Protein 5FOE (pdb70)

Nearest PDB structures (foldseek):
  5foe-assembly1_A  TM=1.002E+00  e=2.600E-98  Caenorhabditis elegans
  8ay1-assembly1_A  TM=9.676E-01  e=1.764E-82  Caenorhabditis elegans
  8ay1-assembly1_B  TM=9.748E-01  e=2.061E-81  Caenorhabditis elegans
  4ap5-assembly1_B  TM=9.508E-01  e=1.031E-45  Homo sapiens
  4ap6-assembly3_C  TM=9.440E-01  e=3.035E-45  Homo sapiens

Secondary structure (DSSP, 8-state):
-EEEEEE---TT--HHHHHHHHHHHHHHHHHHHHTT-EEEEEEPPB-----B-GGGTB-HHHHHHHS-EEEHHHHHHTT--B-EEE--B--TT---SS---EEEE-PPPTTHHHH-EEEETTEEE--GGG-TT--BS-EE-EEEE-BHHHHHHHHHSGGGTT-SEEEESSGGGSBPSSTTSHHHHHHHHT-PBPHHHHHHHHHHHHHHHS--HHHHT----SSGGG---------EEEEEEEE--GGGGGT-GGGS--HHHHHHHHHHHHHHHT--EEEEEE-S-HHHHHHHHHTS-TT-EEE-----TT--HHHHHHHHHHHHHTEEEEEB-TT-HHHHHHHHHHHHHT--GGGTS-BPPPTT-TTPPPPP----------BPPP-PPPPPS-SSSEEEEEEE--B-TTTS---S-SEEEEEEE-S--/--EEEEE---TT--HHHHHHHHHHHHHHHHHHHHTT--EEEEEPPB---TTS-TT--SB-GGGTB-HHHHHTTS-EEEHHHHHTTT--B-EEEEEE--TT---SS---EEEE-PPPTTHHHH-EEEETTEEE--GGG-TT--BS-EEEEEEE-BHHHHHHHHTSGGGTT-SEEEEE-GGGSBPSSTTSHHHHHHHHT-PBPHHHHHHHHHHHHHHHS--HHHHT----SSGGG---------EEEEEEEE--THHHHHSGGGS--HHHHHHHHHHHHHHHT--EEEEEE-S-HHHHHHHHTTSTTTSEEE-----TT--HHHHHHHHHHHHHTEEEEEB-TT-HHHHHHHHHHHHHT--GGGTS-BPPPTT-TTPPPPP---------BPPP-PPPPPS-SSSEEEEEEE--B-TTTS---S-SEEEEEEE-S--

Foldseek 3Di:
DEFEEAEEADPPFDDLLVLLLQLQQLLLQLVLVVVPHRYEYEDFADPPVDGHWPLLWFDQVLLVVSPHYDYVVVVVVVVDAQAEEEEEDADPVHADPDQDWDKDFDPDDPPVPVAWDCPDCQFIDGPSSVDRVHTYGYYTYMHGTEGSNSVNVVCPPPVCVVHRHYYYYNSLNHHHDPPLEASSLSNLLSGHTNPVLVVVLQVCCVVPQVDDCVVQVQDDDPHSLPFDAAAPGQFTLEEEEEQEDDCCCVFPVQWAAALLLVQVVRQVVCVVSVGQEYEYHYPDDPVSVVSSVVNHDPSHYYDYPDVQDPRDPSSSLSSSLVNNLRHSAYEYAPLDSSLVSSLSSVLRSRHHNRRRFHYRGYPPCPPDDTDFDSHHYNDDCAKDPKHDWDRFSGQADKGKIKIFIDGDVVVHVVDDDGMDMDIDGNGHD/DEFEEAEEADQAFDDLLVLLLLLQQLVLQLVLVVPPHRYEYEDQADADYPVFDNPRFRHWPLLWFDQVLLVVSPHYHYVVVVVVVPDAQAEEEEEDADPVHADPDQDWDKDFDPDDPPPPVAWDCPDCQFIAGPSRVDRVHTYGYYTYMHGGEGSNSVNVVCPDPVCVPHRYYYYYNSLNHHHDPPLEASSLSNLLSGHTNPVLVVVLQVCCVVPQVDDCVVQVLDDDPHSLPADAAAPGQFTQEEEEEDEDDVCCVFVVQFAADLLLVLVVRVVVCVVSVGQEYEYHYPDDPVSVVVSVVNNPNRHYYDYPDVQPPRGPSSSLSSSLVNNLRHSAYEYAPLDSSLVSSLSSVLRSRHHNRRRFHYRGYNPCPPDDTDFDSHHYNDVAKDPKHDWRRFSGQADKGKIKIFIDDDVVVDVPDDDGMDMDIDGNYHD

B-factor: mean 36.02, std 11.05, range [17.83, 112.32]

GO terms:
  GO:0016525 negative regulation of angiogenesis (P, IDA)
  GO:0006954 inflammatory response (P, IDA)
  GO:0001937 negative regulation of endothelial cell proliferation (P, IDA)
  GO:0001953 negative regulation of cell-matrix adhesion (P, IDA)
  GO:0008201 heparin binding (F, IDA)
  GO:2001027 negative regulation of endothelial cell chemotaxis (P, IDA)
  GO:0141151 negative regulation of nitric oxide-cGMP mediated signal transduction (P, IDA)
  GO:0001968 fibronectin binding (F, IDA)
  GO:0005515 protein binding (F, IPI)
  GO:0005576 extracellular region (C, TAS)
  GO:0005788 endoplasmic reticulum lumen (C, TAS)
  GO:0031093 platelet alpha granule lumen (C, TAS)
  GO:0070051 fibrinogen binding (F, IDA)
  GO:0070052 collagen V binding (F, IDA)
  GO:0002544 chronic inflammatory response (P, IEP)
  GO:0002581 negative regulation of antigen processing and presentation of peptide or polysaccharide antigen via MHC class II (P, IDA)
  GO:0002605 negative regulation of dendritic cell antigen processing and presentation (P, IDA)
  GO:0004866 endopeptidase inhibitor activity (F, IDA)
  GO:0005576 extracellular region (C, IDA)
  GO:0009897 external side of plasma membrane (C, IDA)

Radius of gyration: 30.61 Å; Cα contacts (8 Å, |Δi|>4): 1634; chains: 2; bounding box: 72×63×113 Å

InterPro domains:
  IPR000742 EGF-like domain [PS01186] (676-689)
  IPR000742 EGF-like domain [PS50026] (547-587)
  IPR000742 EGF-like domain [PS50026] (646-690)
  IPR000742 EGF-like domain [SM00181] (550-587)
  IPR000742 EGF-like domain [SM00181] (591-645)
  IPR000742 EGF-like domain [SM00181] (649-690)
  IPR000884 Thrombospondin type-1 (TSP1) repeat [PF00090] (383-428)
  IPR000884 Thrombospondin type-1 (TSP1) repeat [PF00090] (439-489)
  IPR000884 Thrombospondin type-1 (TSP1) repeat [PF00090] (496-546)
  IPR000884 Thrombospondin type-1 (TSP1) repeat [PS50092] (379-429)
  IPR000884 Thrombospondin type-1 (TSP1) repeat [PS50092] (435-490)
  IPR000884 Thrombospondin type-1 (TSP1) repeat [PS50092] (492-547)
  IPR000884 Thrombospondin type-1 (TSP1) repeat [SM00209] (382-429)
  IPR000884 Thrombospondin type-1 (TSP1) repeat [SM00209] (438-490)
  IPR000884 Thrombospondin type-1 (TSP1) repeat [SM00209] (495-547)
  IPR001007 VWFC domain [PF00093] (318-372)
  IPR001007 VWFC domain [PS01208] (336-372)
  IPR001007 VWFC domain [PS50184] (316-373)
  IPR001007 VWFC domain [SM00214] (318-372)
  IPR001881 EGF-like calcium-binding domain [SM00179] (542-587)

Sequence (864 aa):
EKKFLLYDVNFGEGFNLRRDVYMRVANTVRRSLRDSGENYILVLPPWGREVALSWRLFFDLESLNNRFIPVIEFEDFLDENRPIDQVIYLQHYAEGWGTEYVRKFEKRSCLPPAESHYKQVEEFKWKGWFYSYEDVYSRNFQCVSIQGDSGTLKDLLKHSNFSESTSIMVDRAETILHEHYGEVDYWKARRSMRYSNDLVDVADAFRKKYLDSDDKRDKTKLVDDWTKEKPRRTAIGGPYLGIHWRRRDFLYAKKAQLPTIPGTAKILQDLCKKLDLQKIYLATDAPDQEVDELKALLNGELEVYRFTDTQKLNDGQIAIIDQYLCAHAAYFIGSYESTFTFRIQEDREIIGFPISTTFNRLCPDTEPTCEQPAKWKIVYSSDGWSPWSEWTSCSTSCGNGIQQRGRSCDSLNNRCEGSSVQTRTCHIQECEKKFLLYDVNFGEGFNLRRDVYMRVANTVRSLRDSGENYILVLPPWGRLHHWKRMEVALSWRLFFDLESLNRFIPVIEFEDFLDENRPIDQVIYLQHYAEGWGTEYVRKFEKRSCLPPAESHYKQVEEFKWKGWFYSYEDVYSRNFQCVSIQGDSGTLKDLLKHSNFSESTSIMVDRAETILHEHYGEVDYWKARRSMRYSNDLVDVADAFRKKYLDSDDKRDKTKLVDDWTKEKPRRTAIGGPYLGIHWRRRDFLYAKKAQLPTIPGTAKILQDLCKKLDLQKIYLATDAPDQEVDELKALLNGELEVYRFTDTQKLNDGQIAIIDQYLCAHAAYFIGSYESTFTFRIQEDREIIGFPISTTFNRLCPDTEPTCEQPAKWKIVYSDGWSPWSEWTSCSTSCGNGIQQRGRSCDSLNNRCEGSSVQTRTCHIQEC

Structure (mmCIF, N/CA/C/O backbone):
data_5FOE
#
_entry.id   5FOE
#
_cell.length_a   88.026
_cell.length_b   67.447
_cell.length_c   90.411
_cell.angle_alpha   90.00
_cell.angle_beta   116.07
_cell.angle_gamma   90.00
#
_symmetry.space_group_name_H-M   'P 1 21 1'
#
loop_
_entity.id
_entity.type
_entity.pdbx_description
1 polymer 'GDP-fucose protein O-fucosyltransferase 2,Thrombospondin-1'
2 non-polymer 2-acetamido-2-deoxy-beta-D-glucopyranose
3 non-polymer "GUANOSINE-5'-DIPHOSPHATE"
4 non-polymer 1,2-ETHANEDIOL
5 water water
#
loop_
_atom_site.group_PDB
_atom_site.id
_atom_site.type_symbol
_atom_site.label_atom_id
_atom_site.label_alt_id
_atom_site.label_comp_id
_atom_site.label_asym_id
_atom_site.label_entity_id
_atom_site.label_seq_id
_atom_site.pdbx_PDB_ins_code
_atom_site.Cartn_x
_atom_site.Cartn_y
_atom_site.Cartn_z
_atom_site.occupancy
_atom_site.B_iso_or_equiv
_atom_site.auth_seq_id
_atom_site.auth_comp_id
_atom_site.auth_asym_id
_atom_site.auth_atom_id
_atom_site.pdbx_PDB_model_num
ATOM 1 N N . GLU A 1 40 ? 23.640 51.529 -7.242 1.00 51.96 40 GLU A N 1
ATOM 2 C CA . GLU A 1 40 ? 22.432 51.418 -6.369 1.00 52.48 40 GLU A CA 1
ATOM 3 C C . GLU A 1 40 ? 22.350 50.031 -5.741 1.00 46.87 40 GLU A C 1
ATOM 4 O O . GLU A 1 40 ? 21.821 49.109 -6.349 1.00 45.85 40 GLU A O 1
ATOM 10 N N . LYS A 1 41 ? 22.896 49.884 -4.541 1.00 43.82 41 LYS A N 1
ATOM 11 C CA . LYS A 1 41 ? 22.770 48.636 -3.784 1.00 41.60 41 LYS A CA 1
ATOM 12 C C . LYS A 1 41 ? 21.337 48.218 -3.514 1.00 37.95 41 LYS A C 1
ATOM 13 O O . LYS A 1 41 ? 20.482 49.033 -3.170 1.00 33.37 41 LYS A O 1
ATOM 19 N N . LYS A 1 42 ? 21.078 46.927 -3.681 1.00 34.85 42 LYS A N 1
ATOM 20 C CA . LYS A 1 42 ? 19.827 46.354 -3.226 1.00 33.17 42 LYS A CA 1
ATOM 21 C C . LYS A 1 42 ? 20.183 45.122 -2.402 1.00 30.00 42 LYS A C 1
ATOM 22 O O . LYS A 1 42 ? 21.227 44.528 -2.592 1.00 27.55 42 LYS A O 1
ATOM 28 N N . PHE A 1 43 ? 19.314 44.786 -1.463 1.00 28.19 43 PHE A N 1
ATOM 29 C CA . PHE A 1 43 ? 19.575 43.704 -0.524 1.00 26.42 43 PHE A CA 1
ATOM 30 C C . PHE A 1 43 ? 18.487 42.642 -0.582 1.00 24.71 43 PHE A C 1
ATOM 31 O O . PHE A 1 43 ? 17.307 42.971 -0.539 1.00 23.79 43 PHE A O 1
ATOM 39 N N . LEU A 1 44 ? 18.889 41.383 -0.717 1.00 23.51 44 LEU A N 1
ATOM 40 C CA . LEU A 1 44 ? 17.958 40.250 -0.664 1.00 23.53 44 LEU A CA 1
ATOM 41 C C . LEU A 1 44 ? 18.161 39.452 0.634 1.00 23.03 44 LEU A C 1
ATOM 42 O O . LEU A 1 44 ? 19.280 39.063 0.993 1.00 22.78 44 LEU A O 1
ATOM 47 N N . LEU A 1 45 ? 17.067 39.312 1.367 1.00 22.99 45 LEU A N 1
ATOM 48 C CA . LEU A 1 45 ? 17.023 38.525 2.585 1.00 22.30 45 LEU A CA 1
ATOM 49 C C . LEU A 1 45 ? 16.042 37.401 2.347 1.00 22.06 45 LEU A C 1
ATOM 50 O O . LEU A 1 45 ? 15.170 37.519 1.484 1.00 21.03 45 LEU A O 1
ATOM 55 N N . TYR A 1 46 ? 16.160 36.321 3.106 1.00 20.89 46 TYR A N 1
ATOM 56 C CA . TYR A 1 46 ? 15.189 35.240 2.975 1.00 21.10 46 TYR A CA 1
ATOM 57 C C . TYR A 1 46 ? 15.013 34.447 4.254 1.00 21.76 46 TYR A C 1
ATOM 58 O O . TYR A 1 46 ? 15.772 34.614 5.204 1.00 22.15 46 TYR A O 1
ATOM 67 N N . ASP A 1 47 ? 13.991 33.598 4.271 1.00 22.20 47 ASP A N 1
ATOM 68 C CA . ASP A 1 47 ? 13.855 32.601 5.320 1.00 22.17 47 ASP A CA 1
ATOM 69 C C . ASP A 1 47 ? 13.117 31.409 4.724 1.00 22.57 47 ASP A C 1
ATOM 70 O O . ASP A 1 47 ? 12.642 31.456 3.574 1.00 21.37 47 ASP A O 1
ATOM 75 N N . VAL A 1 48 ? 12.987 30.370 5.524 1.00 22.24 48 VAL A N 1
ATOM 76 C CA . VAL A 1 48 ? 12.455 29.088 5.059 1.00 22.87 48 VAL A CA 1
ATOM 77 C C . VAL A 1 48 ? 11.446 28.601 6.088 1.00 23.78 48 VAL A C 1
ATOM 78 O O . VAL A 1 48 ? 11.512 28.971 7.273 1.00 23.03 48 VAL A O 1
ATOM 82 N N . ASN A 1 49 ? 10.562 27.720 5.669 1.00 22.90 49 ASN A N 1
ATOM 83 C CA . ASN A 1 49 ? 9.674 27.041 6.572 1.00 25.29 49 ASN A CA 1
ATOM 84 C C . ASN A 1 49 ? 10.345 26.695 7.888 1.00 26.16 49 ASN A C 1
ATOM 85 O O . ASN A 1 49 ? 11.413 26.069 7.861 1.00 25.90 49 ASN A O 1
ATOM 90 N N . PHE A 1 50 ? 9.705 27.021 9.018 1.00 26.94 50 PHE A N 1
ATOM 91 C CA . PHE A 1 50 ? 10.326 26.847 10.331 1.00 28.58 50 PHE A CA 1
ATOM 92 C C . PHE A 1 50 ? 10.810 25.422 10.584 1.00 26.89 50 PHE A C 1
ATOM 93 O O . PHE A 1 50 ? 11.876 25.234 11.146 1.00 26.03 50 PHE A O 1
ATOM 101 N N . GLY A 1 51 ? 10.064 24.421 10.139 1.00 24.90 51 GLY A N 1
ATOM 102 C CA . GLY A 1 51 ? 10.481 23.035 10.394 1.00 26.10 51 GLY A CA 1
ATOM 103 C C . GLY A 1 51 ? 11.671 22.470 9.630 1.00 25.91 51 GLY A C 1
ATOM 104 O O . GLY A 1 51 ? 12.117 21.347 9.917 1.00 26.24 51 GLY A O 1
ATOM 105 N N . GLU A 1 52 ? 12.190 23.192 8.635 1.00 24.72 52 GLU A N 1
ATOM 106 C CA . GLU A 1 52 ? 13.275 22.646 7.800 1.00 24.23 52 GLU A CA 1
ATOM 107 C C . GLU A 1 52 ? 14.624 22.600 8.541 1.00 23.67 52 GLU A C 1
ATOM 108 O O . GLU A 1 52 ? 14.931 23.534 9.255 1.00 23.98 52 GLU A O 1
ATOM 114 N N . GLY A 1 53 ? 15.379 21.507 8.373 1.00 22.38 53 GLY A N 1
ATOM 115 C CA . GLY A 1 53 ? 16.716 21.354 8.932 1.00 22.79 53 GLY A CA 1
ATOM 116 C C . GLY A 1 53 ? 17.859 22.047 8.208 1.00 23.45 53 GLY A C 1
ATOM 117 O O . GLY A 1 53 ? 17.660 22.688 7.140 1.00 21.65 53 GLY A O 1
ATOM 118 N N . PHE A 1 54 ? 19.051 21.937 8.806 1.00 22.40 54 PHE A N 1
ATOM 119 C CA . PHE A 1 54 ? 20.259 22.665 8.401 1.00 22.32 54 PHE A CA 1
ATOM 120 C C . PHE A 1 54 ? 20.625 22.375 6.940 1.00 21.06 54 PHE A C 1
ATOM 121 O O . PHE A 1 54 ? 20.856 23.293 6.118 1.00 20.09 54 PHE A O 1
ATOM 129 N N . ASN A 1 55 ? 20.652 21.106 6.592 1.00 20.10 55 ASN A N 1
ATOM 130 C CA . ASN A 1 55 ? 21.073 20.703 5.285 1.00 19.48 55 ASN A CA 1
ATOM 131 C C . ASN A 1 55 ? 20.056 20.933 4.159 1.00 20.01 55 ASN A C 1
ATOM 132 O O . ASN A 1 55 ? 20.443 21.082 3.053 1.00 19.09 55 ASN A O 1
ATOM 137 N N . LEU A 1 56 ? 18.785 20.992 4.483 1.00 20.13 56 LEU A N 1
ATOM 138 C CA . LEU A 1 56 ? 17.822 21.448 3.487 1.00 20.31 56 LEU A CA 1
ATOM 139 C C . LEU A 1 56 ? 18.016 22.959 3.288 1.00 20.88 56 LEU A C 1
ATOM 140 O O . LEU A 1 56 ? 17.963 23.456 2.184 1.00 20.39 56 LEU A O 1
ATOM 145 N N . ARG A 1 57 ? 18.314 23.658 4.368 1.00 21.01 57 ARG A N 1
ATOM 146 C CA . ARG A 1 57 ? 18.541 25.098 4.290 1.00 21.88 57 ARG A CA 1
ATOM 147 C C . ARG A 1 57 ? 19.786 25.433 3.495 1.00 21.34 57 ARG A C 1
ATOM 148 O O . ARG A 1 57 ? 19.799 26.437 2.776 1.00 20.90 57 ARG A O 1
ATOM 156 N N . ARG A 1 58 ? 20.830 24.599 3.597 1.00 20.24 58 ARG A N 1
ATOM 157 C CA . ARG A 1 58 ? 21.995 24.766 2.736 1.00 20.98 58 ARG A CA 1
ATOM 158 C C . ARG A 1 58 ? 21.656 24.659 1.265 1.00 21.81 58 ARG A C 1
ATOM 159 O O . ARG A 1 58 ? 22.288 25.323 0.441 1.00 22.65 58 ARG A O 1
ATOM 167 N N . ASP A 1 59 ? 20.689 23.811 0.925 1.00 21.36 59 ASP A N 1
ATOM 168 C CA . ASP A 1 59 ? 20.277 23.687 -0.488 1.00 21.33 59 ASP A CA 1
ATOM 169 C C . ASP A 1 59 ? 19.482 24.900 -0.967 1.00 21.35 59 ASP A C 1
ATOM 170 O O . ASP A 1 59 ? 19.636 25.354 -2.111 1.00 21.21 59 ASP A O 1
ATOM 175 N N . VAL A 1 60 ? 18.631 25.422 -0.118 1.00 21.08 60 VAL A N 1
ATOM 176 C CA . VAL A 1 60 ? 17.912 26.639 -0.452 1.00 20.15 60 VAL A CA 1
ATOM 177 C C . VAL A 1 60 ? 18.863 27.820 -0.650 1.00 20.53 60 VAL A C 1
ATOM 178 O O . VAL A 1 60 ? 18.602 28.671 -1.486 1.00 20.09 60 VAL A O 1
ATOM 182 N N . TYR A 1 61 ? 19.937 27.906 0.134 1.00 20.78 61 TYR A N 1
ATOM 183 C CA . TYR A 1 61 ? 20.926 28.969 -0.057 1.00 21.06 61 TYR A CA 1
ATOM 184 C C . TYR A 1 61 ? 21.346 29.019 -1.529 1.00 21.84 61 TYR A C 1
ATOM 185 O O . TYR A 1 61 ? 21.430 30.087 -2.135 1.00 21.45 61 TYR A O 1
ATOM 194 N N . MET A 1 62 ? 21.633 27.852 -2.089 1.00 21.66 62 MET A N 1
ATOM 195 C CA . MET A 1 62 ? 22.070 27.779 -3.470 1.00 22.49 62 MET A CA 1
ATOM 196 C C . MET A 1 62 ? 21.011 28.287 -4.440 1.00 22.76 62 MET A C 1
ATOM 197 O O . MET A 1 62 ? 21.343 28.854 -5.486 1.00 23.18 62 MET A O 1
ATOM 202 N N . ARG A 1 63 ? 19.736 28.033 -4.131 1.00 22.82 63 ARG A N 1
ATOM 203 C CA . ARG A 1 63 ? 18.642 28.483 -5.006 1.00 21.31 63 ARG A CA 1
ATOM 204 C C . ARG A 1 63 ? 18.617 29.978 -4.992 1.00 21.30 63 ARG A C 1
ATOM 205 O O . ARG A 1 63 ? 18.579 30.631 -6.055 1.00 20.69 63 ARG A O 1
ATOM 213 N N . VAL A 1 64 ? 18.717 30.542 -3.796 1.00 21.38 64 VAL A N 1
ATOM 214 C CA . VAL A 1 64 ? 18.633 32.004 -3.641 1.00 22.13 64 VAL A CA 1
ATOM 215 C C . VAL A 1 64 ? 19.884 32.713 -4.142 1.00 22.33 64 VAL A C 1
ATOM 216 O O . VAL A 1 64 ? 19.808 33.841 -4.678 1.00 21.84 64 VAL A O 1
ATOM 220 N N . ALA A 1 65 ? 21.042 32.096 -3.919 1.00 22.61 65 ALA A N 1
ATOM 221 C CA . ALA A 1 65 ? 22.299 32.632 -4.407 1.00 23.24 65 ALA A CA 1
ATOM 222 C C . ALA A 1 65 ? 22.283 32.722 -5.947 1.00 23.84 65 ALA A C 1
ATOM 223 O O . ALA A 1 65 ? 22.754 33.687 -6.517 1.00 23.29 65 ALA A O 1
ATOM 225 N N . ASN A 1 66 ? 21.735 31.705 -6.606 1.00 24.70 66 ASN A N 1
ATOM 226 C CA . ASN A 1 66 ? 21.558 31.775 -8.070 1.00 25.13 66 ASN A CA 1
ATOM 227 C C . ASN A 1 66 ? 20.556 32.825 -8.534 1.00 24.78 66 ASN A C 1
ATOM 228 O O . ASN A 1 66 ? 20.687 33.351 -9.638 1.00 25.98 66 ASN A O 1
ATOM 233 N N . THR A 1 67 ? 19.563 33.149 -7.718 1.00 24.01 67 THR A N 1
ATOM 234 C CA . THR A 1 67 ? 18.668 34.287 -8.051 1.00 24.01 67 THR A CA 1
ATOM 235 C C . THR A 1 67 ? 19.476 35.568 -8.029 1.00 24.12 67 THR A C 1
ATOM 236 O O . THR A 1 67 ? 19.387 36.422 -8.934 1.00 23.87 67 THR A O 1
ATOM 240 N N . VAL A 1 68 ? 20.301 35.696 -7.003 1.00 24.28 68 VAL A N 1
ATOM 241 C CA . VAL A 1 68 ? 21.186 36.870 -6.902 1.00 24.63 68 VAL A CA 1
ATOM 242 C C . VAL A 1 68 ? 22.190 36.972 -8.072 1.00 26.14 68 VAL A C 1
ATOM 243 O O . VAL A 1 68 ? 22.409 38.066 -8.626 1.00 27.21 68 VAL A O 1
ATOM 247 N N . ARG A 1 69 ? 22.769 35.835 -8.455 1.00 27.13 69 ARG A N 1
ATOM 248 C CA A ARG A 1 69 ? 23.670 35.750 -9.599 0.50 28.43 69 ARG A CA 1
ATOM 249 C CA B ARG A 1 69 ? 23.664 35.755 -9.589 0.50 28.64 69 ARG A CA 1
ATOM 250 C C . ARG A 1 69 ? 22.968 36.276 -10.858 1.00 29.58 69 ARG A C 1
ATOM 251 O O . ARG A 1 69 ? 23.507 37.126 -11.569 1.00 29.44 69 ARG A O 1
ATOM 266 N N . SER A 1 70 ? 21.761 35.781 -11.133 1.00 30.62 70 SER A N 1
ATOM 267 C CA . SER A 1 70 ? 20.993 36.202 -12.301 1.00 32.18 70 SER A CA 1
ATOM 268 C C . SER A 1 70 ? 20.690 37.688 -12.239 1.00 32.48 70 SER A C 1
ATOM 269 O O . SER A 1 70 ? 20.850 38.380 -13.225 1.00 31.93 70 SER A O 1
ATOM 272 N N . LEU A 1 71 ? 20.268 38.164 -11.069 1.00 31.70 71 LEU A N 1
ATOM 273 C CA . LEU A 1 71 ? 19.976 39.595 -10.878 1.00 32.40 71 LEU A CA 1
ATOM 274 C C . LEU A 1 71 ? 21.176 40.454 -11.220 1.00 33.53 71 LEU A C 1
ATOM 275 O O . LEU A 1 71 ? 21.044 41.490 -11.864 1.00 33.42 71 LEU A O 1
ATOM 280 N N . ARG A 1 72 ? 22.345 40.007 -10.785 1.00 34.97 72 ARG A N 1
ATOM 281 C CA . ARG A 1 72 ? 23.572 40.742 -10.991 1.00 35.91 72 ARG A CA 1
ATOM 282 C C . ARG A 1 72 ? 24.008 40.641 -12.447 1.00 38.11 72 ARG A C 1
ATOM 283 O O . ARG A 1 72 ? 24.391 41.645 -13.039 1.00 36.82 72 ARG A O 1
ATOM 291 N N . ASP A 1 73 ? 23.919 39.453 -13.034 1.00 39.15 73 ASP A N 1
ATOM 292 C CA . ASP A 1 73 ? 24.216 39.303 -14.463 1.00 41.70 73 ASP A CA 1
ATOM 293 C C . ASP A 1 73 ? 23.348 40.249 -15.315 1.00 43.68 73 ASP A C 1
ATOM 294 O O . ASP A 1 73 ? 23.806 40.763 -16.328 1.00 47.21 73 ASP A O 1
ATOM 299 N N . SER A 1 74 ? 22.104 40.480 -14.897 1.00 43.50 74 SER A N 1
ATOM 300 C CA . SER A 1 74 ? 21.224 41.445 -15.570 1.00 43.74 74 SER A CA 1
ATOM 301 C C . SER A 1 74 ? 21.406 42.922 -15.171 1.00 45.30 74 SER A C 1
ATOM 302 O O . SER A 1 74 ? 20.539 43.751 -15.491 1.00 45.19 74 SER A O 1
ATOM 305 N N . GLY A 1 75 ? 22.484 43.275 -14.471 1.00 44.18 75 GLY A N 1
ATOM 306 C CA . GLY A 1 75 ? 22.735 44.687 -14.157 1.00 44.35 75 GLY A CA 1
ATOM 307 C C . GLY A 1 75 ? 22.194 45.228 -12.838 1.00 43.23 75 GLY A C 1
ATOM 308 O O . GLY A 1 75 ? 22.318 46.424 -12.598 1.00 42.18 75 GLY A O 1
ATOM 309 N N . GLU A 1 76 ? 21.619 44.381 -11.971 1.00 40.69 76 GLU A N 1
ATOM 310 C CA . GLU A 1 76 ? 21.181 44.816 -10.628 1.00 39.96 76 GLU A CA 1
ATOM 311 C C . GLU A 1 76 ? 22.257 44.586 -9.567 1.00 37.82 76 GLU A C 1
ATOM 312 O O . GLU A 1 76 ? 22.803 43.483 -9.464 1.00 35.09 76 GLU A O 1
ATOM 318 N N . ASN A 1 77 ? 22.552 45.605 -8.763 1.00 33.90 77 ASN A N 1
ATOM 319 C CA . ASN A 1 77 ? 23.598 45.503 -7.747 1.00 33.04 77 ASN A CA 1
ATOM 320 C C . ASN A 1 77 ? 23.069 44.906 -6.440 1.00 32.28 77 ASN A C 1
ATOM 321 O O . ASN A 1 77 ? 23.003 45.570 -5.402 1.00 33.24 77 ASN A O 1
ATOM 326 N N . TYR A 1 78 ? 22.698 43.636 -6.507 1.00 30.57 78 TYR A N 1
ATOM 327 C CA . TYR A 1 78 ? 22.118 42.922 -5.376 1.00 29.61 78 TYR A CA 1
ATOM 328 C C . TYR A 1 78 ? 23.153 42.268 -4.471 1.00 28.49 78 TYR A C 1
ATOM 329 O O . TYR A 1 78 ? 24.085 41.634 -4.947 1.00 26.75 78 TYR A O 1
ATOM 338 N N . ILE A 1 79 ? 22.940 42.427 -3.170 1.00 28.53 79 ILE A N 1
ATOM 339 C CA . ILE A 1 79 ? 23.723 41.774 -2.155 1.00 29.00 79 ILE A CA 1
ATOM 340 C C . ILE A 1 79 ? 22.837 40.771 -1.411 1.00 27.22 79 ILE A C 1
ATOM 341 O O . ILE A 1 79 ? 21.736 41.106 -1.002 1.00 25.83 79 ILE A O 1
ATOM 346 N N . LEU A 1 80 ? 23.335 39.556 -1.201 1.00 25.67 80 LEU A N 1
ATOM 347 C CA . LEU A 1 80 ? 22.621 38.574 -0.414 1.00 24.31 80 LEU A CA 1
ATOM 348 C C . LEU A 1 80 ? 22.924 38.712 1.055 1.00 23.99 80 LEU A C 1
ATOM 349 O O . LEU A 1 80 ? 24.070 38.630 1.455 1.00 25.35 80 LEU A O 1
ATOM 354 N N . VAL A 1 81 ? 21.895 38.856 1.864 1.00 23.71 81 VAL A N 1
ATOM 355 C CA . VAL A 1 81 ? 22.043 38.904 3.326 1.00 23.37 81 VAL A CA 1
ATOM 356 C C . VAL A 1 81 ? 21.819 37.506 3.866 1.00 24.06 81 VAL A C 1
ATOM 357 O O . VAL A 1 81 ? 20.781 36.898 3.602 1.00 22.32 81 VAL A O 1
ATOM 361 N N . LEU A 1 82 ? 22.802 36.991 4.598 1.00 24.21 82 LEU A N 1
ATOM 362 C CA . LEU A 1 82 ? 22.766 35.618 5.069 1.00 24.93 82 LEU A CA 1
ATOM 363 C C . LEU A 1 82 ? 21.888 35.504 6.311 1.00 26.79 82 LEU A C 1
ATOM 364 O O . LEU A 1 82 ? 22.127 36.196 7.320 1.00 26.43 82 LEU A O 1
ATOM 369 N N . PRO A 1 83 ? 20.860 34.643 6.254 1.00 27.35 83 PRO A N 1
ATOM 370 C CA . PRO A 1 83 ? 19.936 34.533 7.368 1.00 27.42 83 PRO A CA 1
ATOM 371 C C . PRO A 1 83 ? 20.564 33.870 8.607 1.00 27.60 83 PRO A C 1
ATOM 372 O O . PRO A 1 83 ? 21.128 32.782 8.520 1.00 28.23 83 PRO A O 1
ATOM 376 N N . PRO A 1 84 ? 20.446 34.503 9.778 1.00 26.96 84 PRO A N 1
ATOM 377 C CA . PRO A 1 84 ? 20.979 33.849 10.978 1.00 27.78 84 PRO A CA 1
ATOM 378 C C . PRO A 1 84 ? 20.496 32.398 11.169 1.00 28.04 84 PRO A C 1
ATOM 379 O O . PRO A 1 84 ? 19.331 32.106 10.907 1.00 28.24 84 PRO A O 1
ATOM 383 N N . TRP A 1 85 ? 21.382 31.507 11.610 1.00 28.26 85 TRP A N 1
ATOM 384 C CA . TRP A 1 85 ? 21.015 30.127 11.924 1.00 28.77 85 TRP A CA 1
ATOM 385 C C . TRP A 1 85 ? 20.376 30.092 13.315 1.00 32.00 85 TRP A C 1
ATOM 386 O O . TRP A 1 85 ? 20.970 30.618 14.287 1.00 31.86 85 TRP A O 1
ATOM 397 N N . GLY A 1 86 ? 19.190 29.482 13.402 1.00 34.43 86 GLY A N 1
ATOM 398 C CA . GLY A 1 86 ? 18.294 29.569 14.550 1.00 40.22 86 GLY A CA 1
ATOM 399 C C . GLY A 1 86 ? 17.937 28.213 15.089 1.00 46.72 86 GLY A C 1
ATOM 400 O O . GLY A 1 86 ? 18.825 27.449 15.448 1.00 51.53 86 GLY A O 1
ATOM 401 N N . ARG A 1 87 ? 16.644 27.896 15.155 1.00 55.52 87 ARG A N 1
ATOM 402 C CA . ARG A 1 87 ? 16.217 26.509 15.451 1.00 56.42 87 ARG A CA 1
ATOM 403 C C . ARG A 1 87 ? 16.747 25.545 14.415 1.00 57.69 87 ARG A C 1
ATOM 404 O O . ARG A 1 87 ? 17.029 24.397 14.726 1.00 60.62 87 ARG A O 1
ATOM 412 N N . GLU A 1 95 ? 17.145 28.415 21.727 1.00 58.34 95 GLU A N 1
ATOM 413 C CA . GLU A 1 95 ? 16.794 29.681 21.020 1.00 63.12 95 GLU A CA 1
ATOM 414 C C . GLU A 1 95 ? 17.997 30.602 20.674 1.00 57.89 95 GLU A C 1
ATOM 415 O O . GLU A 1 95 ? 18.556 31.259 21.554 1.00 58.73 95 GLU A O 1
ATOM 421 N N . VAL A 1 96 ? 18.370 30.676 19.389 1.00 50.27 96 VAL A N 1
ATOM 422 C CA . VAL A 1 96 ? 19.677 31.220 18.985 1.00 44.78 96 VAL A CA 1
ATOM 423 C C . VAL A 1 96 ? 19.622 32.003 17.677 1.00 41.89 96 VAL A C 1
ATOM 424 O O . VAL A 1 96 ? 18.671 31.863 16.922 1.00 43.84 96 VAL A O 1
ATOM 428 N N . ALA A 1 97 ? 20.646 32.813 17.404 1.00 38.89 97 ALA A N 1
ATOM 429 C CA . ALA A 1 97 ? 20.737 33.603 16.147 1.00 37.38 97 ALA A CA 1
ATOM 430 C C . ALA A 1 97 ? 22.179 33.745 15.714 1.00 36.43 97 ALA A C 1
ATOM 431 O O . ALA A 1 97 ? 22.819 34.769 15.930 1.00 38.23 97 ALA A O 1
ATOM 433 N N . LEU A 1 98 ? 22.668 32.716 15.063 1.00 32.08 98 LEU A N 1
ATOM 434 C CA . LEU A 1 98 ? 24.090 32.483 14.898 1.00 31.95 98 LEU A CA 1
ATOM 435 C C . LEU A 1 98 ? 24.623 32.874 13.527 1.00 31.96 98 LEU A C 1
ATOM 436 O O . LEU A 1 98 ? 23.995 32.562 12.513 1.00 29.82 98 LEU A O 1
ATOM 441 N N . SER A 1 99 ? 25.787 33.532 13.510 1.00 31.50 99 SER A N 1
ATOM 442 C CA . SER A 1 99 ? 26.475 33.920 12.276 1.00 32.66 99 SER A CA 1
ATOM 443 C C . SER A 1 99 ? 26.858 32.762 11.360 1.00 31.44 99 SER A C 1
ATOM 444 O O . SER A 1 99 ? 27.204 31.679 11.829 1.00 28.51 99 SER A O 1
ATOM 447 N N . TRP A 1 100 ? 26.851 33.034 10.048 1.00 29.30 100 TRP A N 1
ATOM 448 C CA . TRP A 1 100 ? 27.333 32.066 9.078 1.00 28.55 100 TRP A CA 1
ATOM 449 C C . TRP A 1 100 ? 28.825 31.735 9.258 1.00 29.50 100 TRP A C 1
ATOM 450 O O . TRP A 1 100 ? 29.225 30.575 9.024 1.00 27.28 100 TRP A O 1
ATOM 461 N N . ARG A 1 101 ? 29.638 32.711 9.710 1.00 29.29 101 ARG A N 1
ATOM 462 C CA . ARG A 1 101 ? 31.094 32.460 9.920 1.00 30.15 101 ARG A CA 1
ATOM 463 C C . ARG A 1 101 ? 31.394 31.258 10.740 1.00 27.64 101 ARG A C 1
ATOM 464 O O . ARG A 1 101 ? 32.471 30.732 10.626 1.00 28.23 101 ARG A O 1
ATOM 472 N N . LEU A 1 102 ? 30.529 30.952 11.687 1.00 27.51 102 LEU A N 1
ATOM 473 C CA . LEU A 1 102 ? 30.745 29.833 12.563 1.00 28.13 102 LEU A CA 1
ATOM 474 C C . LEU A 1 102 ? 30.804 28.495 11.792 1.00 27.94 102 LEU A C 1
ATOM 475 O O . LEU A 1 102 ? 31.437 27.536 12.252 1.00 27.35 102 LEU A O 1
ATOM 480 N N . PHE A 1 103 ? 30.154 28.450 10.625 1.00 27.42 103 PHE A N 1
ATOM 481 C CA . PHE A 1 103 ? 30.002 27.219 9.852 1.00 26.67 103 PHE A CA 1
ATOM 482 C C . PHE A 1 103 ? 30.698 27.260 8.499 1.00 27.32 103 PHE A C 1
ATOM 483 O O . PHE A 1 103 ? 31.226 26.257 8.051 1.00 25.20 103 PHE A O 1
ATOM 491 N N . PHE A 1 104 ? 30.669 28.423 7.846 1.00 27.38 104 PHE A N 1
ATOM 492 C CA . PHE A 1 104 ? 31.134 28.559 6.474 1.00 27.25 104 PHE A CA 1
ATOM 493 C C . PHE A 1 104 ? 32.198 29.659 6.328 1.00 28.28 104 PHE A C 1
ATOM 494 O O . PHE A 1 104 ? 32.274 30.603 7.139 1.00 30.28 104 PHE A O 1
ATOM 502 N N . ASP A 1 105 ? 33.006 29.522 5.280 1.00 29.17 105 ASP A N 1
ATOM 503 C CA . ASP A 1 105 ? 34.012 30.494 4.901 1.00 30.85 105 ASP A CA 1
ATOM 504 C C . ASP A 1 105 ? 33.408 31.588 4.023 1.00 30.34 105 ASP A C 1
ATOM 505 O O . ASP A 1 105 ? 33.204 31.386 2.828 1.00 29.64 105 ASP A O 1
ATOM 510 N N . LEU A 1 106 ? 33.123 32.750 4.609 1.00 31.39 106 LEU A N 1
ATOM 511 C CA . LEU A 1 106 ? 32.470 33.834 3.855 1.00 32.83 106 LEU A CA 1
ATOM 512 C C . LEU A 1 106 ? 33.238 34.258 2.612 1.00 33.16 106 LEU A C 1
ATOM 513 O O . LEU A 1 106 ? 32.638 34.608 1.595 1.00 31.36 106 LEU A O 1
ATOM 518 N N . GLU A 1 107 ? 34.565 34.252 2.691 1.00 34.19 107 GLU A N 1
ATOM 519 C CA . GLU A 1 107 ? 35.385 34.662 1.551 1.00 35.15 107 GLU A CA 1
ATOM 520 C C . GLU A 1 107 ? 35.092 33.772 0.356 1.00 32.84 107 GLU A C 1
ATOM 521 O O . GLU A 1 107 ? 35.037 34.257 -0.780 1.00 30.79 107 GLU A O 1
ATOM 527 N N . SER A 1 108 ? 34.900 32.477 0.614 1.00 29.43 108 SER A N 1
ATOM 528 C CA . SER A 1 108 ? 34.528 31.543 -0.433 1.00 29.10 108 SER A CA 1
ATOM 529 C C . SER A 1 108 ? 33.135 31.859 -1.019 1.00 28.57 108 SER A C 1
ATOM 530 O O . SER A 1 108 ? 32.963 31.999 -2.232 1.00 28.94 108 SER A O 1
ATOM 533 N N . LEU A 1 109 ? 32.151 31.985 -0.152 1.00 28.06 109 LEU A N 1
ATOM 534 C CA . LEU A 1 109 ? 30.798 32.343 -0.563 1.00 28.05 109 LEU A CA 1
ATOM 535 C C . LEU A 1 109 ? 30.793 33.629 -1.416 1.00 28.15 109 LEU A C 1
ATOM 536 O O . LEU A 1 109 ? 30.030 33.744 -2.369 1.00 27.17 109 LEU A O 1
ATOM 541 N N . ASN A 1 110 ? 31.655 34.572 -1.042 1.00 29.00 110 ASN A N 1
ATOM 542 C CA A ASN A 1 110 ? 31.730 35.883 -1.682 0.50 29.70 110 ASN A CA 1
ATOM 543 C CA B ASN A 1 110 ? 31.733 35.890 -1.694 0.50 29.51 110 ASN A CA 1
ATOM 544 C C . ASN A 1 110 ? 32.328 35.846 -3.095 1.00 30.54 110 ASN A C 1
ATOM 545 O O . ASN A 1 110 ? 32.193 36.794 -3.870 1.00 30.44 110 ASN A O 1
ATOM 554 N N . ARG A 1 111 ? 32.989 34.753 -3.433 1.00 30.49 111 ARG A N 1
ATOM 555 C CA . ARG A 1 111 ? 33.491 34.601 -4.780 1.00 31.81 111 ARG A CA 1
ATOM 556 C C . ARG A 1 111 ? 32.375 34.353 -5.783 1.00 30.81 111 ARG A C 1
ATOM 557 O O . ARG A 1 111 ? 32.539 34.607 -6.976 1.00 31.25 111 ARG A O 1
ATOM 565 N N . PHE A 1 112 ? 31.244 33.838 -5.327 1.00 29.34 112 PHE A N 1
ATOM 566 C CA . PHE A 1 112 ? 30.166 33.518 -6.247 1.00 29.06 112 PHE A CA 1
ATOM 567 C C . PHE A 1 112 ? 29.240 34.719 -6.395 1.00 29.13 112 PHE A C 1
ATOM 568 O O . PHE A 1 112 ? 28.910 35.117 -7.501 1.00 28.24 112 PHE A O 1
ATOM 576 N N . ILE A 1 113 ? 28.832 35.277 -5.260 1.00 29.67 113 ILE A N 1
ATOM 577 C CA . ILE A 1 113 ? 28.009 36.470 -5.234 1.00 30.55 113 ILE A CA 1
ATOM 578 C C . ILE A 1 113 ? 28.358 37.261 -3.988 1.00 29.18 113 ILE A C 1
ATOM 579 O O . ILE A 1 113 ? 28.826 36.712 -3.010 1.00 28.90 113 ILE A O 1
ATOM 584 N N . PRO A 1 114 ? 28.096 38.558 -3.999 1.00 29.08 114 PRO A N 1
ATOM 585 C CA . PRO A 1 114 ? 28.345 39.303 -2.772 1.00 28.80 114 PRO A CA 1
ATOM 586 C C . PRO A 1 114 ? 27.391 38.919 -1.645 1.00 27.89 114 PRO A C 1
ATOM 587 O O . PRO A 1 114 ? 26.174 38.992 -1.821 1.00 26.35 114 PRO A O 1
ATOM 591 N N . VAL A 1 115 ? 27.948 38.562 -0.488 1.00 28.25 115 VAL A N 1
ATOM 592 C CA . VAL A 1 115 ? 27.174 38.204 0.693 1.00 28.66 115 VAL A CA 1
ATOM 593 C C . VAL A 1 115 ? 27.543 39.031 1.916 1.00 30.19 115 VAL A C 1
ATOM 594 O O . VAL A 1 115 ? 28.705 39.353 2.101 1.00 31.37 115 VAL A O 1
ATOM 598 N N . ILE A 1 116 ? 26.554 39.326 2.763 1.00 31.11 116 ILE A N 1
ATOM 599 C CA . ILE A 1 116 ? 26.765 39.940 4.082 1.00 32.67 116 ILE A CA 1
ATOM 600 C C . ILE A 1 116 ? 26.012 39.200 5.194 1.00 29.96 116 ILE A C 1
ATOM 601 O O . ILE A 1 116 ? 24.952 38.648 4.958 1.00 27.34 116 ILE A O 1
ATOM 606 N N . GLU A 1 117 ? 26.524 39.240 6.420 1.00 29.56 117 GLU A N 1
ATOM 607 C CA . GLU A 1 117 ? 25.773 38.714 7.575 1.00 30.07 117 GLU A CA 1
ATOM 608 C C . GLU A 1 117 ? 24.608 39.631 7.880 1.00 29.63 117 GLU A C 1
ATOM 609 O O . GLU A 1 117 ? 24.657 40.819 7.564 1.00 30.23 117 GLU A O 1
ATOM 615 N N . PHE A 1 118 ? 23.581 39.088 8.527 1.00 29.70 118 PHE A N 1
ATOM 616 C CA . PHE A 1 118 ? 22.409 39.865 8.863 1.00 30.12 118 PHE A CA 1
ATOM 617 C C . PHE A 1 118 ? 22.769 40.994 9.828 1.00 32.15 118 PHE A C 1
ATOM 618 O O . PHE A 1 118 ? 22.239 42.111 9.685 1.00 31.35 118 PHE A O 1
ATOM 626 N N . GLU A 1 119 ? 23.686 40.734 10.764 1.00 34.93 119 GLU A N 1
ATOM 627 C CA . GLU A 1 119 ? 24.126 41.772 11.701 1.00 38.56 119 GLU A CA 1
ATOM 628 C C . GLU A 1 119 ? 24.817 42.910 10.974 1.00 38.46 119 GLU A C 1
ATOM 629 O O . GLU A 1 119 ? 24.626 44.080 11.311 1.00 40.65 119 GLU A O 1
ATOM 635 N N . ASP A 1 120 ? 25.602 42.592 9.955 1.00 38.58 120 ASP A N 1
ATOM 636 C CA . ASP A 1 120 ? 26.204 43.651 9.126 1.00 40.08 120 ASP A CA 1
ATOM 637 C C . ASP A 1 120 ? 25.117 44.465 8.434 1.00 37.57 120 ASP A C 1
ATOM 638 O O . ASP A 1 120 ? 25.192 45.701 8.384 1.00 39.52 120 ASP A O 1
ATOM 643 N N . PHE A 1 121 ? 24.103 43.784 7.892 1.00 34.01 121 PHE A N 1
ATOM 644 C CA . PHE A 1 121 ? 22.993 44.479 7.223 1.00 32.79 121 PHE A CA 1
ATOM 645 C C . PHE A 1 121 ? 22.281 45.456 8.167 1.00 33.44 121 PHE A C 1
ATOM 646 O O . PHE A 1 121 ? 21.979 46.564 7.771 1.00 35.37 121 PHE A O 1
ATOM 654 N N . LEU A 1 122 ? 22.027 45.034 9.404 1.00 34.12 122 LEU A N 1
ATOM 655 C CA . LEU A 1 122 ? 21.439 45.895 10.426 1.00 36.50 122 LEU A CA 1
ATOM 656 C C . LEU A 1 122 ? 22.322 47.100 10.769 1.00 39.66 122 LEU A C 1
ATOM 657 O O . LEU A 1 122 ? 21.814 48.189 11.035 1.00 41.79 122 LEU A O 1
ATOM 662 N N . ASP A 1 123 ? 23.633 46.898 10.774 1.00 41.71 123 ASP A N 1
ATOM 663 C CA . ASP A 1 123 ? 24.572 47.996 11.071 1.00 46.42 123 ASP A CA 1
ATOM 664 C C . ASP A 1 123 ? 24.473 49.157 10.063 1.00 45.34 123 ASP A C 1
ATOM 665 O O . ASP A 1 123 ? 24.749 50.300 10.411 1.00 47.52 123 ASP A O 1
ATOM 670 N N . GLU A 1 124 ? 24.037 48.875 8.841 1.00 44.93 124 GLU A N 1
ATOM 671 C CA . GLU A 1 124 ? 23.821 49.923 7.826 1.00 45.05 124 GLU A CA 1
ATOM 672 C C . GLU A 1 124 ? 22.543 50.748 8.041 1.00 45.46 124 GLU A C 1
ATOM 673 O O . GLU A 1 124 ? 22.234 51.639 7.244 1.00 43.29 124 GLU A O 1
ATOM 679 N N . ASN A 1 125 ? 21.788 50.428 9.092 1.00 46.43 125 ASN A N 1
ATOM 680 C CA . ASN A 1 125 ? 20.544 51.124 9.408 1.00 48.33 125 ASN A CA 1
ATOM 681 C C . ASN A 1 125 ? 19.635 51.335 8.201 1.00 46.17 125 ASN A C 1
ATOM 682 O O . ASN A 1 125 ? 19.209 52.457 7.888 1.00 42.99 125 ASN A O 1
ATOM 687 N N . ARG A 1 126 ? 19.362 50.224 7.524 1.00 43.16 126 ARG A N 1
ATOM 688 C CA . ARG A 1 126 ? 18.468 50.196 6.373 1.00 43.21 126 ARG A CA 1
ATOM 689 C C . ARG A 1 126 ? 17.178 49.496 6.797 1.00 39.50 126 ARG A C 1
ATOM 690 O O . ARG A 1 126 ? 17.214 48.498 7.504 1.00 40.19 126 ARG A O 1
ATOM 698 N N . PRO A 1 127 ? 16.026 50.037 6.396 1.00 36.82 127 PRO A N 1
ATOM 699 C CA . PRO A 1 127 ? 14.807 49.301 6.750 1.00 34.73 127 PRO A CA 1
ATOM 700 C C . PRO A 1 127 ? 14.641 48.045 5.867 1.00 31.90 127 PRO A C 1
ATOM 701 O O . PRO A 1 127 ? 15.196 48.001 4.777 1.00 30.59 127 PRO A O 1
ATOM 705 N N . ILE A 1 128 ? 13.949 47.018 6.353 1.00 30.43 128 ILE A N 1
ATOM 706 C CA . ILE A 1 128 ? 13.429 45.993 5.446 1.00 28.44 128 ILE A CA 1
ATOM 707 C C . ILE A 1 128 ? 12.196 46.644 4.816 1.00 27.79 128 ILE A C 1
ATOM 708 O O . ILE A 1 128 ? 11.246 46.960 5.498 1.00 27.86 128 ILE A O 1
ATOM 713 N N . ASP A 1 129 ? 12.253 46.866 3.513 1.00 27.66 129 ASP A N 1
ATOM 714 C CA . ASP A 1 129 ? 11.208 47.578 2.784 1.00 27.02 129 ASP A CA 1
ATOM 715 C C . ASP A 1 129 ? 9.980 46.723 2.446 1.00 24.68 129 ASP A C 1
ATOM 716 O O . ASP A 1 129 ? 8.865 47.233 2.378 1.00 23.55 129 ASP A O 1
ATOM 721 N N . GLN A 1 130 ? 10.188 45.422 2.261 1.00 22.39 130 GLN A N 1
ATOM 722 C CA . GLN A 1 130 ? 9.147 44.555 1.779 1.00 21.85 130 GLN A CA 1
ATOM 723 C C . GLN A 1 130 ? 9.428 43.133 2.206 1.00 20.78 130 GLN A C 1
ATOM 724 O O . GLN A 1 130 ? 10.564 42.688 2.162 1.00 20.74 130 GLN A O 1
ATOM 730 N N . VAL A 1 131 ? 8.378 42.455 2.650 1.00 20.70 131 VAL A N 1
ATOM 731 C CA . VAL A 1 131 ? 8.381 40.999 2.789 1.00 20.30 131 VAL A CA 1
ATOM 732 C C . VAL A 1 131 ? 7.460 40.459 1.722 1.00 19.98 131 VAL A C 1
ATOM 733 O O . VAL A 1 131 ? 6.332 40.931 1.548 1.00 20.09 131 VAL A O 1
ATOM 737 N N . ILE A 1 132 ? 7.950 39.446 1.029 1.00 20.05 132 ILE A N 1
ATOM 738 C CA . ILE A 1 132 ? 7.139 38.686 0.109 1.00 20.44 132 ILE A CA 1
ATOM 739 C C . ILE A 1 132 ? 7.087 37.271 0.658 1.00 19.97 132 ILE A C 1
ATOM 740 O O . ILE A 1 132 ? 8.112 36.591 0.725 1.00 19.36 132 ILE A O 1
ATOM 745 N N . TYR A 1 133 ? 5.904 36.821 1.031 1.00 21.07 133 TYR A N 1
ATOM 746 C CA . TYR A 1 133 ? 5.772 35.479 1.604 1.00 22.46 133 TYR A CA 1
ATOM 747 C C . TYR A 1 133 ? 5.816 34.323 0.556 1.00 23.39 133 TYR A C 1
ATOM 748 O O . TYR A 1 133 ? 6.704 33.535 0.514 1.00 27.31 133 TYR A O 1
ATOM 757 N N . LEU A 1 134 ? 4.976 34.114 -0.347 1.00 23.26 134 LEU A N 1
ATOM 758 C CA . LEU A 1 134 ? 5.397 32.850 -1.175 1.00 22.31 134 LEU A CA 1
ATOM 759 C C . LEU A 1 134 ? 4.728 31.669 -0.618 1.00 21.80 134 LEU A C 1
ATOM 760 O O . LEU A 1 134 ? 4.876 31.250 0.570 1.00 21.28 134 LEU A O 1
ATOM 765 N N . GLN A 1 135 ? 3.995 31.115 -1.538 1.00 21.51 135 GLN A N 1
ATOM 766 C CA . GLN A 1 135 ? 3.027 30.121 -1.249 1.00 21.94 135 GLN A CA 1
ATOM 767 C C . GLN A 1 135 ? 2.676 29.473 -2.600 1.00 21.90 135 GLN A C 1
ATOM 768 O O . GLN A 1 135 ? 3.057 29.996 -3.676 1.00 20.76 135 GLN A O 1
ATOM 774 N N . HIS A 1 136 ? 1.959 28.357 -2.526 1.00 21.57 136 HIS A N 1
ATOM 775 C CA . HIS A 1 136 ? 1.582 27.605 -3.693 1.00 22.89 136 HIS A CA 1
ATOM 776 C C . HIS A 1 136 ? 0.379 28.253 -4.334 1.00 23.57 136 HIS A C 1
ATOM 777 O O . HIS A 1 136 ? -0.274 29.144 -3.756 1.00 23.96 136 HIS A O 1
ATOM 784 N N . TYR A 1 137 ? 0.117 27.822 -5.571 1.00 24.63 137 TYR A N 1
ATOM 785 C CA . TYR A 1 137 ? -1.177 28.020 -6.203 1.00 24.99 137 TYR A CA 1
ATOM 786 C C . TYR A 1 137 ? -2.151 26.996 -5.631 1.00 26.28 137 TYR A C 1
ATOM 787 O O . TYR A 1 137 ? -1.933 25.791 -5.772 1.00 26.86 137 TYR A O 1
ATOM 796 N N . ALA A 1 138 ? -3.221 27.459 -4.984 1.00 29.89 138 ALA A N 1
ATOM 797 C CA . ALA A 1 138 ? -4.149 26.553 -4.266 1.00 33.53 138 ALA A CA 1
ATOM 798 C C . ALA A 1 138 ? -4.745 25.491 -5.179 1.00 33.48 138 ALA A C 1
ATOM 799 O O . ALA A 1 138 ? -4.994 24.372 -4.745 1.00 36.06 138 ALA A O 1
ATOM 801 N N . GLU A 1 139 ? -4.885 25.815 -6.453 1.00 32.41 139 GLU A N 1
ATOM 802 C CA . GLU A 1 139 ? -5.359 24.841 -7.437 1.00 31.92 139 GLU A CA 1
ATOM 803 C C . GLU A 1 139 ? -4.327 23.774 -7.822 1.00 31.09 139 GLU A C 1
ATOM 804 O O . GLU A 1 139 ? -4.672 22.764 -8.427 1.00 28.25 139 GLU A O 1
ATOM 810 N N . GLY A 1 140 ? -3.062 24.021 -7.500 1.00 29.97 140 GLY A N 1
ATOM 811 C CA . GLY A 1 140 ? -2.008 23.040 -7.695 1.00 28.37 140 GLY A CA 1
ATOM 812 C C . GLY A 1 140 ? -1.485 23.083 -9.104 1.00 28.68 140 GLY A C 1
ATOM 813 O O . GLY A 1 140 ? -2.106 23.690 -10.003 1.00 27.57 140 GLY A O 1
ATOM 814 N N . TRP A 1 141 ? -0.341 22.442 -9.306 1.00 27.01 141 TRP A N 1
ATOM 815 C CA . TRP A 1 141 ? 0.269 22.407 -10.635 1.00 26.64 141 TRP A CA 1
ATOM 816 C C . TRP A 1 141 ? -0.466 21.462 -11.592 1.00 27.59 141 TRP A C 1
ATOM 817 O O . TRP A 1 141 ? -1.141 20.519 -11.170 1.00 26.91 141 TRP A O 1
ATOM 828 N N . GLY A 1 142 ? -0.343 21.740 -12.898 1.00 29.51 142 GLY A N 1
ATOM 829 C CA . GLY A 1 142 ? -1.114 21.028 -13.932 1.00 30.68 142 GLY A CA 1
ATOM 830 C C . GLY A 1 142 ? -0.300 19.998 -14.701 1.00 31.93 142 GLY A C 1
ATOM 831 O O . GLY A 1 142 ? 0.708 19.509 -14.223 1.00 29.37 142 GLY A O 1
ATOM 832 N N . THR A 1 143 ? -0.729 19.673 -15.927 1.00 32.43 143 THR A N 1
ATOM 833 C CA . THR A 1 143 ? -0.029 18.659 -16.714 1.00 33.74 143 THR A CA 1
ATOM 834 C C . THR A 1 143 ? 1.354 19.092 -17.133 1.00 35.27 143 THR A C 1
ATOM 835 O O . THR A 1 143 ? 2.180 18.237 -17.462 1.00 35.43 143 THR A O 1
ATOM 839 N N . GLU A 1 144 ? 1.582 20.410 -17.185 1.00 34.96 144 GLU A N 1
ATOM 840 C CA . GLU A 1 144 ? 2.915 20.980 -17.280 1.00 38.19 144 GLU A CA 1
ATOM 841 C C . GLU A 1 144 ? 3.186 21.835 -16.009 1.00 36.26 144 GLU A C 1
ATOM 842 O O . GLU A 1 144 ? 2.270 22.394 -15.380 1.00 35.30 144 GLU A O 1
ATOM 848 N N . TYR A 1 145 ? 4.440 21.879 -15.600 1.00 35.01 145 TYR A N 1
ATOM 849 C CA . TYR A 1 145 ? 4.818 22.696 -14.444 1.00 33.95 145 TYR A CA 1
ATOM 850 C C . TYR A 1 145 ? 5.139 24.098 -14.930 1.00 34.66 145 TYR A C 1
ATOM 851 O O . TYR A 1 145 ? 6.274 24.426 -15.282 1.00 38.12 145 TYR A O 1
ATOM 860 N N . VAL A 1 146 ? 4.101 24.919 -14.955 1.00 32.88 146 VAL A N 1
ATOM 861 C CA . VAL A 1 146 ? 4.182 26.269 -15.474 1.00 32.38 146 VAL A CA 1
ATOM 862 C C . VAL A 1 146 ? 4.916 27.184 -14.498 1.00 30.10 146 VAL A C 1
ATOM 863 O O . VAL A 1 146 ? 4.560 27.262 -13.328 1.00 26.68 146 VAL A O 1
ATOM 867 N N . ARG A 1 147 ? 5.921 27.897 -14.985 1.00 28.93 147 ARG A N 1
ATOM 868 C CA . ARG A 1 147 ? 6.576 28.928 -14.180 1.00 28.66 147 ARG A CA 1
ATOM 869 C C . ARG A 1 147 ? 5.764 30.214 -14.203 1.00 27.45 147 ARG A C 1
ATOM 870 O O . ARG A 1 147 ? 5.550 30.787 -15.285 1.00 27.60 147 ARG A O 1
ATOM 878 N N . LYS A 1 148 ? 5.318 30.682 -13.034 1.00 24.50 148 LYS A N 1
ATOM 879 C CA . LYS A 1 148 ? 4.402 31.847 -12.976 1.00 23.65 148 LYS A CA 1
ATOM 880 C C . LYS A 1 148 ? 4.350 32.371 -11.557 1.00 22.54 148 LYS A C 1
ATOM 881 O O . LYS A 1 148 ? 4.645 31.629 -10.624 1.00 20.33 148 LYS A O 1
ATOM 887 N N . PHE A 1 149 ? 3.936 33.628 -11.385 1.00 21.17 149 PHE A N 1
ATOM 888 C CA . PHE A 1 149 ? 3.668 34.156 -10.054 1.00 21.93 149 PHE A CA 1
ATOM 889 C C . PHE A 1 149 ? 2.573 35.176 -10.077 1.00 22.17 149 PHE A C 1
ATOM 890 O O . PHE A 1 149 ? 2.323 35.760 -11.104 1.00 21.35 149 PHE A O 1
ATOM 898 N N . GLU A 1 150 ? 1.924 35.366 -8.941 1.00 22.58 150 GLU A N 1
ATOM 899 C CA . GLU A 1 150 ? 0.792 36.248 -8.830 1.00 24.43 150 GLU A CA 1
ATOM 900 C C . GLU A 1 150 ? 0.548 36.553 -7.345 1.00 23.96 150 GLU A C 1
ATOM 901 O O . GLU A 1 150 ? 0.492 35.647 -6.522 1.00 23.60 150 GLU A O 1
ATOM 907 N N . LYS A 1 151 ? 0.393 37.825 -7.011 1.00 23.66 151 LYS A N 1
ATOM 908 C CA . LYS A 1 151 ? -0.022 38.225 -5.683 1.00 24.57 151 LYS A CA 1
ATOM 909 C C . LYS A 1 151 ? -1.372 37.586 -5.439 1.00 24.86 151 LYS A C 1
ATOM 910 O O . LYS A 1 151 ? -2.226 37.593 -6.320 1.00 24.37 151 LYS A O 1
ATOM 916 N N . ARG A 1 152 ? -1.582 37.082 -4.233 1.00 24.71 152 ARG A N 1
ATOM 917 C CA . ARG A 1 152 ? -2.824 36.434 -3.867 1.00 25.96 152 ARG A CA 1
ATOM 918 C C . ARG A 1 152 ? -3.064 36.604 -2.398 1.00 26.62 152 ARG A C 1
ATOM 919 O O . ARG A 1 152 ? -2.132 36.896 -1.645 1.00 25.50 152 ARG A O 1
ATOM 927 N N . SER A 1 153 ? -4.309 36.399 -1.971 1.00 29.12 153 SER A N 1
ATOM 928 C CA . SER A 1 153 ? -4.631 36.379 -0.523 1.00 29.83 153 SER A CA 1
ATOM 929 C C . SER A 1 153 ? -3.748 35.373 0.148 1.00 28.64 153 SER A C 1
ATOM 930 O O . SER A 1 153 ? -3.431 34.335 -0.426 1.00 25.58 153 SER A O 1
ATOM 933 N N . CYS A 1 154 ? -3.388 35.669 1.386 1.00 28.85 154 CYS A N 1
ATOM 934 C CA . CYS A 1 154 ? -2.497 34.830 2.137 1.00 28.76 154 CYS A CA 1
ATOM 935 C C . CYS A 1 154 ? -3.145 33.530 2.574 1.00 29.90 154 CYS A C 1
ATOM 936 O O . CYS A 1 154 ? -4.224 33.529 3.152 1.00 31.79 154 CYS A O 1
ATOM 939 N N . LEU A 1 155 ? -2.483 32.420 2.285 1.00 31.23 155 LEU A N 1
ATOM 940 C CA . LEU A 1 155 ? -2.851 31.109 2.847 1.00 33.79 155 LEU A CA 1
ATOM 941 C C . LEU A 1 155 ? -2.178 30.953 4.212 1.00 35.10 155 LEU A C 1
ATOM 942 O O . LEU A 1 155 ? -1.117 31.522 4.443 1.00 36.29 155 LEU A O 1
ATOM 947 N N . PRO A 1 156 ? -2.754 30.139 5.102 1.00 38.92 156 PRO A N 1
ATOM 948 C CA . PRO A 1 156 ? -2.097 29.901 6.397 1.00 38.58 156 PRO A CA 1
ATOM 949 C C . PRO A 1 156 ? -0.673 29.376 6.189 1.00 37.18 156 PRO A C 1
ATOM 950 O O . PRO A 1 156 ? -0.421 28.687 5.193 1.00 37.88 156 PRO A O 1
ATOM 954 N N . PRO A 1 157 ? 0.251 29.668 7.116 1.00 34.66 157 PRO A N 1
ATOM 955 C CA . PRO A 1 157 ? 0.128 30.422 8.367 1.00 33.47 157 PRO A CA 1
ATOM 956 C C . PRO A 1 157 ? 0.577 31.863 8.275 1.00 33.06 157 PRO A C 1
ATOM 957 O O . PRO A 1 157 ? 0.844 32.514 9.311 1.00 29.38 157 PRO A O 1
ATOM 961 N N . ALA A 1 158 ? 0.628 32.365 7.051 1.00 32.36 158 ALA A N 1
ATOM 962 C CA . ALA A 1 158 ? 1.218 33.665 6.772 1.00 32.81 158 ALA A CA 1
ATOM 963 C C . ALA A 1 158 ? 0.713 34.742 7.713 1.00 34.00 158 ALA A C 1
ATOM 964 O O . ALA A 1 158 ? 1.499 35.497 8.293 1.00 35.99 158 ALA A O 1
ATOM 966 N N . GLU A 1 159 ? -0.594 34.814 7.880 1.00 35.05 159 GLU A N 1
ATOM 967 C CA . GLU A 1 159 ? -1.187 35.914 8.625 1.00 37.68 159 GLU A CA 1
ATOM 968 C C . GLU A 1 159 ? -1.078 35.722 10.126 1.00 39.11 159 GLU A C 1
ATOM 969 O O . GLU A 1 159 ? -1.209 36.679 10.864 1.00 40.63 159 GLU A O 1
ATOM 975 N N . SER A 1 160 ? -0.777 34.513 10.583 1.00 38.75 160 SER A N 1
ATOM 976 C CA . SER A 1 160 ? -0.404 34.322 11.984 1.00 39.33 160 SER A CA 1
ATOM 977 C C . SER A 1 160 ? 1.093 34.587 12.268 1.00 38.17 160 SER A C 1
ATOM 978 O O . SER A 1 160 ? 1.515 34.598 13.437 1.00 39.69 160 SER A O 1
ATOM 981 N N . HIS A 1 161 ? 1.888 34.815 11.220 1.00 33.89 161 HIS A N 1
ATOM 982 C CA . HIS A 1 161 ? 3.313 35.087 11.379 1.00 32.03 161 HIS A CA 1
ATOM 983 C C . HIS A 1 161 ? 3.720 36.551 11.061 1.00 30.58 161 HIS A C 1
ATOM 984 O O . HIS A 1 161 ? 4.824 36.940 11.375 1.00 30.52 161 HIS A O 1
ATOM 991 N N . TYR A 1 162 ? 2.848 37.333 10.437 1.00 28.21 162 TYR A N 1
ATOM 992 C CA . TYR A 1 162 ? 3.117 38.776 10.199 1.00 27.38 162 TYR A CA 1
ATOM 993 C C . TYR A 1 162 ? 1.861 39.590 10.474 1.00 28.42 162 TYR A C 1
ATOM 994 O O . TYR A 1 162 ? 0.782 39.210 10.036 1.00 30.59 162 TYR A O 1
ATOM 1003 N N . LYS A 1 163 ? 2.005 40.718 11.187 1.00 30.37 163 LYS A N 1
ATOM 1004 C CA . LYS A 1 163 ? 0.885 41.528 11.691 1.00 31.85 163 LYS A CA 1
ATOM 1005 C C . LYS A 1 163 ? 1.169 43.017 11.434 1.00 30.76 163 LYS A C 1
ATOM 1006 O O . LYS A 1 163 ? 2.234 43.485 11.795 1.00 29.79 163 LYS A O 1
ATOM 1012 N N . GLN A 1 164 ? 0.220 43.754 10.864 1.00 30.17 164 GLN A N 1
ATOM 1013 C CA . GLN A 1 164 ? 0.425 45.192 10.581 1.00 30.45 164 GLN A CA 1
ATOM 1014 C C . GLN A 1 164 ? 0.144 46.010 11.848 1.00 31.38 164 GLN A C 1
ATOM 1015 O O . GLN A 1 164 ? -0.999 46.343 12.134 1.00 33.45 164 GLN A O 1
ATOM 1021 N N . VAL A 1 165 ? 1.186 46.348 12.591 1.00 29.14 165 VAL A N 1
ATOM 1022 C CA . VAL A 1 165 ? 0.981 47.082 13.846 1.00 28.77 165 VAL A CA 1
ATOM 1023 C C . VAL A 1 165 ? 0.999 48.630 13.695 1.00 27.19 165 VAL A C 1
ATOM 1024 O O . VAL A 1 165 ? 0.459 49.323 14.550 1.00 27.94 165 VAL A O 1
ATOM 1028 N N . GLU A 1 166 ? 1.706 49.128 12.684 1.00 24.80 166 GLU A N 1
ATOM 1029 C CA . GLU A 1 166 ? 1.574 50.504 12.206 1.00 25.06 166 GLU A CA 1
ATOM 1030 C C . GLU A 1 166 ? 1.485 50.427 10.678 1.00 23.79 166 GLU A C 1
ATOM 1031 O O . GLU A 1 166 ? 1.654 49.335 10.112 1.00 22.31 166 GLU A O 1
ATOM 1037 N N . GLU A 1 167 ? 1.221 51.540 10.023 1.00 23.86 167 GLU A N 1
ATOM 1038 C CA . GLU A 1 167 ? 1.001 51.490 8.553 1.00 24.45 167 GLU A CA 1
ATOM 1039 C C . GLU A 1 167 ? 2.236 50.920 7.875 1.00 24.32 167 GLU A C 1
ATOM 1040 O O . GLU A 1 167 ? 2.134 49.993 7.104 1.00 24.44 167 GLU A O 1
ATOM 1046 N N . PHE A 1 168 ? 3.400 51.440 8.235 1.00 24.28 168 PHE A N 1
ATOM 1047 C CA . PHE A 1 168 ? 4.645 50.928 7.714 1.00 24.71 168 PHE A CA 1
ATOM 1048 C C . PHE A 1 168 ? 5.476 50.088 8.724 1.00 25.16 168 PHE A C 1
ATOM 1049 O O . PHE A 1 168 ? 6.690 50.177 8.768 1.00 24.53 168 PHE A O 1
ATOM 1057 N N . LYS A 1 169 ? 4.788 49.240 9.495 1.00 25.84 169 LYS A N 1
ATOM 1058 C CA . LYS A 1 169 ? 5.428 48.399 10.486 1.00 26.06 169 LYS A CA 1
ATOM 1059 C C . LYS A 1 169 ? 4.688 47.064 10.603 1.00 25.65 169 LYS A C 1
ATOM 1060 O O . LYS A 1 169 ? 3.616 46.962 11.195 1.00 25.46 169 LYS A O 1
ATOM 1066 N N . TRP A 1 170 ? 5.288 46.046 10.014 1.00 25.22 170 TRP A N 1
ATOM 1067 C CA . TRP A 1 170 ? 4.769 44.703 10.037 1.00 25.50 170 TRP A CA 1
ATOM 1068 C C . TRP A 1 170 ? 5.683 43.889 10.940 1.00 26.65 170 TRP A C 1
ATOM 1069 O O . TRP A 1 170 ? 6.893 43.812 10.722 1.00 26.55 170 TRP A O 1
ATOM 1080 N N . LYS A 1 171 ? 5.109 43.319 11.991 1.00 28.74 171 LYS A N 1
ATOM 1081 C CA . LYS A 1 171 ? 5.905 42.547 12.962 1.00 29.85 171 LYS A CA 1
ATOM 1082 C C . LYS A 1 171 ? 5.888 41.082 12.536 1.00 28.83 171 LYS A C 1
ATOM 1083 O O . LYS A 1 171 ? 4.935 40.613 11.904 1.00 27.45 171 LYS A O 1
ATOM 1089 N N . GLY A 1 172 ? 6.941 40.371 12.893 1.00 28.10 172 GLY A N 1
ATOM 1090 C CA . GLY A 1 172 ? 7.105 38.990 12.493 1.00 28.86 172 GLY A CA 1
ATOM 1091 C C . GLY A 1 172 ? 8.282 38.405 13.222 1.00 29.26 172 GLY A C 1
ATOM 1092 O O . GLY A 1 172 ? 8.870 39.058 14.080 1.00 31.28 172 GLY A O 1
ATOM 1093 N N . TRP A 1 173 ? 8.631 37.168 12.897 1.00 29.99 173 TRP A N 1
ATOM 1094 C CA . TRP A 1 173 ? 9.706 36.451 13.609 1.00 29.97 173 TRP A CA 1
ATOM 1095 C C . TRP A 1 173 ? 11.071 37.144 13.456 1.00 28.79 173 TRP A C 1
ATOM 1096 O O . TRP A 1 173 ? 11.768 37.385 14.445 1.00 26.33 173 TRP A O 1
ATOM 1107 N N . PHE A 1 174 ? 11.421 37.459 12.202 1.00 27.92 174 PHE A N 1
ATOM 1108 C CA . PHE A 1 174 ? 12.682 38.131 11.822 1.00 26.81 174 PHE A CA 1
ATOM 1109 C C . PHE A 1 174 ? 13.890 37.560 12.557 1.00 27.69 174 PHE A C 1
ATOM 1110 O O . PHE A 1 174 ? 14.711 38.281 13.156 1.00 28.49 174 PHE A O 1
ATOM 1118 N N . TYR A 1 175 ? 13.985 36.232 12.504 1.00 27.19 175 TYR A N 1
ATOM 1119 C CA . TYR A 1 175 ? 15.122 35.490 13.031 1.00 28.98 175 TYR A CA 1
ATOM 1120 C C . TYR A 1 175 ? 15.320 35.654 14.543 1.00 30.39 175 TYR A C 1
ATOM 1121 O O . TYR A 1 175 ? 16.453 35.493 15.034 1.00 30.37 175 TYR A O 1
ATOM 1130 N N . SER A 1 176 ? 14.234 35.964 15.262 1.00 31.90 176 SER A N 1
ATOM 1131 C CA . SER A 1 176 ? 14.240 36.235 16.734 1.00 33.93 176 SER A CA 1
ATOM 1132 C C . SER A 1 176 ? 14.564 37.669 17.140 1.00 34.84 176 SER A C 1
ATOM 1133 O O . SER A 1 176 ? 14.544 37.977 18.334 1.00 33.38 176 SER A O 1
ATOM 1136 N N . TYR A 1 177 ? 14.816 38.558 16.169 1.00 34.36 177 TYR A N 1
ATOM 1137 C CA . TYR A 1 177 ? 15.130 39.969 16.469 1.00 34.78 177 TYR A CA 1
ATOM 1138 C C . TYR A 1 177 ? 13.868 40.791 16.701 1.00 38.21 177 TYR A C 1
ATOM 1139 O O . TYR A 1 177 ? 13.144 41.151 15.754 1.00 37.13 177 TYR A O 1
ATOM 1148 N N . GLU A 1 178 ? 13.640 41.117 17.973 1.00 42.54 178 GLU A N 1
ATOM 1149 C CA . GLU A 1 178 ? 12.437 41.830 18.431 1.00 44.78 178 GLU A CA 1
ATOM 1150 C C . GLU A 1 178 ? 12.202 43.204 17.842 1.00 41.94 178 GLU A C 1
ATOM 1151 O O . GLU A 1 178 ? 11.048 43.644 17.732 1.00 41.71 178 GLU A O 1
ATOM 1157 N N . ASP A 1 179 ? 13.280 43.912 17.540 1.00 40.14 179 ASP A N 1
ATOM 1158 C CA . ASP A 1 179 ? 13.156 45.293 17.100 1.00 39.63 179 ASP A CA 1
ATOM 1159 C C . ASP A 1 179 ? 13.093 45.433 15.595 1.00 35.87 179 ASP A C 1
ATOM 1160 O O . ASP A 1 179 ? 12.902 46.526 15.103 1.00 35.58 179 ASP A O 1
ATOM 1165 N N . VAL A 1 180 ? 13.238 44.335 14.863 1.00 32.21 180 VAL A N 1
ATOM 1166 C CA . VAL A 1 180 ? 13.209 44.388 13.383 1.00 31.29 180 VAL A CA 1
ATOM 1167 C C . VAL A 1 180 ? 11.763 44.276 12.890 1.00 29.67 180 VAL A C 1
ATOM 1168 O O . VAL A 1 180 ? 10.925 43.626 13.514 1.00 29.91 180 VAL A O 1
ATOM 1172 N N . TYR A 1 181 ? 11.477 44.890 11.762 1.00 29.42 181 TYR A N 1
ATOM 1173 C CA . TYR A 1 181 ? 10.139 44.921 11.216 1.00 29.48 181 TYR A CA 1
ATOM 1174 C C . TYR A 1 181 ? 10.227 45.234 9.717 1.00 27.34 181 TYR A C 1
ATOM 1175 O O . TYR A 1 181 ? 11.262 45.678 9.223 1.00 26.21 181 TYR A O 1
ATOM 1184 N N . SER A 1 182 ? 9.143 45.001 8.998 1.00 25.99 182 SER A N 1
ATOM 1185 C CA . SER A 1 182 ? 9.089 45.351 7.592 1.00 25.29 182 SER A CA 1
ATOM 1186 C C . SER A 1 182 ? 8.092 46.473 7.313 1.00 25.39 182 SER A C 1
ATOM 1187 O O . SER A 1 182 ? 7.073 46.567 7.977 1.00 25.24 182 SER A O 1
ATOM 1190 N N . ARG A 1 183 ? 8.371 47.287 6.283 1.00 25.12 183 ARG A N 1
ATOM 1191 C CA . ARG A 1 183 ? 7.503 48.407 5.925 1.00 24.98 183 ARG A CA 1
ATOM 1192 C C . ARG A 1 183 ? 6.286 47.931 5.170 1.00 24.64 183 ARG A C 1
ATOM 1193 O O . ARG A 1 183 ? 5.255 48.596 5.206 1.00 24.27 183 ARG A O 1
ATOM 1201 N N . ASN A 1 184 ? 6.406 46.761 4.515 1.00 23.13 184 ASN A N 1
ATOM 1202 C CA . ASN A 1 184 ? 5.368 46.238 3.669 1.00 22.43 184 ASN A CA 1
ATOM 1203 C C . ASN A 1 184 ? 5.330 44.718 3.715 1.00 21.58 184 ASN A C 1
ATOM 1204 O O . ASN A 1 184 ? 6.312 44.091 4.084 1.00 20.95 184 ASN A O 1
ATOM 1209 N N . PHE A 1 185 ? 4.176 44.161 3.373 1.00 20.92 185 PHE A N 1
ATOM 1210 C CA . PHE A 1 185 ? 3.974 42.712 3.408 1.00 21.05 185 PHE A CA 1
ATOM 1211 C C . PHE A 1 185 ? 2.927 42.277 2.420 1.00 20.80 185 PHE A C 1
ATOM 1212 O O . PHE A 1 185 ? 1.922 42.932 2.265 1.00 21.12 185 PHE A O 1
ATOM 1220 N N . GLN A 1 186 ? 3.159 41.130 1.786 1.00 21.43 186 GLN A N 1
ATOM 1221 C CA . GLN A 1 186 ? 2.204 40.519 0.881 1.00 21.43 186 GLN A CA 1
ATOM 1222 C C . GLN A 1 186 ? 2.562 39.050 0.670 1.00 21.08 186 GLN A C 1
ATOM 1223 O O . GLN A 1 186 ? 3.723 38.649 0.903 1.00 21.45 186 GLN A O 1
ATOM 1229 N N . CYS A 1 187 ? 1.565 38.260 0.260 1.00 20.82 187 CYS A N 1
ATOM 1230 C CA . CYS A 1 187 ? 1.771 36.884 -0.190 1.00 21.20 187 CYS A CA 1
ATOM 1231 C C . CYS A 1 187 ? 1.722 36.809 -1.705 1.00 20.94 187 CYS A C 1
ATOM 1232 O O . CYS A 1 187 ? 0.890 37.486 -2.362 1.00 20.54 187 CYS A O 1
ATOM 1235 N N . VAL A 1 188 ? 2.604 35.993 -2.259 1.00 19.54 188 VAL A N 1
ATOM 1236 C CA . VAL A 1 188 ? 2.657 35.735 -3.681 1.00 20.05 188 VAL A CA 1
ATOM 1237 C C . VAL A 1 188 ? 2.660 34.219 -3.940 1.00 19.90 188 VAL A C 1
ATOM 1238 O O . VAL A 1 188 ? 3.531 33.486 -3.473 1.00 20.61 188 VAL A O 1
ATOM 1242 N N . SER A 1 189 ? 1.685 33.760 -4.711 1.00 20.25 189 SER A N 1
ATOM 1243 C CA . SER A 1 189 ? 1.703 32.386 -5.185 1.00 20.22 189 SER A CA 1
ATOM 1244 C C . SER A 1 189 ? 2.706 32.291 -6.316 1.00 19.84 189 SER A C 1
ATOM 1245 O O . SER A 1 189 ? 2.653 33.117 -7.229 1.00 19.76 189 SER A O 1
ATOM 1248 N N . ILE A 1 190 ? 3.582 31.281 -6.281 1.00 18.81 190 ILE A N 1
ATOM 1249 C CA . ILE A 1 190 ? 4.615 31.113 -7.275 1.00 18.69 190 ILE A CA 1
ATOM 1250 C C . ILE A 1 190 ? 4.884 29.653 -7.589 1.00 18.99 190 ILE A C 1
ATOM 1251 O O . ILE A 1 190 ? 4.879 28.828 -6.697 1.00 17.83 190 ILE A O 1
ATOM 1256 N N . GLN A 1 191 ? 5.038 29.345 -8.871 1.00 19.54 191 GLN A N 1
ATOM 1257 C CA . GLN A 1 191 ? 5.661 28.091 -9.287 1.00 20.12 191 GLN A CA 1
ATOM 1258 C C . GLN A 1 191 ? 6.848 28.498 -10.114 1.00 21.23 191 GLN A C 1
ATOM 1259 O O . GLN A 1 191 ? 6.736 29.408 -10.978 1.00 20.72 191 GLN A O 1
ATOM 1265 N N . GLY A 1 192 ? 7.990 27.855 -9.873 1.00 21.46 192 GLY A N 1
ATOM 1266 C CA . GLY A 1 192 ? 9.172 28.152 -10.651 1.00 22.36 192 GLY A CA 1
ATOM 1267 C C . GLY A 1 192 ? 10.469 28.050 -9.898 1.00 22.19 192 GLY A C 1
ATOM 1268 O O . GLY A 1 192 ? 10.560 27.355 -8.870 1.00 23.36 192 GLY A O 1
ATOM 1269 N N . ASP A 1 193 ? 11.470 28.712 -10.439 1.00 21.93 193 ASP A N 1
ATOM 1270 C CA . ASP A 1 193 ? 12.831 28.476 -10.066 1.00 22.38 193 ASP A CA 1
ATOM 1271 C C . ASP A 1 193 ? 13.542 29.754 -9.707 1.00 22.64 193 ASP A C 1
ATOM 1272 O O . ASP A 1 193 ? 12.922 30.796 -9.611 1.00 22.97 193 ASP A O 1
ATOM 1277 N N . SER A 1 194 ? 14.837 29.643 -9.453 1.00 23.78 194 SER A N 1
ATOM 1278 C CA . SER A 1 194 ? 15.686 30.798 -9.237 1.00 25.20 194 SER A CA 1
ATOM 1279 C C . SER A 1 194 ? 15.468 31.921 -10.237 1.00 24.79 194 SER A C 1
ATOM 1280 O O . SER A 1 194 ? 15.496 33.093 -9.858 1.00 26.76 194 SER A O 1
ATOM 1283 N N . GLY A 1 195 ? 15.287 31.586 -11.516 1.00 25.12 195 GLY A N 1
ATOM 1284 C CA . GLY A 1 195 ? 15.003 32.606 -12.537 1.00 24.71 195 GLY A CA 1
ATOM 1285 C C . GLY A 1 195 ? 13.652 33.279 -12.378 1.00 24.26 195 GLY A C 1
ATOM 1286 O O . GLY A 1 195 ? 13.527 34.508 -12.536 1.00 26.01 195 GLY A O 1
ATOM 1287 N N . THR A 1 196 ? 12.639 32.487 -12.030 1.00 23.54 196 THR A N 1
ATOM 1288 C CA . THR A 1 196 ? 11.290 32.997 -11.779 1.00 22.63 196 THR A CA 1
ATOM 1289 C C . THR A 1 196 ? 11.332 33.973 -10.599 1.00 22.22 196 THR A C 1
ATOM 1290 O O . THR A 1 196 ? 10.644 34.992 -10.578 1.00 20.65 196 THR A O 1
ATOM 1294 N N . LEU A 1 197 ? 12.149 33.658 -9.598 1.00 22.53 197 LEU A N 1
ATOM 1295 C CA . LEU A 1 197 ? 12.243 34.552 -8.450 1.00 22.92 197 LEU A CA 1
ATOM 1296 C C . LEU A 1 197 ? 12.901 35.864 -8.829 1.00 23.22 197 LEU A C 1
ATOM 1297 O O . LEU A 1 197 ? 12.502 36.919 -8.352 1.00 23.06 197 LEU A O 1
ATOM 1302 N N . LYS A 1 198 ? 13.909 35.785 -9.684 1.00 25.11 198 LYS A N 1
ATOM 1303 C CA . LYS A 1 198 ? 14.538 36.975 -10.259 1.00 25.96 198 LYS A CA 1
ATOM 1304 C C . LYS A 1 198 ? 13.470 37.870 -10.865 1.00 25.73 198 LYS A C 1
ATOM 1305 O O . LYS A 1 198 ? 13.408 39.067 -10.599 1.00 25.53 198 LYS A O 1
ATOM 1311 N N . ASP A 1 199 ? 12.616 37.270 -11.667 1.00 26.00 199 ASP A N 1
ATOM 1312 C CA . ASP A 1 199 ? 11.559 37.999 -12.351 1.00 25.81 199 ASP A CA 1
ATOM 1313 C C . ASP A 1 199 ? 10.610 38.654 -11.352 1.00 25.08 199 ASP A C 1
ATOM 1314 O O . ASP A 1 199 ? 10.207 39.799 -11.527 1.00 26.29 199 ASP A O 1
ATOM 1319 N N . LEU A 1 200 ? 10.262 37.946 -10.298 1.00 24.18 200 LEU A N 1
ATOM 1320 C CA . LEU A 1 200 ? 9.371 38.486 -9.302 1.00 23.43 200 LEU A CA 1
ATOM 1321 C C . LEU A 1 200 ? 9.987 39.705 -8.645 1.00 23.38 200 LEU A C 1
ATOM 1322 O O . LEU A 1 200 ? 9.323 40.731 -8.492 1.00 22.82 200 LEU A O 1
ATOM 1327 N N . LEU A 1 201 ? 11.258 39.592 -8.263 1.00 23.90 201 LEU A N 1
ATOM 1328 C CA . LEU A 1 201 ? 11.948 40.682 -7.572 1.00 23.82 201 LEU A CA 1
ATOM 1329 C C . LEU A 1 201 ? 12.131 41.944 -8.462 1.00 25.38 201 LEU A C 1
ATOM 1330 O O . LEU A 1 201 ? 12.196 43.067 -7.922 1.00 23.92 201 LEU A O 1
ATOM 1335 N N . LYS A 1 202 ? 12.196 41.743 -9.775 1.00 26.24 202 LYS A N 1
ATOM 1336 C CA . LYS A 1 202 ? 12.252 42.864 -10.742 1.00 28.44 202 LYS A CA 1
ATOM 1337 C C . LYS A 1 202 ? 10.897 43.421 -11.115 1.00 28.87 202 LYS A C 1
ATOM 1338 O O . LYS A 1 202 ? 10.836 44.430 -11.825 1.00 29.02 202 LYS A O 1
ATOM 1344 N N . HIS A 1 203 ? 9.807 42.798 -10.661 1.00 28.29 203 HIS A N 1
ATOM 1345 C CA . HIS A 1 203 ? 8.471 43.272 -11.041 1.00 29.05 203 HIS A CA 1
ATOM 1346 C C . HIS A 1 203 ? 8.251 44.713 -10.545 1.00 29.80 203 HIS A C 1
ATOM 1347 O O . HIS A 1 203 ? 8.702 45.071 -9.453 1.00 28.70 203 HIS A O 1
ATOM 1354 N N . SER A 1 204 ? 7.539 45.517 -11.345 1.00 30.63 204 SER A N 1
ATOM 1355 C CA . SER A 1 204 ? 7.364 46.933 -11.037 1.00 31.24 204 SER A CA 1
ATOM 1356 C C . SER A 1 204 ? 6.750 47.178 -9.632 1.00 30.78 204 SER A C 1
ATOM 1357 O O . SER A 1 204 ? 7.037 48.160 -8.995 1.00 29.74 204 SER A O 1
ATOM 1360 N N . ASN A 1 205 ? 5.909 46.264 -9.160 1.00 32.80 205 ASN A N 1
ATOM 1361 C CA . ASN A 1 205 ? 5.368 46.313 -7.797 1.00 33.34 205 ASN A CA 1
ATOM 1362 C C . ASN A 1 205 ? 6.394 46.538 -6.685 1.00 33.84 205 ASN A C 1
ATOM 1363 O O . ASN A 1 205 ? 6.035 47.056 -5.646 1.00 38.25 205 ASN A O 1
ATOM 1368 N N . PHE A 1 206 ? 7.646 46.151 -6.875 1.00 32.22 206 PHE A N 1
ATOM 1369 C CA . PHE A 1 206 ? 8.644 46.309 -5.815 1.00 31.40 206 PHE A CA 1
ATOM 1370 C C . PHE A 1 206 ? 9.748 47.264 -6.196 1.00 31.60 206 PHE A C 1
ATOM 1371 O O . PHE A 1 206 ? 10.751 47.333 -5.505 1.00 32.27 206 PHE A O 1
ATOM 1379 N N . SER A 1 207 ? 9.565 48.014 -7.282 1.00 33.24 207 SER A N 1
ATOM 1380 C CA . SER A 1 207 ? 10.600 48.919 -7.774 1.00 35.40 207 SER A CA 1
ATOM 1381 C C . SER A 1 207 ? 11.060 49.954 -6.746 1.00 36.65 207 SER A C 1
ATOM 1382 O O . SER A 1 207 ? 12.196 50.425 -6.819 1.00 39.93 207 SER A O 1
ATOM 1385 N N . GLU A 1 208 ? 10.220 50.293 -5.774 1.00 36.67 208 GLU A N 1
ATOM 1386 C CA . GLU A 1 208 ? 10.610 51.312 -4.787 1.00 38.69 208 GLU A CA 1
ATOM 1387 C C . GLU A 1 208 ? 11.355 50.737 -3.562 1.00 36.29 208 GLU A C 1
ATOM 1388 O O . GLU A 1 208 ? 11.784 51.481 -2.694 1.00 35.81 208 GLU A O 1
ATOM 1394 N N . SER A 1 209 ? 11.509 49.418 -3.488 1.00 33.60 209 SER A N 1
ATOM 1395 C CA . SER A 1 209 ? 12.175 48.808 -2.351 1.00 32.71 209 SER A CA 1
ATOM 1396 C C . SER A 1 209 ? 13.653 48.648 -2.623 1.00 32.50 209 SER A C 1
ATOM 1397 O O . SER A 1 209 ? 14.037 48.284 -3.738 1.00 34.44 209 SER A O 1
ATOM 1400 N N . THR A 1 210 ? 14.474 48.864 -1.596 1.00 31.24 210 THR A N 1
ATOM 1401 C CA . THR A 1 210 ? 15.903 48.509 -1.709 1.00 31.99 210 THR A CA 1
ATOM 1402 C C . THR A 1 210 ? 16.286 47.215 -0.964 1.00 30.31 210 THR A C 1
ATOM 1403 O O . THR A 1 210 ? 17.226 46.547 -1.358 1.00 30.94 210 THR A O 1
ATOM 1407 N N . SER A 1 211 ? 15.559 46.868 0.092 1.00 29.52 211 SER A N 1
ATOM 1408 C CA . SER A 1 211 ? 15.772 45.635 0.832 1.00 28.33 211 SER A CA 1
ATOM 1409 C C . SER A 1 211 ? 14.490 44.820 0.829 1.00 26.80 211 SER A C 1
ATOM 1410 O O . SER A 1 211 ? 13.438 45.303 1.241 1.00 26.28 211 SER A O 1
ATOM 1413 N N . ILE A 1 212 ? 14.568 43.587 0.332 1.00 25.69 212 ILE A N 1
ATOM 1414 C CA . ILE A 1 212 ? 13.402 42.729 0.246 1.00 24.36 212 ILE A CA 1
ATOM 1415 C C . ILE A 1 212 ? 13.678 41.361 0.853 1.00 23.02 212 ILE A C 1
ATOM 1416 O O . ILE A 1 212 ? 14.685 40.732 0.565 1.00 23.14 212 ILE A O 1
ATOM 1421 N N . MET A 1 213 ? 12.753 40.899 1.679 1.00 23.33 213 MET A N 1
ATOM 1422 C CA . MET A 1 213 ? 12.853 39.568 2.308 1.00 22.84 213 MET A CA 1
ATOM 1423 C C . MET A 1 213 ? 11.825 38.603 1.703 1.00 22.21 213 MET A C 1
ATOM 1424 O O . MET A 1 213 ? 10.635 38.884 1.686 1.00 22.70 213 MET A O 1
ATOM 1429 N N . VAL A 1 214 ? 12.317 37.485 1.213 1.00 20.55 214 VAL A N 1
ATOM 1430 C CA . VAL A 1 214 ? 11.487 36.465 0.605 1.00 20.48 214 VAL A CA 1
ATOM 1431 C C . VAL A 1 214 ? 11.372 35.346 1.594 1.00 19.78 214 VAL A C 1
ATOM 1432 O O . VAL A 1 214 ? 12.372 34.716 1.924 1.00 19.75 214 VAL A O 1
ATOM 1436 N N . ASP A 1 215 ? 10.187 35.192 2.171 1.00 19.66 215 ASP A N 1
ATOM 1437 C CA . ASP A 1 215 ? 9.932 34.094 3.117 1.00 18.94 215 ASP A CA 1
ATOM 1438 C C . ASP A 1 215 ? 9.402 32.865 2.349 1.00 18.99 215 ASP A C 1
ATOM 1439 O O . ASP A 1 215 ? 8.861 32.971 1.208 1.00 18.34 215 ASP A O 1
ATOM 1444 N N . ARG A 1 216 ? 9.512 31.728 3.014 1.00 19.07 216 ARG A N 1
ATOM 1445 C CA . ARG A 1 216 ? 9.211 30.414 2.434 1.00 19.29 216 ARG A CA 1
ATOM 1446 C C . ARG A 1 216 ? 9.965 30.168 1.123 1.00 19.02 216 ARG A C 1
ATOM 1447 O O . ARG A 1 216 ? 9.408 29.593 0.156 1.00 19.19 216 ARG A O 1
ATOM 1455 N N . ALA A 1 217 ? 11.248 30.545 1.113 1.00 18.45 217 ALA A N 1
ATOM 1456 C CA . ALA A 1 217 ? 12.087 30.391 -0.063 1.00 18.92 217 ALA A CA 1
ATOM 1457 C C . ALA A 1 217 ? 12.217 28.955 -0.553 1.00 19.48 217 ALA A C 1
ATOM 1458 O O . ALA A 1 217 ? 12.569 28.748 -1.708 1.00 19.45 217 ALA A O 1
ATOM 1460 N N . GLU A 1 218 ? 11.926 27.971 0.295 1.00 20.17 218 GLU A N 1
ATOM 1461 C CA . GLU A 1 218 ? 11.907 26.592 -0.191 1.00 20.67 218 GLU A CA 1
ATOM 1462 C C . GLU A 1 218 ? 10.834 26.305 -1.247 1.00 21.13 218 GLU A C 1
ATOM 1463 O O . GLU A 1 218 ? 10.827 25.244 -1.867 1.00 21.53 218 GLU A O 1
ATOM 1469 N N . THR A 1 219 ? 9.902 27.231 -1.412 1.00 21.61 219 THR A N 1
ATOM 1470 C CA . THR A 1 219 ? 8.887 27.128 -2.447 1.00 21.42 219 THR A CA 1
ATOM 1471 C C . THR A 1 219 ? 9.549 27.110 -3.859 1.00 21.92 219 THR A C 1
ATOM 1472 O O . THR A 1 219 ? 9.042 26.496 -4.797 1.00 22.28 219 THR A O 1
ATOM 1476 N N . ILE A 1 220 ? 10.689 27.764 -3.987 1.00 22.61 220 ILE A N 1
ATOM 1477 C CA . ILE A 1 220 ? 11.394 27.923 -5.284 1.00 24.52 220 ILE A CA 1
ATOM 1478 C C . ILE A 1 220 ? 12.279 26.712 -5.570 1.00 22.92 220 ILE A C 1
ATOM 1479 O O . ILE A 1 220 ? 12.895 26.178 -4.639 1.00 22.95 220 ILE A O 1
ATOM 1484 N N . LEU A 1 221 ? 12.323 26.298 -6.840 1.00 22.65 221 LEU A N 1
ATOM 1485 C CA . LEU A 1 221 ? 13.158 25.211 -7.321 1.00 22.89 221 LEU A CA 1
ATOM 1486 C C . LEU A 1 221 ? 14.489 25.715 -7.874 1.00 23.06 221 LEU A C 1
ATOM 1487 O O . LEU A 1 221 ? 14.657 26.897 -8.187 1.00 22.47 221 LEU A O 1
ATOM 1492 N N . HIS A 1 222 ? 15.449 24.828 -7.980 1.00 22.80 222 HIS A N 1
ATOM 1493 C CA . HIS A 1 222 ? 16.641 25.102 -8.703 1.00 23.34 222 HIS A CA 1
ATOM 1494 C C . HIS A 1 222 ? 16.310 25.296 -10.185 1.00 24.41 222 HIS A C 1
ATOM 1495 O O . HIS A 1 222 ? 15.524 24.593 -10.693 1.00 22.84 222 HIS A O 1
ATOM 1502 N N . GLU A 1 223 ? 16.952 26.267 -10.824 1.00 26.39 223 GLU A N 1
ATOM 1503 C CA . GLU A 1 223 ? 17.067 26.334 -12.285 1.00 29.06 223 GLU A CA 1
ATOM 1504 C C . GLU A 1 223 ? 18.273 25.452 -12.678 1.00 30.18 223 GLU A C 1
ATOM 1505 O O . GLU A 1 223 ? 19.345 25.538 -12.072 1.00 33.79 223 GLU A O 1
ATOM 1511 N N . HIS A 1 224 ? 18.099 24.601 -13.663 1.00 29.98 224 HIS A N 1
ATOM 1512 C CA . HIS A 1 224 ? 19.198 23.788 -14.219 1.00 30.51 224 HIS A CA 1
ATOM 1513 C C . HIS A 1 224 ? 19.861 22.965 -13.111 1.00 28.56 224 HIS A C 1
ATOM 1514 O O . HIS A 1 224 ? 21.078 23.039 -12.882 1.00 26.26 224 HIS A O 1
ATOM 1521 N N . TYR A 1 225 ? 19.016 22.189 -12.432 1.00 26.98 225 TYR A N 1
ATOM 1522 C CA . TYR A 1 225 ? 19.453 21.350 -11.333 1.00 26.26 225 TYR A CA 1
ATOM 1523 C C . TYR A 1 225 ? 20.655 20.552 -11.768 1.00 25.65 225 TYR A C 1
ATOM 1524 O O . TYR A 1 225 ? 20.630 19.951 -12.824 1.00 24.11 225 TYR A O 1
ATOM 1533 N N . GLY A 1 226 ? 21.701 20.520 -10.947 1.00 25.26 226 GLY A N 1
ATOM 1534 C CA . GLY A 1 226 ? 22.883 19.682 -11.223 1.00 25.89 226 GLY A CA 1
ATOM 1535 C C . GLY A 1 226 ? 23.816 20.119 -12.366 1.00 27.51 226 GLY A C 1
ATOM 1536 O O . GLY A 1 226 ? 24.689 19.351 -12.752 1.00 25.90 226 GLY A O 1
ATOM 1537 N N . GLU A 1 227 ? 23.647 21.343 -12.884 1.00 27.72 227 GLU A N 1
ATOM 1538 C CA . GLU A 1 227 ? 24.487 21.880 -13.967 1.00 28.95 227 GLU A CA 1
ATOM 1539 C C . GLU A 1 227 ? 25.500 22.899 -13.422 1.00 29.08 227 GLU A C 1
ATOM 1540 O O . GLU A 1 227 ? 25.720 22.922 -12.211 1.00 30.41 227 GLU A O 1
ATOM 1546 N N . VAL A 1 228 ? 26.122 23.704 -14.275 1.00 30.55 228 VAL A N 1
ATOM 1547 C CA . VAL A 1 228 ? 27.292 24.466 -13.842 1.00 31.77 228 VAL A CA 1
ATOM 1548 C C . VAL A 1 228 ? 27.004 25.337 -12.657 1.00 30.04 228 VAL A C 1
ATOM 1549 O O . VAL A 1 228 ? 27.767 25.345 -11.719 1.00 30.56 228 VAL A O 1
ATOM 1553 N N . ASP A 1 229 ? 25.956 26.144 -12.763 1.00 29.47 229 ASP A N 1
ATOM 1554 C CA . ASP A 1 229 ? 25.707 27.211 -11.784 1.00 29.10 229 ASP A CA 1
ATOM 1555 C C . ASP A 1 229 ? 25.245 26.676 -10.436 1.00 26.93 229 ASP A C 1
ATOM 1556 O O . ASP A 1 229 ? 25.557 27.231 -9.397 1.00 28.15 229 ASP A O 1
ATOM 1561 N N . TYR A 1 230 ? 24.513 25.569 -10.466 1.00 26.15 230 TYR A N 1
ATOM 1562 C CA . TYR A 1 230 ? 24.148 24.824 -9.272 1.00 24.79 230 TYR A CA 1
ATOM 1563 C C . TYR A 1 230 ? 25.384 24.392 -8.520 1.00 24.31 230 TYR A C 1
ATOM 1564 O O . TYR A 1 230 ? 25.509 24.610 -7.291 1.00 22.57 230 TYR A O 1
ATOM 1573 N N . TRP A 1 231 ? 26.301 23.775 -9.260 1.00 24.60 231 TRP A N 1
ATOM 1574 C CA . TRP A 1 231 ? 27.553 23.341 -8.696 1.00 24.94 231 TRP A CA 1
ATOM 1575 C C . TRP A 1 231 ? 28.495 24.503 -8.343 1.00 25.97 231 TRP A C 1
ATOM 1576 O O . TRP A 1 231 ? 29.214 24.422 -7.352 1.00 25.75 231 TRP A O 1
ATOM 1587 N N . LYS A 1 232 ? 28.466 25.618 -9.072 1.00 26.08 232 LYS A N 1
ATOM 1588 C CA . LYS A 1 232 ? 29.279 26.744 -8.598 1.00 27.91 232 LYS A CA 1
ATOM 1589 C C . LYS A 1 232 ? 28.814 27.199 -7.210 1.00 25.85 232 LYS A C 1
ATOM 1590 O O . LYS A 1 232 ? 29.630 27.471 -6.329 1.00 25.80 232 LYS A O 1
ATOM 1596 N N . ALA A 1 233 ? 27.500 27.276 -7.027 1.00 25.85 233 ALA A N 1
ATOM 1597 C CA . ALA A 1 233 ? 26.923 27.683 -5.730 1.00 26.02 233 ALA A CA 1
ATOM 1598 C C . ALA A 1 233 ? 27.270 26.701 -4.632 1.00 25.46 233 ALA A C 1
ATOM 1599 O O . ALA A 1 233 ? 27.642 27.092 -3.534 1.00 27.54 233 ALA A O 1
ATOM 1601 N N . ARG A 1 234 ? 27.162 25.416 -4.936 1.00 25.05 234 ARG A N 1
ATOM 1602 C CA . ARG A 1 234 ? 27.532 24.377 -3.977 1.00 25.18 234 ARG A CA 1
ATOM 1603 C C . ARG A 1 234 ? 29.021 24.458 -3.622 1.00 25.72 234 ARG A C 1
ATOM 1604 O O . ARG A 1 234 ? 29.370 24.421 -2.444 1.00 24.44 234 ARG A O 1
ATOM 1612 N N . ARG A 1 235 ? 29.867 24.593 -4.658 1.00 26.20 235 ARG A N 1
ATOM 1613 C CA . ARG A 1 235 ? 31.319 24.668 -4.492 1.00 27.42 235 ARG A CA 1
ATOM 1614 C C . ARG A 1 235 ? 31.782 25.857 -3.668 1.00 26.70 235 ARG A C 1
ATOM 1615 O O . ARG A 1 235 ? 32.816 25.781 -3.019 1.00 27.37 235 ARG A O 1
ATOM 1623 N N . SER A 1 236 ? 31.008 26.941 -3.681 1.00 24.70 236 SER A N 1
ATOM 1624 C CA . SER A 1 236 ? 31.384 28.107 -2.923 1.00 24.75 236 SER A CA 1
ATOM 1625 C C . SER A 1 236 ? 31.174 27.967 -1.411 1.00 24.65 236 SER A C 1
ATOM 1626 O O . SER A 1 236 ? 31.680 28.794 -0.651 1.00 24.76 236 SER A O 1
ATOM 1629 N N . MET A 1 237 ? 30.418 26.951 -0.985 1.00 24.44 237 MET A N 1
ATOM 1630 C CA . MET A 1 237 ? 30.068 26.795 0.413 1.00 24.41 237 MET A CA 1
ATOM 1631 C C . MET A 1 237 ? 31.144 25.968 1.117 1.00 26.32 237 MET A C 1
ATOM 1632 O O . MET A 1 237 ? 30.907 24.850 1.612 1.00 24.58 237 MET A O 1
ATOM 1637 N N . ARG A 1 238 ? 32.341 26.538 1.170 1.00 28.08 238 ARG A N 1
ATOM 1638 C CA . ARG A 1 238 ? 33.447 25.928 1.890 1.00 28.17 238 ARG A CA 1
ATOM 1639 C C . ARG A 1 238 ? 33.183 26.077 3.374 1.00 28.09 238 ARG A C 1
ATOM 1640 O O . ARG A 1 238 ? 32.675 27.108 3.822 1.00 26.44 238 ARG A O 1
ATOM 1648 N N . TYR A 1 239 ? 33.505 25.038 4.135 1.00 26.83 239 TYR A N 1
ATOM 1649 C CA . TYR A 1 239 ? 33.370 25.110 5.567 1.00 27.67 239 TYR A CA 1
ATOM 1650 C C . TYR A 1 239 ? 34.391 26.097 6.175 1.00 29.01 239 TYR A C 1
ATOM 1651 O O . TYR A 1 239 ? 35.392 26.431 5.563 1.00 31.93 239 TYR A O 1
ATOM 1660 N N . SER A 1 240 ? 34.055 26.606 7.347 1.00 28.64 240 SER A N 1
ATOM 1661 C CA . SER A 1 240 ? 34.892 27.474 8.118 1.00 30.59 240 SER A CA 1
ATOM 1662 C C . SER A 1 240 ? 36.245 26.827 8.406 1.00 31.75 240 SER A C 1
ATOM 1663 O O . SER A 1 240 ? 36.303 25.639 8.739 1.00 30.75 240 SER A O 1
ATOM 1666 N N . ASN A 1 241 ? 37.315 27.611 8.295 1.00 32.70 241 ASN A N 1
ATOM 1667 C CA . ASN A 1 241 ? 38.683 27.105 8.514 1.00 34.02 241 ASN A CA 1
ATOM 1668 C C . ASN A 1 241 ? 38.892 26.479 9.879 1.00 34.19 241 ASN A C 1
ATOM 1669 O O . ASN A 1 241 ? 39.529 25.432 9.986 1.00 33.69 241 ASN A O 1
ATOM 1674 N N . ASP A 1 242 ? 38.345 27.099 10.924 1.00 33.70 242 ASP A N 1
ATOM 1675 C CA . ASP A 1 242 ? 38.447 26.532 12.267 1.00 33.95 242 ASP A CA 1
ATOM 1676 C C . ASP A 1 242 ? 37.867 25.119 12.371 1.00 32.89 242 ASP A C 1
ATOM 1677 O O . ASP A 1 242 ? 38.440 24.254 13.023 1.00 31.38 242 ASP A O 1
ATOM 1682 N N . LEU A 1 243 ? 36.736 24.884 11.708 1.00 30.25 243 LEU A N 1
ATOM 1683 C CA . LEU A 1 243 ? 36.125 23.547 11.648 1.00 30.45 243 LEU A CA 1
ATOM 1684 C C . LEU A 1 243 ? 36.949 22.563 10.857 1.00 30.34 243 LEU A C 1
ATOM 1685 O O . LEU A 1 243 ? 37.092 21.413 11.261 1.00 30.14 243 LEU A O 1
ATOM 1690 N N . VAL A 1 244 ? 37.501 23.008 9.730 1.00 30.73 244 VAL A N 1
ATOM 1691 C CA . VAL A 1 244 ? 38.363 22.148 8.935 1.00 30.74 244 VAL A CA 1
ATOM 1692 C C . VAL A 1 244 ? 39.611 21.777 9.765 1.00 30.64 244 VAL A C 1
ATOM 1693 O O . VAL A 1 244 ? 40.055 20.652 9.713 1.00 28.57 244 VAL A O 1
ATOM 1697 N N . ASP A 1 245 ? 40.158 22.736 10.514 1.00 31.82 245 ASP A N 1
ATOM 1698 C CA . ASP A 1 245 ? 41.354 22.472 11.345 1.00 33.18 245 ASP A CA 1
ATOM 1699 C C . ASP A 1 245 ? 41.103 21.410 12.411 1.00 33.19 245 ASP A C 1
ATOM 1700 O O . ASP A 1 245 ? 41.900 20.501 12.585 1.00 32.31 245 ASP A O 1
ATOM 1705 N N . VAL A 1 246 ? 39.978 21.527 13.100 1.00 33.28 246 VAL A N 1
ATOM 1706 C CA . VAL A 1 246 ? 39.582 20.549 14.097 1.00 33.82 246 VAL A CA 1
ATOM 1707 C C . VAL A 1 246 ?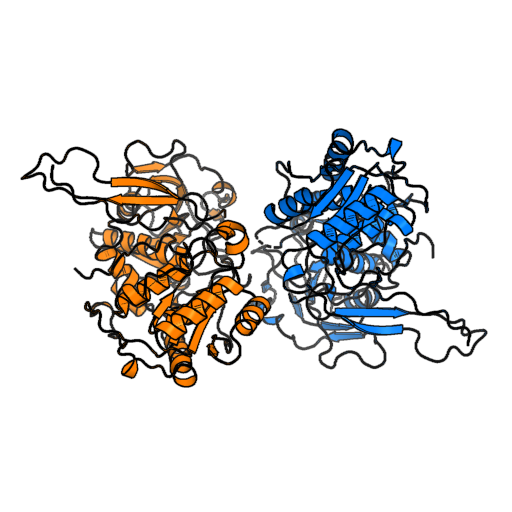 39.383 19.150 13.477 1.00 32.81 246 VAL A C 1
ATOM 1708 O O . VAL A 1 246 ? 39.824 18.142 14.039 1.00 31.00 246 VAL A O 1
ATOM 1712 N N . ALA A 1 247 ? 38.716 19.091 12.326 1.00 32.12 247 ALA A N 1
ATOM 1713 C CA . ALA A 1 247 ? 38.485 17.830 11.624 1.00 31.00 247 ALA A CA 1
ATOM 1714 C C . ALA A 1 247 ? 39.788 17.190 11.168 1.00 31.71 247 ALA A C 1
ATOM 1715 O O . ALA A 1 247 ? 39.948 15.970 11.234 1.00 28.76 247 ALA A O 1
ATOM 1717 N N . ASP A 1 248 ? 40.741 18.014 10.737 1.00 32.94 248 ASP A N 1
ATOM 1718 C CA . ASP A 1 248 ? 42.020 17.477 10.264 1.00 32.44 248 ASP A CA 1
ATOM 1719 C C . ASP A 1 248 ? 42.872 16.983 11.427 1.00 33.01 248 ASP A C 1
ATOM 1720 O O . ASP A 1 248 ? 43.594 15.989 11.285 1.00 32.16 248 ASP A O 1
ATOM 1725 N N . ALA A 1 249 ? 42.772 17.651 12.576 1.00 33.57 249 ALA A N 1
ATOM 1726 C CA . ALA A 1 249 ? 43.436 17.165 13.810 1.00 33.24 249 ALA A CA 1
ATOM 1727 C C . ALA A 1 249 ? 42.924 15.761 14.187 1.00 32.65 249 ALA A C 1
ATOM 1728 O O . ALA A 1 249 ? 43.730 14.856 14.482 1.00 33.87 249 ALA A O 1
ATOM 1730 N N . PHE A 1 250 ? 41.607 15.549 14.105 1.00 30.72 250 PHE A N 1
ATOM 1731 C CA . PHE A 1 250 ? 40.988 14.225 14.365 1.00 29.85 250 PHE A CA 1
ATOM 1732 C C . PHE A 1 250 ? 41.453 13.151 13.399 1.00 30.60 250 PHE A C 1
ATOM 1733 O O . PHE A 1 250 ? 41.729 11.992 13.799 1.00 28.76 250 PHE A O 1
ATOM 1741 N N . ARG A 1 251 ? 41.523 13.510 12.116 1.00 30.35 251 ARG A N 1
ATOM 1742 C CA . ARG A 1 251 ? 41.972 12.587 11.080 1.00 31.91 251 ARG A CA 1
ATOM 1743 C C . ARG A 1 251 ? 43.401 12.084 11.356 1.00 34.18 251 ARG A C 1
ATOM 1744 O O . ARG A 1 251 ? 43.708 10.886 11.234 1.00 32.96 251 ARG A O 1
ATOM 1752 N N . LYS A 1 252 ? 44.270 13.038 11.673 1.00 36.06 252 LYS A N 1
ATOM 1753 C CA . LYS A 1 252 ? 45.663 12.753 11.971 1.00 38.53 252 LYS A CA 1
ATOM 1754 C C . LYS A 1 252 ? 45.798 11.853 13.201 1.00 38.88 252 LYS A C 1
ATOM 1755 O O . LYS A 1 252 ? 46.458 10.812 13.151 1.00 40.80 252 LYS A O 1
ATOM 1761 N N . LYS A 1 253 ? 45.161 12.263 14.294 1.00 37.92 253 LYS A N 1
ATOM 1762 C CA . LYS A 1 253 ? 45.269 11.569 15.561 1.00 38.65 253 LYS A CA 1
ATOM 1763 C C . LYS A 1 253 ? 44.590 10.204 15.575 1.00 38.07 253 LYS A C 1
ATOM 1764 O O . LYS A 1 253 ? 45.095 9.272 16.190 1.00 36.62 253 LYS A O 1
ATOM 1770 N N . TYR A 1 254 ? 43.449 10.045 14.910 1.00 35.85 254 TYR A N 1
ATOM 1771 C CA . TYR A 1 254 ? 42.707 8.787 15.068 1.00 37.20 254 TYR A CA 1
ATOM 1772 C C . TYR A 1 254 ? 42.576 7.928 13.819 1.00 36.67 254 TYR A C 1
ATOM 1773 O O . TYR A 1 254 ? 42.420 6.700 13.936 1.00 36.36 254 TYR A O 1
ATOM 1782 N N . LEU A 1 255 ? 42.628 8.557 12.642 1.00 35.24 255 LEU A N 1
ATOM 1783 C CA . LEU A 1 255 ? 42.223 7.923 11.396 1.00 35.46 255 LEU A CA 1
ATOM 1784 C C . LEU A 1 255 ? 43.348 7.679 10.396 1.00 36.07 255 LEU A C 1
ATOM 1785 O O . LEU A 1 255 ? 43.067 7.267 9.268 1.00 35.52 255 LEU A O 1
ATOM 1790 N N . ASP A 1 256 ? 44.610 7.859 10.815 1.00 37.50 256 ASP A N 1
ATOM 1791 C CA . ASP A 1 256 ? 45.784 7.749 9.917 1.00 38.49 256 ASP A CA 1
ATOM 1792 C C . ASP A 1 256 ? 45.535 8.511 8.637 1.00 37.41 256 ASP A C 1
ATOM 1793 O O . ASP A 1 256 ? 45.774 7.993 7.543 1.00 34.68 256 ASP A O 1
ATOM 1798 N N . SER A 1 257 ? 45.023 9.729 8.765 1.00 37.77 257 SER A N 1
ATOM 1799 C CA . SER A 1 257 ? 44.507 10.444 7.606 1.00 36.51 257 SER A CA 1
ATOM 1800 C C . SER A 1 257 ? 44.992 11.896 7.563 1.00 36.41 257 SER A C 1
ATOM 1801 O O . SER A 1 257 ? 44.938 12.614 8.562 1.00 36.29 257 SER A O 1
ATOM 1804 N N . ASP A 1 258 ? 45.501 12.295 6.404 1.00 36.23 258 ASP A N 1
ATOM 1805 C CA . ASP A 1 258 ? 45.743 13.707 6.085 1.00 37.81 258 ASP A CA 1
ATOM 1806 C C . ASP A 1 258 ? 45.680 13.889 4.574 1.00 36.54 258 ASP A C 1
ATOM 1807 O O . ASP A 1 258 ? 45.718 12.914 3.811 1.00 34.41 258 ASP A O 1
ATOM 1812 N N . ASP A 1 259 ? 45.588 15.140 4.143 1.00 38.01 259 ASP A N 1
ATOM 1813 C CA . ASP A 1 259 ? 45.334 15.426 2.732 1.00 38.58 259 ASP A CA 1
ATOM 1814 C C . ASP A 1 259 ? 46.453 14.930 1.845 1.00 40.75 259 ASP A C 1
ATOM 1815 O O . ASP A 1 259 ? 46.203 14.524 0.709 1.00 39.83 259 ASP A O 1
ATOM 1820 N N . LYS A 1 260 ? 47.678 14.961 2.375 1.00 42.47 260 LYS A N 1
ATOM 1821 C CA . LYS A 1 260 ? 48.865 14.501 1.652 1.00 45.57 260 LYS A CA 1
ATOM 1822 C C . LYS A 1 260 ? 48.727 13.037 1.276 1.00 44.48 260 LYS A C 1
ATOM 1823 O O . LYS A 1 260 ? 48.776 12.695 0.108 1.00 44.42 260 LYS A O 1
ATOM 1829 N N . ARG A 1 261 ? 48.556 12.182 2.274 1.00 43.01 261 ARG A N 1
ATOM 1830 C CA . ARG A 1 261 ? 48.452 10.746 2.029 1.00 43.55 261 ARG A CA 1
ATOM 1831 C C . ARG A 1 261 ? 47.154 10.361 1.351 1.00 41.70 261 ARG A C 1
ATOM 1832 O O . ARG A 1 261 ? 47.122 9.448 0.537 1.00 40.40 261 ARG A O 1
ATOM 1840 N N . ASP A 1 262 ? 46.078 11.066 1.677 1.00 41.18 262 ASP A N 1
ATOM 1841 C CA . ASP A 1 262 ? 44.760 10.735 1.116 1.00 39.87 262 ASP A CA 1
ATOM 1842 C C . ASP A 1 262 ? 44.589 11.251 -0.312 1.00 40.03 262 ASP A C 1
ATOM 1843 O O . ASP A 1 262 ? 43.646 10.862 -0.995 1.00 38.33 262 ASP A O 1
ATOM 1848 N N . LYS A 1 263 ? 45.498 12.128 -0.749 1.00 41.45 263 LYS A N 1
ATOM 1849 C CA . LYS A 1 263 ? 45.386 12.815 -2.043 1.00 43.29 263 LYS A CA 1
ATOM 1850 C C . LYS A 1 263 ? 44.060 13.585 -2.143 1.00 40.27 263 LYS A C 1
ATOM 1851 O O . LYS A 1 263 ? 43.371 13.512 -3.154 1.00 37.19 263 LYS A O 1
ATOM 1857 N N . THR A 1 264 ? 43.721 14.312 -1.078 1.00 39.32 264 THR A N 1
ATOM 1858 C CA . THR A 1 264 ? 42.469 15.054 -1.003 1.00 39.56 264 THR A CA 1
ATOM 1859 C C . THR A 1 264 ? 42.686 16.538 -0.817 1.00 41.89 264 THR A C 1
ATOM 1860 O O . THR A 1 264 ? 41.753 17.260 -0.458 1.00 46.16 264 THR A O 1
ATOM 1864 N N . LYS A 1 265 ? 43.911 16.996 -1.058 1.00 41.71 265 LYS A N 1
ATOM 1865 C CA . LYS A 1 265 ? 44.230 18.413 -1.050 1.00 43.66 265 LYS A CA 1
ATOM 1866 C C . LYS A 1 265 ? 43.435 19.188 -2.107 1.00 42.22 265 LYS A C 1
ATOM 1867 O O . LYS A 1 265 ? 43.456 18.844 -3.296 1.00 41.32 265 LYS A O 1
ATOM 1873 N N . LEU A 1 266 ? 42.763 20.240 -1.663 1.00 40.58 266 LEU A N 1
ATOM 1874 C CA . LEU A 1 266 ? 41.958 21.076 -2.537 1.00 42.11 266 LEU A CA 1
ATOM 1875 C C . LEU A 1 266 ? 42.559 22.474 -2.654 1.00 41.33 266 LEU A C 1
ATOM 1876 O O . LEU A 1 266 ? 43.107 22.984 -1.685 1.00 42.10 266 LEU A O 1
ATOM 1881 N N . VAL A 1 267 ? 42.451 23.079 -3.831 1.00 40.33 267 VAL A N 1
ATOM 1882 C CA . VAL A 1 267 ? 42.939 24.443 -4.032 1.00 41.37 267 VAL A CA 1
ATOM 1883 C C . VAL A 1 267 ? 42.255 25.368 -3.034 1.00 40.42 267 VAL A C 1
ATOM 1884 O O . VAL A 1 267 ? 41.094 25.175 -2.715 1.00 38.05 267 VAL A O 1
ATOM 1888 N N . ASP A 1 268 ? 42.973 26.373 -2.546 1.00 40.71 268 ASP A N 1
ATOM 1889 C CA . ASP A 1 268 ? 42.431 27.303 -1.568 1.00 41.00 268 ASP A CA 1
ATOM 1890 C C . ASP A 1 268 ? 41.211 28.055 -2.105 1.00 39.15 268 ASP A C 1
ATOM 1891 O O . ASP A 1 268 ? 40.253 28.257 -1.372 1.00 37.28 268 ASP A O 1
ATOM 1896 N N . ASP A 1 269 ? 41.282 28.466 -3.374 1.00 38.46 269 ASP A N 1
ATOM 1897 C CA . ASP A 1 269 ? 40.266 29.271 -4.048 1.00 38.47 269 ASP A CA 1
ATOM 1898 C C . ASP A 1 269 ? 39.421 28.331 -4.897 1.00 36.67 269 ASP A C 1
ATOM 1899 O O . ASP A 1 269 ? 39.884 27.839 -5.922 1.00 37.33 269 ASP A O 1
ATOM 1904 N N . TRP A 1 270 ? 38.166 28.127 -4.490 1.00 34.58 270 TRP A N 1
ATOM 1905 C CA . TRP A 1 270 ? 37.288 27.119 -5.110 1.00 33.05 270 TRP A CA 1
ATOM 1906 C C . TRP A 1 270 ? 37.035 27.336 -6.608 1.00 32.96 270 TRP A C 1
ATOM 1907 O O . TRP A 1 270 ? 36.747 26.374 -7.322 1.00 31.39 270 TRP A O 1
ATOM 1918 N N . THR A 1 271 ? 37.176 28.575 -7.082 1.00 33.51 271 THR A N 1
ATOM 1919 C CA . THR A 1 271 ? 36.978 28.882 -8.492 1.00 34.54 271 THR A CA 1
ATOM 1920 C C . THR A 1 271 ? 38.026 28.248 -9.371 1.00 35.61 271 THR A C 1
ATOM 1921 O O . THR A 1 271 ? 37.804 28.119 -10.574 1.00 37.75 271 THR A O 1
ATOM 1925 N N . LYS A 1 272 ? 39.159 27.858 -8.788 1.00 36.95 272 LYS A N 1
ATOM 1926 C CA . LYS A 1 272 ? 40.225 27.149 -9.516 1.00 38.10 272 LYS A CA 1
ATOM 1927 C C . LYS A 1 272 ? 40.117 25.606 -9.477 1.00 37.28 272 LYS A C 1
ATOM 1928 O O . LYS A 1 272 ? 40.932 24.921 -10.078 1.00 36.73 272 LYS A O 1
ATOM 1934 N N . GLU A 1 273 ? 39.107 25.052 -8.812 1.00 37.10 273 GLU A N 1
ATOM 1935 C CA . GLU A 1 273 ? 38.913 23.587 -8.812 1.00 37.02 273 GLU A CA 1
ATOM 1936 C C . GLU A 1 273 ? 38.779 23.044 -10.249 1.00 37.00 273 GLU A C 1
ATOM 1937 O O . GLU A 1 273 ? 38.284 23.722 -11.128 1.00 37.45 273 GLU A O 1
ATOM 1943 N N . LYS A 1 274 ? 39.261 21.828 -10.465 1.00 38.13 274 LYS A N 1
ATOM 1944 C CA . LYS A 1 274 ? 39.140 21.135 -11.755 1.00 40.05 274 LYS A CA 1
ATOM 1945 C C . LYS A 1 274 ? 38.638 19.719 -11.525 1.00 38.76 274 LYS A C 1
ATOM 1946 O O . LYS A 1 274 ? 38.843 19.166 -10.456 1.00 35.49 274 LYS A O 1
ATOM 1952 N N . PRO A 1 275 ? 38.004 19.116 -12.542 1.00 39.55 275 PRO A N 1
ATOM 1953 C CA . PRO A 1 275 ? 37.472 17.761 -12.342 1.00 40.61 275 PRO A CA 1
ATOM 1954 C C . PRO A 1 275 ? 38.544 16.719 -12.094 1.00 41.48 275 PRO A C 1
ATOM 1955 O O . PRO A 1 275 ? 39.583 16.754 -12.736 1.00 44.41 275 PRO A O 1
ATOM 1959 N N . ARG A 1 276 ? 38.289 15.797 -11.175 1.00 43.05 276 ARG A N 1
ATOM 1960 C CA . ARG A 1 276 ? 39.202 14.675 -10.948 1.00 45.10 276 ARG A CA 1
ATOM 1961 C C . ARG A 1 276 ? 38.439 13.506 -10.367 1.00 41.27 276 ARG A C 1
ATOM 1962 O O . ARG A 1 276 ? 37.388 13.692 -9.764 1.00 39.43 276 ARG A O 1
ATOM 1970 N N . ARG A 1 277 ? 38.965 12.301 -10.554 1.00 38.10 277 ARG A N 1
ATOM 1971 C CA . ARG A 1 277 ? 38.416 11.136 -9.894 1.00 36.89 277 ARG A CA 1
ATOM 1972 C C . ARG A 1 277 ? 39.478 10.363 -9.143 1.00 36.79 277 ARG A C 1
ATOM 1973 O O . ARG A 1 277 ? 39.285 9.189 -8.831 1.00 36.03 277 ARG A O 1
ATOM 1981 N N . THR A 1 278 ? 40.548 11.058 -8.764 1.00 36.90 278 THR A N 1
ATOM 1982 C CA . THR A 1 278 ? 41.754 10.430 -8.205 1.00 37.84 278 THR A CA 1
ATOM 1983 C C . THR A 1 278 ? 41.974 10.561 -6.682 1.00 36.58 278 THR A C 1
ATOM 1984 O O . THR A 1 278 ? 43.035 10.209 -6.185 1.00 38.23 278 THR A O 1
ATOM 1988 N N . ALA A 1 279 ? 40.999 11.058 -5.935 1.00 36.03 279 ALA A N 1
ATOM 1989 C CA . ALA A 1 279 ? 41.117 11.080 -4.471 1.00 35.53 279 ALA A CA 1
ATOM 1990 C C . ALA A 1 279 ? 41.052 9.669 -3.915 1.00 35.75 279 ALA A C 1
ATOM 1991 O O . ALA A 1 279 ? 40.260 8.843 -4.369 1.00 34.93 279 ALA A O 1
ATOM 1993 N N . ILE A 1 280 ? 41.860 9.417 -2.900 1.00 37.36 280 ILE A N 1
ATOM 1994 C CA . ILE A 1 280 ? 41.954 8.089 -2.289 1.00 39.08 280 ILE A CA 1
ATOM 1995 C C . ILE A 1 280 ? 41.230 8.047 -0.961 1.00 38.24 280 ILE A C 1
ATOM 1996 O O . ILE A 1 280 ? 40.515 7.088 -0.683 1.00 37.87 280 ILE A O 1
ATOM 2001 N N . GLY A 1 281 ? 41.454 9.067 -0.126 1.00 37.55 281 GLY A N 1
ATOM 2002 C CA . GLY A 1 281 ? 40.813 9.144 1.193 1.00 34.76 281 GLY A CA 1
ATOM 2003 C C . GLY A 1 281 ? 41.647 8.425 2.236 1.00 34.57 281 GLY A C 1
ATOM 2004 O O . GLY A 1 281 ? 42.527 7.649 1.905 1.00 33.96 281 GLY A O 1
ATOM 2005 N N . GLY A 1 282 ? 41.369 8.693 3.503 1.00 32.66 282 GLY A N 1
ATOM 2006 C CA . GLY A 1 282 ? 42.042 8.019 4.593 1.00 32.24 282 GLY A CA 1
ATOM 2007 C C . GLY A 1 282 ? 41.637 6.561 4.677 1.00 31.83 282 GLY A C 1
ATOM 2008 O O . GLY A 1 282 ? 40.623 6.154 4.118 1.00 30.09 282 GLY A O 1
ATOM 2009 N N . PRO A 1 283 ? 42.418 5.770 5.410 1.00 32.97 283 PRO A N 1
ATOM 2010 C CA . PRO A 1 283 ? 42.139 4.338 5.542 1.00 33.24 283 PRO A CA 1
ATOM 2011 C C . PRO A 1 283 ? 40.976 4.053 6.513 1.00 33.26 283 PRO A C 1
ATOM 2012 O O . PRO A 1 283 ? 41.144 3.314 7.506 1.00 33.32 283 PRO A O 1
ATOM 2016 N N . TYR A 1 284 ? 39.799 4.611 6.205 1.00 31.15 284 TYR A N 1
ATOM 2017 C CA . TYR A 1 284 ? 38.586 4.350 6.978 1.00 29.49 284 TYR A CA 1
ATOM 2018 C C . TYR A 1 284 ? 37.320 4.378 6.151 1.00 28.12 284 TYR A C 1
ATOM 2019 O O . TYR A 1 284 ? 37.284 4.928 5.068 1.00 26.67 284 TYR A O 1
ATOM 2028 N N . LEU A 1 285 ? 36.299 3.728 6.701 1.00 27.71 285 LEU A N 1
ATOM 2029 C CA . LEU A 1 285 ? 34.962 3.718 6.139 1.00 27.30 285 LEU A CA 1
ATOM 2030 C C . LEU A 1 285 ? 34.138 4.789 6.827 1.00 25.90 285 LEU A C 1
ATOM 2031 O O . LEU A 1 285 ? 34.125 4.873 8.056 1.00 27.31 285 LEU A O 1
ATOM 2036 N N . GLY A 1 286 ? 33.438 5.605 6.043 1.00 24.88 286 GLY A N 1
ATOM 2037 C CA . GLY A 1 286 ? 32.521 6.595 6.591 1.00 23.78 286 GLY A CA 1
ATOM 2038 C C . GLY A 1 286 ? 31.061 6.177 6.483 1.00 23.58 286 GLY A C 1
ATOM 2039 O O . GLY A 1 286 ? 30.605 5.743 5.415 1.00 23.38 286 GLY A O 1
ATOM 2040 N N . ILE A 1 287 ? 30.323 6.302 7.586 1.00 22.99 287 ILE A N 1
ATOM 2041 C CA . ILE A 1 287 ? 28.894 6.034 7.586 1.00 23.34 287 ILE A CA 1
ATOM 2042 C C . ILE A 1 287 ? 28.137 7.180 8.237 1.00 23.74 287 ILE A C 1
ATOM 2043 O O . ILE A 1 287 ? 28.491 7.653 9.323 1.00 22.54 287 ILE A O 1
ATOM 2048 N N . HIS A 1 288 ? 27.131 7.671 7.523 1.00 23.62 288 HIS A N 1
ATOM 2049 C CA . HIS A 1 288 ? 26.132 8.508 8.124 1.00 23.87 288 HIS A CA 1
ATOM 2050 C C . HIS A 1 288 ? 24.928 7.679 8.487 1.00 23.65 288 HIS A C 1
ATOM 2051 O O . HIS A 1 288 ? 24.213 7.176 7.604 1.00 23.31 288 HIS A O 1
ATOM 2058 N N . TRP A 1 289 ? 24.689 7.593 9.804 1.00 23.53 289 TRP A N 1
ATOM 2059 C CA . TRP A 1 289 ? 23.647 6.765 10.396 1.00 24.39 289 TRP A CA 1
ATOM 2060 C C . TRP A 1 289 ? 22.548 7.641 10.972 1.00 24.62 289 TRP A C 1
ATOM 2061 O O . TRP A 1 289 ? 22.610 8.076 12.125 1.00 23.95 289 TRP A O 1
ATOM 2072 N N . ARG A 1 290 ? 21.541 7.923 10.155 1.00 24.86 290 ARG A N 1
ATOM 2073 C CA . ARG A 1 290 ? 20.476 8.865 10.521 1.00 26.29 290 ARG A CA 1
ATOM 2074 C C . ARG A 1 290 ? 19.350 8.139 11.253 1.00 26.91 290 ARG A C 1
ATOM 2075 O O . ARG A 1 290 ? 18.712 7.274 10.688 1.00 25.68 290 ARG A O 1
ATOM 2083 N N . ARG A 1 291 ? 19.097 8.488 12.504 1.00 29.73 291 ARG A N 1
ATOM 2084 C CA . ARG A 1 291 ? 18.018 7.837 13.257 1.00 33.72 291 ARG A CA 1
ATOM 2085 C C . ARG A 1 291 ? 17.133 8.893 13.928 1.00 35.61 291 ARG A C 1
ATOM 2086 O O . ARG A 1 291 ? 16.659 9.760 13.234 1.00 31.51 291 ARG A O 1
ATOM 2094 N N . ARG A 1 292 ? 16.922 8.846 15.255 1.00 39.28 292 ARG A N 1
ATOM 2095 C CA . ARG A 1 292 ? 15.999 9.799 15.945 1.00 41.66 292 ARG A CA 1
ATOM 2096 C C . ARG A 1 292 ? 14.624 9.867 15.237 1.00 44.22 292 ARG A C 1
ATOM 2097 O O . ARG A 1 292 ? 13.970 8.827 15.047 1.00 44.62 292 ARG A O 1
ATOM 2105 N N . ASP A 1 293 ? 14.194 11.063 14.815 1.00 45.70 293 ASP A N 1
ATOM 2106 C CA . ASP A 1 293 ? 12.910 11.228 14.090 1.00 47.03 293 ASP A CA 1
ATOM 2107 C C . ASP A 1 293 ? 12.766 10.294 12.878 1.00 48.07 293 ASP A C 1
ATOM 2108 O O . ASP A 1 293 ? 11.650 9.836 12.588 1.00 51.43 293 ASP A O 1
ATOM 2113 N N . PHE A 1 294 ? 13.866 10.012 12.171 1.00 47.05 294 PHE A N 1
ATOM 2114 C CA . PHE A 1 294 ? 13.800 9.093 11.012 1.00 48.84 294 PHE A CA 1
ATOM 2115 C C . PHE A 1 294 ? 13.229 7.730 11.382 1.00 52.40 294 PHE A C 1
ATOM 2116 O O . PHE A 1 294 ? 12.617 7.076 10.544 1.00 48.09 294 PHE A O 1
ATOM 2124 N N . LEU A 1 295 ? 13.419 7.299 12.631 1.00 56.40 295 LEU A N 1
ATOM 2125 C CA . LEU A 1 295 ? 12.817 6.041 13.108 1.00 63.03 295 LEU A CA 1
ATOM 2126 C C . LEU A 1 295 ? 11.288 6.139 13.226 1.00 71.26 295 LEU A C 1
ATOM 2127 O O . LEU A 1 295 ? 10.597 5.129 13.041 1.00 71.25 295 LEU A O 1
ATOM 2132 N N . TYR A 1 296 ? 10.795 7.341 13.563 1.00 80.71 296 TYR A N 1
ATOM 2133 C CA . TYR A 1 296 ? 9.368 7.653 13.762 1.00 86.67 296 TYR A CA 1
ATOM 2134 C C . TYR A 1 296 ? 8.674 8.422 12.624 1.00 82.11 296 TYR A C 1
ATOM 2135 O O . TYR A 1 296 ? 7.588 8.976 12.833 1.00 78.46 296 TYR A O 1
ATOM 2144 N N . ALA A 1 297 ? 9.308 8.480 11.447 1.00 77.50 297 ALA A N 1
ATOM 2145 C CA . ALA A 1 297 ? 8.651 8.942 10.190 1.00 72.26 297 ALA A CA 1
ATOM 2146 C C . ALA A 1 297 ? 9.173 8.257 8.878 1.00 69.66 297 ALA A C 1
ATOM 2147 O O . ALA A 1 297 ? 8.862 8.701 7.754 1.00 63.67 297 ALA A O 1
ATOM 2149 N N . LYS A 1 298 ? 9.936 7.166 9.026 1.00 63.56 298 LYS A N 1
ATOM 2150 C CA . LYS A 1 298 ? 10.794 6.643 7.945 1.00 61.67 298 LYS A CA 1
ATOM 2151 C C . LYS A 1 298 ? 11.317 5.179 8.121 1.00 61.22 298 LYS A C 1
ATOM 2152 O O . LYS A 1 298 ? 12.273 4.763 7.433 1.00 59.09 298 LYS A O 1
ATOM 2158 N N . LYS A 1 299 ? 10.652 4.390 8.968 1.00 58.42 299 LYS A N 1
ATOM 2159 C CA . LYS A 1 299 ? 11.235 3.136 9.490 1.00 57.55 299 LYS A CA 1
ATOM 2160 C C . LYS A 1 299 ? 11.576 2.113 8.405 1.00 50.13 299 LYS A C 1
ATOM 2161 O O . LYS A 1 299 ? 12.630 1.491 8.464 1.00 46.85 299 LYS A O 1
ATOM 2167 N N . ALA A 1 300 ? 10.713 1.985 7.405 1.00 46.23 300 ALA A N 1
ATOM 2168 C CA . ALA A 1 300 ? 10.766 0.839 6.475 1.00 45.67 300 ALA A CA 1
ATOM 2169 C 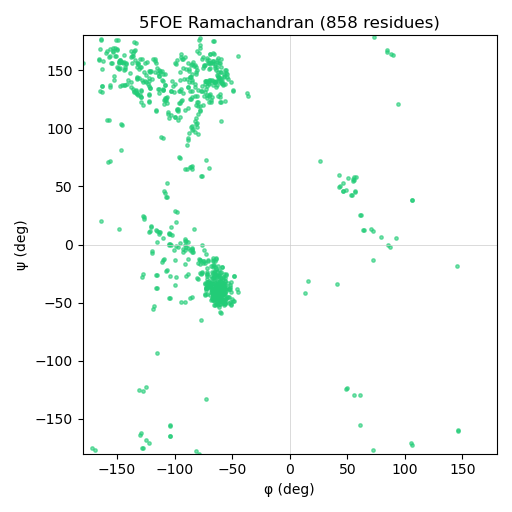C . ALA A 1 300 ? 11.940 0.816 5.488 1.00 43.91 300 ALA A C 1
ATOM 2170 O O . ALA A 1 300 ? 12.216 -0.223 4.885 1.00 40.22 300 ALA A O 1
ATOM 2172 N N . GLN A 1 301 ? 12.642 1.942 5.360 1.00 43.10 301 GLN A N 1
ATOM 2173 C CA . GLN A 1 301 ? 13.778 2.058 4.456 1.00 43.81 301 GLN A CA 1
ATOM 2174 C C . GLN A 1 301 ? 15.123 2.241 5.199 1.00 43.42 301 GLN A C 1
ATOM 2175 O O . GLN A 1 301 ? 16.147 2.572 4.580 1.00 43.71 301 GLN A O 1
ATOM 2181 N N . LEU A 1 302 ? 15.119 2.041 6.521 1.00 40.05 302 LEU A N 1
ATOM 2182 C CA . LEU A 1 302 ? 16.339 2.037 7.304 1.00 37.29 302 LEU A CA 1
ATOM 2183 C C . LEU A 1 302 ? 16.647 0.628 7.820 1.00 33.20 302 LEU A C 1
ATOM 2184 O O . LEU A 1 302 ? 15.734 -0.138 8.079 1.00 29.92 302 LEU A O 1
ATOM 2189 N N . PRO A 1 303 ? 17.944 0.312 7.990 1.00 31.44 303 PRO A N 1
ATOM 2190 C CA . PRO A 1 303 ? 18.344 -0.979 8.590 1.00 30.63 303 PRO A CA 1
ATOM 2191 C C . PRO A 1 303 ? 18.114 -0.968 10.097 1.00 30.22 303 PRO A C 1
ATOM 2192 O O . PRO A 1 303 ? 18.038 0.102 10.696 1.00 31.55 303 PRO A O 1
ATOM 2196 N N . THR A 1 304 ? 18.051 -2.140 10.722 1.00 29.35 304 THR A N 1
ATOM 2197 C CA . THR A 1 304 ? 18.073 -2.227 12.175 1.00 28.77 304 THR A CA 1
ATOM 2198 C C . THR A 1 304 ? 19.525 -2.055 12.650 1.00 27.53 304 THR A C 1
ATOM 2199 O O . THR A 1 304 ? 20.435 -1.922 11.828 1.00 26.44 304 THR A O 1
ATOM 2203 N N . ILE A 1 305 ? 19.729 -2.109 13.964 1.00 27.42 305 ILE A N 1
ATOM 2204 C CA . ILE A 1 305 ? 21.074 -2.079 14.524 1.00 28.73 305 ILE A CA 1
ATOM 2205 C C . ILE A 1 305 ? 21.877 -3.286 14.014 1.00 28.83 305 ILE A C 1
ATOM 2206 O O . ILE A 1 305 ? 22.992 -3.097 13.528 1.00 28.85 305 ILE A O 1
ATOM 2211 N N . PRO A 1 306 ? 21.320 -4.524 14.126 1.00 29.75 306 PRO A N 1
ATOM 2212 C CA . PRO A 1 306 ? 22.036 -5.706 13.592 1.00 29.15 306 PRO A CA 1
ATOM 2213 C C . PRO A 1 306 ? 22.241 -5.638 12.092 1.00 28.45 306 PRO A C 1
ATOM 2214 O O . PRO A 1 306 ? 23.258 -6.108 11.596 1.00 26.72 306 PRO A O 1
ATOM 2218 N N . GLY A 1 307 ? 21.275 -5.047 11.374 1.00 29.04 307 GLY A N 1
ATOM 2219 C CA . GLY A 1 307 ? 21.374 -4.907 9.938 1.00 28.10 307 GLY A CA 1
ATOM 2220 C C . GLY A 1 307 ? 22.553 -4.022 9.604 1.00 27.88 307 GLY A C 1
ATOM 2221 O O . GLY A 1 307 ? 23.319 -4.287 8.679 1.00 28.52 307 GLY A O 1
ATOM 2222 N N . THR A 1 308 ? 22.701 -2.953 10.369 1.00 27.70 308 THR A N 1
ATOM 2223 C CA . THR A 1 308 ? 23.781 -2.014 10.163 1.00 26.61 308 THR A CA 1
ATOM 2224 C C . THR A 1 308 ? 25.130 -2.681 10.472 1.00 26.80 308 THR A C 1
ATOM 2225 O O . THR A 1 308 ? 26.086 -2.579 9.722 1.00 25.64 308 THR A O 1
ATOM 2229 N N . ALA A 1 309 ? 25.197 -3.390 11.586 1.00 28.68 309 ALA A N 1
ATOM 2230 C CA . ALA A 1 309 ? 26.418 -4.109 11.911 1.00 28.95 309 ALA A CA 1
ATOM 2231 C C . ALA A 1 309 ? 26.852 -4.956 10.713 1.00 29.94 309 ALA A C 1
ATOM 2232 O O . ALA A 1 309 ? 28.007 -4.866 10.277 1.00 30.24 309 ALA A O 1
ATOM 2234 N N . LYS A 1 310 ? 25.927 -5.759 10.192 1.00 30.24 310 LYS A N 1
ATOM 2235 C CA . LYS A 1 310 ? 26.225 -6.671 9.110 1.00 31.98 310 LYS A CA 1
ATOM 2236 C C . LYS A 1 310 ? 26.800 -5.942 7.939 1.00 29.88 310 LYS A C 1
ATOM 2237 O O . LYS A 1 310 ? 27.801 -6.370 7.361 1.00 27.57 310 LYS A O 1
ATOM 2243 N N . ILE A 1 311 ? 26.151 -4.830 7.587 1.00 28.91 311 ILE A N 1
ATOM 2244 C CA . ILE A 1 311 ? 26.548 -4.050 6.419 1.00 27.91 311 ILE A CA 1
ATOM 2245 C C . ILE A 1 311 ? 27.976 -3.553 6.598 1.00 27.57 311 ILE A C 1
ATOM 2246 O O . ILE A 1 311 ? 28.774 -3.610 5.680 1.00 27.28 311 ILE A O 1
ATOM 2251 N N . LEU A 1 312 ? 28.284 -3.028 7.781 1.00 28.05 312 LEU A N 1
ATOM 2252 C CA . LEU A 1 312 ? 29.590 -2.434 8.054 1.00 27.80 312 LEU A CA 1
ATOM 2253 C C . LEU A 1 312 ? 30.695 -3.524 8.048 1.00 29.63 312 LEU A C 1
ATOM 2254 O O . LEU A 1 312 ? 31.758 -3.373 7.442 1.00 30.00 312 LEU A O 1
ATOM 2259 N N . GLN A 1 313 ? 30.426 -4.618 8.735 1.00 30.70 313 GLN A N 1
ATOM 2260 C CA . GLN A 1 313 ? 31.358 -5.754 8.728 1.00 33.59 313 GLN A CA 1
ATOM 2261 C C . GLN A 1 313 ? 31.666 -6.199 7.294 1.00 32.63 313 GLN A C 1
ATOM 2262 O O . GLN A 1 313 ? 32.823 -6.387 6.956 1.00 32.21 313 GLN A O 1
ATOM 2268 N N . ASP A 1 314 ? 30.645 -6.307 6.450 1.00 32.65 314 ASP A N 1
ATOM 2269 C CA . ASP A 1 314 ? 30.833 -6.781 5.078 1.00 34.37 314 ASP A CA 1
ATOM 2270 C C . ASP A 1 314 ? 31.659 -5.804 4.232 1.00 34.12 314 ASP A C 1
ATOM 2271 O O . ASP A 1 314 ? 32.602 -6.203 3.541 1.00 32.26 314 ASP A O 1
ATOM 2276 N N . LEU A 1 315 ? 31.330 -4.520 4.301 1.00 32.38 315 LEU A N 1
ATOM 2277 C CA . LEU A 1 315 ? 32.118 -3.514 3.601 1.00 32.62 315 LEU A CA 1
ATOM 2278 C C . LEU A 1 315 ? 33.576 -3.481 4.078 1.00 32.98 315 LEU A C 1
ATOM 2279 O O . LEU A 1 315 ? 34.495 -3.407 3.268 1.00 32.82 315 LEU A O 1
ATOM 2284 N N . CYS A 1 316 ? 33.786 -3.524 5.395 1.00 33.58 316 CYS A N 1
ATOM 2285 C CA . CYS A 1 316 ? 35.144 -3.521 5.947 1.00 34.78 316 CYS A CA 1
ATOM 2286 C C . CYS A 1 316 ? 35.997 -4.708 5.472 1.00 37.31 316 CYS A C 1
ATOM 2287 O O . CYS A 1 316 ? 37.182 -4.539 5.184 1.00 37.76 316 CYS A O 1
ATOM 2290 N N . LYS A 1 317 ? 35.383 -5.883 5.366 1.00 39.44 317 LYS A N 1
ATOM 2291 C CA . LYS A 1 317 ? 36.083 -7.059 4.825 1.00 42.38 317 LYS A CA 1
ATOM 2292 C C . LYS A 1 317 ? 36.354 -6.849 3.322 1.00 41.17 317 LYS A C 1
ATOM 2293 O O . LYS A 1 317 ? 37.496 -6.962 2.894 1.00 40.50 317 LYS A O 1
ATOM 2299 N N . LYS A 1 318 ? 35.357 -6.430 2.554 1.00 40.94 318 LYS A N 1
ATOM 2300 C CA . LYS A 1 318 ? 35.546 -6.226 1.112 1.00 43.77 318 LYS A CA 1
ATOM 2301 C C . LYS A 1 318 ? 36.611 -5.186 0.755 1.00 43.31 318 LYS A C 1
ATOM 2302 O O . LYS A 1 318 ? 37.273 -5.307 -0.283 1.00 41.70 318 LYS A O 1
ATOM 2308 N N . LEU A 1 319 ? 36.761 -4.160 1.589 1.00 40.54 319 LEU A N 1
ATOM 2309 C CA . LEU A 1 319 ? 37.648 -3.041 1.296 1.00 39.81 319 LEU A CA 1
ATOM 2310 C C . LEU A 1 319 ? 38.945 -3.059 2.104 1.00 42.32 319 LEU A C 1
ATOM 2311 O O . LEU A 1 319 ? 39.777 -2.165 1.961 1.00 39.26 319 LEU A O 1
ATOM 2316 N N . ASP A 1 320 ? 39.116 -4.076 2.944 1.00 44.91 320 ASP A N 1
ATOM 2317 C CA . ASP A 1 320 ? 40.249 -4.147 3.888 1.00 47.99 320 ASP A CA 1
ATOM 2318 C C . ASP A 1 320 ? 40.376 -2.861 4.672 1.00 47.98 320 ASP A C 1
ATOM 2319 O O . ASP A 1 320 ? 41.407 -2.190 4.655 1.00 51.26 320 ASP A O 1
ATOM 2324 N N . LEU A 1 321 ? 39.307 -2.506 5.354 1.00 45.22 321 LEU A N 1
ATOM 2325 C CA . LEU A 1 321 ? 39.351 -1.389 6.236 1.00 42.00 321 LEU A CA 1
ATOM 2326 C C . LEU A 1 321 ? 39.019 -1.899 7.613 1.00 40.34 321 LEU A C 1
ATOM 2327 O O . LEU A 1 321 ? 38.218 -2.817 7.770 1.00 41.56 321 LEU A O 1
ATOM 2332 N N . GLN A 1 322 ? 39.691 -1.348 8.610 1.00 40.37 322 GLN A N 1
ATOM 2333 C CA . GLN A 1 322 ? 39.453 -1.728 9.974 1.00 40.29 322 GLN A CA 1
ATOM 2334 C C . GLN A 1 322 ? 38.984 -0.571 10.838 1.00 37.31 322 GLN A C 1
ATOM 2335 O O . GLN A 1 322 ? 38.614 -0.790 11.988 1.00 38.40 322 GLN A O 1
ATOM 2341 N N . LYS A 1 323 ? 39.003 0.649 10.295 1.00 33.45 323 LYS A N 1
ATOM 2342 C CA . LYS A 1 323 ? 38.550 1.846 11.003 1.00 32.41 323 LYS A CA 1
ATOM 2343 C C . LYS A 1 323 ? 37.243 2.337 10.377 1.00 29.44 323 LYS A C 1
ATOM 2344 O O . LYS A 1 323 ? 37.098 2.320 9.172 1.00 29.15 323 LYS A O 1
ATOM 2350 N N . ILE A 1 324 ? 36.326 2.790 11.210 1.00 28.00 324 ILE A N 1
ATOM 2351 C CA . ILE A 1 324 ? 35.032 3.317 10.771 1.00 27.17 324 ILE A CA 1
ATOM 2352 C C . ILE A 1 324 ? 34.816 4.662 11.426 1.00 26.85 324 ILE A C 1
ATOM 2353 O O . ILE A 1 324 ? 34.926 4.767 12.656 1.00 26.59 324 ILE A O 1
ATOM 2358 N N . TYR A 1 325 ? 34.518 5.690 10.628 1.00 25.54 325 TYR A N 1
ATOM 2359 C CA . TYR A 1 325 ? 34.043 6.929 11.219 1.00 24.94 325 TYR A CA 1
ATOM 2360 C C . TYR A 1 325 ? 32.502 6.950 11.193 1.00 24.43 325 TYR A C 1
ATOM 2361 O O . TYR A 1 325 ? 31.896 6.865 10.138 1.00 22.54 325 TYR A O 1
ATOM 2370 N N . LEU A 1 326 ? 31.894 7.071 12.359 1.00 23.91 326 LEU A N 1
ATOM 2371 C CA . LEU A 1 326 ? 30.452 7.080 12.480 1.00 23.93 326 LEU A CA 1
ATOM 2372 C C . LEU A 1 326 ? 29.942 8.477 12.769 1.00 23.85 326 LEU A C 1
ATOM 2373 O O . LEU A 1 326 ? 30.198 9.025 13.831 1.00 24.59 326 LEU A O 1
ATOM 2378 N N . ALA A 1 327 ? 29.199 9.026 11.803 1.00 22.70 327 ALA A N 1
ATOM 2379 C CA . ALA A 1 327 ? 28.399 10.242 11.997 1.00 21.90 327 ALA A CA 1
ATOM 2380 C C . ALA A 1 327 ? 26.951 9.824 12.271 1.00 21.31 327 ALA A C 1
ATOM 2381 O O . ALA A 1 327 ? 26.279 9.165 11.443 1.00 19.94 327 ALA A O 1
ATOM 2383 N N . THR A 1 328 ? 26.470 10.131 13.464 1.00 20.37 328 THR A N 1
ATOM 2384 C CA . THR A 1 328 ? 25.140 9.773 13.793 1.00 20.60 328 THR A CA 1
ATOM 2385 C C . THR A 1 328 ? 24.540 10.741 14.758 1.00 22.17 328 THR A C 1
ATOM 2386 O O . THR A 1 328 ? 25.241 11.355 15.567 1.00 23.34 328 THR A O 1
ATOM 2390 N N . ASP A 1 329 ? 23.230 10.834 14.697 1.00 23.00 329 ASP A N 1
ATOM 2391 C CA . ASP A 1 329 ? 22.457 11.550 15.692 1.00 24.46 329 ASP A CA 1
ATOM 2392 C C . ASP A 1 329 ? 21.846 10.606 16.722 1.00 25.49 329 ASP A C 1
ATOM 2393 O O . ASP A 1 329 ? 21.187 11.080 17.668 1.00 25.41 329 ASP A O 1
ATOM 2398 N N . ALA A 1 330 ? 22.074 9.295 16.562 1.00 25.77 330 ALA A N 1
ATOM 2399 C CA . ALA A 1 330 ? 21.491 8.316 17.452 1.00 27.71 330 ALA A CA 1
ATOM 2400 C C . ALA A 1 330 ? 22.000 8.478 18.890 1.00 28.54 330 ALA A C 1
ATOM 2401 O O . ALA A 1 330 ? 23.135 8.926 19.123 1.00 29.01 330 ALA A O 1
ATOM 2403 N N . PRO A 1 331 ? 21.180 8.056 19.864 1.00 29.68 331 PRO A N 1
ATOM 2404 C CA . PRO A 1 331 ? 21.629 8.163 21.253 1.00 30.11 331 PRO A CA 1
ATOM 2405 C C . PRO A 1 331 ? 22.815 7.231 21.567 1.00 30.94 331 PRO A C 1
ATOM 2406 O O . PRO A 1 331 ? 23.029 6.251 20.856 1.00 30.27 331 PRO A O 1
ATOM 2410 N N . ASP A 1 332 ? 23.575 7.552 22.613 1.00 32.14 332 ASP A N 1
ATOM 2411 C CA . ASP A 1 332 ? 24.779 6.776 22.958 1.00 33.22 332 ASP A CA 1
ATOM 2412 C C . ASP A 1 332 ? 24.504 5.278 23.035 1.00 33.56 332 ASP A C 1
ATOM 2413 O O . ASP A 1 332 ? 25.325 4.454 22.606 1.00 34.13 332 ASP A O 1
ATOM 2418 N N . GLN A 1 333 ? 23.362 4.935 23.609 1.00 33.97 333 GLN A N 1
ATOM 2419 C CA . GLN A 1 333 ? 23.004 3.544 23.830 1.00 35.97 333 GLN A CA 1
ATOM 2420 C C . GLN A 1 333 ? 22.968 2.774 22.535 1.00 32.14 333 GLN A C 1
ATOM 2421 O O . GLN A 1 333 ? 23.459 1.651 22.432 1.00 30.31 333 GLN A O 1
ATOM 2427 N N . GLU A 1 334 ? 22.321 3.363 21.551 1.00 29.49 334 GLU A N 1
ATOM 2428 C CA . GLU A 1 334 ? 22.228 2.741 20.233 1.00 27.95 334 GLU A CA 1
ATOM 2429 C C . GLU A 1 334 ? 23.594 2.611 19.595 1.00 25.61 334 GLU A C 1
ATOM 2430 O O . GLU A 1 334 ? 23.887 1.621 19.000 1.00 25.48 334 GLU A O 1
ATOM 2436 N N . VAL A 1 335 ? 24.463 3.603 19.751 1.00 25.82 335 VAL A N 1
ATOM 2437 C CA . VAL A 1 335 ? 25.815 3.482 19.200 1.00 25.51 335 VAL A CA 1
ATOM 2438 C C . VAL A 1 335 ? 26.621 2.389 19.901 1.00 25.48 335 VAL A C 1
ATOM 2439 O O . VAL A 1 335 ? 27.411 1.646 19.274 1.00 23.74 335 VAL A O 1
ATOM 2443 N N . ASP A 1 336 ? 26.423 2.328 21.201 1.00 26.20 336 ASP A N 1
ATOM 2444 C CA . ASP A 1 336 ? 27.016 1.288 22.031 1.00 27.93 336 ASP A CA 1
ATOM 2445 C C . ASP A 1 336 ? 26.555 -0.120 21.595 1.00 28.56 336 ASP A C 1
ATOM 2446 O O . ASP A 1 336 ? 27.394 -1.040 21.502 1.00 27.35 336 ASP A O 1
ATOM 2451 N N . GLU A 1 337 ? 25.246 -0.285 21.348 1.00 30.04 337 GLU A N 1
ATOM 2452 C CA . GLU A 1 337 ? 24.749 -1.582 20.880 1.00 32.13 337 GLU A CA 1
ATOM 2453 C C . GLU A 1 337 ? 25.280 -1.903 19.475 1.00 30.84 337 GLU A C 1
ATOM 2454 O O . GLU A 1 337 ? 25.550 -3.061 19.196 1.00 29.49 337 GLU A O 1
ATOM 2460 N N . LEU A 1 338 ? 25.476 -0.888 18.619 1.00 28.74 338 LEU A N 1
ATOM 2461 C CA . LEU A 1 338 ? 26.090 -1.131 17.307 1.00 27.10 338 LEU A CA 1
ATOM 2462 C C . LEU A 1 338 ? 27.519 -1.661 17.443 1.00 27.35 338 LEU A C 1
ATOM 2463 O O . LEU A 1 338 ? 27.876 -2.708 16.875 1.00 26.78 338 LEU A O 1
ATOM 2468 N N . LYS A 1 339 ? 28.312 -0.966 18.245 1.00 27.11 339 LYS A N 1
ATOM 2469 C CA . LYS A 1 339 ? 29.703 -1.344 18.453 1.00 28.25 339 LYS A CA 1
ATOM 2470 C C . LYS A 1 339 ? 29.849 -2.768 18.965 1.00 28.50 339 LYS A C 1
ATOM 2471 O O . LYS A 1 339 ? 30.719 -3.511 18.512 1.00 26.73 339 LYS A O 1
ATOM 2477 N N . ALA A 1 340 ? 28.980 -3.137 19.896 1.00 29.93 340 ALA A N 1
ATOM 2478 C CA . ALA A 1 340 ? 29.038 -4.455 20.516 1.00 32.58 340 ALA A CA 1
ATOM 2479 C C . ALA A 1 340 ? 28.733 -5.567 19.535 1.00 33.88 340 ALA A C 1
ATOM 2480 O O . ALA A 1 340 ? 29.013 -6.714 19.842 1.00 35.34 340 ALA A O 1
ATOM 2482 N N . LEU A 1 341 ? 28.115 -5.242 18.396 1.00 34.83 341 LEU A N 1
ATOM 2483 C CA . LEU A 1 341 ? 27.778 -6.241 17.384 1.00 35.85 341 LEU A CA 1
ATOM 2484 C C . LEU A 1 341 ? 28.886 -6.401 16.362 1.00 36.48 341 LEU A C 1
ATOM 2485 O O . LEU A 1 341 ? 28.823 -7.291 15.528 1.00 38.31 341 LEU A O 1
ATOM 2490 N N . LEU A 1 342 ? 29.930 -5.584 16.456 1.00 37.29 342 LEU A N 1
ATOM 2491 C CA . LEU A 1 342 ? 30.993 -5.622 15.477 1.00 39.20 342 LEU A CA 1
ATOM 2492 C C . LEU A 1 342 ? 32.141 -6.514 15.884 1.00 44.24 342 LEU A C 1
ATOM 2493 O O . LEU A 1 342 ? 32.346 -6.775 17.067 1.00 42.30 342 LEU A O 1
ATOM 2498 N N . ASN A 1 343 ? 32.916 -6.922 14.878 1.00 48.08 343 ASN A N 1
ATOM 2499 C CA . ASN A 1 343 ? 34.156 -7.648 15.099 1.00 53.50 343 ASN A CA 1
ATOM 2500 C C . ASN A 1 343 ? 35.094 -6.911 15.997 1.00 53.25 343 ASN A C 1
ATOM 2501 O O . ASN A 1 343 ? 35.148 -5.671 15.998 1.00 54.53 343 ASN A O 1
ATOM 2506 N N . GLY A 1 344 ? 35.886 -7.679 16.724 1.00 51.52 344 GLY A N 1
ATOM 2507 C CA . GLY A 1 344 ? 36.858 -7.072 17.600 1.00 48.55 344 GLY A CA 1
ATOM 2508 C C . GLY A 1 344 ? 37.951 -6.347 16.839 1.00 46.95 344 GLY A C 1
ATOM 2509 O O . GLY A 1 344 ? 38.499 -5.382 17.352 1.00 52.48 344 GLY A O 1
ATOM 2510 N N . GLU A 1 345 ? 38.284 -6.781 15.623 1.00 43.88 345 GLU A N 1
ATOM 2511 C CA . GLU A 1 345 ? 39.305 -6.074 14.837 1.00 46.30 345 GLU A CA 1
ATOM 2512 C C . GLU A 1 345 ? 38.872 -4.644 14.454 1.00 43.24 345 GLU A C 1
ATOM 2513 O O . GLU A 1 345 ? 39.699 -3.752 14.321 1.00 43.42 345 GLU A O 1
ATOM 2519 N N . LEU A 1 346 ? 37.577 -4.422 14.293 1.00 41.53 346 LEU A N 1
ATOM 2520 C CA . LEU A 1 346 ? 37.126 -3.129 13.761 1.00 42.41 346 LEU A CA 1
ATOM 2521 C C . LEU A 1 346 ? 37.065 -2.062 14.857 1.00 40.44 346 LEU A C 1
ATOM 2522 O O . LEU A 1 346 ? 36.607 -2.330 15.955 1.00 43.46 346 LEU A O 1
ATOM 2527 N N . GLU A 1 347 ? 37.520 -0.847 14.548 1.00 41.12 347 GLU A N 1
ATOM 2528 C CA . GLU A 1 347 ? 37.443 0.290 15.484 1.00 39.05 347 GLU A CA 1
ATOM 2529 C C . GLU A 1 347 ? 36.495 1.368 14.959 1.00 34.58 347 GLU A C 1
ATOM 2530 O O . GLU A 1 347 ? 36.629 1.798 13.843 1.00 30.87 347 GLU A O 1
ATOM 2536 N N . VAL A 1 348 ? 35.580 1.818 15.804 1.00 33.23 348 VAL A N 1
ATOM 2537 C CA . VAL A 1 348 ? 34.600 2.846 15.464 1.00 32.61 348 VAL A CA 1
ATOM 2538 C C . VAL A 1 348 ? 34.958 4.144 16.173 1.00 32.06 348 VAL A C 1
ATOM 2539 O O . VAL A 1 348 ? 35.100 4.159 17.407 1.00 30.25 348 VAL A O 1
ATOM 2543 N N . TYR A 1 349 ? 35.075 5.216 15.399 1.00 29.91 349 TYR A N 1
ATOM 2544 C CA . TYR A 1 349 ? 35.391 6.543 15.913 1.00 30.51 349 TYR A CA 1
ATOM 2545 C C . TYR A 1 349 ? 34.250 7.503 15.770 1.00 30.44 349 TYR A C 1
ATOM 2546 O O . TYR A 1 349 ? 33.468 7.404 14.802 1.00 28.97 349 TYR A O 1
ATOM 2555 N N . ARG A 1 350 ? 34.151 8.445 16.713 1.00 30.37 350 ARG A N 1
ATOM 2556 C CA . ARG A 1 350 ? 33.242 9.581 16.574 1.00 31.09 350 ARG A CA 1
ATOM 2557 C C . ARG A 1 350 ? 33.883 10.832 17.154 1.00 32.77 350 ARG A C 1
ATOM 2558 O O . ARG A 1 350 ? 34.668 10.749 18.108 1.00 30.92 350 ARG A O 1
ATOM 2566 N N . PHE A 1 351 ? 33.512 11.986 16.614 1.00 32.12 351 PHE A N 1
ATOM 2567 C CA . PHE A 1 351 ? 33.920 13.244 17.193 1.00 34.54 351 PHE A CA 1
ATOM 2568 C C . PHE A 1 351 ? 32.987 13.571 18.355 1.00 36.30 351 PHE A C 1
ATOM 2569 O O . PHE A 1 351 ? 31.830 13.893 18.141 1.00 34.39 351 PHE A O 1
ATOM 2577 N N . THR A 1 352 ? 33.510 13.483 19.579 1.00 39.26 352 THR A N 1
ATOM 2578 C CA . THR A 1 352 ? 32.744 13.688 20.830 1.00 43.49 352 THR A CA 1
ATOM 2579 C C . THR A 1 352 ? 33.378 14.725 21.786 1.00 45.28 352 THR A C 1
ATOM 2580 O O . THR A 1 352 ? 32.679 15.309 22.624 1.00 45.58 352 THR A O 1
ATOM 2584 N N . ASP A 1 353 ? 34.698 14.903 21.681 1.00 47.42 353 ASP A N 1
ATOM 2585 C CA . ASP A 1 353 ? 35.431 15.987 22.365 1.00 50.83 353 ASP A CA 1
ATOM 2586 C C . ASP A 1 353 ? 35.126 17.330 21.700 1.00 49.70 353 ASP A C 1
ATOM 2587 O O . ASP A 1 353 ? 35.982 17.918 21.026 1.00 50.56 353 ASP A O 1
ATOM 2592 N N . THR A 1 354 ? 33.920 17.828 21.923 1.00 47.81 354 THR A N 1
ATOM 2593 C CA . THR A 1 354 ? 33.409 18.927 21.137 1.00 48.33 354 THR A CA 1
ATOM 2594 C C . THR A 1 354 ? 33.767 20.313 21.693 1.00 51.56 354 THR A C 1
ATOM 2595 O O . THR A 1 354 ? 33.562 21.304 21.021 1.00 49.44 354 THR A O 1
ATOM 2599 N N . GLN A 1 355 ? 34.272 20.387 22.922 1.00 54.74 355 GLN A N 1
ATOM 2600 C CA . GLN A 1 355 ? 34.800 21.640 23.472 1.00 56.75 355 GLN A CA 1
ATOM 2601 C C . GLN A 1 355 ? 33.695 22.705 23.520 1.00 51.37 355 GLN A C 1
ATOM 2602 O O . GLN A 1 355 ? 32.604 22.432 24.005 1.00 47.20 355 GLN A O 1
ATOM 2608 N N . LYS A 1 356 ? 33.959 23.897 22.995 1.00 48.36 356 LYS A N 1
ATOM 2609 C CA . LYS A 1 356 ? 32.966 24.943 22.993 1.00 47.90 356 LYS A CA 1
ATOM 2610 C C . LYS A 1 356 ? 32.114 24.924 21.705 1.00 43.20 356 LYS A C 1
ATOM 2611 O O . LYS A 1 356 ? 31.263 25.809 21.521 1.00 41.33 356 LYS A O 1
ATOM 2617 N N . LEU A 1 357 ? 32.314 23.928 20.836 1.00 38.68 357 LEU A N 1
ATOM 2618 C CA . LEU A 1 357 ? 31.610 23.899 19.548 1.00 36.77 357 LEU A CA 1
ATOM 2619 C C . LEU A 1 357 ? 30.121 23.697 19.696 1.00 35.32 357 LEU A C 1
ATOM 2620 O O . LEU A 1 357 ? 29.676 22.869 20.479 1.00 35.92 357 LEU A O 1
ATOM 2625 N N . ASN A 1 358 ? 29.353 24.457 18.921 1.00 34.24 358 ASN A N 1
ATOM 2626 C CA . ASN A 1 358 ? 27.911 24.302 18.881 1.00 33.03 358 ASN A CA 1
ATOM 2627 C C . ASN A 1 358 ? 27.504 23.085 18.025 1.00 32.25 358 ASN A C 1
ATOM 2628 O O . ASN A 1 358 ? 28.331 22.487 17.368 1.00 28.73 358 ASN A O 1
ATOM 2633 N N . ASP A 1 359 ? 26.231 22.730 18.101 1.00 33.25 359 ASP A N 1
ATOM 2634 C CA . ASP A 1 359 ? 25.705 21.518 17.482 1.00 34.29 359 ASP A CA 1
ATOM 2635 C C . ASP A 1 359 ? 25.853 21.522 15.967 1.00 30.86 359 ASP A C 1
ATOM 2636 O O . ASP A 1 359 ? 26.148 20.505 15.380 1.00 29.48 359 ASP A O 1
ATOM 2641 N N . GLY A 1 360 ? 25.674 22.683 15.355 1.00 28.65 360 GLY A N 1
ATOM 2642 C CA . GLY A 1 360 ? 25.830 22.805 13.883 1.00 27.56 360 GLY A CA 1
ATOM 2643 C C . GLY A 1 360 ? 27.279 22.633 13.448 1.00 26.18 360 GLY A C 1
ATOM 2644 O O . GLY A 1 360 ? 27.558 22.109 12.389 1.00 25.38 360 GLY A O 1
ATOM 2645 N N . GLN A 1 361 ? 28.213 23.119 14.262 1.00 25.36 361 GLN A N 1
ATOM 2646 C CA . GLN A 1 361 ? 29.629 22.952 13.964 1.00 25.05 361 GLN A CA 1
ATOM 2647 C C . GLN A 1 361 ? 30.035 21.497 14.041 1.00 24.95 361 GLN A C 1
ATOM 2648 O O . GLN A 1 361 ? 30.759 20.990 13.165 1.00 24.27 361 GLN A O 1
ATOM 2654 N N . ILE A 1 362 ? 29.544 20.813 15.062 1.00 24.77 362 ILE A N 1
ATOM 2655 C CA . ILE A 1 362 ? 29.791 19.364 15.229 1.00 26.27 362 ILE A CA 1
ATOM 2656 C C . ILE A 1 362 ? 29.263 18.581 14.033 1.00 25.49 362 ILE A C 1
ATOM 2657 O O . ILE A 1 362 ? 29.894 17.647 13.527 1.00 25.65 362 ILE A O 1
ATOM 2662 N N . ALA A 1 363 ? 28.088 18.963 13.587 1.00 24.60 363 ALA A N 1
ATOM 2663 C CA . ALA A 1 363 ? 27.480 18.295 12.416 1.00 23.72 363 ALA A CA 1
ATOM 2664 C C . ALA A 1 363 ? 28.319 18.448 11.144 1.00 23.19 363 ALA A C 1
ATOM 2665 O O . ALA A 1 363 ? 28.536 17.466 10.411 1.00 22.28 363 ALA A O 1
ATOM 2667 N N . ILE A 1 364 ? 28.854 19.647 10.933 1.00 23.56 364 ILE A N 1
ATOM 2668 C CA . ILE A 1 364 ? 29.753 19.918 9.814 1.00 25.71 364 ILE A CA 1
ATOM 2669 C C . ILE A 1 364 ? 31.032 19.077 9.925 1.00 26.04 364 ILE A C 1
ATOM 2670 O O . ILE A 1 364 ? 31.543 18.567 8.915 1.00 25.45 364 ILE A O 1
ATOM 2675 N N . ILE A 1 365 ? 31.558 18.961 11.134 1.00 25.49 365 ILE A N 1
ATOM 2676 C CA . ILE A 1 365 ? 32.748 18.173 11.356 1.00 27.46 365 ILE A CA 1
ATOM 2677 C C . ILE A 1 365 ? 32.463 16.712 11.032 1.00 26.62 365 ILE A C 1
ATOM 2678 O O . ILE A 1 365 ? 33.293 16.054 10.392 1.00 29.14 365 ILE A O 1
ATOM 2683 N N . ASP A 1 366 ? 31.308 16.195 11.441 1.00 24.92 366 ASP A N 1
ATOM 2684 C CA . ASP A 1 366 ? 30.954 14.819 11.084 1.00 24.02 366 ASP A CA 1
ATOM 2685 C C . ASP A 1 366 ? 30.919 14.652 9.547 1.00 23.58 366 ASP A C 1
ATOM 2686 O O . ASP A 1 366 ? 31.356 13.639 9.001 1.00 22.94 366 ASP A O 1
ATOM 2691 N N . GLN A 1 367 ? 30.371 15.649 8.862 1.00 23.46 367 GLN A N 1
ATOM 2692 C CA . GLN A 1 367 ? 30.247 15.574 7.401 1.00 23.34 367 GLN A CA 1
ATOM 2693 C C . GLN A 1 367 ? 31.589 15.586 6.739 1.00 23.20 367 GLN A C 1
ATOM 2694 O O . GLN A 1 367 ? 31.844 14.815 5.849 1.00 22.68 367 GLN A O 1
ATOM 2700 N N . TYR A 1 368 ? 32.466 16.473 7.187 1.00 24.68 368 TYR A N 1
ATOM 2701 C CA . TYR A 1 368 ? 33.795 16.587 6.587 1.00 26.00 368 TYR A CA 1
ATOM 2702 C C . TYR A 1 368 ? 34.582 15.295 6.773 1.00 25.63 368 TYR A C 1
ATOM 2703 O O . TYR A 1 368 ? 35.305 14.857 5.874 1.00 24.22 368 TYR A O 1
ATOM 2712 N N . LEU A 1 369 ? 34.396 14.663 7.927 1.00 25.50 369 LEU A N 1
ATOM 2713 C CA . LEU A 1 369 ? 35.111 13.433 8.233 1.00 26.05 369 LEU A CA 1
ATOM 2714 C C . LEU A 1 369 ? 34.562 12.309 7.390 1.00 26.49 369 LEU A C 1
ATOM 2715 O O . LEU A 1 369 ? 35.339 11.562 6.798 1.00 28.61 369 LEU A O 1
ATOM 2720 N N . CYS A 1 370 ? 33.242 12.222 7.244 1.00 25.35 370 CYS A N 1
ATOM 2721 C CA . CYS A 1 370 ? 32.701 11.241 6.324 1.00 25.28 370 CYS A CA 1
ATOM 2722 C C . CYS A 1 370 ? 33.209 11.468 4.889 1.00 25.78 370 CYS A C 1
ATOM 2723 O O . CYS A 1 370 ? 33.498 10.515 4.140 1.00 23.44 370 CYS A O 1
ATOM 2726 N N . ALA A 1 371 ? 33.304 12.748 4.529 1.00 25.76 371 ALA A N 1
ATOM 2727 C CA . ALA A 1 371 ? 33.692 13.152 3.184 1.00 27.18 371 ALA A CA 1
ATOM 2728 C C . ALA A 1 371 ? 35.110 12.730 2.782 1.00 27.49 371 ALA A C 1
ATOM 2729 O O . ALA A 1 371 ? 35.399 12.616 1.603 1.00 28.44 371 ALA A O 1
ATOM 2731 N N . HIS A 1 372 ? 35.978 12.496 3.756 1.00 26.54 372 HIS A N 1
ATOM 2732 C CA . HIS A 1 372 ? 37.346 12.128 3.492 1.00 27.35 372 HIS A CA 1
ATOM 2733 C C . HIS A 1 372 ? 37.663 10.653 3.661 1.00 26.10 372 HIS A C 1
ATOM 2734 O O . HIS A 1 372 ? 38.826 10.291 3.621 1.00 26.23 372 HIS A O 1
ATOM 2741 N N . ALA A 1 373 ? 36.649 9.829 3.858 1.00 25.89 373 ALA A N 1
ATOM 2742 C CA . ALA A 1 373 ? 36.807 8.378 3.920 1.00 26.32 373 ALA A CA 1
ATOM 2743 C C . ALA A 1 373 ? 37.157 7.815 2.574 1.00 27.71 373 ALA A C 1
ATOM 2744 O O . ALA A 1 373 ? 36.749 8.344 1.565 1.00 27.82 373 ALA A O 1
ATOM 2746 N N . ALA A 1 374 ? 37.877 6.687 2.564 1.00 29.11 374 ALA A N 1
ATOM 2747 C CA . ALA A 1 374 ? 38.064 5.903 1.353 1.00 28.86 374 ALA A CA 1
ATOM 2748 C C . ALA A 1 374 ? 36.709 5.473 0.760 1.00 28.20 374 ALA A C 1
ATOM 2749 O O . ALA A 1 374 ? 36.561 5.378 -0.459 1.00 29.61 374 ALA A O 1
ATOM 2751 N N . TYR A 1 375 ? 35.721 5.235 1.606 1.00 26.67 375 TYR A N 1
ATOM 2752 C CA . TYR A 1 375 ? 34.414 4.768 1.147 1.00 26.11 375 TYR A CA 1
ATOM 2753 C C . TYR A 1 375 ? 33.332 5.320 2.051 1.00 25.08 375 TYR A C 1
ATOM 2754 O O . TYR A 1 375 ? 33.492 5.329 3.270 1.00 24.79 375 TYR A O 1
ATOM 2763 N N . PHE A 1 376 ? 32.236 5.787 1.448 1.00 23.49 376 PHE A N 1
ATOM 2764 C CA . PHE A 1 376 ? 31.134 6.361 2.188 1.00 22.74 376 PHE A CA 1
ATOM 2765 C C . PHE A 1 376 ? 29.816 5.665 1.949 1.00 22.61 376 PHE A C 1
ATOM 2766 O O . PHE A 1 376 ? 29.456 5.378 0.822 1.00 23.21 376 PHE A O 1
ATOM 2774 N N . ILE A 1 377 ? 29.060 5.432 3.013 1.00 22.74 377 ILE A N 1
ATOM 2775 C CA . ILE A 1 377 ? 27.690 4.933 2.866 1.00 22.98 377 ILE A CA 1
ATOM 2776 C C . ILE A 1 377 ? 26.778 5.729 3.761 1.00 23.15 377 ILE A C 1
ATOM 2777 O O . ILE A 1 377 ? 27.111 5.962 4.911 1.00 24.49 377 ILE A O 1
ATOM 2782 N N . GLY A 1 378 ? 25.642 6.177 3.221 1.00 22.93 378 GLY A N 1
ATOM 2783 C CA . GLY A 1 378 ? 24.765 7.129 3.901 1.00 22.69 378 GLY A CA 1
ATOM 2784 C C . GLY A 1 378 ? 23.355 6.632 4.098 1.00 22.37 378 GLY A C 1
ATOM 2785 O O . GLY A 1 378 ? 23.068 5.429 3.911 1.00 22.98 378 GLY A O 1
ATOM 2786 N N . SER A 1 379 ? 22.486 7.544 4.530 1.00 21.76 379 SER A N 1
ATOM 2787 C CA . SER A 1 379 ? 21.121 7.195 4.931 1.00 22.41 379 SER A CA 1
ATOM 2788 C C . SER A 1 379 ? 20.111 7.708 3.901 1.00 23.21 379 SER A C 1
ATOM 2789 O O . SER A 1 379 ? 20.326 8.774 3.271 1.00 23.47 379 SER A O 1
ATOM 2792 N N . TYR A 1 380 ? 19.037 6.934 3.749 1.00 23.36 380 TYR A N 1
ATOM 2793 C CA . TYR A 1 380 ? 18.018 7.142 2.747 1.00 24.82 380 TYR A CA 1
ATOM 2794 C C . TYR A 1 380 ? 17.342 8.512 2.887 1.00 24.13 380 TYR A C 1
ATOM 2795 O O . TYR A 1 380 ? 16.787 8.841 3.923 1.00 23.32 380 TYR A O 1
ATOM 2804 N N . GLU A 1 381 ? 17.397 9.288 1.822 1.00 24.79 381 GLU A N 1
ATOM 2805 C CA . GLU A 1 381 ? 16.670 10.561 1.706 1.00 25.52 381 GLU A CA 1
ATOM 280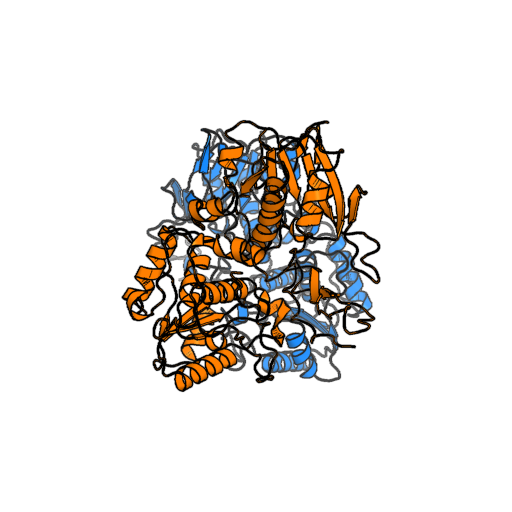6 C C . GLU A 1 381 ? 17.117 11.642 2.689 1.00 24.54 381 GLU A C 1
ATOM 2807 O O . GLU A 1 381 ? 16.429 12.636 2.809 1.00 24.49 381 GLU A O 1
ATOM 2813 N N . SER A 1 382 ? 18.259 11.450 3.369 1.00 22.72 382 SER A N 1
ATOM 2814 C CA . SER A 1 382 ? 18.789 12.438 4.280 1.00 22.33 382 SER A CA 1
ATOM 2815 C C . SER A 1 382 ? 19.617 13.479 3.543 1.00 21.17 382 SER A C 1
ATOM 2816 O O . SER A 1 382 ? 20.503 13.144 2.746 1.00 20.42 382 SER A O 1
ATOM 2819 N N . THR A 1 383 ? 19.274 14.742 3.772 1.00 20.21 383 THR A N 1
ATOM 2820 C CA . THR A 1 383 ? 19.993 15.846 3.161 1.00 19.90 383 THR A CA 1
ATOM 2821 C C . THR A 1 383 ? 21.364 15.989 3.804 1.00 19.88 383 THR A C 1
ATOM 2822 O O . THR A 1 383 ? 22.278 16.549 3.202 1.00 19.62 383 THR A O 1
ATOM 2826 N N . PHE A 1 384 ? 21.498 15.533 5.054 1.00 19.79 384 PHE A N 1
ATOM 2827 C CA . PHE A 1 384 ? 22.841 15.511 5.696 1.00 20.15 384 PHE A CA 1
ATOM 2828 C C . PHE A 1 384 ? 23.772 14.603 4.857 1.00 19.88 384 PHE A C 1
ATOM 2829 O O . PHE A 1 384 ? 24.917 14.962 4.533 1.00 19.43 384 PHE A O 1
ATOM 2837 N N . THR A 1 385 ? 23.250 13.446 4.458 1.00 20.01 385 THR A N 1
ATOM 2838 C CA . THR A 1 385 ? 23.950 12.555 3.548 1.00 20.76 385 THR A CA 1
ATOM 2839 C C . THR A 1 385 ? 24.168 13.199 2.162 1.00 21.21 385 THR A C 1
ATOM 2840 O O . THR A 1 385 ? 25.257 13.078 1.602 1.00 21.32 385 THR A O 1
ATOM 2844 N N . PHE A 1 386 ? 23.161 13.894 1.622 1.00 22.16 386 PHE A N 1
ATOM 2845 C CA . PHE A 1 386 ? 23.293 14.480 0.287 1.00 21.70 386 PHE A CA 1
ATOM 2846 C C . PHE A 1 386 ? 24.461 15.460 0.225 1.00 21.88 386 PHE A C 1
ATOM 2847 O O . PHE A 1 386 ? 25.211 15.505 -0.769 1.00 20.96 386 PHE A O 1
ATOM 2855 N N . ARG A 1 387 ? 24.584 16.282 1.262 1.00 21.35 387 ARG A N 1
ATOM 2856 C CA . ARG A 1 387 ? 25.663 17.262 1.314 1.00 22.06 387 ARG A CA 1
ATOM 2857 C C . ARG A 1 387 ? 27.045 16.604 1.426 1.00 21.74 387 ARG A C 1
ATOM 2858 O O . ARG A 1 387 ? 28.012 17.107 0.883 1.00 21.64 387 ARG A O 1
ATOM 2866 N N . ILE A 1 388 ? 27.131 15.473 2.115 1.00 20.79 388 ILE A N 1
ATOM 2867 C CA . ILE A 1 388 ? 28.391 14.690 2.125 1.00 21.04 388 ILE A CA 1
ATOM 2868 C C . ILE A 1 388 ? 28.744 14.183 0.723 1.00 21.11 388 ILE A C 1
ATOM 2869 O O . ILE A 1 388 ? 29.882 14.291 0.312 1.00 20.96 388 ILE A O 1
ATOM 2874 N N . GLN A 1 389 ? 27.756 13.670 -0.013 1.00 21.43 389 GLN A N 1
ATOM 2875 C CA . GLN A 1 389 ? 27.995 13.148 -1.355 1.00 22.07 389 GLN A CA 1
ATOM 2876 C C . GLN A 1 389 ? 28.575 14.275 -2.203 1.00 22.28 389 GLN A C 1
ATOM 2877 O O . GLN A 1 389 ? 29.527 14.081 -2.957 1.00 22.68 389 GLN A O 1
ATOM 2883 N N . GLU A 1 390 ? 28.001 15.457 -2.054 1.00 22.71 390 GLU A N 1
ATOM 2884 C CA . GLU A 1 390 ? 28.488 16.642 -2.793 1.00 23.20 390 GLU A CA 1
ATOM 2885 C C . GLU A 1 390 ? 29.910 17.042 -2.412 1.00 23.85 390 GLU A C 1
ATOM 2886 O O . GLU A 1 390 ? 30.703 17.402 -3.272 1.00 23.09 390 GLU A O 1
ATOM 2892 N N . ASP A 1 391 ? 30.244 16.949 -1.114 1.00 24.38 391 ASP A N 1
ATOM 2893 C CA . ASP A 1 391 ? 31.616 17.199 -0.665 1.00 24.57 391 ASP A CA 1
ATOM 2894 C C . ASP A 1 391 ? 32.569 16.208 -1.335 1.00 25.39 391 ASP A C 1
ATOM 2895 O O . ASP A 1 391 ? 33.646 16.596 -1.761 1.00 26.21 391 ASP A O 1
ATOM 2900 N N . ARG A 1 392 ? 32.174 14.936 -1.421 1.00 24.99 392 ARG A N 1
ATOM 2901 C CA . ARG A 1 392 ? 33.015 13.942 -2.064 1.00 25.86 392 ARG A CA 1
ATOM 2902 C C . ARG A 1 392 ? 33.204 14.222 -3.531 1.00 27.40 392 ARG A C 1
ATOM 2903 O O . ARG A 1 392 ? 34.304 14.036 -4.060 1.00 28.80 392 ARG A O 1
ATOM 2911 N N . GLU A 1 393 ? 32.134 14.650 -4.205 1.00 26.66 393 GLU A N 1
ATOM 2912 C CA . GLU A 1 393 ? 32.264 15.050 -5.595 1.00 27.62 393 GLU A CA 1
ATOM 2913 C C . GLU A 1 393 ? 33.308 16.142 -5.746 1.00 27.99 393 GLU A C 1
ATOM 2914 O O . GLU A 1 393 ? 34.170 16.082 -6.625 1.00 30.65 393 GLU A O 1
ATOM 2920 N N . ILE A 1 394 ? 33.244 17.132 -4.878 1.00 27.26 394 ILE A N 1
ATOM 2921 C CA . ILE A 1 394 ? 34.154 18.274 -4.949 1.00 27.53 394 ILE A CA 1
ATOM 2922 C C . ILE A 1 394 ? 35.599 17.830 -4.701 1.00 28.87 394 ILE A C 1
ATOM 2923 O O . ILE A 1 394 ? 36.511 18.233 -5.418 1.00 27.64 394 ILE A O 1
ATOM 2928 N N . ILE A 1 395 ? 35.777 16.941 -3.735 1.00 28.64 395 ILE A N 1
ATOM 2929 C CA . ILE A 1 395 ? 37.104 16.470 -3.353 1.00 30.79 395 ILE A CA 1
ATOM 2930 C C . ILE A 1 395 ? 37.698 15.605 -4.472 1.00 30.71 395 ILE A C 1
ATOM 2931 O O . ILE A 1 395 ? 38.916 15.599 -4.676 1.00 31.51 395 ILE A O 1
ATOM 2936 N N . GLY A 1 396 ? 36.832 14.873 -5.173 1.00 30.50 396 GLY A N 1
ATOM 2937 C CA . GLY A 1 396 ? 37.233 14.126 -6.362 1.00 31.29 396 GLY A CA 1
ATOM 2938 C C . GLY A 1 396 ? 37.333 12.620 -6.215 1.00 31.99 396 GLY A C 1
ATOM 2939 O O . GLY A 1 396 ? 38.217 12.004 -6.811 1.00 34.54 396 GLY A O 1
ATOM 2940 N N . PHE A 1 397 ? 36.416 12.020 -5.455 1.00 30.55 397 PHE A N 1
ATOM 2941 C CA . PHE A 1 397 ? 36.381 10.573 -5.290 1.00 30.05 397 PHE A CA 1
ATOM 2942 C C . PHE A 1 397 ? 35.659 9.900 -6.445 1.00 30.57 397 PHE A C 1
ATOM 2943 O O . PHE A 1 397 ? 34.806 10.504 -7.056 1.00 32.27 397 PHE A O 1
ATOM 2951 N N . PRO A 1 398 ? 35.987 8.640 -6.716 1.00 32.32 398 PRO A N 1
ATOM 2952 C CA . PRO A 1 398 ? 35.219 7.836 -7.666 1.00 33.08 398 PRO A CA 1
ATOM 2953 C C . PRO A 1 398 ? 33.773 7.708 -7.206 1.00 32.21 398 PRO A C 1
ATOM 2954 O O . PRO A 1 398 ? 33.508 7.561 -6.002 1.00 30.32 398 PRO A O 1
ATOM 2958 N N . ILE A 1 399 ? 32.845 7.738 -8.156 1.00 31.79 399 ILE A N 1
ATOM 2959 C CA . ILE A 1 399 ? 31.429 7.779 -7.800 1.00 32.72 399 ILE A CA 1
ATOM 2960 C C . ILE A 1 399 ? 30.991 6.510 -7.066 1.00 32.14 399 ILE A C 1
ATOM 2961 O O . ILE A 1 399 ? 30.057 6.558 -6.270 1.00 31.72 399 ILE A O 1
ATOM 2966 N N . SER A 1 400 ? 31.682 5.395 -7.312 1.00 32.03 400 SER A N 1
ATOM 2967 C CA . SER A 1 400 ? 31.371 4.125 -6.647 1.00 31.27 400 SER A CA 1
ATOM 2968 C C . SER A 1 400 ? 31.485 4.225 -5.149 1.00 29.38 400 SER A C 1
ATOM 2969 O O . SER A 1 400 ? 30.783 3.507 -4.438 1.00 28.58 400 SER A O 1
ATOM 2972 N N . THR A 1 401 ? 32.400 5.075 -4.686 1.00 29.76 401 THR A N 1
ATOM 2973 C CA . THR A 1 401 ? 32.727 5.231 -3.259 1.00 29.11 401 THR A CA 1
ATOM 2974 C C . THR A 1 401 ? 31.818 6.195 -2.514 1.00 27.06 401 THR A C 1
ATOM 2975 O O . THR A 1 401 ? 31.940 6.327 -1.285 1.00 25.27 401 THR A O 1
ATOM 2979 N N . THR A 1 402 ? 30.905 6.848 -3.243 1.00 25.06 402 THR A N 1
ATOM 2980 C CA . THR A 1 402 ? 30.130 7.981 -2.724 1.00 24.03 402 THR A CA 1
ATOM 2981 C C . THR A 1 402 ? 28.616 7.747 -2.672 1.00 24.32 402 THR A C 1
ATOM 2982 O O . THR A 1 402 ? 27.976 7.900 -1.627 1.00 22.37 402 THR A O 1
ATOM 2986 N N . PHE A 1 403 ? 28.031 7.347 -3.801 1.00 24.21 403 PHE A N 1
ATOM 2987 C CA . PHE A 1 403 ? 26.553 7.283 -3.878 1.00 24.42 403 PHE A CA 1
ATOM 2988 C C . PHE A 1 403 ? 25.996 5.952 -3.373 1.00 24.19 403 PHE A C 1
ATOM 2989 O O . PHE A 1 403 ? 25.395 5.190 -4.126 1.00 24.01 403 PHE A O 1
ATOM 2997 N N . ASN A 1 404 ? 26.163 5.719 -2.074 1.00 24.10 404 ASN A N 1
ATOM 2998 C CA . ASN A 1 404 ? 25.779 4.455 -1.466 1.00 25.09 404 ASN A CA 1
ATOM 2999 C C . ASN A 1 404 ? 24.901 4.720 -0.282 1.00 25.00 404 ASN A C 1
ATOM 3000 O O . ASN A 1 404 ? 25.197 5.608 0.505 1.00 22.75 404 ASN A O 1
ATOM 3005 N N . ARG A 1 405 ? 23.892 3.874 -0.109 1.00 25.09 405 ARG A N 1
ATOM 3006 C CA . ARG A 1 405 ? 22.901 4.024 0.924 1.00 25.15 405 ARG A CA 1
ATOM 3007 C C . ARG A 1 405 ? 22.664 2.714 1.652 1.00 25.09 405 ARG A C 1
ATOM 3008 O O . ARG A 1 405 ? 22.680 1.644 1.044 1.00 25.36 405 ARG A O 1
ATOM 3016 N N . LEU A 1 406 ? 22.439 2.801 2.970 1.00 24.34 406 LEU A N 1
ATOM 3017 C CA . LEU A 1 406 ? 22.167 1.647 3.812 1.00 25.64 406 LEU A CA 1
ATOM 3018 C C . LEU A 1 406 ? 20.790 1.071 3.505 1.00 25.63 406 LEU A C 1
ATOM 3019 O O . LEU A 1 406 ? 19.787 1.790 3.558 1.00 24.32 406 LEU A O 1
ATOM 3024 N N . CYS A 1 407 ? 20.746 -0.193 3.142 1.00 27.01 407 CYS A N 1
ATOM 3025 C CA . CYS A 1 407 ? 19.461 -0.852 2.860 1.00 29.61 407 CYS A CA 1
ATOM 3026 C C . CYS A 1 407 ? 18.735 -1.369 4.102 1.00 30.56 407 CYS A C 1
ATOM 3027 O O . CYS A 1 407 ? 19.369 -1.629 5.124 1.00 29.24 407 CYS A O 1
ATOM 3030 N N . PRO A 1 408 ? 17.397 -1.475 4.019 1.00 31.17 408 PRO A N 1
ATOM 3031 C CA . PRO A 1 408 ? 16.652 -2.133 5.069 1.00 32.78 408 PRO A CA 1
ATOM 3032 C C . PRO A 1 408 ? 16.932 -3.639 5.074 1.00 32.48 408 PRO A C 1
ATOM 3033 O O . PRO A 1 408 ? 17.365 -4.187 4.073 1.00 30.07 408 PRO A O 1
ATOM 3037 N N . ASP A 1 409 ? 16.722 -4.270 6.221 1.00 33.57 409 ASP A N 1
ATOM 3038 C CA . ASP A 1 409 ? 17.118 -5.664 6.419 1.00 34.94 409 ASP A CA 1
ATOM 3039 C C . ASP A 1 409 ? 16.492 -6.601 5.375 1.00 38.33 409 ASP A C 1
ATOM 3040 O O . ASP A 1 409 ? 17.157 -7.482 4.870 1.00 39.90 409 ASP A O 1
ATOM 3045 N N . THR A 1 410 ? 15.246 -6.360 5.001 1.00 43.54 410 THR A N 1
ATOM 3046 C CA . THR A 1 410 ? 14.571 -7.267 4.068 1.00 48.73 410 THR A CA 1
ATOM 3047 C C . THR A 1 410 ? 14.604 -6.789 2.615 1.00 49.94 410 THR A C 1
ATOM 3048 O O . THR A 1 410 ? 13.723 -7.120 1.839 1.00 50.51 410 THR A O 1
ATOM 3052 N N . GLU A 1 411 ? 15.622 -6.022 2.239 1.00 49.68 411 GLU A N 1
ATOM 3053 C CA . GLU A 1 411 ? 15.746 -5.557 0.869 1.00 49.02 411 GLU A CA 1
ATOM 3054 C C . GLU A 1 411 ? 17.196 -5.188 0.546 1.00 49.59 411 GLU A C 1
ATOM 3055 O O . GLU A 1 411 ? 17.530 -4.007 0.369 1.00 46.60 411 GLU A O 1
ATOM 3061 N N . PRO A 1 412 ? 18.063 -6.205 0.430 1.00 48.89 412 PRO A N 1
ATOM 3062 C CA . PRO A 1 412 ? 19.474 -5.960 0.066 1.00 50.97 412 PRO A CA 1
ATOM 3063 C C . PRO A 1 412 ? 19.735 -5.373 -1.352 1.00 53.51 412 PRO A C 1
ATOM 3064 O O . PRO A 1 412 ? 20.842 -4.911 -1.614 1.00 58.85 412 PRO A O 1
ATOM 3068 N N . THR A 1 413 ? 18.762 -5.380 -2.253 1.00 54.43 413 THR A N 1
ATOM 3069 C CA . THR A 1 413 ? 18.935 -4.692 -3.545 1.00 54.84 413 THR A CA 1
ATOM 3070 C C . THR A 1 413 ? 18.072 -3.445 -3.611 1.00 52.39 413 THR A C 1
ATOM 3071 O O . THR A 1 413 ? 17.423 -3.157 -4.635 1.00 54.66 413 THR A O 1
ATOM 3075 N N . CYS A 1 414 ? 18.108 -2.672 -2.532 1.00 45.03 414 CYS A N 1
ATOM 3076 C CA . CYS A 1 414 ? 17.262 -1.502 -2.413 1.00 39.50 414 CYS A CA 1
ATOM 3077 C C . CYS A 1 414 ? 17.725 -0.377 -3.351 1.00 38.19 414 CYS A C 1
ATOM 3078 O O . CYS A 1 414 ? 18.855 -0.385 -3.842 1.00 34.29 414 CYS A O 1
ATOM 3081 N N . GLU A 1 415 ? 16.818 0.553 -3.615 1.00 38.24 415 GLU A N 1
ATOM 3082 C CA . GLU A 1 415 ? 17.109 1.741 -4.409 1.00 38.62 415 GLU A CA 1
ATOM 3083 C C . GLU A 1 415 ? 18.260 2.537 -3.852 1.00 33.86 415 GLU A C 1
ATOM 3084 O O . GLU A 1 415 ? 18.232 2.918 -2.698 1.00 33.21 415 GLU A O 1
ATOM 3090 N N . GLN A 1 416 ? 19.268 2.766 -4.670 1.00 31.24 416 GLN A N 1
ATOM 3091 C CA . GLN A 1 416 ? 20.465 3.533 -4.272 1.00 31.57 416 GLN A CA 1
ATOM 3092 C C . GLN A 1 416 ? 20.313 4.971 -4.760 1.00 31.43 416 GLN A C 1
ATOM 3093 O O . GLN A 1 416 ? 19.506 5.240 -5.670 1.00 31.59 416 GLN A O 1
ATOM 3099 N N . PRO A 1 417 ? 21.047 5.920 -4.155 1.00 29.85 417 PRO A N 1
ATOM 3100 C CA . PRO A 1 417 ? 20.739 7.334 -4.439 1.00 29.76 417 PRO A CA 1
ATOM 3101 C C . PRO A 1 417 ? 21.044 7.743 -5.876 1.00 29.79 417 PRO A C 1
ATOM 3102 O O . PRO A 1 417 ? 21.906 7.162 -6.523 1.00 27.72 417 PRO A O 1
ATOM 3106 N N . ALA A 1 418 ? 20.370 8.785 -6.333 1.00 29.92 418 ALA A N 1
ATOM 3107 C CA . ALA A 1 418 ? 20.568 9.283 -7.678 1.00 30.64 418 ALA A CA 1
ATOM 3108 C C . ALA A 1 418 ? 21.960 9.860 -7.747 1.00 30.40 418 ALA A C 1
ATOM 3109 O O . ALA A 1 418 ? 22.406 10.529 -6.803 1.00 31.17 418 ALA A O 1
ATOM 3111 N N . LYS A 1 419 ? 22.622 9.641 -8.868 1.00 28.91 419 LYS A N 1
ATOM 3112 C CA . LYS A 1 419 ? 23.988 10.060 -9.053 1.00 29.89 419 LYS A CA 1
ATOM 3113 C C . LYS A 1 419 ? 24.100 11.408 -9.755 1.00 29.30 419 LYS A C 1
ATOM 3114 O O . LYS A 1 419 ? 24.440 11.472 -10.927 1.00 29.27 419 LYS A O 1
ATOM 3120 N N . TRP A 1 420 ? 23.807 12.478 -9.044 1.00 27.51 420 TRP A N 1
ATOM 3121 C CA . TRP A 1 420 ? 24.025 13.810 -9.581 1.00 28.52 420 TRP A CA 1
ATOM 3122 C C . TRP A 1 420 ? 25.493 14.174 -9.430 1.00 29.39 420 TRP A C 1
ATOM 3123 O O . TRP A 1 420 ? 25.933 14.538 -8.346 1.00 28.97 420 TRP A O 1
ATOM 3134 N N . LYS A 1 421 ? 26.233 14.060 -10.525 1.00 29.80 421 LYS A N 1
ATOM 3135 C CA . LYS A 1 421 ? 27.666 14.236 -10.518 1.00 30.72 421 LYS A CA 1
ATOM 3136 C C . LYS A 1 421 ? 28.031 15.689 -10.707 1.00 28.85 421 LYS A C 1
ATOM 3137 O O . LYS A 1 421 ? 27.329 16.422 -11.385 1.00 29.21 421 LYS A O 1
ATOM 3143 N N . ILE A 1 422 ? 29.166 16.079 -10.151 1.00 27.81 422 ILE A N 1
ATOM 3144 C CA . ILE A 1 422 ? 29.643 17.448 -10.271 1.00 28.18 422 ILE A CA 1
ATOM 3145 C C . ILE A 1 422 ? 29.911 17.834 -11.748 1.00 30.08 422 ILE A C 1
ATOM 3146 O O . ILE A 1 422 ? 30.330 17.017 -12.554 1.00 30.19 422 ILE A O 1
ATOM 3151 N N . VAL A 1 423 ? 29.627 19.089 -12.071 1.00 30.24 423 VAL A N 1
ATOM 3152 C CA . VAL A 1 423 ? 29.814 19.626 -13.406 1.00 33.70 423 VAL A CA 1
ATOM 3153 C C . VAL A 1 423 ? 30.539 20.954 -13.277 1.00 34.17 423 VAL A C 1
ATOM 3154 O O . VAL A 1 423 ? 30.127 21.795 -12.458 1.00 32.53 423 VAL A O 1
ATOM 3158 N N . TYR A 1 424 ? 31.609 21.124 -14.059 1.00 34.60 424 TYR A N 1
ATOM 3159 C CA . TYR A 1 424 ? 32.406 22.349 -14.060 1.00 35.99 424 TYR A CA 1
ATOM 3160 C C . TYR A 1 424 ? 32.183 23.179 -15.310 1.00 39.49 424 TYR A C 1
ATOM 3161 O O . TYR A 1 424 ? 32.444 24.377 -15.271 1.00 38.46 424 TYR A O 1
ATOM 3170 N N . SER A 1 425 ? 31.718 22.553 -16.403 1.00 43.89 425 SER A N 1
ATOM 3171 C CA . SER A 1 425 ? 31.499 23.250 -17.694 1.00 48.20 425 SER A CA 1
ATOM 3172 C C . SER A 1 425 ? 30.041 23.258 -18.150 1.00 49.27 425 SER A C 1
ATOM 3173 O O . SER A 1 425 ? 29.257 22.421 -17.730 1.00 50.78 425 SER A O 1
ATOM 3176 N N . SER A 1 426 ? 29.698 24.190 -19.037 1.00 52.39 426 SER A N 1
ATOM 3177 C CA . SER A 1 426 ? 28.363 24.235 -19.676 1.00 54.82 426 SER A CA 1
ATOM 3178 C C . SER A 1 426 ? 28.296 23.370 -20.941 1.00 54.63 426 SER A C 1
ATOM 3179 O O . SER A 1 426 ? 28.606 22.173 -20.892 1.00 53.21 426 SER A O 1
ATOM 3182 N N . ASP A 1 451 ? 13.175 8.327 -32.214 1.00 66.03 1003 ASP A N 1
ATOM 3183 C CA . ASP A 1 451 ? 12.598 9.598 -31.685 1.00 62.50 1003 ASP A CA 1
ATOM 3184 C C . ASP A 1 451 ? 13.668 10.666 -31.328 1.00 58.28 1003 ASP A C 1
ATOM 3185 O O . ASP A 1 451 ? 13.425 11.863 -31.477 1.00 57.41 1003 ASP A O 1
ATOM 3190 N N . GLY A 1 452 ? 14.857 10.234 -30.911 1.00 54.28 1004 GLY A N 1
ATOM 3191 C CA . GLY A 1 452 ? 15.972 11.155 -30.588 1.00 53.53 1004 GLY A CA 1
ATOM 3192 C C . GLY A 1 452 ? 15.898 11.834 -29.211 1.00 51.29 1004 GLY A C 1
ATOM 3193 O O . GLY A 1 452 ? 16.713 12.710 -28.912 1.00 50.39 1004 GLY A O 1
ATOM 3194 N N . TRP A 1 453 ? 14.928 11.449 -28.381 1.00 48.70 1005 TRP A N 1
ATOM 3195 C CA . TRP A 1 453 ? 14.899 11.874 -26.966 1.00 47.07 1005 TRP A CA 1
ATOM 3196 C C . TRP A 1 453 ? 15.985 11.152 -26.195 1.00 45.15 1005 TRP A C 1
ATOM 3197 O O . TRP A 1 453 ? 16.145 9.944 -26.340 1.00 46.60 1005 TRP A O 1
ATOM 3208 N N . SER A 1 454 ? 16.710 11.869 -25.345 1.00 45.12 1006 SER A N 1
ATOM 3209 C CA . SER A 1 454 ? 17.614 11.224 -24.388 1.00 42.79 1006 SER A CA 1
ATOM 3210 C C . SER A 1 454 ? 16.821 10.400 -23.377 1.00 42.99 1006 SER A C 1
ATOM 3211 O O . SER A 1 454 ? 15.616 10.586 -23.233 1.00 45.07 1006 SER A O 1
ATOM 3214 N N . PRO A 1 455 ? 17.496 9.494 -22.656 1.00 41.60 1007 PRO A N 1
ATOM 3215 C CA . PRO A 1 455 ? 16.820 8.908 -21.505 1.00 41.58 1007 PRO A CA 1
ATOM 3216 C C . PRO A 1 455 ? 16.474 9.995 -20.476 1.00 38.56 1007 PRO A C 1
ATOM 3217 O O . PRO A 1 455 ? 17.070 11.073 -20.483 1.00 36.54 1007 PRO A O 1
ATOM 3221 N N . TRP A 1 456 ? 15.476 9.731 -19.653 1.00 38.22 1008 TRP A N 1
ATOM 3222 C CA . TRP A 1 456 ? 15.130 10.642 -18.559 1.00 37.40 1008 TRP A CA 1
ATOM 3223 C C . TRP A 1 456 ? 16.301 10.783 -17.598 1.00 35.89 1008 TRP A C 1
ATOM 3224 O O . TRP A 1 456 ? 16.998 9.814 -17.327 1.00 39.04 1008 TRP A O 1
ATOM 3235 N N . SER A 1 457 ? 16.517 11.977 -17.072 1.00 34.75 1009 SER A N 1
ATOM 3236 C CA . SER A 1 457 ? 17.499 12.160 -16.001 1.00 33.15 1009 SER A CA 1
ATOM 3237 C C . SER A 1 457 ? 17.036 11.456 -14.732 1.00 33.09 1009 SER A C 1
ATOM 3238 O O . SER A 1 457 ? 15.942 10.903 -14.660 1.00 32.62 1009 SER A O 1
ATOM 3241 N N . GLU A 1 458 ? 17.906 11.479 -13.728 1.00 33.46 1010 GLU A N 1
ATOM 3242 C CA . GLU A 1 458 ? 17.543 11.139 -12.363 1.00 32.68 1010 GLU A CA 1
ATOM 3243 C C . GLU A 1 458 ? 16.460 12.121 -11.881 1.00 30.84 1010 GLU A C 1
ATOM 3244 O O . GLU A 1 458 ? 16.398 13.259 -12.392 1.00 29.11 1010 GLU A O 1
ATOM 3250 N N . TRP A 1 459 ? 15.653 11.719 -10.893 1.00 27.85 1011 TRP A N 1
ATOM 3251 C CA . TRP A 1 459 ? 14.808 12.686 -10.184 1.00 26.68 1011 TRP A CA 1
ATOM 3252 C C . TRP A 1 459 ? 15.699 13.580 -9.329 1.00 26.60 1011 TRP A C 1
ATOM 3253 O O . TRP A 1 459 ? 16.628 13.092 -8.669 1.00 24.75 1011 TRP A O 1
ATOM 3264 N N . THR A 1 460 ? 15.388 14.872 -9.302 1.00 25.43 1012 THR A N 1
ATOM 3265 C CA . THR A 1 460 ? 16.003 15.783 -8.358 1.00 25.09 1012 THR A CA 1
ATOM 3266 C C . THR A 1 460 ? 15.653 15.352 -6.933 1.00 25.33 1012 THR A C 1
ATOM 3267 O O . THR A 1 460 ? 14.684 14.634 -6.710 1.00 25.31 1012 THR A O 1
ATOM 3271 N N . SER A 1 461 ? 16.438 15.809 -5.968 1.00 25.31 1013 SER A N 1
ATOM 3272 C CA . SER A 1 461 ? 16.083 15.664 -4.558 1.00 26.27 1013 SER A CA 1
ATOM 3273 C C . SER A 1 461 ? 14.828 16.479 -4.248 1.00 25.61 1013 SER A C 1
ATOM 3274 O O . SER A 1 461 ? 14.506 17.452 -4.959 1.00 25.20 1013 SER A O 1
ATOM 3277 N N . CYS A 1 462 ? 14.067 16.037 -3.258 1.00 24.10 1014 CYS A N 1
ATOM 3278 C CA . CYS A 1 462 ? 12.827 16.698 -2.907 1.00 24.27 1014 CYS A CA 1
ATOM 3279 C C . CYS A 1 462 ? 13.111 18.134 -2.527 1.00 23.46 1014 CYS A C 1
ATOM 3280 O O . CYS A 1 462 ? 14.086 18.439 -1.824 1.00 22.28 1014 CYS A O 1
ATOM 3283 N N . SER A 1 463 ? 12.229 19.000 -2.972 1.00 22.69 1015 SER A N 1
ATOM 3284 C CA . SER A 1 463 ? 12.377 20.432 -2.792 1.00 22.79 1015 SER A CA 1
ATOM 3285 C C . SER A 1 463 ? 12.293 20.871 -1.348 1.00 22.62 1015 SER A C 1
ATOM 3286 O O . SER A 1 463 ? 12.674 21.933 -1.020 1.00 22.59 1015 SER A O 1
ATOM 3289 N N . THR A 1 464 ? 11.764 20.005 -0.534 1.00 23.18 1016 THR A N 1
ATOM 3290 C CA . THR A 1 464 ? 11.404 20.280 0.831 1.00 25.09 1016 THR A CA 1
ATOM 3291 C C . THR A 1 464 ? 11.843 19.020 1.622 1.00 25.51 1016 THR A C 1
ATOM 3292 O O . THR A 1 464 ? 11.794 17.964 1.090 1.00 23.79 1016 THR A O 1
ATOM 3296 N N . SER A 1 465 ? 12.258 19.162 2.863 1.00 26.81 1017 SER A N 1
ATOM 3297 C CA . SER A 1 465 ? 12.601 17.988 3.663 1.00 29.03 1017 SER A CA 1
ATOM 3298 C C . SER A 1 465 ? 11.497 17.601 4.579 1.00 29.36 1017 SER A C 1
ATOM 3299 O O . SER A 1 465 ? 11.497 16.542 5.122 1.00 32.42 1017 SER A O 1
ATOM 3302 N N . CYS A 1 466 ? 10.550 18.475 4.738 1.00 29.42 1018 CYS A N 1
ATOM 3303 C CA . CYS A 1 466 ? 9.323 18.121 5.407 1.00 31.13 1018 CYS A CA 1
ATOM 3304 C C . CYS A 1 466 ? 8.078 18.788 4.756 1.00 30.59 1018 CYS A C 1
ATOM 3305 O O . CYS A 1 466 ? 8.187 19.813 4.071 1.00 30.43 1018 CYS A O 1
ATOM 3308 N N . GLY A 1 467 ? 6.907 18.187 4.943 1.00 28.58 1019 GLY A N 1
ATOM 3309 C CA . GLY A 1 467 ? 5.687 18.631 4.231 1.00 30.43 1019 GLY A CA 1
ATOM 3310 C C . GLY A 1 467 ? 5.764 18.234 2.762 1.00 29.29 1019 GLY A C 1
ATOM 3311 O O . GLY A 1 467 ? 6.734 17.632 2.352 1.00 29.49 1019 GLY A O 1
ATOM 3312 N N . ASN A 1 468 ? 4.777 18.604 1.947 1.00 30.27 1020 ASN A N 1
ATOM 3313 C CA . ASN A 1 468 ? 4.802 18.253 0.543 1.00 28.89 1020 ASN A CA 1
ATOM 3314 C C . ASN A 1 468 ? 5.760 19.126 -0.246 1.00 28.68 1020 ASN A C 1
ATOM 3315 O O . ASN A 1 468 ? 5.749 20.344 -0.122 1.00 28.13 1020 ASN A O 1
ATOM 3320 N N . GLY A 1 469 ? 6.593 18.492 -1.059 1.00 26.58 1021 GLY A N 1
ATOM 3321 C CA . GLY A 1 469 ? 7.454 19.211 -1.993 1.00 26.96 1021 GLY A CA 1
ATOM 3322 C C . GLY A 1 469 ? 7.332 18.655 -3.390 1.00 25.57 1021 GLY A C 1
ATOM 3323 O O . GLY A 1 469 ? 6.425 17.905 -3.667 1.00 25.78 1021 GLY A O 1
ATOM 3324 N N . ILE A 1 470 ? 8.320 18.978 -4.210 1.00 25.65 1022 ILE A N 1
ATOM 3325 C CA . ILE A 1 470 ? 8.415 18.610 -5.597 1.00 27.29 1022 ILE A CA 1
ATOM 3326 C C . ILE A 1 470 ? 9.737 17.894 -5.912 1.00 25.10 1022 ILE A C 1
ATOM 3327 O O . ILE A 1 470 ? 10.820 18.308 -5.456 1.00 22.61 1022 ILE A O 1
ATOM 3332 N N . GLN A 1 471 ? 9.633 16.871 -6.765 1.00 23.81 1023 GLN A N 1
ATOM 3333 C CA . GLN A 1 471 ? 10.772 16.319 -7.501 1.00 23.81 1023 GLN A CA 1
ATOM 3334 C C . GLN A 1 471 ? 10.502 16.412 -9.006 1.00 23.17 1023 GLN A C 1
ATOM 3335 O O . GLN A 1 471 ? 9.368 16.275 -9.429 1.00 22.17 1023 GLN A O 1
ATOM 3341 N N . GLN A 1 472 ? 11.550 16.571 -9.796 1.00 23.09 1024 GLN A N 1
ATOM 3342 C CA . GLN A 1 472 ? 11.416 16.546 -11.272 1.00 24.12 1024 GLN A CA 1
ATOM 3343 C C . GLN A 1 472 ? 12.514 15.736 -11.917 1.00 24.78 1024 GLN A C 1
ATOM 3344 O O . GLN A 1 472 ? 13.541 15.433 -11.294 1.00 23.29 1024 GLN A O 1
ATOM 3350 N N . ARG A 1 473 ? 12.287 15.351 -13.162 1.00 25.44 1025 ARG A N 1
ATOM 3351 C CA . ARG A 1 473 ? 13.319 14.749 -13.994 1.00 26.96 1025 ARG A CA 1
ATOM 3352 C C . ARG A 1 473 ? 13.092 15.278 -15.382 1.00 26.79 1025 ARG A C 1
ATOM 3353 O O . ARG A 1 473 ? 11.982 15.663 -15.700 1.00 27.39 1025 ARG A O 1
ATOM 3361 N N . GLY A 1 474 ? 14.151 15.335 -16.167 1.00 27.18 1026 GLY A N 1
ATOM 3362 C CA . GLY A 1 474 ? 14.112 15.972 -17.475 1.00 29.27 1026 GLY A CA 1
ATOM 3363 C C . GLY A 1 474 ? 14.811 15.176 -18.554 1.00 30.45 1026 GLY A C 1
ATOM 3364 O O . GLY A 1 474 ? 15.565 14.244 -18.273 1.00 32.39 1026 GLY A O 1
ATOM 3365 N N . ARG A 1 475 ? 14.548 15.543 -19.801 1.00 31.27 1027 ARG A N 1
ATOM 3366 C CA . ARG A 1 475 ? 15.226 14.929 -20.935 1.00 32.20 1027 ARG A CA 1
ATOM 3367 C C . ARG A 1 475 ? 15.323 15.944 -22.052 1.00 32.97 1027 ARG A C 1
ATOM 3368 O O . ARG A 1 475 ? 14.670 16.995 -22.015 1.00 32.32 1027 ARG A O 1
ATOM 3376 N N . SER A 1 476 ? 16.134 15.636 -23.048 1.00 34.79 1028 SER A N 1
ATOM 3377 C CA . SER A 1 476 ? 16.329 16.557 -24.155 1.00 36.29 1028 SER A CA 1
ATOM 3378 C C . SER A 1 476 ? 16.283 15.848 -25.493 1.00 38.17 1028 SER A C 1
ATOM 3379 O O . SER A 1 476 ? 16.331 14.607 -25.593 1.00 37.94 1028 SER A O 1
ATOM 3382 N N . CYS A 1 477 ? 16.165 16.668 -26.522 1.00 40.90 1029 CYS A N 1
ATOM 3383 C CA . CYS A 1 477 ? 15.908 16.201 -27.853 1.00 42.26 1029 CYS A CA 1
ATOM 3384 C C . CYS A 1 477 ? 16.248 17.328 -28.809 1.00 43.02 1029 CYS A C 1
ATOM 3385 O O . CYS A 1 477 ? 15.918 18.486 -28.565 1.00 43.32 1029 CYS A O 1
ATOM 3388 N N . ASP A 1 478 ? 16.934 16.969 -29.889 1.00 44.95 1030 ASP A N 1
ATOM 3389 C CA . ASP A 1 478 ? 17.360 17.911 -30.903 1.00 46.00 1030 ASP A CA 1
ATOM 3390 C C . ASP A 1 478 ? 16.208 18.112 -31.891 1.00 44.72 1030 ASP A C 1
ATOM 3391 O O . ASP A 1 478 ? 16.017 17.304 -32.814 1.00 45.42 1030 ASP A O 1
ATOM 3396 N N . SER A 1 479 ? 15.461 19.205 -31.702 1.00 44.23 1031 SER A N 1
ATOM 3397 C CA . SER A 1 479 ? 14.303 19.528 -32.572 1.00 45.67 1031 SER A CA 1
ATOM 3398 C C . SER A 1 479 ? 14.698 19.763 -34.047 1.00 45.06 1031 SER A C 1
ATOM 3399 O O . SER A 1 479 ? 13.850 19.678 -34.924 1.00 45.41 1031 SER A O 1
ATOM 3402 N N . LEU A 1 480 ? 15.971 20.036 -34.320 1.00 43.91 1032 LEU A N 1
ATOM 3403 C CA . LEU A 1 480 ? 16.417 20.234 -35.693 1.00 45.68 1032 LEU A CA 1
ATOM 3404 C C . LEU A 1 480 ? 16.458 18.970 -36.516 1.00 46.53 1032 LEU A C 1
ATOM 3405 O O . LEU A 1 480 ? 16.300 19.028 -37.727 1.00 46.82 1032 LEU A O 1
ATOM 3410 N N . ASN A 1 481 ? 16.692 17.828 -35.886 1.00 46.34 1033 ASN A N 1
ATOM 3411 C CA . ASN A 1 481 ? 16.820 16.572 -36.638 1.00 46.98 1033 ASN A CA 1
ATOM 3412 C C . ASN A 1 481 ? 15.814 15.520 -36.207 1.00 47.28 1033 ASN A C 1
ATOM 3413 O O . ASN A 1 481 ? 15.946 14.359 -36.571 1.00 48.63 1033 ASN A O 1
ATOM 3418 N N . ASN A 1 482 ? 14.826 15.927 -35.417 1.00 49.07 1034 ASN A N 1
ATOM 3419 C CA . ASN A 1 482 ? 13.764 15.036 -34.951 1.00 50.59 1034 ASN A CA 1
ATOM 3420 C C . ASN A 1 482 ? 12.550 15.859 -34.583 1.00 50.45 1034 ASN A C 1
ATOM 3421 O O . ASN A 1 482 ? 12.638 17.060 -34.365 1.00 48.92 1034 ASN A O 1
ATOM 3426 N N . ARG A 1 483 ? 11.417 15.183 -34.517 1.00 54.24 1035 ARG A N 1
ATOM 3427 C CA . ARG A 1 483 ? 10.149 15.801 -34.166 1.00 56.53 1035 ARG A CA 1
ATOM 3428 C C . ARG A 1 483 ? 10.134 16.289 -32.715 1.00 54.13 1035 ARG A C 1
ATOM 3429 O O . ARG A 1 483 ? 9.697 17.407 -32.430 1.00 50.43 1035 ARG A O 1
ATOM 3437 N N . CYS A 1 484 ? 10.631 15.450 -31.809 1.00 54.18 1036 CYS A N 1
ATOM 3438 C CA . CYS A 1 484 ? 10.753 15.814 -30.392 1.00 55.02 1036 CYS A CA 1
ATOM 3439 C C . CYS A 1 484 ? 9.398 16.202 -29.835 1.00 55.63 1036 CYS A C 1
ATOM 3440 O O . CYS A 1 484 ? 9.204 17.315 -29.358 1.00 52.78 1036 CYS A O 1
ATOM 3443 N N . GLU A 1 485 ? 8.470 15.257 -29.943 1.00 57.73 1037 GLU A N 1
ATOM 3444 C CA . GLU A 1 485 ? 7.125 15.405 -29.430 1.00 61.30 1037 GLU A CA 1
ATOM 3445 C C . GLU A 1 485 ? 7.075 14.981 -27.968 1.00 57.77 1037 GLU A C 1
ATOM 3446 O O . GLU A 1 485 ? 7.724 14.004 -27.571 1.00 56.64 1037 GLU A O 1
ATOM 3452 N N . GLY A 1 486 ? 6.263 15.681 -27.190 1.00 53.35 1038 GLY A N 1
ATOM 3453 C CA . GLY A 1 486 ? 5.955 15.244 -25.843 1.00 50.22 1038 GLY A CA 1
ATOM 3454 C C . GLY A 1 486 ? 6.688 16.091 -24.848 1.00 46.80 1038 GLY A C 1
ATOM 3455 O O . GLY A 1 486 ? 7.294 17.112 -25.197 1.00 45.12 1038 GLY A O 1
ATOM 3456 N N . SER A 1 487 ? 6.634 15.664 -23.601 1.00 43.72 1039 SER A N 1
ATOM 3457 C CA . SER A 1 487 ? 7.141 16.466 -22.514 1.00 41.99 1039 SER A CA 1
ATOM 3458 C C . SER A 1 487 ? 8.641 16.230 -22.330 1.00 38.68 1039 SER A C 1
ATOM 3459 O O . SER A 1 487 ? 9.147 15.122 -22.527 1.00 39.32 1039 SER A O 1
ATOM 3462 N N . SER A 1 488 ? 9.350 17.294 -21.972 1.00 36.23 1040 SER A N 1
ATOM 3463 C CA . SER A 1 488 ? 10.754 17.207 -21.610 1.00 34.32 1040 SER A CA 1
ATOM 3464 C C . SER A 1 488 ? 10.974 17.289 -20.082 1.00 33.46 1040 SER A C 1
ATOM 3465 O O . SER A 1 488 ? 12.116 17.234 -19.617 1.00 31.00 1040 SER A O 1
ATOM 3468 N N . VAL A 1 489 ? 9.890 17.438 -19.322 1.00 32.76 1041 VAL A N 1
ATOM 3469 C CA . VAL A 1 489 ? 9.963 17.458 -17.865 1.00 31.88 1041 VAL A CA 1
ATOM 3470 C C . VAL A 1 489 ? 8.806 16.700 -17.242 1.00 31.38 1041 VAL A C 1
ATOM 3471 O O . VAL A 1 489 ? 7.661 16.794 -17.692 1.00 31.21 1041 VAL A O 1
ATOM 3475 N N . GLN A 1 490 ? 9.094 15.976 -16.162 1.00 28.86 1042 GLN A N 1
ATOM 3476 C CA . GLN A 1 490 ? 8.042 15.394 -15.360 1.00 28.21 1042 GLN A CA 1
ATOM 3477 C C . GLN A 1 490 ? 8.176 15.922 -13.941 1.00 26.66 1042 GLN A C 1
ATOM 3478 O O . GLN A 1 490 ? 9.275 16.216 -13.472 1.00 23.91 1042 GLN A O 1
ATOM 3484 N N . THR A 1 491 ? 7.032 16.039 -13.290 1.00 26.81 1043 THR A N 1
ATOM 3485 C CA . THR A 1 491 ? 6.950 16.518 -11.921 1.00 26.45 1043 THR A CA 1
ATOM 3486 C C . THR A 1 491 ? 6.094 15.568 -11.083 1.00 26.91 1043 THR A C 1
ATOM 3487 O O . THR A 1 491 ? 5.078 15.067 -11.562 1.00 27.70 1043 THR A O 1
ATOM 3491 N N . ARG A 1 492 ? 6.478 15.382 -9.819 1.00 25.70 1044 ARG A N 1
ATOM 3492 C CA . ARG A 1 492 ? 5.680 14.635 -8.873 1.00 26.29 1044 ARG A CA 1
ATOM 3493 C C . ARG A 1 492 ? 5.848 15.190 -7.453 1.00 25.47 1044 ARG A C 1
ATOM 3494 O O . ARG A 1 492 ? 6.918 15.725 -7.117 1.00 24.25 1044 ARG A O 1
ATOM 3502 N N . THR A 1 493 ? 4.812 15.016 -6.633 1.00 25.83 1045 THR A N 1
ATOM 3503 C CA . THR A 1 493 ? 4.859 15.398 -5.195 1.00 26.00 1045 THR A CA 1
ATOM 3504 C C . THR A 1 493 ? 5.742 14.410 -4.476 1.00 25.59 1045 THR A C 1
ATOM 3505 O O . THR A 1 493 ? 5.696 13.235 -4.775 1.00 25.31 1045 THR A O 1
ATOM 3509 N N . CYS A 1 494 ? 6.533 14.915 -3.532 1.00 24.41 1046 CYS A N 1
ATOM 3510 C CA . CYS A 1 494 ? 7.319 14.128 -2.651 1.00 25.04 1046 CYS A CA 1
ATOM 3511 C C . CYS A 1 494 ? 7.050 14.624 -1.210 1.00 25.21 1046 CYS A C 1
ATOM 3512 O O . CYS A 1 494 ? 6.593 15.779 -0.944 1.00 22.86 1046 CYS A O 1
ATOM 3515 N N . HIS A 1 495 ? 7.348 13.767 -0.277 1.00 25.88 1047 HIS A N 1
ATOM 3516 C CA . HIS A 1 495 ? 7.041 14.049 1.119 1.00 27.50 1047 HIS A CA 1
ATOM 3517 C C . HIS A 1 495 ? 7.984 13.198 1.949 1.00 28.56 1047 HIS A C 1
ATOM 3518 O O . HIS A 1 495 ? 7.823 11.959 1.997 1.00 29.20 1047 HIS A O 1
ATOM 3525 N N . ILE A 1 496 ? 8.972 13.827 2.572 1.00 27.55 1048 ILE A N 1
ATOM 3526 C CA . ILE A 1 496 ? 10.033 13.067 3.209 1.00 30.00 1048 ILE A CA 1
ATOM 3527 C C . ILE A 1 496 ? 9.576 12.722 4.617 1.00 31.78 1048 ILE A C 1
ATOM 3528 O O . ILE A 1 496 ? 9.692 11.571 5.056 1.00 30.44 1048 ILE A O 1
ATOM 3533 N N . GLN A 1 497 ? 9.029 13.714 5.307 1.00 33.92 1049 GLN A N 1
ATOM 3534 C CA . GLN A 1 497 ? 8.428 13.477 6.608 1.00 37.76 1049 GLN A CA 1
ATOM 3535 C C . GLN A 1 497 ? 7.553 14.673 6.961 1.00 39.18 1049 GLN A C 1
ATOM 3536 O O . GLN A 1 497 ? 7.502 15.656 6.202 1.00 38.23 1049 GLN A O 1
ATOM 3542 N N . GLU A 1 498 ? 6.867 14.609 8.095 1.00 40.98 1050 GLU A N 1
ATOM 3543 C CA . GLU A 1 498 ? 6.062 15.753 8.547 1.00 43.55 1050 GLU A CA 1
ATOM 3544 C C . GLU A 1 498 ? 6.916 16.786 9.220 1.00 44.97 1050 GLU A C 1
ATOM 3545 O O . GLU A 1 498 ? 7.872 16.426 9.890 1.00 43.73 1050 GLU A O 1
ATOM 3551 N N . CYS A 1 499 ? 6.525 18.059 9.132 1.00 43.97 1051 CYS A N 1
ATOM 3552 C CA . CYS A 1 499 ? 7.300 19.129 9.775 1.00 45.41 1051 CYS A CA 1
ATOM 3553 C C . CYS A 1 499 ? 7.103 19.224 11.294 1.00 47.60 1051 CYS A C 1
ATOM 3554 O O . CYS A 1 499 ? 6.118 18.745 11.817 1.00 50.34 1051 CYS A O 1
ATOM 3557 N N . GLU B 1 40 ? 0.425 55.090 47.534 1.00 60.13 40 GLU B N 1
ATOM 3558 C CA . GLU B 1 40 ? 0.462 53.933 48.473 1.00 58.27 40 GLU B CA 1
ATOM 3559 C C . GLU B 1 40 ? 0.619 52.587 47.737 1.00 53.33 40 GLU B C 1
ATOM 3560 O O . GLU B 1 40 ? 1.218 51.669 48.271 1.00 55.19 40 GLU B O 1
ATOM 3566 N N . LYS B 1 41 ? 0.081 52.463 46.530 1.00 50.77 41 LYS B N 1
ATOM 3567 C CA . LYS B 1 41 ? 0.309 51.258 45.707 1.00 48.85 41 LYS B CA 1
ATOM 3568 C C . LYS B 1 41 ? 1.777 50.979 45.418 1.00 46.12 41 LYS B C 1
ATOM 3569 O O . LYS B 1 41 ? 2.543 51.884 45.082 1.00 46.11 41 LYS B O 1
ATOM 3575 N N . LYS B 1 42 ? 2.152 49.704 45.497 1.00 43.19 42 LYS B N 1
ATOM 3576 C CA . LYS B 1 42 ? 3.427 49.256 44.960 1.00 40.79 42 LYS B CA 1
ATOM 3577 C C . LYS B 1 42 ? 3.163 48.055 44.079 1.00 38.43 42 LYS B C 1
ATOM 3578 O O . LYS B 1 42 ? 2.182 47.342 44.266 1.00 39.15 42 LYS B O 1
ATOM 3584 N N . PHE B 1 43 ? 4.032 47.847 43.102 1.00 37.13 43 PHE B N 1
ATOM 3585 C CA . PHE B 1 43 ? 3.809 46.811 42.100 1.00 36.64 43 PHE B CA 1
ATOM 3586 C C . PHE B 1 43 ? 4.954 45.810 42.074 1.00 34.31 43 PHE B C 1
ATOM 3587 O O . PHE B 1 43 ? 6.110 46.199 42.001 1.00 35.29 43 PHE B O 1
ATOM 3595 N N . LEU B 1 44 ? 4.625 44.524 42.151 1.00 32.46 44 LEU B N 1
ATOM 3596 C CA . LEU B 1 44 ? 5.618 43.458 41.977 1.00 30.69 44 LEU B CA 1
ATOM 3597 C C . LEU B 1 44 ? 5.435 42.760 40.627 1.00 29.95 44 LEU B C 1
ATOM 3598 O O . LEU B 1 44 ? 4.338 42.293 40.280 1.00 30.75 44 LEU B O 1
ATOM 3603 N N . LEU B 1 45 ? 6.526 42.705 39.875 1.00 29.62 45 LEU B N 1
ATOM 3604 C CA . LEU B 1 45 ? 6.600 41.988 38.610 1.00 28.26 45 LEU B CA 1
ATOM 3605 C C . LEU B 1 45 ? 7.662 40.914 38.752 1.00 27.75 45 LEU B C 1
ATOM 3606 O O . LEU B 1 45 ? 8.534 41.024 39.606 1.00 26.31 45 LEU B O 1
ATOM 3611 N N . TYR B 1 46 ? 7.616 39.891 37.908 1.00 26.38 46 TYR B N 1
ATOM 3612 C CA . TYR B 1 46 ? 8.659 38.863 37.944 1.00 26.33 46 TYR B CA 1
ATOM 3613 C C . TYR B 1 46 ? 8.859 38.156 36.626 1.00 26.93 46 TYR B C 1
ATOM 3614 O O . TYR B 1 46 ? 8.067 38.313 35.715 1.00 27.12 46 TYR B O 1
ATOM 3623 N N . ASP B 1 47 ? 9.937 37.385 36.533 1.00 26.66 47 ASP B N 1
ATOM 3624 C CA . ASP B 1 47 ? 10.112 36.452 35.434 1.00 26.75 47 ASP B CA 1
ATOM 3625 C C . ASP B 1 47 ? 10.926 35.264 35.959 1.00 27.25 47 ASP B C 1
ATOM 3626 O O . ASP B 1 47 ? 11.416 35.276 37.097 1.00 25.43 47 ASP B O 1
ATOM 3631 N N . VAL B 1 48 ? 11.102 34.277 35.096 1.00 26.51 48 VAL B N 1
ATOM 3632 C CA . VAL B 1 48 ? 11.708 33.014 35.458 1.00 26.93 48 VAL B CA 1
ATOM 3633 C C . VAL B 1 48 ? 12.681 32.619 34.364 1.00 27.10 48 VAL B C 1
ATOM 3634 O O . VAL B 1 48 ? 12.540 33.030 33.210 1.00 27.95 48 VAL B O 1
ATOM 3638 N N . ASN B 1 49 ? 13.656 31.803 34.720 1.00 27.31 49 ASN B N 1
ATOM 3639 C CA . ASN B 1 49 ? 14.589 31.236 33.773 1.00 29.53 49 ASN B CA 1
ATOM 3640 C C . ASN B 1 49 ? 13.909 30.903 32.441 1.00 30.03 49 ASN B C 1
ATOM 3641 O O . ASN B 1 49 ? 12.898 30.222 32.437 1.00 29.72 49 ASN B O 1
ATOM 3646 N N . PHE B 1 50 ? 14.453 31.369 31.316 1.00 32.56 50 PHE B N 1
ATOM 3647 C CA . PHE B 1 50 ? 13.758 31.215 30.014 1.00 35.18 50 PHE B CA 1
ATOM 3648 C C . PHE B 1 50 ? 13.429 29.766 29.646 1.00 33.84 50 PHE B C 1
ATOM 3649 O O . PHE B 1 50 ? 12.406 29.510 29.041 1.00 34.48 50 PHE B O 1
ATOM 3657 N N . GLY B 1 51 ? 14.268 28.820 30.025 1.00 32.04 51 GLY B N 1
ATOM 3658 C CA . GLY B 1 51 ? 14.012 27.419 29.707 1.00 31.10 51 GLY B CA 1
ATOM 3659 C C . GLY B 1 51 ? 12.927 26.707 30.498 1.00 30.87 51 GLY B C 1
ATOM 3660 O O . GLY B 1 51 ? 12.633 25.545 30.215 1.00 31.86 51 GLY B O 1
ATOM 3661 N N . GLU B 1 52 ? 12.338 27.373 31.498 1.00 29.82 52 GLU B N 1
ATOM 3662 C CA . GLU B 1 52 ? 11.268 26.788 32.289 1.00 28.23 52 GLU B CA 1
ATOM 3663 C C . GLU B 1 52 ? 9.925 26.870 31.532 1.00 27.45 52 GLU B C 1
ATOM 3664 O O . GLU B 1 52 ? 9.540 27.930 31.007 1.00 27.03 52 GLU B O 1
ATOM 3670 N N . GLY B 1 53 ? 9.224 25.747 31.522 1.00 26.11 53 GLY B N 1
ATOM 3671 C CA . GLY B 1 53 ? 7.882 25.643 30.951 1.00 27.65 53 GLY B CA 1
ATOM 3672 C C . GLY B 1 53 ? 6.713 26.111 31.800 1.00 27.56 53 GLY B C 1
ATOM 3673 O O . GLY B 1 53 ? 6.880 26.573 32.950 1.00 25.75 53 GLY B O 1
ATOM 3674 N N . PHE B 1 54 ? 5.515 25.941 31.219 1.00 27.37 54 PHE B N 1
ATOM 3675 C CA . PHE B 1 54 ? 4.270 26.508 31.739 1.00 27.62 54 PHE B CA 1
ATOM 3676 C C . PHE B 1 54 ? 3.982 26.060 33.189 1.00 26.83 54 PHE B C 1
ATOM 3677 O O . PHE B 1 54 ? 3.730 26.885 34.099 1.00 24.51 54 PHE B O 1
ATOM 3685 N N . ASN B 1 55 ? 4.055 24.751 33.422 1.00 26.28 55 ASN B N 1
ATOM 3686 C CA . ASN B 1 55 ? 3.701 24.205 34.727 1.00 25.31 55 ASN B CA 1
ATOM 3687 C C . ASN B 1 55 ? 4.711 24.374 35.852 1.00 25.06 55 ASN B C 1
ATOM 3688 O O . ASN B 1 55 ? 4.331 24.374 37.018 1.00 25.41 55 ASN B O 1
ATOM 3693 N N . LEU B 1 56 ? 5.984 24.540 35.527 1.00 25.39 56 LEU B N 1
ATOM 3694 C CA . LEU B 1 56 ? 6.910 24.981 36.544 1.00 24.44 56 LEU B CA 1
ATOM 3695 C C . LEU B 1 56 ? 6.629 26.455 36.862 1.00 23.69 56 LEU B C 1
ATOM 3696 O O . LEU B 1 56 ? 6.668 26.873 38.018 1.00 22.03 56 LEU B O 1
ATOM 3701 N N . ARG B 1 57 ? 6.287 27.226 35.846 1.00 23.87 57 ARG B N 1
ATOM 3702 C CA . ARG B 1 57 ? 5.953 28.638 36.059 1.00 24.63 57 ARG B CA 1
ATOM 3703 C C . ARG B 1 57 ? 4.716 28.856 36.907 1.00 23.79 57 ARG B C 1
ATOM 3704 O O . ARG B 1 57 ? 4.653 29.815 37.673 1.00 23.61 57 ARG B O 1
ATOM 3712 N N . ARG B 1 58 ? 3.733 27.967 36.777 1.00 24.14 58 ARG B N 1
ATOM 3713 C CA . ARG B 1 58 ? 2.574 28.013 37.629 1.00 23.87 58 ARG B CA 1
ATOM 3714 C C . ARG B 1 58 ? 2.938 27.800 39.097 1.00 24.12 58 ARG B C 1
ATOM 3715 O O . ARG B 1 58 ? 2.264 28.338 39.954 1.00 22.99 58 ARG B O 1
ATOM 3723 N N . ASP B 1 59 ? 3.956 26.975 39.370 1.00 23.85 59 ASP B N 1
ATOM 3724 C CA . ASP B 1 59 ? 4.386 26.765 40.744 1.00 24.55 59 ASP B CA 1
ATOM 3725 C C . ASP B 1 59 ? 5.118 27.984 41.292 1.00 24.15 59 ASP B C 1
ATOM 3726 O O . ASP B 1 59 ? 4.960 28.340 42.455 1.00 24.79 59 ASP B O 1
ATOM 3731 N N . VAL B 1 60 ? 5.906 28.640 40.460 1.00 23.81 60 VAL B N 1
ATOM 3732 C CA . VAL B 1 60 ? 6.561 29.890 40.863 1.00 23.44 60 VAL B CA 1
ATOM 3733 C C . VAL B 1 60 ? 5.546 30.989 41.167 1.00 23.63 60 VAL B C 1
ATOM 3734 O O . VAL B 1 60 ? 5.756 31.790 42.060 1.00 23.43 60 VAL B O 1
ATOM 3738 N N . TYR B 1 61 ? 4.446 31.041 40.434 1.00 24.81 61 TYR B N 1
ATOM 3739 C CA . TYR B 1 61 ? 3.405 32.023 40.693 1.00 25.14 61 TYR B CA 1
ATOM 3740 C C . TYR B 1 61 ? 3.001 31.951 42.147 1.00 25.81 61 TYR B C 1
ATOM 3741 O O . TYR B 1 61 ? 2.855 32.992 42.813 1.00 26.62 61 TYR B O 1
ATOM 3750 N N . MET B 1 62 ? 2.820 30.724 42.640 1.00 24.65 62 MET B N 1
ATOM 3751 C CA . MET B 1 62 ? 2.406 30.515 44.016 1.00 24.95 62 MET B CA 1
ATOM 3752 C C . MET B 1 62 ? 3.446 30.995 45.014 1.00 24.60 62 MET B C 1
ATOM 3753 O O . MET B 1 62 ? 3.090 31.491 46.072 1.00 25.41 62 MET B O 1
ATOM 3758 N N . ARG B 1 63 ? 4.726 30.854 44.669 1.00 24.07 63 ARG B N 1
ATOM 3759 C CA . ARG B 1 63 ? 5.783 31.340 45.534 1.00 24.04 63 ARG B CA 1
ATOM 3760 C C . ARG B 1 63 ? 5.703 32.865 45.624 1.00 23.95 63 ARG B C 1
ATOM 3761 O O . ARG B 1 63 ? 5.733 33.448 46.739 1.00 23.02 63 ARG B O 1
ATOM 3769 N N . VAL B 1 64 ? 5.552 33.499 44.471 1.00 24.13 64 VAL B N 1
ATOM 3770 C CA . VAL B 1 64 ? 5.529 34.979 44.383 1.00 25.21 64 VAL B CA 1
ATOM 3771 C C . VAL B 1 64 ? 4.227 35.575 44.928 1.00 26.33 64 VAL B C 1
ATOM 3772 O O . VAL B 1 64 ? 4.237 36.638 45.604 1.00 26.95 64 VAL B O 1
ATOM 3776 N N . ALA B 1 65 ? 3.107 34.897 44.682 1.00 26.20 65 ALA B N 1
ATOM 3777 C CA . ALA B 1 65 ? 1.836 35.295 45.271 1.00 27.27 65 ALA B CA 1
ATOM 3778 C C . ALA B 1 65 ? 1.883 35.283 46.807 1.00 28.79 65 ALA B C 1
ATOM 3779 O O . ALA B 1 65 ? 1.330 36.173 47.447 1.00 30.90 65 ALA B O 1
ATOM 3781 N N . ASN B 1 66 ? 2.512 34.266 47.395 1.00 27.82 66 ASN B N 1
ATOM 3782 C CA . ASN B 1 66 ? 2.659 34.218 48.847 1.00 28.36 66 ASN B CA 1
ATOM 3783 C C . ASN B 1 66 ? 3.592 35.291 49.393 1.00 28.32 66 ASN B C 1
ATOM 3784 O O . ASN B 1 66 ? 3.435 35.727 50.541 1.00 27.42 66 ASN B O 1
ATOM 3789 N N . THR B 1 67 ? 4.552 35.745 48.594 1.00 28.08 67 THR B N 1
ATOM 3790 C CA . THR B 1 67 ? 5.361 36.909 48.985 1.00 27.72 67 THR B CA 1
ATOM 3791 C C . THR B 1 67 ? 4.442 38.126 49.076 1.00 28.28 67 THR B C 1
ATOM 3792 O O . THR B 1 67 ? 4.532 38.936 50.017 1.00 27.89 67 THR B O 1
ATOM 3796 N N . VAL B 1 68 ? 3.568 38.265 48.091 1.00 28.30 68 VAL B N 1
ATOM 3797 C CA . VAL B 1 68 ? 2.651 39.401 48.050 1.00 29.84 68 VAL B CA 1
ATOM 3798 C C . VAL B 1 68 ? 1.661 39.349 49.208 1.00 32.22 68 VAL B C 1
ATOM 3799 O O . VAL B 1 68 ? 1.390 40.371 49.851 1.00 32.34 68 VAL B O 1
ATOM 3803 N N . ARG B 1 69 ? 1.173 38.146 49.507 1.00 34.54 69 ARG B N 1
ATOM 3804 C CA . ARG B 1 69 ? 0.301 37.913 50.642 1.00 37.37 69 ARG B CA 1
ATOM 3805 C C . ARG B 1 69 ? 0.989 38.403 51.931 1.00 39.89 69 ARG B C 1
ATOM 3806 O O . ARG B 1 69 ? 0.387 39.153 52.710 1.00 41.03 69 ARG B O 1
ATOM 3814 N N . SER B 1 70 ? 2.238 37.997 52.158 1.00 40.65 70 SER B N 1
ATOM 3815 C CA . SER B 1 70 ? 2.975 38.420 53.349 1.00 42.73 70 SER B CA 1
ATOM 3816 C C . SER B 1 70 ? 3.156 39.924 53.393 1.00 40.76 70 SER B C 1
ATOM 3817 O O . SER B 1 70 ? 2.975 40.537 54.426 1.00 40.73 70 SER B O 1
ATOM 3820 N N . LEU B 1 71 ? 3.547 40.500 52.270 1.00 39.98 71 LEU B N 1
ATOM 3821 C CA . LEU B 1 71 ? 3.754 41.944 52.172 1.00 40.75 71 LEU B CA 1
ATOM 3822 C C . LEU B 1 71 ? 2.483 42.698 52.561 1.00 41.20 71 LEU B C 1
ATOM 3823 O O . LEU B 1 71 ? 2.547 43.700 53.275 1.00 40.04 71 LEU B O 1
ATOM 3828 N N . ARG B 1 72 ? 1.343 42.205 52.091 1.00 41.58 72 ARG B N 1
ATOM 3829 C CA . ARG B 1 72 ? 0.070 42.830 52.367 1.00 43.04 72 ARG B CA 1
ATOM 3830 C C . ARG B 1 72 ? -0.361 42.594 53.809 1.00 46.88 72 ARG B C 1
ATOM 3831 O O . ARG B 1 72 ? -0.800 43.530 54.469 1.00 49.35 72 ARG B O 1
ATOM 3839 N N . ASP B 1 73 ? -0.203 41.367 54.312 1.00 50.01 73 ASP B N 1
ATOM 3840 C CA . ASP B 1 73 ? -0.484 41.071 55.722 1.00 51.24 73 ASP B CA 1
ATOM 3841 C C . ASP B 1 73 ? 0.325 41.986 56.638 1.00 51.16 73 ASP B C 1
ATOM 3842 O O . ASP B 1 73 ? -0.186 42.428 57.657 1.00 52.00 73 ASP B O 1
ATOM 3847 N N . SER B 1 74 ? 1.561 42.311 56.256 1.00 51.77 74 SER B N 1
ATOM 3848 C CA . SER B 1 74 ? 2.333 43.313 56.970 1.00 51.76 74 SER B CA 1
ATOM 3849 C C . SER B 1 74 ? 1.660 44.639 56.575 1.00 53.74 74 SER B C 1
ATOM 3850 O O . SER B 1 74 ? 0.432 44.722 56.579 1.00 55.86 74 SER B O 1
ATOM 3853 N N . GLY B 1 75 ? 2.401 45.662 56.197 1.00 55.02 75 GLY B N 1
ATOM 3854 C CA . GLY B 1 75 ? 1.749 46.955 55.982 1.00 57.12 75 GLY B CA 1
ATOM 3855 C C . GLY B 1 75 ? 1.452 47.363 54.552 1.00 56.10 75 GLY B C 1
ATOM 3856 O O . GLY B 1 75 ? 0.824 48.391 54.331 1.00 55.74 75 GLY B O 1
ATOM 3857 N N . GLU B 1 76 ? 1.886 46.563 53.581 1.00 54.69 76 GLU B N 1
ATOM 3858 C CA . GLU B 1 76 ? 2.197 47.088 52.249 1.00 53.61 76 GLU B CA 1
ATOM 3859 C C . GLU B 1 76 ? 1.110 46.856 51.213 1.00 48.39 76 GLU B C 1
ATOM 3860 O O . GLU B 1 76 ? 0.635 45.732 51.052 1.00 47.97 76 GLU B O 1
ATOM 3866 N N . ASN B 1 77 ? 0.750 47.910 50.485 1.00 44.61 77 ASN B N 1
ATOM 3867 C CA . ASN B 1 77 ? -0.271 47.825 49.451 1.00 42.65 77 ASN B CA 1
ATOM 3868 C C . ASN B 1 77 ? 0.334 47.352 48.133 1.00 39.56 77 ASN B C 1
ATOM 3869 O O . ASN B 1 77 ? 0.346 48.069 47.138 1.00 38.33 77 ASN B O 1
ATOM 3874 N N . TYR B 1 78 ? 0.775 46.098 48.130 1.00 38.40 78 TYR B N 1
ATOM 3875 C CA . TYR B 1 78 ? 1.400 45.486 46.948 1.00 36.90 78 TYR B CA 1
ATOM 3876 C C . TYR B 1 78 ? 0.395 44.836 46.015 1.00 35.91 78 TYR B C 1
ATOM 3877 O O . TYR B 1 78 ? -0.521 44.113 46.445 1.00 36.96 78 TYR B O 1
ATOM 3886 N N . ILE B 1 79 ? 0.581 45.086 44.728 1.00 34.90 79 ILE B N 1
ATOM 3887 C CA . ILE B 1 79 ? -0.206 44.446 43.685 1.00 34.89 79 ILE B CA 1
ATOM 3888 C C . ILE B 1 79 ? 0.706 43.566 42.856 1.00 33.04 79 ILE B C 1
ATOM 3889 O O . ILE B 1 79 ? 1.783 44.006 42.463 1.00 33.56 79 ILE B O 1
ATOM 3894 N N . LEU B 1 80 ? 0.276 42.338 42.575 1.00 31.26 80 LEU B N 1
ATOM 3895 C CA . LEU B 1 80 ? 1.051 41.449 41.711 1.00 30.35 80 LEU B CA 1
ATOM 3896 C C . LEU B 1 80 ? 0.710 41.699 40.266 1.00 30.15 80 LEU B C 1
ATOM 3897 O O . LEU B 1 80 ? -0.434 41.572 39.880 1.00 30.38 80 LEU B O 1
ATOM 3902 N N . VAL B 1 81 ? 1.711 41.980 39.456 1.00 30.63 81 VAL B N 1
ATOM 3903 C CA . VAL B 1 81 ? 1.526 42.117 38.018 1.00 31.61 81 VAL B CA 1
ATOM 3904 C C . VAL B 1 81 ? 1.826 40.771 37.386 1.00 30.63 81 VAL B C 1
ATOM 3905 O O . VAL B 1 81 ? 2.899 40.220 37.567 1.00 29.56 81 VAL B O 1
ATOM 3909 N N . LEU B 1 82 ? 0.866 40.253 36.640 1.00 31.73 82 LEU B N 1
ATOM 3910 C CA . LEU B 1 82 ? 0.976 38.932 36.071 1.00 31.18 82 LEU B CA 1
ATOM 3911 C C . LEU B 1 82 ? 1.837 38.992 34.840 1.00 31.04 82 LEU B C 1
ATOM 3912 O O . LEU B 1 82 ? 1.520 39.729 33.882 1.00 30.94 82 LEU B O 1
ATOM 3917 N N . PRO B 1 83 ? 2.926 38.195 34.824 1.00 30.59 83 PRO B N 1
ATOM 3918 C CA . PRO B 1 83 ? 3.835 38.225 33.692 1.00 31.23 83 PRO B CA 1
ATOM 3919 C C . PRO B 1 83 ? 3.207 37.625 32.427 1.00 30.48 83 PRO B C 1
ATOM 3920 O O . PRO B 1 83 ? 2.685 36.521 32.451 1.00 30.04 83 PRO B O 1
ATOM 3924 N N . PRO B 1 84 ? 3.270 38.346 31.313 1.00 31.73 84 PRO B N 1
ATOM 3925 C CA . PRO B 1 84 ? 2.755 37.758 30.093 1.00 30.84 84 PRO B CA 1
ATOM 3926 C C . PRO B 1 84 ? 3.370 36.392 29.810 1.00 30.43 84 PRO B C 1
ATOM 3927 O O . PRO B 1 84 ? 4.537 36.183 30.046 1.00 29.09 84 PRO B O 1
ATOM 3931 N N . TRP B 1 85 ? 2.564 35.469 29.296 1.00 30.84 85 TRP B N 1
ATOM 3932 C CA . TRP B 1 85 ? 3.059 34.178 28.881 1.00 30.29 85 TRP B CA 1
ATOM 3933 C C . TRP B 1 85 ? 3.650 34.267 27.483 1.00 32.97 85 TRP B C 1
ATOM 3934 O O . TRP B 1 85 ? 3.037 34.856 26.560 1.00 32.64 85 TRP B O 1
ATOM 3945 N N . GLY B 1 86 ? 4.815 33.666 27.286 1.00 35.08 86 GLY B N 1
ATOM 3946 C CA . GLY B 1 86 ? 5.376 33.677 25.940 1.00 39.49 86 GLY B CA 1
ATOM 3947 C C . GLY B 1 86 ? 6.701 32.982 25.706 1.00 41.80 86 GLY B C 1
ATOM 3948 O O . GLY B 1 86 ? 7.529 32.859 26.626 1.00 41.67 86 GLY B O 1
ATOM 3949 N N . ARG B 1 87 ? 6.896 32.610 24.437 1.00 43.94 87 ARG B N 1
ATOM 3950 C CA . ARG B 1 87 ? 7.951 31.698 23.949 1.00 46.30 87 ARG B CA 1
ATOM 3951 C C . ARG B 1 87 ? 8.432 30.716 24.996 1.00 41.45 87 ARG B C 1
ATOM 3952 O O . ARG B 1 87 ? 9.529 30.834 25.543 1.00 41.21 87 ARG B O 1
ATOM 3960 N N . LEU B 1 88 ? 7.565 29.762 25.293 1.00 40.24 88 LEU B N 1
ATOM 3961 C CA . LEU B 1 88 ? 7.901 28.643 26.196 1.00 38.92 88 LEU B CA 1
ATOM 3962 C C . LEU B 1 88 ? 8.256 27.496 25.292 1.00 40.71 88 LEU B C 1
ATOM 3963 O O . LEU B 1 88 ? 7.819 27.471 24.156 1.00 36.04 88 LEU B O 1
ATOM 3968 N N . HIS B 1 89 ? 9.054 26.556 25.782 1.00 42.36 89 HIS B N 1
ATOM 3969 C CA . HIS B 1 89 ? 9.277 25.341 25.017 1.00 46.75 89 HIS B CA 1
ATOM 3970 C C . HIS B 1 89 ? 7.926 24.590 24.848 1.00 44.19 89 HIS B C 1
ATOM 3971 O O . HIS B 1 89 ? 7.018 24.683 25.707 1.00 42.06 89 HIS B O 1
ATOM 3978 N N . HIS B 1 90 ? 7.817 23.895 23.715 1.00 43.34 90 HIS B N 1
ATOM 3979 C CA . HIS B 1 90 ? 6.557 23.317 23.159 1.00 42.99 90 HIS B CA 1
ATOM 3980 C C . HIS B 1 90 ? 5.576 24.326 22.589 1.00 42.15 90 HIS B C 1
ATOM 3981 O O . HIS B 1 90 ? 4.629 23.923 21.916 1.00 41.41 90 HIS B O 1
ATOM 3988 N N . TRP B 1 91 ? 5.759 25.624 22.854 1.00 39.88 91 TRP B N 1
ATOM 3989 C CA . TRP B 1 91 ? 4.861 26.617 22.243 1.00 38.34 91 TRP B CA 1
ATOM 3990 C C . TRP B 1 91 ? 5.366 27.067 20.875 1.00 37.53 91 TRP B C 1
ATOM 3991 O O . TRP B 1 91 ? 6.551 26.989 20.584 1.00 35.88 91 TRP B O 1
ATOM 4002 N N . LYS B 1 92 ? 4.439 27.546 20.060 1.00 39.62 92 LYS B N 1
ATOM 4003 C CA . LYS B 1 92 ? 4.764 28.172 18.795 1.00 42.26 92 LYS B CA 1
ATOM 4004 C C . LYS B 1 92 ? 5.563 29.422 19.102 1.00 43.67 92 LYS B C 1
ATOM 4005 O O . LYS B 1 92 ? 5.305 30.111 20.112 1.00 42.77 92 LYS B O 1
ATOM 4011 N N . ARG B 1 93 ? 6.573 29.691 18.285 1.00 44.39 93 ARG B N 1
ATOM 4012 C CA . ARG B 1 93 ? 7.452 30.823 18.561 1.00 47.09 93 ARG B CA 1
ATOM 4013 C C . ARG B 1 93 ? 6.746 32.187 18.493 1.00 46.92 93 ARG B C 1
ATOM 4014 O O . ARG B 1 93 ? 7.231 33.142 19.094 1.00 47.42 93 ARG B O 1
ATOM 4022 N N . MET B 1 94 ? 5.600 32.273 17.805 1.00 47.47 94 MET B N 1
ATOM 4023 C CA . MET B 1 94 ? 4.805 33.520 17.762 1.00 47.91 94 MET B CA 1
ATOM 4024 C C . MET B 1 94 ? 3.732 33.687 18.861 1.00 46.00 94 MET B C 1
ATOM 4025 O O . MET B 1 94 ? 3.020 34.688 18.890 1.00 45.35 94 MET B O 1
ATOM 4030 N N . GLU B 1 95 ? 3.642 32.738 19.785 1.00 44.39 95 GLU B N 1
ATOM 4031 C CA . GLU B 1 95 ? 2.748 32.851 20.927 1.00 43.42 95 GLU B CA 1
ATOM 4032 C C . GLU B 1 95 ? 3.545 33.560 21.993 1.00 40.79 95 GLU B C 1
ATOM 4033 O O . GLU B 1 95 ? 4.296 32.936 22.734 1.00 42.78 95 GLU B O 1
ATOM 4039 N N . VAL B 1 96 ? 3.426 34.878 22.011 1.00 39.31 96 VAL B N 1
ATOM 4040 C CA . VAL B 1 96 ? 4.152 35.705 22.960 1.00 37.65 96 VAL B CA 1
ATOM 4041 C C . VAL B 1 96 ? 3.234 36.785 23.505 1.00 36.65 96 VAL B C 1
ATOM 4042 O O . VAL B 1 96 ? 2.196 37.081 22.918 1.00 35.28 96 VAL B O 1
ATOM 4046 N N . ALA B 1 97 ? 3.636 37.363 24.637 1.00 34.73 97 ALA B N 1
ATOM 4047 C CA . ALA B 1 97 ? 2.912 38.431 25.308 1.00 34.72 97 ALA B CA 1
ATOM 4048 C C . ALA B 1 97 ? 1.435 38.108 25.478 1.00 34.81 97 ALA B C 1
ATOM 4049 O O . ALA B 1 97 ? 0.608 38.950 25.205 1.00 35.84 97 ALA B O 1
ATOM 4051 N N . LEU B 1 98 ? 1.114 36.907 25.951 1.00 33.99 98 LEU B N 1
ATOM 4052 C CA . LEU B 1 98 ? -0.267 36.458 26.092 1.00 34.58 98 LEU B CA 1
ATOM 4053 C C . LEU B 1 98 ? -0.806 36.703 27.485 1.00 35.29 98 LEU B C 1
ATOM 4054 O O . LEU B 1 98 ? -0.137 36.378 28.478 1.00 34.22 98 LEU B O 1
ATOM 4059 N N . SER B 1 99 ? -2.017 37.253 27.557 1.00 35.44 99 SER B N 1
ATOM 4060 C CA . SER B 1 99 ? -2.717 37.491 28.827 1.00 36.46 99 SER B CA 1
ATOM 4061 C C . SER B 1 99 ? -3.011 36.254 29.664 1.00 34.98 99 SER B C 1
ATOM 4062 O O . SER B 1 99 ? -3.262 35.186 29.123 1.00 33.97 99 SER B O 1
ATOM 4065 N N . TRP B 1 100 ? -3.025 36.433 30.988 1.00 33.11 100 TRP B N 1
ATOM 4066 C CA . TRP B 1 100 ? -3.413 35.354 31.897 1.00 32.39 100 TRP B CA 1
ATOM 4067 C C . TRP B 1 100 ? -4.877 34.938 31.740 1.00 32.69 100 TRP B C 1
ATOM 4068 O O . TRP B 1 100 ? -5.186 33.753 31.871 1.00 32.04 100 TRP B O 1
ATOM 4079 N N . ARG B 1 101 ? -5.762 35.885 31.405 1.00 34.23 101 ARG B N 1
ATOM 4080 C CA . ARG B 1 101 ? -7.189 35.578 31.224 1.00 35.52 101 ARG B CA 1
ATOM 4081 C C . ARG B 1 101 ? -7.455 34.465 30.191 1.00 36.26 101 ARG B C 1
ATOM 4082 O O . ARG B 1 101 ? -8.466 33.790 30.288 1.00 37.90 101 ARG B O 1
ATOM 4090 N N . LEU B 1 102 ? -6.559 34.270 29.222 1.00 35.75 102 LEU B N 1
ATOM 4091 C CA . LEU B 1 102 ? -6.696 33.195 28.260 1.00 34.69 102 LEU B CA 1
ATOM 4092 C C . LEU B 1 102 ? -6.631 31.804 28.901 1.00 33.63 102 LEU B C 1
ATOM 4093 O O . LEU B 1 102 ? -7.196 30.828 28.384 1.00 33.03 102 LEU B O 1
ATOM 4098 N N . PHE B 1 103 ? -5.952 31.710 30.041 1.00 33.61 103 PHE B N 1
ATOM 4099 C CA . PHE B 1 103 ? -5.704 30.422 30.700 1.00 32.98 103 PHE B CA 1
ATOM 4100 C C . PHE B 1 103 ? -6.381 30.287 32.063 1.00 32.43 103 PHE B C 1
ATOM 4101 O O . PHE B 1 103 ? -6.821 29.200 32.436 1.00 29.23 103 PHE B O 1
ATOM 4109 N N . PHE B 1 104 ? -6.422 31.383 32.821 1.00 33.81 104 PHE B N 1
ATOM 4110 C CA . PHE B 1 104 ? -6.897 31.362 34.203 1.00 33.69 104 PHE B CA 1
ATOM 4111 C C . PHE B 1 104 ? -8.043 32.359 34.444 1.00 36.34 104 PHE B C 1
ATOM 4112 O O . PHE B 1 104 ? -8.194 33.362 33.715 1.00 36.95 104 PHE B O 1
ATOM 4120 N N . ASP B 1 105 ? -8.831 32.078 35.476 1.00 36.18 105 ASP B N 1
ATOM 4121 C CA . ASP B 1 105 ? -9.892 32.957 35.938 1.00 37.17 105 ASP B CA 1
ATOM 4122 C C . ASP B 1 105 ? -9.347 34.023 36.903 1.00 38.53 105 ASP B C 1
ATOM 4123 O O . ASP B 1 105 ? -9.117 33.733 38.083 1.00 36.92 105 ASP B O 1
ATOM 4128 N N . LEU B 1 106 ? -9.156 35.254 36.427 1.00 39.38 106 LEU B N 1
ATOM 4129 C CA . LEU B 1 106 ? -8.586 36.331 37.276 1.00 42.47 106 LEU B CA 1
ATOM 4130 C C . LEU B 1 106 ? -9.376 36.584 38.549 1.00 42.06 106 LEU B C 1
ATOM 4131 O O . LEU B 1 106 ? -8.794 36.894 39.593 1.00 45.25 106 LEU B O 1
ATOM 4136 N N . GLU B 1 107 ? -10.696 36.476 38.469 1.00 40.85 107 GLU B N 1
ATOM 4137 C CA . GLU B 1 107 ? -11.523 36.711 39.635 1.00 39.56 107 GLU B CA 1
ATOM 4138 C C . GLU B 1 107 ? -11.131 35.748 40.751 1.00 37.65 107 GLU B C 1
ATOM 4139 O O . GLU B 1 107 ? -11.097 36.134 41.928 1.00 37.21 107 GLU B O 1
ATOM 4145 N N . SER B 1 108 ? -10.853 34.502 40.387 1.00 34.84 108 SER B N 1
ATOM 4146 C CA . SER B 1 108 ? -10.394 33.521 41.351 1.00 34.79 108 SER B CA 1
ATOM 4147 C C . SER B 1 108 ? -9.020 33.904 41.947 1.00 34.66 108 SER B C 1
ATOM 4148 O O . SER B 1 108 ? -8.848 33.943 43.170 1.00 35.08 108 SER B O 1
ATOM 4151 N N . LEU B 1 109 ? -8.057 34.192 41.087 1.00 33.49 109 LEU B N 1
ATOM 4152 C CA . LEU B 1 109 ? -6.737 34.636 41.516 1.00 33.10 109 LEU B CA 1
ATOM 4153 C C . LEU B 1 109 ? -6.827 35.839 42.471 1.00 34.22 109 LEU B C 1
ATOM 4154 O O . LEU B 1 109 ? -6.069 35.915 43.431 1.00 32.43 109 LEU B O 1
ATOM 4159 N N . ASN B 1 110 ? -7.762 36.757 42.195 1.00 35.63 110 ASN B N 1
ATOM 4160 C CA . ASN B 1 110 ? -7.938 37.992 42.981 1.00 37.05 110 ASN B CA 1
ATOM 4161 C C . ASN B 1 110 ? -8.460 37.763 44.386 1.00 38.02 110 ASN B C 1
ATOM 4162 O O . ASN B 1 110 ? -8.366 38.651 45.242 1.00 38.91 110 ASN B O 1
ATOM 4167 N N . ARG B 1 111 ? -9.049 36.598 44.621 1.00 37.39 111 ARG B N 1
ATOM 4168 C CA . ARG B 1 111 ? -9.512 36.280 45.937 1.00 38.55 111 ARG B CA 1
ATOM 4169 C C . ARG B 1 111 ? -8.376 36.007 46.901 1.00 37.83 111 ARG B C 1
ATOM 4170 O O . ARG B 1 111 ? -8.556 36.110 48.107 1.00 39.03 111 ARG B O 1
ATOM 4178 N N . PHE B 1 112 ? -7.198 35.687 46.384 1.00 36.48 112 PHE B N 1
ATOM 4179 C CA . PHE B 1 112 ? -6.069 35.404 47.247 1.00 35.74 112 PHE B CA 1
ATOM 4180 C C . PHE B 1 112 ? -5.238 36.659 47.456 1.00 34.88 112 PHE B C 1
ATOM 4181 O O . PHE B 1 112 ? -4.917 37.001 48.598 1.00 34.79 112 PHE B O 1
ATOM 4189 N N . ILE B 1 113 ? -4.902 37.346 46.368 1.00 33.53 113 ILE B N 1
ATOM 4190 C CA . ILE B 1 113 ? -4.167 38.622 46.418 1.00 33.88 113 ILE B CA 1
ATOM 4191 C C . ILE B 1 113 ? -4.599 39.494 45.249 1.00 34.48 113 ILE B C 1
ATOM 4192 O O . ILE B 1 113 ? -5.054 38.970 44.253 1.00 32.87 113 ILE B O 1
ATOM 4197 N N . PRO B 1 114 ? -4.419 40.821 45.345 1.00 35.74 114 PRO B N 1
ATOM 4198 C CA . PRO B 1 114 ? -4.728 41.646 44.177 1.00 36.47 114 PRO B CA 1
ATOM 4199 C C . PRO B 1 114 ? -3.756 41.427 43.022 1.00 36.42 114 PRO B C 1
ATOM 4200 O O . PRO B 1 114 ? -2.534 41.566 43.177 1.00 33.88 114 PRO B O 1
ATOM 4204 N N . VAL B 1 115 ? -4.319 41.087 41.877 1.00 35.87 115 VAL B N 1
ATOM 4205 C CA . VAL B 1 115 ? -3.581 40.790 40.675 1.00 35.96 115 VAL B CA 1
ATOM 4206 C C . VAL B 1 115 ? -4.004 41.712 39.523 1.00 35.53 115 VAL B C 1
ATOM 4207 O O . VAL B 1 115 ? -5.183 42.036 39.392 1.00 36.38 115 VAL B O 1
ATOM 4211 N N . ILE B 1 116 ? -3.049 42.165 38.708 1.00 36.15 116 ILE B N 1
ATOM 4212 C CA . ILE B 1 116 ? -3.369 42.822 37.408 1.00 36.78 116 ILE B CA 1
ATOM 4213 C C . ILE B 1 116 ? -2.524 42.286 36.239 1.00 36.15 116 ILE B C 1
ATOM 4214 O O . ILE B 1 116 ? -1.396 41.825 36.426 1.00 35.58 116 ILE B O 1
ATOM 4219 N N . GLU B 1 117 ? -3.072 42.360 35.027 1.00 35.99 117 GLU B N 1
ATOM 4220 C CA . GLU B 1 117 ? -2.315 42.002 33.826 1.00 35.93 117 GLU B CA 1
ATOM 4221 C C . GLU B 1 117 ? -1.227 43.038 33.554 1.00 36.94 117 GLU B C 1
ATOM 4222 O O . GLU B 1 117 ? -1.310 44.179 33.996 1.00 35.27 117 GLU B O 1
ATOM 4228 N N . PHE B 1 118 ? -0.194 42.618 32.830 1.00 39.01 118 PHE B N 1
ATOM 4229 C CA . PHE B 1 118 ? 0.945 43.477 32.547 1.00 39.75 118 PHE B CA 1
ATOM 4230 C C . PHE B 1 118 ? 0.497 44.649 31.696 1.00 43.30 118 PHE B C 1
ATOM 4231 O O . PHE B 1 118 ? 0.970 45.764 31.896 1.00 43.57 118 PHE B O 1
ATOM 4239 N N . GLU B 1 119 ? -0.435 44.407 30.777 1.00 47.40 119 GLU B N 1
ATOM 4240 C CA . GLU B 1 119 ? -0.976 45.490 29.944 1.00 51.90 119 GLU B CA 1
ATOM 4241 C C . GLU B 1 119 ? -1.705 46.530 30.794 1.00 51.49 119 GLU B C 1
ATOM 4242 O O . GLU B 1 119 ? -1.591 47.719 30.532 1.00 52.88 119 GLU B O 1
ATOM 4248 N N . ASP B 1 120 ? -2.426 46.085 31.821 1.00 50.85 120 ASP B N 1
ATOM 4249 C CA . ASP B 1 120 ? -3.043 47.013 32.768 1.00 51.56 120 ASP B CA 1
ATOM 4250 C C . ASP B 1 120 ? -1.967 47.851 33.444 1.00 50.36 120 ASP B C 1
ATOM 4251 O O . ASP B 1 120 ? -2.108 49.069 33.573 1.00 50.19 120 ASP B O 1
ATOM 4256 N N . PHE B 1 121 ? -0.892 47.196 33.884 1.00 46.71 121 PHE B N 1
ATOM 4257 C CA . PHE B 1 121 ? 0.196 47.899 34.559 1.00 45.59 121 PHE B CA 1
ATOM 4258 C C . PHE B 1 121 ? 0.807 48.970 33.663 1.00 46.07 121 PHE B C 1
ATOM 4259 O O . PHE B 1 121 ? 1.069 50.059 34.134 1.00 46.54 121 PHE B O 1
ATOM 4267 N N . LEU B 1 122 ? 1.041 48.657 32.391 1.00 46.72 122 LEU B N 1
ATOM 4268 C CA . LEU B 1 122 ? 1.548 49.629 31.430 1.00 50.13 122 LEU B CA 1
ATOM 4269 C C . LEU B 1 122 ? 0.569 50.798 31.221 1.00 56.30 122 LEU B C 1
ATOM 4270 O O . LEU B 1 122 ? 0.996 51.930 31.027 1.00 55.67 122 LEU B O 1
ATOM 4275 N N . ASP B 1 123 ? -0.733 50.503 31.237 1.00 61.87 123 ASP B N 1
ATOM 4276 C CA . ASP B 1 123 ? -1.788 51.512 31.154 1.00 66.14 123 ASP B CA 1
ATOM 4277 C C . ASP B 1 123 ? -2.063 51.972 32.582 1.00 68.07 123 ASP B C 1
ATOM 4278 O O . ASP B 1 123 ? -2.865 51.369 33.309 1.00 72.94 123 ASP B O 1
ATOM 4283 N N . GLU B 1 124 ? -1.434 53.077 32.952 1.00 67.55 124 GLU B N 1
ATOM 4284 C CA . GLU B 1 124 ? -1.111 53.403 34.340 1.00 66.67 124 GLU B CA 1
ATOM 4285 C C . GLU B 1 124 ? 0.232 54.134 34.313 1.00 64.99 124 GLU B C 1
ATOM 4286 O O . GLU B 1 124 ? 0.609 54.813 35.273 1.00 62.28 124 GLU B O 1
ATOM 4292 N N . ASN B 1 125 ? 0.944 53.959 33.198 1.00 65.14 125 ASN B N 1
ATOM 4293 C CA . ASN B 1 125 ? 2.154 54.696 32.857 1.00 68.47 125 ASN B CA 1
ATOM 4294 C C . ASN B 1 125 ? 3.125 54.877 34.007 1.00 69.19 125 ASN B C 1
ATOM 4295 O O . ASN B 1 125 ? 3.450 55.996 34.418 1.00 69.15 125 ASN B O 1
ATOM 4300 N N . ARG B 1 126 ? 3.564 53.730 34.516 1.00 70.89 126 ARG B N 1
ATOM 4301 C CA . ARG B 1 126 ? 4.549 53.643 35.571 1.00 68.70 126 ARG B CA 1
ATOM 4302 C C . ARG B 1 126 ? 5.840 53.143 34.993 1.00 63.87 126 ARG B C 1
ATOM 4303 O O . ARG B 1 126 ? 5.822 52.197 34.219 1.00 63.20 126 ARG B O 1
ATOM 4311 N N . PRO B 1 127 ? 6.970 53.737 35.390 1.00 59.37 127 PRO B N 1
ATOM 4312 C CA . PRO B 1 127 ? 8.207 53.095 34.979 1.00 55.62 127 PRO B CA 1
ATOM 4313 C C . PRO B 1 127 ? 8.426 51.819 35.809 1.00 49.98 127 PRO B C 1
ATOM 4314 O O . PRO B 1 127 ? 7.888 51.691 36.919 1.00 49.20 127 PRO B O 1
ATOM 4318 N N . ILE B 1 128 ? 9.167 50.864 35.264 1.00 44.38 128 ILE B N 1
ATOM 4319 C CA . ILE B 1 128 ? 9.758 49.828 36.116 1.00 39.37 128 ILE B CA 1
ATOM 4320 C C . ILE B 1 128 ? 10.962 50.497 36.759 1.00 37.21 128 ILE B C 1
ATOM 4321 O O . ILE B 1 128 ? 11.895 50.909 36.073 1.00 36.15 128 ILE B O 1
ATOM 4326 N N . ASP B 1 129 ? 10.910 50.643 38.075 1.00 35.88 129 ASP B N 1
ATOM 4327 C CA . ASP B 1 129 ? 11.923 51.392 38.805 1.00 36.52 129 ASP B CA 1
ATOM 4328 C C . ASP B 1 129 ? 13.197 50.592 39.062 1.00 34.25 129 ASP B C 1
ATOM 4329 O O . ASP B 1 129 ? 14.282 51.163 39.133 1.00 34.04 129 ASP B O 1
ATOM 4334 N N . GLN B 1 130 ? 13.058 49.271 39.168 1.00 32.54 130 GLN B N 1
ATOM 4335 C CA . GLN B 1 130 ? 14.139 48.425 39.612 1.00 31.34 130 GLN B CA 1
ATOM 4336 C C . GLN B 1 130 ? 13.939 47.008 39.102 1.00 29.84 130 GLN B C 1
ATOM 4337 O O . GLN B 1 130 ? 12.830 46.480 39.147 1.00 31.42 130 GLN B O 1
ATOM 4343 N N . VAL B 1 131 ? 15.016 46.421 38.601 1.00 28.36 131 VAL B N 1
ATOM 4344 C CA . VAL B 1 131 ? 15.101 44.971 38.376 1.00 26.59 131 VAL B CA 1
ATOM 4345 C C . VAL B 1 131 ? 16.082 44.401 39.382 1.00 25.29 131 VAL B C 1
ATOM 4346 O O . VAL B 1 131 ? 17.175 44.943 39.605 1.00 24.35 131 VAL B O 1
ATOM 4350 N N . ILE B 1 132 ? 15.662 43.320 40.020 1.00 24.56 132 ILE B N 1
ATOM 4351 C CA . ILE B 1 132 ? 16.522 42.566 40.880 1.00 24.44 132 ILE B CA 1
ATOM 4352 C C . ILE B 1 132 ? 16.683 41.182 40.274 1.00 24.17 132 ILE B C 1
ATOM 4353 O O . ILE B 1 132 ? 15.698 40.441 40.171 1.00 23.64 132 ILE B O 1
ATOM 4358 N N . TYR B 1 133 ? 17.900 40.851 39.857 1.00 24.94 133 TYR B N 1
ATOM 4359 C CA . TYR B 1 133 ? 18.190 39.574 39.212 1.00 24.91 133 TYR B CA 1
ATOM 4360 C C . TYR B 1 133 ? 18.698 38.582 40.262 1.00 24.37 133 TYR B C 1
ATOM 4361 O O . TYR B 1 133 ? 19.838 38.669 40.764 1.00 22.99 133 TYR B O 1
ATOM 4370 N N . LEU B 1 134 ? 17.885 37.602 40.573 1.00 23.54 134 LEU B N 1
ATOM 4371 C CA . LEU B 1 134 ? 18.242 36.725 41.635 1.00 23.55 134 LEU B CA 1
ATOM 4372 C C . LEU B 1 134 ? 19.222 35.667 41.137 1.00 24.60 134 LEU B C 1
ATOM 4373 O O . LEU B 1 134 ? 19.204 35.280 39.959 1.00 24.36 134 LEU B O 1
ATOM 4378 N N . GLN B 1 135 ? 20.101 35.228 42.027 1.00 25.25 135 GLN B N 1
ATOM 4379 C CA . GLN B 1 135 ? 21.166 34.310 41.677 1.00 25.46 135 GLN B CA 1
ATOM 4380 C C . GLN B 1 135 ? 21.580 33.589 42.937 1.00 25.34 135 GLN B C 1
ATOM 4381 O O . GLN B 1 135 ? 21.209 34.020 44.070 1.00 24.12 135 GLN B O 1
ATOM 4387 N N . HIS B 1 136 ? 22.380 32.534 42.768 1.00 24.59 136 HIS B N 1
ATOM 4388 C CA . HIS B 1 136 ? 22.885 31.761 43.904 1.00 24.73 136 HIS B CA 1
ATOM 4389 C C . HIS B 1 136 ? 24.063 32.449 44.592 1.00 25.66 136 HIS B C 1
ATOM 4390 O O . HIS B 1 136 ? 24.641 33.424 44.073 1.00 25.91 136 HIS B O 1
ATOM 4397 N N . TYR B 1 137 ? 24.375 31.980 45.806 1.00 26.17 137 TYR B N 1
ATOM 4398 C CA . TYR B 1 137 ? 25.655 32.256 46.432 1.00 26.73 137 TYR B CA 1
ATOM 4399 C C . TYR B 1 137 ? 26.687 31.374 45.741 1.00 28.83 137 TYR B C 1
ATOM 4400 O O . TYR B 1 137 ? 26.580 30.123 45.806 1.00 26.90 137 TYR B O 1
ATOM 4409 N N . ALA B 1 138 ? 27.711 31.987 45.124 1.00 31.15 138 ALA B N 1
ATOM 4410 C CA . ALA B 1 138 ? 28.724 31.211 44.361 1.00 33.67 138 ALA B CA 1
ATOM 4411 C C . ALA B 1 138 ? 29.400 30.132 45.194 1.00 34.54 138 ALA B C 1
ATOM 4412 O O . ALA B 1 138 ? 29.741 29.064 44.676 1.00 36.64 138 ALA B O 1
ATOM 4414 N N . GLU B 1 139 ? 29.542 30.376 46.494 1.00 34.31 139 GLU B N 1
ATOM 4415 C CA . GLU B 1 139 ? 30.138 29.393 47.395 1.00 34.42 139 GLU B CA 1
ATOM 4416 C C . GLU B 1 139 ? 29.202 28.230 47.721 1.00 34.05 139 GLU B C 1
ATOM 4417 O O . GLU B 1 139 ? 29.631 27.203 48.241 1.00 33.88 139 GLU B O 1
ATOM 4423 N N . GLY B 1 140 ? 27.915 28.402 47.443 1.00 33.48 140 GLY B N 1
ATOM 4424 C CA . GLY B 1 140 ? 26.934 27.353 47.635 1.00 31.07 140 GLY B CA 1
ATOM 4425 C C . GLY B 1 140 ? 26.431 27.298 49.053 1.00 30.96 140 GLY B C 1
ATOM 4426 O O . GLY B 1 140 ? 27.025 27.899 49.970 1.00 30.46 140 GLY B O 1
ATOM 4427 N N . TRP B 1 141 ? 25.348 26.555 49.251 1.00 28.86 141 TRP B N 1
ATOM 4428 C CA . TRP B 1 141 ? 24.754 26.420 50.587 1.00 28.13 141 TRP B CA 1
ATOM 4429 C C . TRP B 1 141 ? 25.555 25.495 51.515 1.00 28.72 141 TRP B C 1
ATOM 4430 O O . TRP B 1 141 ? 26.279 24.613 51.073 1.00 26.50 141 TRP B O 1
ATOM 4441 N N . GLY B 1 142 ? 25.448 25.758 52.820 1.00 30.52 142 GLY B N 1
ATOM 4442 C CA . GLY B 1 142 ? 26.314 25.127 53.835 1.00 31.93 142 GLY B CA 1
ATOM 4443 C C . GLY B 1 142 ? 25.615 24.045 54.617 1.00 31.37 142 GLY B C 1
ATOM 4444 O O . GLY B 1 142 ? 24.638 23.469 54.166 1.00 30.82 142 GLY B O 1
ATOM 4445 N N . THR B 1 143 ? 26.105 23.782 55.828 1.00 33.04 143 THR B N 1
ATOM 4446 C CA . THR B 1 143 ? 25.532 22.721 56.648 1.00 33.58 143 THR B CA 1
ATOM 4447 C C . THR B 1 143 ? 24.095 22.998 57.057 1.00 33.33 143 THR B C 1
ATOM 4448 O O . THR B 1 143 ? 23.378 22.056 57.396 1.00 31.94 143 THR B O 1
ATOM 4452 N N . GLU B 1 144 ? 23.705 24.284 57.103 1.00 33.22 144 GLU B N 1
ATOM 4453 C CA . GLU B 1 144 ? 22.282 24.656 57.135 1.00 33.50 144 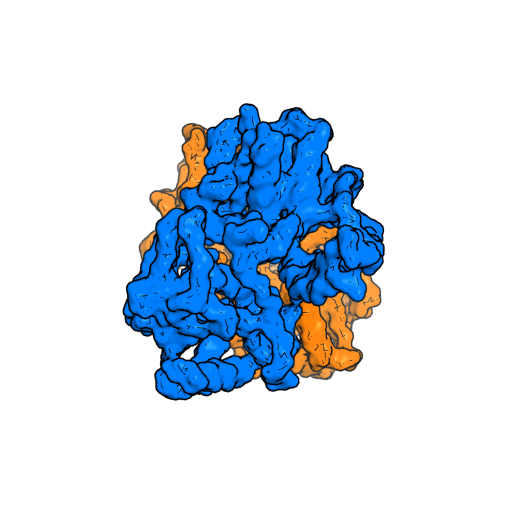GLU B CA 1
ATOM 4454 C C . GLU B 1 144 ? 21.947 25.430 55.877 1.00 30.51 144 GLU B C 1
ATOM 4455 O O . GLU B 1 144 ? 22.811 26.021 55.242 1.00 29.72 144 GLU B O 1
ATOM 4461 N N . TYR B 1 145 ? 20.684 25.398 55.524 1.00 29.77 145 TYR B N 1
ATOM 4462 C CA . TYR B 1 145 ? 20.220 26.167 54.410 1.00 29.08 145 TYR B CA 1
ATOM 4463 C C . TYR B 1 145 ? 19.818 27.532 54.963 1.00 28.57 145 TYR B C 1
ATOM 4464 O O . TYR B 1 145 ? 18.665 27.788 55.288 1.00 28.07 145 TYR B O 1
ATOM 4473 N N . VAL B 1 146 ? 20.811 28.393 55.054 1.00 28.05 146 VAL B N 1
ATOM 4474 C CA . VAL B 1 146 ? 20.648 29.715 55.674 1.00 28.40 146 VAL B CA 1
ATOM 4475 C C . VAL B 1 146 ? 19.809 30.607 54.764 1.00 27.54 146 VAL B C 1
ATOM 4476 O O . VAL B 1 146 ? 20.117 30.763 53.603 1.00 26.13 146 VAL B O 1
ATOM 4480 N N . ARG B 1 147 ? 18.748 31.179 55.300 1.00 28.58 147 ARG B N 1
ATOM 4481 C CA . ARG B 1 147 ? 17.983 32.164 54.572 1.00 28.68 147 ARG B CA 1
ATOM 4482 C C . ARG B 1 147 ? 18.688 33.504 54.634 1.00 28.53 147 ARG B C 1
ATOM 4483 O O . ARG B 1 147 ? 18.845 34.058 55.727 1.00 28.98 147 ARG B O 1
ATOM 4491 N N . LYS B 1 148 ? 19.071 34.058 53.475 1.00 26.34 148 LYS B N 1
ATOM 4492 C CA . LYS B 1 148 ? 19.864 35.289 53.451 1.00 26.87 148 LYS B CA 1
ATOM 4493 C C . LYS B 1 148 ? 19.844 35.867 52.067 1.00 26.04 148 LYS B C 1
ATOM 4494 O O . LYS B 1 148 ? 19.612 35.146 51.113 1.00 25.15 148 LYS B O 1
ATOM 4500 N N . PHE B 1 149 ? 20.121 37.162 51.951 1.00 25.71 149 PHE B N 1
ATOM 4501 C CA . PHE B 1 149 ? 20.359 37.778 50.659 1.00 26.73 149 PHE B CA 1
ATOM 4502 C C . PHE B 1 149 ? 21.398 38.897 50.750 1.00 27.86 149 PHE B C 1
ATOM 4503 O O . PHE B 1 149 ? 21.608 39.459 51.821 1.00 27.25 149 PHE B O 1
ATOM 4511 N N . GLU B 1 150 ? 22.034 39.199 49.637 1.00 27.97 150 GLU B N 1
ATOM 4512 C CA . GLU B 1 150 ? 23.117 40.157 49.605 1.00 30.61 150 GLU B CA 1
ATOM 4513 C C . GLU B 1 150 ? 23.360 40.544 48.161 1.00 29.17 150 GLU B C 1
ATOM 4514 O O . GLU B 1 150 ? 23.430 39.685 47.273 1.00 26.88 150 GLU B O 1
ATOM 4520 N N . LYS B 1 151 ? 23.460 41.848 47.916 1.00 29.38 151 LYS B N 1
ATOM 4521 C CA . LYS B 1 151 ? 23.815 42.352 46.594 1.00 29.72 151 LYS B CA 1
ATOM 4522 C C . LYS B 1 151 ? 25.226 41.860 46.287 1.00 29.24 151 LYS B C 1
ATOM 4523 O O . LYS B 1 151 ? 26.048 41.841 47.160 1.00 28.39 151 LYS B O 1
ATOM 4529 N N . ARG B 1 152 ? 25.449 41.406 45.054 1.00 29.47 152 ARG B N 1
ATOM 4530 C CA . ARG B 1 152 ? 26.719 40.842 44.638 1.00 30.38 152 ARG B CA 1
ATOM 4531 C C . ARG B 1 152 ? 26.929 41.056 43.152 1.00 30.58 152 ARG B C 1
ATOM 4532 O O . ARG B 1 152 ? 25.977 41.334 42.441 1.00 30.94 152 ARG B O 1
ATOM 4540 N N . SER B 1 153 ? 28.178 40.925 42.705 1.00 32.30 153 SER B N 1
ATOM 4541 C CA . SER B 1 153 ? 28.513 40.959 41.287 1.00 33.56 153 SER B CA 1
ATOM 4542 C C . SER B 1 153 ? 27.693 39.949 40.582 1.00 32.94 153 SER B C 1
ATOM 4543 O O . SER B 1 153 ? 27.417 38.884 41.129 1.00 31.42 153 SER B O 1
ATOM 4546 N N . CYS B 1 154 ? 27.296 40.282 39.362 1.00 33.06 154 CYS B N 1
ATOM 4547 C CA . CYS B 1 154 ? 26.442 39.430 38.578 1.00 34.43 154 CYS B CA 1
ATOM 4548 C C . CYS B 1 154 ? 27.168 38.184 38.110 1.00 36.19 154 CYS B C 1
ATOM 4549 O O . CYS B 1 154 ? 28.251 38.268 37.541 1.00 37.22 154 CYS B O 1
ATOM 4552 N N . LEU B 1 155 ? 26.562 37.034 38.373 1.00 37.29 155 LEU B N 1
ATOM 4553 C CA . LEU B 1 155 ? 27.014 35.761 37.829 1.00 38.87 155 LEU B CA 1
ATOM 4554 C C . LEU B 1 155 ? 26.433 35.556 36.443 1.00 39.49 155 LEU B C 1
ATOM 4555 O O . LEU B 1 155 ? 25.372 36.099 36.135 1.00 36.77 155 LEU B O 1
ATOM 4560 N N . PRO B 1 156 ? 27.115 34.744 35.610 1.00 43.45 156 PRO B N 1
ATOM 4561 C CA . PRO B 1 156 ? 26.637 34.475 34.246 1.00 45.34 156 PRO B CA 1
ATOM 4562 C C . PRO B 1 156 ? 25.155 34.175 34.164 1.00 47.12 156 PRO B C 1
ATOM 4563 O O . PRO B 1 156 ? 24.557 33.666 35.142 1.00 44.39 156 PRO B O 1
ATOM 4567 N N . PRO B 1 157 ? 24.642 34.296 32.924 1.00 48.03 157 PRO B N 1
ATOM 4568 C CA . PRO B 1 157 ? 23.619 34.920 32.118 1.00 45.96 157 PRO B CA 1
ATOM 4569 C C . PRO B 1 157 ? 23.299 36.385 32.388 1.00 42.57 157 PRO B C 1
ATOM 4570 O O . PRO B 1 157 ? 22.989 37.087 31.434 1.00 43.33 157 PRO B O 1
ATOM 4574 N N . ALA B 1 158 ? 23.373 36.856 33.633 1.00 40.85 158 ALA B N 1
ATOM 4575 C CA . ALA B 1 158 ? 22.774 38.147 33.980 1.00 40.39 158 ALA B CA 1
ATOM 4576 C C . ALA B 1 158 ? 23.162 39.280 33.024 1.00 41.05 158 ALA B C 1
ATOM 4577 O O . ALA B 1 158 ? 22.306 40.006 32.505 1.00 41.64 158 ALA B O 1
ATOM 4579 N N . GLU B 1 159 ? 24.446 39.393 32.758 1.00 42.19 159 GLU B N 1
ATOM 4580 C CA . GLU B 1 159 ? 24.937 40.499 31.946 1.00 44.42 159 GLU B CA 1
ATOM 4581 C C . GLU B 1 159 ? 24.695 40.300 30.448 1.00 43.59 159 GLU B C 1
ATOM 4582 O O . GLU B 1 159 ? 24.706 41.261 29.700 1.00 42.97 159 GLU B O 1
ATOM 4588 N N . SER B 1 160 ? 24.402 39.069 30.037 1.00 42.87 160 SER B N 1
ATOM 4589 C CA . SER B 1 160 ? 23.912 38.799 28.687 1.00 43.74 160 SER B CA 1
ATOM 4590 C C . SER B 1 160 ? 22.432 39.123 28.490 1.00 42.81 160 SER B C 1
ATOM 4591 O O . SER B 1 160 ? 21.941 39.100 27.354 1.00 42.49 160 SER B O 1
ATOM 4594 N N . HIS B 1 161 ? 21.701 39.346 29.582 1.00 40.57 161 HIS B N 1
ATOM 4595 C CA . HIS B 1 161 ? 20.235 39.538 29.524 1.00 40.18 161 HIS B CA 1
ATOM 4596 C C . HIS B 1 161 ? 19.765 40.958 29.838 1.00 37.26 161 HIS B C 1
ATOM 4597 O O . HIS B 1 161 ? 18.620 41.304 29.567 1.00 37.71 161 HIS B O 1
ATOM 4604 N N . TYR B 1 162 ? 20.639 41.772 30.413 1.00 35.71 162 TYR B N 1
ATOM 4605 C CA . TYR B 1 162 ? 20.309 43.158 30.701 1.00 34.64 162 TYR B CA 1
ATOM 4606 C C . TYR B 1 162 ? 21.517 44.022 30.429 1.00 35.98 162 TYR B C 1
ATOM 4607 O O . TYR B 1 162 ? 22.628 43.688 30.833 1.00 37.16 162 TYR B O 1
ATOM 4616 N N . LYS B 1 163 ? 21.289 45.170 29.811 1.00 37.48 163 LYS B N 1
ATOM 4617 C CA . LYS B 1 163 ? 22.359 46.062 29.371 1.00 39.02 163 LYS B CA 1
ATOM 4618 C C . LYS B 1 163 ? 22.003 47.480 29.751 1.00 37.25 163 LYS B C 1
ATOM 4619 O O . LYS B 1 163 ? 20.914 47.935 29.439 1.00 38.00 163 LYS B O 1
ATOM 4625 N N . GLN B 1 164 ? 22.932 48.202 30.360 1.00 34.77 164 GLN B N 1
ATOM 4626 C CA . GLN B 1 164 ? 22.691 49.614 30.687 1.00 33.65 164 GLN B CA 1
ATOM 4627 C C . GLN B 1 164 ? 22.899 50.451 29.422 1.00 34.20 164 GLN B C 1
ATOM 4628 O O . GLN B 1 164 ? 24.020 50.822 29.105 1.00 34.65 164 GLN B O 1
ATOM 4634 N N . VAL B 1 165 ? 21.825 50.741 28.694 1.00 33.61 165 VAL B N 1
ATOM 4635 C CA . VAL B 1 165 ? 21.976 51.476 27.438 1.00 34.64 165 VAL B CA 1
ATOM 4636 C C . VAL B 1 165 ? 21.941 53.003 27.616 1.00 34.69 165 VAL B C 1
ATOM 4637 O O . VAL B 1 165 ? 22.446 53.730 26.747 1.00 35.67 165 VAL B O 1
ATOM 4641 N N . GLU B 1 166 ? 21.280 53.472 28.682 1.00 33.60 166 GLU B N 1
ATOM 4642 C CA . GLU B 1 166 ? 21.423 54.867 29.180 1.00 34.60 166 GLU B CA 1
ATOM 4643 C C . GLU B 1 166 ? 21.552 54.744 30.705 1.00 32.81 166 GLU B C 1
ATOM 4644 O O . GLU B 1 166 ? 21.407 53.649 31.236 1.00 30.71 166 GLU B O 1
ATOM 4650 N N . GLU B 1 167 ? 21.818 55.848 31.400 1.00 32.15 167 GLU B N 1
ATOM 4651 C CA . GLU B 1 167 ? 22.077 55.753 32.851 1.00 31.62 167 GLU B CA 1
ATOM 4652 C C . GLU B 1 167 ? 20.868 55.175 33.530 1.00 31.47 167 GLU B C 1
ATOM 4653 O O . GLU B 1 167 ? 20.994 54.236 34.316 1.00 30.95 167 GLU B O 1
ATOM 4659 N N . PHE B 1 168 ? 19.698 55.710 33.203 1.00 31.83 168 PHE B N 1
ATOM 4660 C CA . PHE B 1 168 ? 18.467 55.202 33.752 1.00 31.99 168 PHE B CA 1
ATOM 4661 C C . PHE B 1 168 ? 17.618 54.413 32.736 1.00 32.08 168 PHE B C 1
ATOM 4662 O O . PHE B 1 168 ? 16.402 54.426 32.792 1.00 31.67 168 PHE B O 1
ATOM 4670 N N . LYS B 1 169 ? 18.291 53.597 31.924 1.00 33.07 169 LYS B N 1
ATOM 4671 C CA . LYS B 1 169 ? 17.625 52.745 30.955 1.00 34.13 169 LYS B CA 1
ATOM 4672 C C . LYS B 1 169 ? 18.383 51.410 30.787 1.00 33.49 169 LYS B C 1
ATOM 4673 O O . LYS B 1 169 ? 19.438 51.323 30.166 1.00 32.70 169 LYS B O 1
ATOM 4679 N N . TRP B 1 170 ? 17.829 50.375 31.400 1.00 33.57 170 TRP B N 1
ATOM 4680 C CA . TRP B 1 170 ? 18.389 49.020 31.320 1.00 33.09 170 TRP B CA 1
ATOM 4681 C C . TRP B 1 170 ? 17.467 48.197 30.392 1.00 33.68 170 TRP B C 1
ATOM 4682 O O . TRP B 1 170 ? 16.265 48.140 30.595 1.00 35.13 170 TRP B O 1
ATOM 4693 N N . LYS B 1 171 ? 18.038 47.666 29.328 1.00 35.34 171 LYS B N 1
ATOM 4694 C CA . LYS B 1 171 ? 17.288 46.983 28.300 1.00 37.66 171 LYS B CA 1
ATOM 4695 C C . LYS B 1 171 ? 17.345 45.488 28.649 1.00 35.91 171 LYS B C 1
ATOM 4696 O O . LYS B 1 171 ? 18.318 45.008 29.234 1.00 36.59 171 LYS B O 1
ATOM 4702 N N . GLY B 1 172 ? 16.300 44.768 28.303 1.00 36.13 172 GLY B N 1
ATOM 4703 C CA . GLY B 1 172 ? 16.202 43.336 28.586 1.00 35.04 172 GLY B CA 1
ATOM 4704 C C . GLY B 1 172 ? 15.026 42.790 27.818 1.00 35.75 172 GLY B C 1
ATOM 4705 O O . GLY B 1 172 ? 14.396 43.523 27.058 1.00 35.83 172 GLY B O 1
ATOM 4706 N N . TRP B 1 173 ? 14.726 41.508 28.001 1.00 34.60 173 TRP B N 1
ATOM 4707 C CA . TRP B 1 173 ? 13.612 40.861 27.298 1.00 35.09 173 TRP B CA 1
ATOM 4708 C C . TRP B 1 173 ? 12.271 41.558 27.531 1.00 33.41 173 TRP B C 1
ATOM 4709 O O . TRP B 1 173 ? 11.543 41.862 26.571 1.00 32.78 173 TRP B O 1
ATOM 4720 N N . PHE B 1 174 ? 11.952 41.787 28.810 1.00 31.55 174 PHE B N 1
ATOM 4721 C CA . PHE B 1 174 ? 10.686 42.388 29.253 1.00 30.94 174 PHE B CA 1
ATOM 4722 C C . PHE B 1 174 ? 9.475 41.831 28.490 1.00 31.80 174 PHE B C 1
ATOM 4723 O O . PHE B 1 174 ? 8.604 42.579 27.966 1.00 31.88 174 PHE B O 1
ATOM 4731 N N . TYR B 1 175 ? 9.435 40.497 28.441 1.00 30.80 175 TYR B N 1
ATOM 4732 C CA . TYR B 1 175 ? 8.307 39.752 27.892 1.00 30.80 175 TYR B CA 1
ATOM 4733 C C . TYR B 1 175 ? 8.024 40.042 26.389 1.00 33.54 175 TYR B C 1
ATOM 4734 O O . TYR B 1 175 ? 6.883 39.876 25.924 1.00 33.49 175 TYR B O 1
ATOM 4743 N N . SER B 1 176 ? 9.063 40.470 25.662 1.00 35.54 176 SER B N 1
ATOM 4744 C CA . SER B 1 176 ? 9.006 40.868 24.222 1.00 36.81 176 SER B CA 1
ATOM 4745 C C . SER B 1 176 ? 8.636 42.324 23.943 1.00 37.72 176 SER B C 1
ATOM 4746 O O . SER B 1 176 ? 8.632 42.735 22.777 1.00 39.47 176 SER B O 1
ATOM 4749 N N . TYR B 1 177 ? 8.351 43.104 24.983 1.00 38.25 177 TYR B N 1
ATOM 4750 C CA . TYR B 1 177 ? 7.975 44.509 24.818 1.00 39.22 177 TYR B CA 1
ATOM 4751 C C . TYR B 1 177 ? 9.218 45.384 24.620 1.00 41.17 177 TYR B C 1
ATOM 4752 O O . TYR B 1 177 ? 9.944 45.705 25.571 1.00 40.37 177 TYR B O 1
ATOM 4761 N N . GLU B 1 178 ? 9.423 45.794 23.370 1.00 44.58 178 GLU B N 1
ATOM 4762 C CA . GLU B 1 178 ? 10.619 46.512 22.965 1.00 46.37 178 GLU B CA 1
ATOM 4763 C C . GLU B 1 178 ? 10.774 47.903 23.572 1.00 45.42 178 GLU B C 1
ATOM 4764 O O . GLU B 1 178 ? 11.897 48.384 23.687 1.00 47.93 178 GLU B O 1
ATOM 4770 N N . ASP B 1 179 ? 9.687 48.550 23.982 1.00 43.52 179 ASP B N 1
ATOM 4771 C CA . ASP B 1 179 ? 9.802 49.892 24.532 1.00 44.02 179 ASP B CA 1
ATOM 4772 C C . ASP B 1 179 ? 9.945 49.930 26.036 1.00 43.03 179 ASP B C 1
ATOM 4773 O O . ASP B 1 179 ? 10.165 50.993 26.597 1.00 41.13 179 ASP B O 1
ATOM 4778 N N . VAL B 1 180 ? 9.820 48.779 26.693 1.00 42.01 180 VAL B N 1
ATOM 4779 C CA . VAL B 1 180 ? 9.879 48.718 28.142 1.00 41.15 180 VAL B CA 1
ATOM 4780 C C . VAL B 1 180 ? 11.345 48.635 28.580 1.00 40.92 180 VAL B C 1
ATOM 4781 O O . VAL B 1 180 ? 12.186 48.033 27.919 1.00 39.93 180 VAL B O 1
ATOM 4785 N N . TYR B 1 181 ? 11.635 49.223 29.728 1.00 41.79 181 TYR B N 1
ATOM 4786 C CA . TYR B 1 181 ? 12.980 49.247 30.257 1.00 41.79 181 TYR B CA 1
ATOM 4787 C C . TYR B 1 181 ? 12.905 49.492 31.753 1.00 39.30 181 TYR B C 1
ATOM 4788 O O . TYR B 1 181 ? 11.854 49.855 32.276 1.00 37.05 181 TYR B O 1
ATOM 4797 N N . SER B 1 182 ? 14.013 49.265 32.439 1.00 37.02 182 SER B N 1
ATOM 4798 C CA . SER B 1 182 ? 14.081 49.544 33.860 1.00 36.54 182 SER B CA 1
ATOM 4799 C C . SER B 1 182 ? 15.062 50.667 34.163 1.00 35.77 182 SER B C 1
ATOM 4800 O O . SER B 1 182 ? 16.084 50.789 33.501 1.00 37.69 182 SER B O 1
ATOM 4803 N N . ARG B 1 183 ? 14.774 51.439 35.202 1.00 35.09 183 ARG B N 1
ATOM 4804 C CA . ARG B 1 183 ? 15.626 52.564 35.589 1.00 34.87 183 ARG B CA 1
ATOM 4805 C C . ARG B 1 183 ? 16.861 52.101 36.308 1.00 32.59 183 ARG B C 1
ATOM 4806 O O . ARG B 1 183 ? 17.889 52.780 36.274 1.00 31.80 183 ARG B O 1
ATOM 4814 N N . ASN B 1 184 ? 16.770 50.925 36.925 1.00 30.15 184 ASN B N 1
ATOM 4815 C CA . ASN B 1 184 ? 17.839 50.407 37.739 1.00 29.51 184 ASN B CA 1
ATOM 4816 C C . ASN B 1 184 ? 17.943 48.885 37.598 1.00 28.80 184 ASN B C 1
ATOM 4817 O O . ASN B 1 184 ? 16.978 48.225 37.232 1.00 28.23 184 ASN B O 1
ATOM 4822 N N . PHE B 1 185 ? 19.123 48.357 37.893 1.00 29.06 185 PHE B N 1
ATOM 4823 C CA . PHE B 1 185 ? 19.372 46.917 37.806 1.00 28.99 185 PHE B CA 1
ATOM 4824 C C . PHE B 1 185 ? 20.456 46.523 38.763 1.00 29.37 185 PHE B C 1
ATOM 4825 O O . PHE B 1 185 ? 21.415 47.249 38.966 1.00 30.31 185 PHE B O 1
ATOM 4833 N N . GLN B 1 186 ? 20.316 45.336 39.319 1.00 29.31 186 GLN B N 1
ATOM 4834 C CA . GLN B 1 186 ? 21.273 44.829 40.250 1.00 30.56 186 GLN B CA 1
ATOM 4835 C C . GLN B 1 186 ? 21.060 43.294 40.370 1.00 28.52 186 GLN B C 1
ATOM 4836 O O . GLN B 1 186 ? 19.958 42.822 40.109 1.00 27.10 186 GLN B O 1
ATOM 4842 N N . CYS B 1 187 ? 22.135 42.550 40.668 1.00 27.66 187 CYS B N 1
ATOM 4843 C CA . CYS B 1 187 ? 22.039 41.131 41.032 1.00 27.02 187 CYS B CA 1
ATOM 4844 C C . CYS B 1 187 ? 22.125 40.976 42.547 1.00 26.27 187 CYS B C 1
ATOM 4845 O O . CYS B 1 187 ? 22.911 41.671 43.228 1.00 26.82 187 CYS B O 1
ATOM 4848 N N . VAL B 1 188 ? 21.284 40.093 43.066 1.00 24.62 188 VAL B N 1
ATOM 4849 C CA . VAL B 1 188 ? 21.261 39.742 44.473 1.00 24.21 188 VAL B CA 1
ATOM 4850 C C . VAL B 1 188 ? 21.360 38.228 44.639 1.00 23.43 188 VAL B C 1
ATOM 4851 O O . VAL B 1 188 ? 20.542 37.464 44.131 1.00 23.66 188 VAL B O 1
ATOM 4855 N N . SER B 1 189 ? 22.387 37.796 45.329 1.00 23.32 189 SER B N 1
ATOM 4856 C CA . SER B 1 189 ? 22.465 36.392 45.743 1.00 22.93 189 SER B CA 1
ATOM 4857 C C . SER B 1 189 ? 21.487 36.162 46.871 1.00 22.83 189 SER B C 1
ATOM 4858 O O . SER B 1 189 ? 21.466 36.942 47.829 1.00 23.11 189 SER B O 1
ATOM 4861 N N . ILE B 1 190 ? 20.675 35.114 46.764 1.00 22.22 190 ILE B N 1
ATOM 4862 C CA . ILE B 1 190 ? 19.656 34.817 47.742 1.00 22.20 190 ILE B CA 1
ATOM 4863 C C . ILE B 1 190 ? 19.514 33.309 47.960 1.00 22.12 190 ILE B C 1
ATOM 4864 O O . ILE B 1 190 ? 19.558 32.540 47.019 1.00 21.46 190 ILE B O 1
ATOM 4869 N N . GLN B 1 191 ? 19.377 32.919 49.218 1.00 22.55 191 GLN B N 1
ATOM 4870 C CA . GLN B 1 191 ? 18.851 31.625 49.608 1.00 22.80 191 GLN B CA 1
ATOM 4871 C C . GLN B 1 191 ? 17.641 31.894 50.469 1.00 23.88 191 GLN B C 1
ATOM 4872 O O . GLN B 1 191 ? 17.704 32.759 51.394 1.00 24.37 191 GLN B O 1
ATOM 4878 N N . GLY B 1 192 ? 16.556 31.175 50.210 1.00 23.58 192 GLY B N 1
ATOM 4879 C CA . GLY B 1 192 ? 15.366 31.337 51.009 1.00 24.78 192 GLY B CA 1
ATOM 4880 C C . GLY B 1 192 ? 14.057 31.177 50.300 1.00 24.61 192 GLY B C 1
ATOM 4881 O O . GLY B 1 192 ? 13.979 30.570 49.213 1.00 25.13 192 GLY B O 1
ATOM 4882 N N . ASP B 1 193 ? 13.024 31.713 50.924 1.00 24.46 193 ASP B N 1
ATOM 4883 C CA . ASP B 1 193 ? 11.674 31.416 50.557 1.00 25.00 193 ASP B CA 1
ATOM 4884 C C . ASP B 1 193 ? 10.865 32.676 50.313 1.00 25.34 193 ASP B C 1
ATOM 4885 O O . ASP B 1 193 ? 11.415 33.758 50.214 1.00 24.24 193 ASP B O 1
ATOM 4890 N N . SER B 1 194 ? 9.570 32.494 50.075 1.00 25.87 194 SER B N 1
ATOM 4891 C CA . SER B 1 194 ? 8.632 33.592 49.922 1.00 26.73 194 SER B CA 1
ATOM 4892 C C . SER B 1 194 ? 8.781 34.675 50.986 1.00 26.94 194 SER B C 1
ATOM 4893 O O . SER B 1 194 ? 8.668 35.851 50.677 1.00 28.34 194 SER B O 1
ATOM 4896 N N . GLY B 1 195 ? 9.050 34.278 52.220 1.00 27.44 195 GLY B N 1
ATOM 4897 C CA . GLY B 1 195 ? 9.295 35.240 53.285 1.00 27.81 195 GLY B CA 1
ATOM 4898 C C . GLY B 1 195 ? 10.593 36.033 53.122 1.00 27.93 195 GLY B C 1
ATOM 4899 O O . GLY B 1 195 ? 10.646 37.247 53.408 1.00 26.83 195 GLY B O 1
ATOM 4900 N N . THR B 1 196 ? 11.646 35.342 52.680 1.00 26.21 196 THR B N 1
ATOM 4901 C CA . THR B 1 196 ? 12.933 35.966 52.445 1.00 25.22 196 THR B CA 1
ATOM 4902 C C . THR B 1 196 ? 12.802 36.995 51.313 1.00 25.27 196 THR B C 1
ATOM 4903 O O . THR B 1 196 ? 13.414 38.060 51.338 1.00 24.02 196 THR B O 1
ATOM 4907 N N . LEU B 1 197 ? 11.988 36.673 50.315 1.00 24.82 197 LEU B N 1
ATOM 4908 C CA . LEU B 1 197 ? 11.793 37.626 49.238 1.00 25.53 197 LEU B CA 1
ATOM 4909 C C . LEU B 1 197 ? 11.068 38.878 49.742 1.00 26.48 197 LEU B C 1
ATOM 4910 O O . LEU B 1 197 ? 11.376 39.989 49.319 1.00 25.01 197 LEU B O 1
ATOM 4915 N N . LYS B 1 198 ? 10.106 38.680 50.629 1.00 28.71 198 LYS B N 1
ATOM 4916 C CA . LYS B 1 198 ? 9.399 39.779 51.283 1.00 30.81 198 LYS B CA 1
ATOM 4917 C C . LYS B 1 198 ? 10.402 40.720 51.893 1.00 30.73 198 LYS B C 1
ATOM 4918 O O . LYS B 1 198 ? 10.351 41.935 51.684 1.00 30.60 198 LYS B O 1
ATOM 4924 N N . ASP B 1 199 ? 11.322 40.149 52.641 1.00 31.16 199 ASP B N 1
ATOM 4925 C CA . ASP B 1 199 ? 12.324 40.922 53.336 1.00 32.70 199 ASP B CA 1
ATOM 4926 C C . ASP B 1 199 ? 13.204 41.690 52.376 1.00 31.41 199 ASP B C 1
ATOM 4927 O O . ASP B 1 199 ? 13.514 42.858 52.613 1.00 29.62 199 ASP B O 1
ATOM 4932 N N . LEU B 1 200 ? 13.575 41.050 51.269 1.00 29.06 200 LEU B N 1
ATOM 4933 C CA . LEU B 1 200 ? 14.404 41.705 50.285 1.00 28.14 200 LEU B CA 1
ATOM 4934 C C . LEU B 1 200 ? 13.691 42.924 49.717 1.00 28.31 200 LEU B C 1
ATOM 4935 O O . LEU B 1 200 ? 14.295 44.002 49.598 1.00 28.40 200 LEU B O 1
ATOM 4940 N N . LEU B 1 201 ? 12.428 42.747 49.368 1.00 27.09 201 LEU B N 1
ATOM 4941 C CA . LEU B 1 201 ? 11.664 43.813 48.752 1.00 28.12 201 LEU B CA 1
ATOM 4942 C C . LEU B 1 201 ? 11.418 45.017 49.700 1.00 29.89 201 LEU B C 1
ATOM 4943 O O . LEU B 1 201 ? 11.285 46.153 49.223 1.00 30.76 201 LEU B O 1
ATOM 4948 N N . LYS B 1 202 ? 11.375 44.758 51.007 1.00 30.35 202 LYS B N 1
ATOM 4949 C CA . LYS B 1 202 ? 11.251 45.817 52.012 1.00 32.73 202 LYS B CA 1
ATOM 4950 C C . LYS B 1 202 ? 12.592 46.440 52.401 1.00 32.35 202 LYS B C 1
ATOM 4951 O O . LYS B 1 202 ? 12.612 47.364 53.204 1.00 33.40 202 LYS B O 1
ATOM 4957 N N . HIS B 1 203 ? 13.708 45.946 51.875 1.00 31.27 203 HIS B N 1
ATOM 4958 C CA . HIS B 1 203 ? 15.022 46.461 52.278 1.00 33.22 203 HIS B CA 1
ATOM 4959 C C . HIS B 1 203 ? 15.167 47.944 51.906 1.00 34.58 203 HIS B C 1
ATOM 4960 O O . HIS B 1 203 ? 14.676 48.356 50.868 1.00 35.94 203 HIS B O 1
ATOM 4967 N N . SER B 1 204 ? 15.882 48.710 52.734 1.00 36.37 204 SER B N 1
ATOM 4968 C CA . SER B 1 204 ? 16.053 50.167 52.515 1.00 38.96 204 SER B CA 1
ATOM 4969 C C . SER B 1 204 ? 16.536 50.539 51.112 1.00 39.43 204 SER B C 1
ATOM 4970 O O . SER B 1 204 ? 16.140 51.544 50.548 1.00 40.74 204 SER B O 1
ATOM 4973 N N . ASN B 1 205 ? 17.429 49.733 50.575 1.00 38.90 205 ASN B N 1
ATOM 4974 C CA . ASN B 1 205 ? 17.927 49.924 49.227 1.00 39.20 205 ASN B CA 1
ATOM 4975 C C . ASN B 1 205 ? 16.857 50.156 48.154 1.00 38.11 205 ASN B C 1
ATOM 4976 O O . ASN B 1 205 ? 17.153 50.746 47.141 1.00 38.90 205 ASN B O 1
ATOM 4981 N N . PHE B 1 206 ? 15.641 49.660 48.342 1.00 37.45 206 PHE B N 1
ATOM 4982 C CA . PHE B 1 206 ? 14.623 49.789 47.298 1.00 37.19 206 PHE B CA 1
ATOM 4983 C C . PHE B 1 206 ? 13.469 50.649 47.742 1.00 37.81 206 PHE B C 1
ATOM 4984 O O . PHE B 1 206 ? 12.445 50.696 47.071 1.00 37.01 206 PHE B O 1
ATOM 4992 N N . SER B 1 207 ? 13.636 51.349 48.864 1.00 40.99 207 SER B N 1
ATOM 4993 C CA . SER B 1 207 ? 12.575 52.202 49.418 1.00 42.97 207 SER B CA 1
ATOM 4994 C C . SER B 1 207 ? 12.056 53.252 48.433 1.00 43.96 207 SER B C 1
ATOM 4995 O O . SER B 1 207 ? 10.916 53.684 48.546 1.00 45.35 207 SER B O 1
ATOM 4998 N N . GLU B 1 208 ? 12.872 53.655 47.462 1.00 45.76 208 GLU B N 1
ATOM 4999 C CA . GLU B 1 208 ? 12.452 5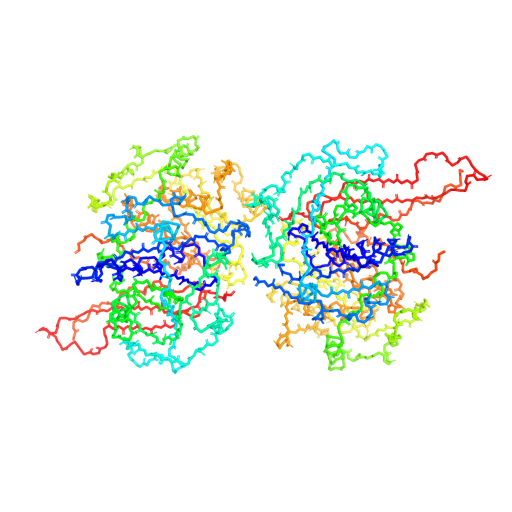4.679 46.497 1.00 46.91 208 GLU B CA 1
ATOM 5000 C C . GLU B 1 208 ? 11.689 54.140 45.286 1.00 44.95 208 GLU B C 1
ATOM 5001 O O . GLU B 1 208 ? 11.206 54.921 44.469 1.00 42.50 208 GLU B O 1
ATOM 5007 N N . SER B 1 209 ? 11.561 52.819 45.160 1.00 40.73 209 SER B N 1
ATOM 5008 C CA . SER B 1 209 ? 10.902 52.225 43.998 1.00 39.33 209 SER B CA 1
ATOM 5009 C C . SER B 1 209 ? 9.446 51.922 44.258 1.00 38.99 209 SER B C 1
ATOM 5010 O O . SER B 1 209 ? 9.082 51.489 45.335 1.00 38.04 209 SER B O 1
ATOM 5013 N N . THR B 1 210 ? 8.612 52.152 43.259 1.00 38.74 210 THR B N 1
ATOM 5014 C CA . THR B 1 210 ? 7.197 51.820 43.328 1.00 40.22 210 THR B CA 1
ATOM 5015 C C . THR B 1 210 ? 6.912 50.507 42.612 1.00 38.72 210 THR B C 1
ATOM 5016 O O . THR B 1 210 ? 6.042 49.745 43.030 1.00 40.87 210 THR B O 1
ATOM 5020 N N . SER B 1 211 ? 7.645 50.260 41.533 1.00 38.54 211 SER B N 1
ATOM 5021 C CA . SER B 1 211 ? 7.491 49.050 40.744 1.00 37.36 211 SER B CA 1
ATOM 5022 C C . SER B 1 211 ? 8.820 48.309 40.677 1.00 35.17 211 SER B C 1
ATOM 5023 O O . SER B 1 211 ? 9.831 48.877 40.278 1.00 34.55 211 SER B O 1
ATOM 5026 N N . ILE B 1 212 ? 8.813 47.046 41.098 1.00 32.95 212 ILE B N 1
ATOM 5027 C CA . ILE B 1 212 ? 10.021 46.250 41.125 1.00 31.32 212 ILE B CA 1
ATOM 5028 C C . ILE B 1 212 ? 9.797 44.904 40.434 1.00 29.18 212 ILE B C 1
ATOM 5029 O O . ILE B 1 212 ? 8.833 44.203 40.700 1.00 27.92 212 ILE B O 1
ATOM 5034 N N . MET B 1 213 ? 10.729 44.554 39.559 1.00 29.38 213 MET B N 1
ATOM 5035 C CA . MET B 1 213 ? 10.716 43.277 38.871 1.00 28.67 213 MET B CA 1
ATOM 5036 C C . MET B 1 213 ? 11.800 42.349 39.396 1.00 27.24 213 MET B C 1
ATOM 5037 O O . MET B 1 213 ? 12.986 42.674 39.389 1.00 27.93 213 MET B O 1
ATOM 5042 N N . VAL B 1 214 ? 11.385 41.176 39.832 1.00 26.05 214 VAL B N 1
ATOM 5043 C CA . VAL B 1 214 ? 12.296 40.169 40.338 1.00 24.91 214 VAL B CA 1
ATOM 5044 C C . VAL B 1 214 ? 12.462 39.120 39.264 1.00 24.33 214 VAL B C 1
ATOM 5045 O O . VAL B 1 214 ? 11.500 38.440 38.919 1.00 24.30 214 VAL B O 1
ATOM 5049 N N . ASP B 1 215 ? 13.656 39.047 38.678 1.00 24.05 215 ASP B N 1
ATOM 5050 C CA . ASP B 1 215 ? 13.971 38.034 37.681 1.00 23.95 215 ASP B CA 1
ATOM 5051 C C . ASP B 1 215 ? 14.599 36.804 38.347 1.00 22.86 215 ASP B C 1
ATOM 5052 O O . ASP B 1 215 ? 15.122 36.858 39.456 1.00 22.95 215 ASP B O 1
ATOM 5057 N N . ARG B 1 216 ? 14.534 35.711 37.628 1.00 22.87 216 ARG B N 1
ATOM 5058 C CA . ARG B 1 216 ? 14.924 34.371 38.125 1.00 22.94 216 ARG B CA 1
ATOM 5059 C C . ARG B 1 216 ? 14.216 33.997 39.416 1.00 22.45 216 ARG B C 1
ATOM 5060 O O . ARG B 1 216 ? 14.817 33.409 40.343 1.00 22.64 216 ARG B O 1
ATOM 5068 N N . ALA B 1 217 ? 12.924 34.305 39.465 1.00 21.99 217 ALA B N 1
ATOM 5069 C CA . ALA B 1 217 ? 12.121 34.030 40.635 1.00 22.70 217 ALA B CA 1
ATOM 5070 C C . ALA B 1 217 ? 12.089 32.557 41.030 1.00 22.55 217 ALA B C 1
ATOM 5071 O O . ALA B 1 217 ? 11.754 32.257 42.177 1.00 22.49 217 ALA B O 1
ATOM 5073 N N . GLU B 1 218 ? 12.433 31.645 40.124 1.00 22.16 218 GLU B N 1
ATOM 5074 C CA . GLU B 1 218 ? 12.536 30.231 40.531 1.00 22.81 218 GLU B CA 1
ATOM 5075 C C . GLU B 1 218 ? 13.631 29.948 41.563 1.00 22.28 218 GLU B C 1
ATOM 5076 O O . GLU B 1 218 ? 13.709 28.856 42.126 1.00 21.78 218 GLU B O 1
ATOM 5082 N N . THR B 1 219 ? 14.503 30.920 41.791 1.00 22.36 219 THR B N 1
ATOM 5083 C CA . THR B 1 219 ? 15.530 30.824 42.779 1.00 21.84 219 THR B CA 1
ATOM 5084 C C . THR B 1 219 ? 14.890 30.722 44.189 1.00 22.65 219 THR B C 1
ATOM 5085 O O . THR B 1 219 ? 15.457 30.099 45.086 1.00 22.53 219 THR B O 1
ATOM 5089 N N . ILE B 1 220 ? 13.699 31.290 44.363 1.00 22.97 220 ILE B N 1
ATOM 5090 C CA . ILE B 1 220 ? 13.006 31.327 45.666 1.00 24.90 220 ILE B CA 1
ATOM 5091 C C . ILE B 1 220 ? 12.209 30.048 45.892 1.00 23.84 220 ILE B C 1
ATOM 5092 O O . ILE B 1 220 ? 11.613 29.521 44.941 1.00 22.59 220 ILE B O 1
ATOM 5097 N N . LEU B 1 221 ? 12.244 29.544 47.133 1.00 22.61 221 LEU B N 1
ATOM 5098 C CA . LEU B 1 221 ? 11.517 28.340 47.565 1.00 23.51 221 LEU B CA 1
ATOM 5099 C C . LEU B 1 221 ? 10.175 28.684 48.179 1.00 23.24 221 LEU B C 1
ATOM 5100 O O . LEU B 1 221 ? 9.925 29.824 48.569 1.00 23.79 221 LEU B O 1
ATOM 5105 N N . HIS B 1 222 ? 9.315 27.686 48.289 1.00 22.40 222 HIS B N 1
ATOM 5106 C CA . HIS B 1 222 ? 8.088 27.849 49.031 1.00 22.83 222 HIS B CA 1
ATOM 5107 C C . HIS B 1 222 ? 8.431 27.955 50.490 1.00 23.46 222 HIS B C 1
ATOM 5108 O O . HIS B 1 222 ? 9.318 27.299 50.921 1.00 22.86 222 HIS B O 1
ATOM 5115 N N . GLU B 1 223 ? 7.725 28.821 51.192 1.00 25.25 223 GLU B N 1
ATOM 5116 C CA . GLU B 1 223 ? 7.645 28.803 52.648 1.00 28.21 223 GLU B CA 1
ATOM 5117 C C . GLU B 1 223 ? 6.511 27.842 53.009 1.00 28.00 223 GLU B C 1
ATOM 5118 O O . GLU B 1 223 ? 5.467 27.839 52.374 1.00 30.10 223 GLU B O 1
ATOM 5124 N N . HIS B 1 224 ? 6.746 26.938 53.929 1.00 28.49 224 HIS B N 1
ATOM 5125 C CA . HIS B 1 224 ? 5.686 25.984 54.373 1.00 28.60 224 HIS B CA 1
ATOM 5126 C C . HIS B 1 224 ? 5.057 25.190 53.225 1.00 27.62 224 HIS B C 1
ATOM 5127 O O . HIS B 1 224 ? 3.835 25.193 53.016 1.00 26.90 224 HIS B O 1
ATOM 5134 N N . TYR B 1 225 ? 5.939 24.534 52.473 1.00 27.14 225 TYR B N 1
ATOM 5135 C CA . TYR B 1 225 ? 5.553 23.734 51.309 1.00 27.30 225 TYR B CA 1
ATOM 5136 C C . TYR B 1 225 ? 4.416 22.824 51.715 1.00 28.08 225 TYR B C 1
ATOM 5137 O O . TYR B 1 225 ? 4.502 22.173 52.734 1.00 29.02 225 TYR B O 1
ATOM 5146 N N . GLY B 1 226 ? 3.364 22.776 50.915 1.00 28.27 226 GLY B N 1
ATOM 5147 C CA . GLY B 1 226 ? 2.255 21.839 51.131 1.00 28.64 226 GLY B CA 1
ATOM 5148 C C . GLY B 1 226 ? 1.326 22.098 52.329 1.00 29.15 226 GLY B C 1
ATOM 5149 O O . GLY B 1 226 ? 0.500 21.238 52.647 1.00 27.86 226 GLY B O 1
ATOM 5150 N N . GLU B 1 227 ? 1.417 23.287 52.926 1.00 28.63 227 GLU B N 1
ATOM 5151 C CA . GLU B 1 227 ? 0.539 23.687 54.045 1.00 30.93 227 GLU B CA 1
ATOM 5152 C C . GLU B 1 227 ? -0.547 24.665 53.558 1.00 30.58 227 GLU B C 1
ATOM 5153 O O . GLU B 1 227 ? -0.775 24.757 52.359 1.00 28.27 227 GLU B O 1
ATOM 5159 N N . VAL B 1 228 ? -1.229 25.358 54.466 1.00 30.54 228 VAL B N 1
ATOM 5160 C CA . VAL B 1 228 ? -2.495 26.030 54.108 1.00 31.34 228 VAL B CA 1
ATOM 5161 C C . VAL B 1 228 ? -2.318 27.061 53.009 1.00 31.11 228 VAL B C 1
ATOM 5162 O O . VAL B 1 228 ? -3.055 27.039 52.014 1.00 29.53 228 VAL B O 1
ATOM 5166 N N . ASP B 1 229 ? -1.323 27.933 53.157 1.00 30.88 229 ASP B N 1
ATOM 5167 C CA . ASP B 1 229 ? -1.162 29.062 52.215 1.00 31.17 229 ASP B CA 1
ATOM 5168 C C . ASP B 1 229 ? -0.662 28.652 50.828 1.00 29.19 229 ASP B C 1
ATOM 5169 O O . ASP B 1 229 ? -1.019 29.262 49.821 1.00 27.84 229 ASP B O 1
ATOM 5174 N N . TYR B 1 230 ? 0.181 27.624 50.790 1.00 28.78 230 TYR B N 1
ATOM 5175 C CA . TYR B 1 230 ? 0.584 26.976 49.543 1.00 27.65 230 TYR B CA 1
ATOM 5176 C C . TYR B 1 230 ? -0.621 26.499 48.779 1.00 27.12 230 TYR B C 1
ATOM 5177 O O . TYR B 1 230 ? -0.797 26.777 47.581 1.00 26.65 230 TYR B O 1
ATOM 5186 N N . TRP B 1 231 ? -1.479 25.777 49.477 1.00 28.54 231 TRP B N 1
ATOM 5187 C CA . TRP B 1 231 ? -2.711 25.276 48.874 1.00 28.47 231 TRP B CA 1
ATOM 5188 C C . TRP B 1 231 ? -3.737 26.380 48.591 1.00 28.59 231 TRP B C 1
ATOM 5189 O O . TRP B 1 231 ? -4.467 26.296 47.622 1.00 28.19 231 TRP B O 1
ATOM 5200 N N . LYS B 1 232 ? -3.795 27.437 49.387 1.00 28.62 232 LYS B N 1
ATOM 5201 C CA . LYS B 1 232 ? -4.680 28.534 49.002 1.00 29.68 232 LYS B CA 1
ATOM 5202 C C . LYS B 1 232 ? -4.269 29.109 47.674 1.00 28.93 232 LYS B C 1
ATOM 5203 O O . LYS B 1 232 ? -5.126 29.356 46.821 1.00 29.31 232 LYS B O 1
ATOM 5209 N N . ALA B 1 233 ? -2.960 29.308 47.499 1.00 27.99 233 ALA B N 1
ATOM 5210 C CA . ALA B 1 233 ? -2.428 29.880 46.252 1.00 27.98 233 ALA B CA 1
ATOM 5211 C C . ALA B 1 233 ? -2.714 28.946 45.071 1.00 27.30 233 ALA B C 1
ATOM 5212 O O . ALA B 1 233 ? -3.147 29.390 44.041 1.00 26.96 233 ALA B O 1
ATOM 5214 N N . ARG B 1 234 ? -2.491 27.645 45.261 1.00 26.81 234 ARG B N 1
ATOM 5215 C CA . ARG B 1 234 ? -2.813 26.653 44.261 1.00 26.24 234 ARG B CA 1
ATOM 5216 C C . ARG B 1 234 ? -4.299 26.650 43.936 1.00 27.61 234 ARG B C 1
ATOM 5217 O O . ARG B 1 234 ? -4.661 26.658 42.761 1.00 29.76 234 ARG B O 1
ATOM 5225 N N . ARG B 1 235 ? -5.145 26.622 44.968 1.00 27.19 235 ARG B N 1
ATOM 5226 C CA . ARG B 1 235 ? -6.607 26.605 44.810 1.00 27.56 235 ARG B CA 1
ATOM 5227 C C . ARG B 1 235 ? -7.165 27.808 44.060 1.00 27.87 235 ARG B C 1
ATOM 5228 O O . ARG B 1 235 ? -8.220 27.707 43.451 1.00 26.50 235 ARG B O 1
ATOM 5236 N N . SER B 1 236 ? -6.481 28.945 44.145 1.00 28.26 236 SER B N 1
ATOM 5237 C CA . SER B 1 236 ? -6.956 30.152 43.521 1.00 28.55 236 SER B CA 1
ATOM 5238 C C . SER B 1 236 ? -6.764 30.136 42.021 1.00 28.30 236 SER B C 1
ATOM 5239 O O . SER B 1 236 ? -7.322 30.991 41.330 1.00 28.03 236 SER B O 1
ATOM 5242 N N . MET B 1 237 ? -5.960 29.200 41.515 1.00 28.02 237 MET B N 1
ATOM 5243 C CA . MET B 1 237 ? -5.599 29.198 40.124 1.00 28.06 237 MET B CA 1
ATOM 5244 C C . MET B 1 237 ? -6.610 28.354 39.370 1.00 30.24 237 MET B C 1
ATOM 5245 O O . MET B 1 237 ? -6.283 27.316 38.800 1.00 30.16 237 MET B O 1
ATOM 5250 N N . ARG B 1 238 ? -7.853 28.830 39.365 1.00 32.47 238 ARG B N 1
ATOM 5251 C CA . ARG B 1 238 ? -8.913 28.181 38.601 1.00 33.07 238 ARG B CA 1
ATOM 5252 C C . ARG B 1 238 ? -8.662 28.482 37.138 1.00 32.47 238 ARG B C 1
ATOM 5253 O O . ARG B 1 238 ? -8.278 29.600 36.774 1.00 32.07 238 ARG B O 1
ATOM 5261 N N . TYR B 1 239 ? -8.894 27.483 36.297 1.00 31.23 239 TYR B N 1
ATOM 5262 C CA . TYR B 1 239 ? -8.813 27.694 34.858 1.00 32.60 239 TYR B CA 1
ATOM 5263 C C . TYR B 1 239 ? -9.919 28.638 34.343 1.00 32.92 239 TYR B C 1
ATOM 5264 O O . TYR B 1 239 ? -10.937 28.842 34.994 1.00 33.89 239 TYR B O 1
ATOM 5273 N N . SER B 1 240 ? -9.658 29.244 33.184 1.00 33.70 240 SER B N 1
ATOM 5274 C CA . SER B 1 240 ? -10.574 30.127 32.513 1.00 35.43 240 SER B CA 1
ATOM 5275 C C . SER B 1 240 ? -11.882 29.390 32.203 1.00 36.48 240 SER B C 1
ATOM 5276 O O . SER B 1 240 ? -11.853 28.239 31.790 1.00 35.02 240 SER B O 1
ATOM 5279 N N . ASN B 1 241 ? -13.008 30.079 32.367 1.00 37.83 241 ASN B N 1
ATOM 5280 C CA . ASN B 1 241 ? -14.330 29.482 32.150 1.00 40.37 241 ASN B CA 1
ATOM 5281 C C . ASN B 1 241 ? -14.523 28.927 30.743 1.00 40.66 241 ASN B C 1
ATOM 5282 O O . ASN B 1 241 ? -15.087 27.860 30.571 1.00 40.99 241 ASN B O 1
ATOM 5287 N N . ASP B 1 242 ? -14.054 29.662 29.737 1.00 41.28 242 ASP B N 1
ATOM 5288 C CA . ASP B 1 242 ? -14.161 29.204 28.349 1.00 41.52 242 ASP B CA 1
ATOM 5289 C C . ASP B 1 242 ? -13.471 27.876 28.130 1.00 40.57 242 ASP B C 1
ATOM 5290 O O . ASP B 1 242 ? -13.980 27.030 27.415 1.00 37.60 242 ASP B O 1
ATOM 5295 N N . LEU B 1 243 ? -12.308 27.695 28.747 1.00 38.15 243 LEU B N 1
ATOM 5296 C CA . LEU B 1 243 ? -11.600 26.422 28.671 1.00 38.76 243 LEU B CA 1
ATOM 5297 C C . LEU B 1 243 ? -12.332 25.300 29.406 1.00 39.16 243 LEU B C 1
ATOM 5298 O O . LEU B 1 243 ? -12.362 24.176 28.938 1.00 39.39 243 LEU B O 1
ATOM 5303 N N . VAL B 1 244 ? -12.889 25.600 30.582 1.00 39.26 244 VAL B N 1
ATOM 5304 C CA . VAL B 1 244 ? -13.649 24.606 31.320 1.00 38.62 244 VAL B CA 1
ATOM 5305 C C . VAL B 1 244 ? -14.875 24.207 30.500 1.00 38.37 244 VAL B C 1
ATOM 5306 O O . VAL B 1 244 ? -15.222 23.038 30.452 1.00 35.86 244 VAL B O 1
ATOM 5310 N N . ASP B 1 245 ? -15.519 25.176 29.859 1.00 39.35 245 ASP B N 1
ATOM 5311 C CA . ASP B 1 245 ? -16.702 24.881 29.027 1.00 41.46 245 ASP B CA 1
ATOM 5312 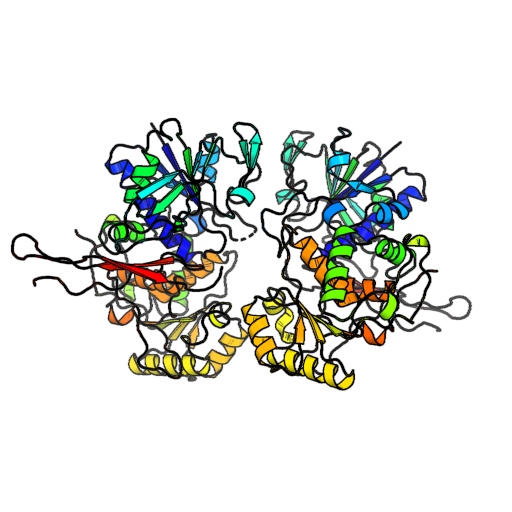C C . ASP B 1 245 ? -16.361 23.911 27.898 1.00 41.24 245 ASP B C 1
ATOM 5313 O O . ASP B 1 245 ? -17.091 22.953 27.652 1.00 45.77 245 ASP B O 1
ATOM 5318 N N . VAL B 1 246 ? -15.262 24.175 27.210 1.00 40.61 246 VAL B N 1
ATOM 5319 C CA . VAL B 1 246 ? -14.812 23.332 26.089 1.00 40.34 246 VAL B CA 1
ATOM 5320 C C . VAL B 1 246 ? -14.490 21.919 26.573 1.00 39.11 246 VAL B C 1
ATOM 5321 O O . VAL B 1 246 ? -14.857 20.931 25.936 1.00 38.56 246 VAL B O 1
ATOM 5325 N N . ALA B 1 247 ? -13.810 21.823 27.715 1.00 38.35 247 ALA B N 1
ATOM 5326 C CA . ALA B 1 247 ? -13.478 20.519 28.294 1.00 36.53 247 ALA B CA 1
ATOM 5327 C C . ALA B 1 247 ? -14.720 19.734 28.701 1.00 36.08 247 ALA B C 1
ATOM 5328 O O . ALA B 1 247 ? -14.768 18.507 28.547 1.00 36.11 247 ALA B O 1
ATOM 5330 N N . ASP B 1 248 ? -15.724 20.426 29.227 1.00 36.08 248 ASP B N 1
ATOM 5331 C CA . ASP B 1 248 ? -16.924 19.752 29.691 1.00 36.65 248 ASP B CA 1
ATOM 5332 C C . ASP B 1 248 ? -17.762 19.284 28.504 1.00 37.74 248 ASP B C 1
ATOM 5333 O O . ASP B 1 248 ? -18.399 18.240 28.583 1.00 35.36 248 ASP B O 1
ATOM 5338 N N . ALA B 1 249 ? -17.732 20.041 27.405 1.00 40.38 249 ALA B N 1
ATOM 5339 C CA . ALA B 1 249 ? -18.390 19.618 26.149 1.00 41.07 249 ALA B CA 1
ATOM 5340 C C . ALA B 1 249 ? -17.771 18.306 25.663 1.00 42.86 249 ALA B C 1
ATOM 5341 O O . ALA B 1 249 ? -18.495 17.369 25.304 1.00 42.64 249 ALA B O 1
ATOM 5343 N N . PHE B 1 250 ? -16.440 18.211 25.707 1.00 41.53 250 PHE B N 1
ATOM 5344 C CA . PHE B 1 250 ? -15.735 16.977 25.305 1.00 40.88 250 PHE B CA 1
ATOM 5345 C C . PHE B 1 250 ? -16.102 15.769 26.184 1.00 41.60 250 PHE B C 1
ATOM 5346 O O . PHE B 1 250 ? -16.292 14.643 25.684 1.00 41.38 250 PHE B O 1
ATOM 5354 N N . ARG B 1 251 ? -16.177 16.005 27.490 1.00 40.67 251 ARG B N 1
ATOM 5355 C CA . ARG B 1 251 ? -16.522 14.954 28.457 1.00 41.54 251 ARG B CA 1
ATOM 5356 C C . ARG B 1 251 ? -17.916 14.365 28.176 1.00 42.64 251 ARG B C 1
ATOM 5357 O O . ARG B 1 251 ? -18.103 13.143 28.168 1.00 40.46 251 ARG B O 1
ATOM 5365 N N . LYS B 1 252 ? -18.870 15.266 27.946 1.00 42.51 252 LYS B N 1
ATOM 5366 C CA . LYS B 1 252 ? -20.251 14.904 27.615 1.00 46.63 252 LYS B CA 1
ATOM 5367 C C . LYS B 1 252 ? -20.328 14.097 26.312 1.00 46.07 252 LYS B C 1
ATOM 5368 O O . LYS B 1 252 ? -20.872 12.991 26.272 1.00 47.10 252 LYS B O 1
ATOM 5374 N N . LYS B 1 253 ? -19.751 14.658 25.261 1.00 45.52 253 LYS B N 1
ATOM 5375 C CA . LYS B 1 253 ? -19.816 14.062 23.932 1.00 47.57 253 LYS B CA 1
ATOM 5376 C C . LYS B 1 253 ? -19.039 12.761 23.765 1.00 45.71 253 LYS B C 1
ATOM 5377 O O . LYS B 1 253 ? -19.465 11.887 23.037 1.00 41.94 253 LYS B O 1
ATOM 5383 N N . TYR B 1 254 ? -17.878 12.637 24.396 1.00 44.10 254 TYR B N 1
ATOM 5384 C CA . TYR B 1 254 ? -17.022 11.477 24.121 1.00 44.08 254 TYR B CA 1
ATOM 5385 C C . TYR B 1 254 ? -16.783 10.527 25.294 1.00 44.08 254 TYR B C 1
ATOM 5386 O O . TYR B 1 254 ? -16.508 9.341 25.079 1.00 42.29 254 TYR B O 1
ATOM 5395 N N . LEU B 1 255 ? -16.881 11.039 26.525 1.00 44.73 255 LEU B N 1
ATOM 5396 C CA . LEU B 1 255 ? -16.391 10.331 27.711 1.00 43.53 255 LEU B CA 1
ATOM 5397 C C . LEU B 1 255 ? -17.469 9.890 28.701 1.00 44.60 255 LEU B C 1
ATOM 5398 O O . LEU B 1 255 ? -17.140 9.420 29.779 1.00 43.65 255 LEU B O 1
ATOM 5403 N N . ASP B 1 256 ? -18.745 10.008 28.321 1.00 47.00 256 ASP B N 1
ATOM 5404 C CA . ASP B 1 256 ? -19.876 9.728 29.217 1.00 47.56 256 ASP B CA 1
ATOM 5405 C C . ASP B 1 256 ? -19.630 10.396 30.549 1.00 44.44 256 ASP B C 1
ATOM 5406 O O . ASP B 1 256 ? -19.838 9.785 31.591 1.00 42.23 256 ASP B O 1
ATOM 5411 N N . SER B 1 257 ? -19.220 11.653 30.512 1.00 42.98 257 SER B N 1
ATOM 5412 C CA . SER B 1 257 ? -18.776 12.321 31.725 1.00 41.85 257 SER B CA 1
ATOM 5413 C C . SER B 1 257 ? -19.385 13.721 31.892 1.00 41.46 257 SER B C 1
ATOM 5414 O O . SER B 1 257 ? -19.409 14.527 30.960 1.00 40.17 257 SER B O 1
ATOM 5417 N N . ASP B 1 258 ? -19.897 13.985 33.091 1.00 43.19 258 ASP B N 1
ATOM 5418 C CA . ASP B 1 258 ? -20.236 15.337 33.525 1.00 43.48 258 ASP B CA 1
ATOM 5419 C C . ASP B 1 258 ? -20.145 15.387 35.036 1.00 43.24 258 ASP B C 1
ATOM 5420 O O . ASP B 1 258 ? -20.101 14.355 35.709 1.00 43.16 258 ASP B O 1
ATOM 5425 N N . ASP B 1 259 ? -20.149 16.600 35.570 1.00 44.18 259 ASP B N 1
ATOM 5426 C CA . ASP B 1 259 ? -19.908 16.797 37.000 1.00 43.67 259 ASP B CA 1
ATOM 5427 C C . ASP B 1 259 ? -20.968 16.144 37.847 1.00 44.95 259 ASP B C 1
ATOM 5428 O O . ASP B 1 259 ? -20.674 15.675 38.948 1.00 43.61 259 ASP B O 1
ATOM 5433 N N . LYS B 1 260 ? -22.198 16.129 37.333 1.00 46.74 260 LYS B N 1
ATOM 5434 C CA . LYS B 1 260 ? -23.328 15.548 38.025 1.00 49.12 260 LYS B CA 1
ATOM 5435 C C . LYS B 1 260 ? -23.081 14.069 38.288 1.00 47.40 260 LYS B C 1
ATOM 5436 O O . LYS B 1 260 ? -23.089 13.627 39.432 1.00 46.61 260 LYS B O 1
ATOM 5442 N N . ARG B 1 261 ? -22.847 13.306 37.233 1.00 48.16 261 ARG B N 1
ATOM 5443 C CA . ARG B 1 261 ? -22.642 11.862 37.369 1.00 49.92 261 ARG B CA 1
ATOM 5444 C C . ARG B 1 261 ? -21.304 11.513 37.990 1.00 50.58 261 ARG B C 1
ATOM 5445 O O . ARG B 1 261 ? -21.202 10.529 38.721 1.00 50.50 261 ARG B O 1
ATOM 5453 N N . ASP B 1 262 ? -20.284 12.317 37.695 1.00 50.06 262 ASP B N 1
ATOM 5454 C CA . ASP B 1 262 ? -18.940 12.067 38.218 1.00 50.27 262 ASP B CA 1
ATOM 5455 C C . ASP B 1 262 ? -18.794 12.495 39.683 1.00 48.30 262 ASP B C 1
ATOM 5456 O O . ASP B 1 262 ? -17.824 12.118 40.333 1.00 48.13 262 ASP B O 1
ATOM 5461 N N . LYS B 1 263 ? -19.760 13.258 40.197 1.00 47.73 263 LYS B N 1
ATOM 5462 C CA . LYS B 1 263 ? -19.695 13.844 41.542 1.00 48.94 263 LYS B CA 1
ATOM 5463 C C . LYS B 1 263 ? -18.446 14.703 41.699 1.00 47.30 263 LYS B C 1
ATOM 5464 O O . LYS B 1 263 ? -17.746 14.600 42.698 1.00 46.38 263 LYS B O 1
ATOM 5470 N N . THR B 1 264 ? -18.175 15.539 40.700 1.00 45.92 264 THR B N 1
ATOM 5471 C CA . THR B 1 264 ? -16.992 16.381 40.681 1.00 44.67 264 THR B CA 1
ATOM 5472 C C . THR B 1 264 ? -17.339 17.860 40.618 1.00 47.03 264 THR B C 1
ATOM 5473 O O . THR B 1 264 ? -16.482 18.682 40.301 1.00 51.32 264 THR B O 1
ATOM 5477 N N . LYS B 1 265 ? -18.590 18.194 40.921 1.00 47.63 265 LYS B N 1
ATOM 5478 C CA . LYS B 1 265 ? -19.027 19.580 41.010 1.00 48.36 265 LYS B CA 1
ATOM 5479 C C . LYS B 1 265 ? -18.298 20.351 42.114 1.00 45.76 265 LYS B C 1
ATOM 5480 O O . LYS B 1 265 ? -18.279 19.934 43.273 1.00 43.26 265 LYS B O 1
ATOM 5486 N N . LEU B 1 266 ? -17.733 21.494 41.744 1.00 44.43 266 LEU B N 1
ATOM 5487 C CA . LEU B 1 266 ? -16.991 22.350 42.675 1.00 46.04 266 LEU B CA 1
ATOM 5488 C C . LEU B 1 266 ? -17.712 23.683 42.903 1.00 44.79 266 LEU B C 1
ATOM 5489 O O . LEU B 1 266 ? -18.305 24.225 41.975 1.00 44.46 266 LEU B O 1
ATOM 5494 N N . VAL B 1 267 ? -17.629 24.214 44.120 1.00 44.85 267 VAL B N 1
ATOM 5495 C CA . VAL B 1 267 ? -18.203 25.533 44.418 1.00 45.33 267 VAL B CA 1
ATOM 5496 C C . VAL B 1 267 ? -17.608 26.596 43.503 1.00 44.60 267 VAL B C 1
ATOM 5497 O O . VAL B 1 267 ? -16.440 26.518 43.154 1.00 43.25 267 VAL B O 1
ATOM 5501 N N . ASP B 1 268 ? -18.409 27.579 43.102 1.00 45.74 268 ASP B N 1
ATOM 5502 C CA . ASP B 1 268 ? -17.935 28.622 42.180 1.00 45.87 268 ASP B CA 1
ATOM 5503 C C . ASP B 1 268 ? -16.780 29.437 42.761 1.00 43.99 268 ASP B C 1
ATOM 5504 O O . ASP B 1 268 ? -15.851 29.780 42.033 1.00 44.24 268 ASP B O 1
ATOM 5509 N N . ASP B 1 269 ? -16.866 29.735 44.058 1.00 42.53 269 ASP B N 1
ATOM 5510 C CA . ASP B 1 269 ? -15.895 30.560 44.793 1.00 42.00 269 ASP B CA 1
ATOM 5511 C C . ASP B 1 269 ? -14.964 29.624 45.547 1.00 40.83 269 ASP B C 1
ATOM 5512 O O . ASP B 1 269 ? -15.384 28.989 46.525 1.00 42.66 269 ASP B O 1
ATOM 5517 N N . TRP B 1 270 ? -13.705 29.543 45.110 1.00 39.79 270 TRP B N 1
ATOM 5518 C CA . TRP B 1 270 ? -12.760 28.535 45.648 1.00 38.95 270 TRP B CA 1
ATOM 5519 C C . TRP B 1 270 ? -12.513 28.666 47.157 1.00 39.06 270 TRP B C 1
ATOM 5520 O O . TRP B 1 270 ? -12.145 27.672 47.812 1.00 38.83 270 TRP B O 1
ATOM 5531 N N . THR B 1 271 ? -12.719 29.867 47.702 1.00 38.40 271 THR B N 1
ATOM 5532 C CA . THR B 1 271 ? -12.543 30.079 49.151 1.00 41.30 271 THR B CA 1
ATOM 5533 C C . THR B 1 271 ? -13.541 29.289 49.997 1.00 42.61 271 THR B C 1
ATOM 5534 O O . THR B 1 271 ? -13.300 29.081 51.183 1.00 44.17 271 THR B O 1
ATOM 5538 N N . LYS B 1 272 ? -14.643 28.850 49.387 1.00 43.07 272 LYS B N 1
ATOM 5539 C CA . LYS B 1 272 ? -15.630 28.012 50.069 1.00 44.10 272 LYS B CA 1
ATOM 5540 C C . LYS B 1 272 ? -15.392 26.502 49.948 1.00 42.68 272 LYS B C 1
ATOM 5541 O O . LYS B 1 272 ? -16.152 25.722 50.493 1.00 42.89 272 LYS B O 1
ATOM 5547 N N . GLU B 1 273 ? -14.363 26.072 49.227 1.00 42.56 273 GLU B N 1
ATOM 5548 C CA . GLU B 1 273 ? -14.077 24.637 49.118 1.00 41.76 273 GLU B CA 1
ATOM 5549 C C . GLU B 1 273 ? -13.915 24.011 50.507 1.00 43.48 273 GLU B C 1
ATOM 5550 O O . GLU B 1 273 ? -13.408 24.653 51.420 1.00 44.23 273 GLU B O 1
ATOM 5556 N N . LYS B 1 274 ? -14.308 22.742 50.631 1.00 46.18 274 LYS B N 1
ATOM 5557 C CA . LYS B 1 274 ? -14.097 21.945 51.842 1.00 48.96 274 LYS B CA 1
ATOM 5558 C C . LYS B 1 274 ? -13.515 20.567 51.497 1.00 46.17 274 LYS B C 1
ATOM 5559 O O . LYS B 1 274 ? -13.690 20.079 50.385 1.00 44.38 274 LYS B O 1
ATOM 5565 N N . PRO B 1 275 ? -12.829 19.926 52.457 1.00 45.87 275 PRO B N 1
ATOM 5566 C CA . PRO B 1 275 ? -12.162 18.653 52.144 1.00 46.95 275 PRO B CA 1
ATOM 5567 C C . PRO B 1 275 ? -13.144 17.538 51.838 1.00 47.47 275 PRO B C 1
ATOM 5568 O O . PRO B 1 275 ? -14.180 17.458 52.480 1.00 46.97 275 PRO B O 1
ATOM 5572 N N . ARG B 1 276 ? -12.819 16.700 50.853 1.00 48.41 276 ARG B N 1
ATOM 5573 C CA . ARG B 1 276 ? -13.629 15.513 50.540 1.00 48.06 276 ARG B CA 1
ATOM 5574 C C . ARG B 1 276 ? -12.773 14.458 49.855 1.00 45.16 276 ARG B C 1
ATOM 5575 O O . ARG B 1 276 ? -11.738 14.774 49.273 1.00 44.08 276 ARG B O 1
ATOM 5583 N N . ARG B 1 277 ? -13.195 13.205 49.944 1.00 42.28 277 ARG B N 1
ATOM 5584 C CA . ARG B 1 277 ? -12.551 12.136 49.199 1.00 41.96 277 ARG B CA 1
ATOM 5585 C C . ARG B 1 277 ? -13.559 11.351 48.386 1.00 43.41 277 ARG B C 1
ATOM 5586 O O . ARG B 1 277 ? -13.275 10.220 47.979 1.00 45.96 277 ARG B O 1
ATOM 5594 N N . THR B 1 278 ? -14.687 11.989 48.068 1.00 42.37 278 THR B N 1
ATOM 5595 C CA . THR B 1 278 ? -15.835 11.308 47.477 1.00 43.35 278 THR B CA 1
ATOM 5596 C C . THR B 1 278 ? -16.076 11.537 45.965 1.00 43.13 278 THR B C 1
ATOM 5597 O O . THR B 1 278 ? -17.115 11.124 45.446 1.00 43.79 278 THR B O 1
ATOM 5601 N N . ALA B 1 279 ? -15.145 12.162 45.251 1.00 40.46 279 ALA B N 1
ATOM 5602 C CA . ALA B 1 279 ? -15.285 12.276 43.796 1.00 40.31 279 ALA B CA 1
ATOM 5603 C C . ALA B 1 279 ? -15.103 10.921 43.127 1.00 40.32 279 ALA B C 1
ATOM 5604 O O . ALA B 1 279 ? -14.250 10.132 43.515 1.00 39.17 279 ALA B O 1
ATOM 5606 N N . ILE B 1 280 ? -15.906 10.673 42.107 1.00 41.36 280 ILE B N 1
ATOM 5607 C CA . ILE B 1 280 ? -15.928 9.386 41.403 1.00 42.88 280 ILE B CA 1
ATOM 5608 C C . ILE B 1 280 ? -15.228 9.494 40.052 1.00 41.46 280 ILE B C 1
ATOM 5609 O O . ILE B 1 280 ? -14.413 8.638 39.703 1.00 40.61 280 ILE B O 1
ATOM 5614 N N . GLY B 1 281 ? -15.542 10.547 39.298 1.00 41.27 281 GLY B N 1
ATOM 5615 C CA . GLY B 1 281 ? -14.919 10.783 37.990 1.00 41.94 281 GLY B CA 1
ATOM 5616 C C . GLY B 1 281 ? -15.707 10.110 36.886 1.00 43.06 281 GLY B C 1
ATOM 5617 O O . GLY B 1 281 ? -16.512 9.236 37.154 1.00 45.14 281 GLY B O 1
ATOM 5618 N N . GLY B 1 282 ? -15.477 10.518 35.642 1.00 42.59 282 GLY B N 1
ATOM 5619 C CA . GLY B 1 282 ? -16.107 9.884 34.501 1.00 41.53 282 GLY B CA 1
ATOM 5620 C C . GLY B 1 282 ? -15.571 8.485 34.283 1.00 41.86 282 GLY B C 1
ATOM 5621 O O . GLY B 1 282 ? -14.521 8.115 34.798 1.00 40.88 282 GLY B O 1
ATOM 5622 N N . PRO B 1 283 ? -16.287 7.682 33.495 1.00 43.00 283 PRO B N 1
ATOM 5623 C CA . PRO B 1 283 ? -15.891 6.303 33.244 1.00 42.65 283 PRO B CA 1
ATOM 5624 C C . PRO B 1 283 ? -14.732 6.189 32.239 1.00 42.37 283 PRO B C 1
ATOM 5625 O O . PRO B 1 283 ? -14.859 5.529 31.187 1.00 44.01 283 PRO B O 1
ATOM 5629 N N . TYR B 1 284 ? -13.602 6.811 32.577 1.00 40.12 284 TYR B N 1
ATOM 5630 C CA . TYR B 1 284 ? -12.392 6.699 31.777 1.00 38.84 284 TYR B CA 1
ATOM 5631 C C . TYR B 1 284 ? -11.126 6.760 32.610 1.00 38.50 284 TYR B C 1
ATOM 5632 O O . TYR B 1 284 ? -11.123 7.239 33.729 1.00 36.05 284 TYR B O 1
ATOM 5641 N N . LEU B 1 285 ? -10.065 6.234 32.015 1.00 38.54 285 LEU B N 1
ATOM 5642 C CA . LEU B 1 285 ? -8.728 6.294 32.553 1.00 38.94 285 LEU B CA 1
ATOM 5643 C C . LEU B 1 285 ? -7.997 7.501 31.935 1.00 37.26 285 LEU B C 1
ATOM 5644 O O . LEU B 1 285 ? -8.026 7.699 30.719 1.00 37.21 285 LEU B O 1
ATOM 5649 N N . GLY B 1 286 ? -7.349 8.298 32.778 1.00 35.87 286 GLY B N 1
ATOM 5650 C CA . GLY B 1 286 ? -6.536 9.424 32.320 1.00 33.92 286 GLY B CA 1
ATOM 5651 C C . GLY B 1 286 ? -5.056 9.106 32.386 1.00 34.33 286 GLY B C 1
ATOM 5652 O O . GLY B 1 286 ? -4.552 8.604 33.411 1.00 32.71 286 GLY B O 1
ATOM 5653 N N . ILE B 1 287 ? -4.352 9.398 31.294 1.00 34.30 287 ILE B N 1
ATOM 5654 C CA . ILE B 1 287 ? -2.916 9.230 31.248 1.00 34.72 287 ILE B CA 1
ATOM 5655 C C . ILE B 1 287 ? -2.251 10.480 30.687 1.00 34.00 287 ILE B C 1
ATOM 5656 O O . ILE B 1 287 ? -2.649 11.012 29.654 1.00 34.12 287 ILE B O 1
ATOM 5661 N N . HIS B 1 288 ? -1.266 10.972 31.432 1.00 34.39 288 HIS B N 1
ATOM 5662 C CA . HIS B 1 288 ? -0.351 11.946 30.900 1.00 33.28 288 HIS B CA 1
ATOM 5663 C C . HIS B 1 288 ? 0.904 11.231 30.463 1.00 32.67 288 HIS B C 1
ATOM 5664 O O . HIS B 1 288 ? 1.646 10.693 31.307 1.00 34.09 288 HIS B O 1
ATOM 5671 N N . TRP B 1 289 ? 1.146 11.297 29.156 1.00 31.97 289 TRP B N 1
ATOM 5672 C CA . TRP B 1 289 ? 2.233 10.618 28.492 1.00 32.69 289 TRP B CA 1
ATOM 5673 C C . TRP B 1 289 ? 3.237 11.626 27.993 1.00 31.96 289 TRP B C 1
ATOM 5674 O O . TRP B 1 289 ? 3.097 12.184 26.893 1.00 31.25 289 TRP B O 1
ATOM 5685 N N . ARG B 1 290 ? 4.241 11.896 28.825 1.00 32.53 290 ARG B N 1
ATOM 5686 C CA . ARG B 1 290 ? 5.202 12.952 28.552 1.00 32.70 290 ARG B CA 1
ATOM 5687 C C . ARG B 1 290 ? 6.365 12.368 27.785 1.00 34.34 290 ARG B C 1
ATOM 5688 O O . ARG B 1 290 ? 7.063 11.500 28.293 1.00 34.24 290 ARG B O 1
ATOM 5696 N N . ARG B 1 291 ? 6.559 12.807 26.543 1.00 37.45 291 ARG B N 1
ATOM 5697 C CA . ARG B 1 291 ? 7.657 12.293 25.736 1.00 39.53 291 ARG B CA 1
ATOM 5698 C C . ARG B 1 291 ? 8.489 13.458 25.182 1.00 39.88 291 ARG B C 1
ATOM 5699 O O . ARG B 1 291 ? 8.902 14.293 25.970 1.00 38.51 291 ARG B O 1
ATOM 5707 N N . ARG B 1 292 ? 8.721 13.545 23.870 1.00 39.12 292 ARG B N 1
ATOM 5708 C CA . ARG B 1 292 ? 9.588 14.590 23.305 1.00 39.99 292 ARG B CA 1
ATOM 5709 C C . ARG B 1 292 ? 10.948 14.680 24.076 1.00 41.41 292 ARG B C 1
ATOM 5710 O O . ARG B 1 292 ? 11.659 13.672 24.186 1.00 41.16 292 ARG B O 1
ATOM 5718 N N . ASP B 1 293 ? 11.305 15.865 24.600 1.00 40.21 293 ASP B N 1
ATOM 5719 C CA . ASP B 1 293 ? 12.555 16.040 25.357 1.00 39.82 293 ASP B CA 1
ATOM 5720 C C . ASP B 1 293 ? 12.731 15.051 26.523 1.00 38.82 293 ASP B C 1
ATOM 5721 O O . ASP B 1 293 ? 13.849 14.623 26.812 1.00 41.11 293 ASP B O 1
ATOM 5726 N N . PHE B 1 294 ? 11.649 14.648 27.166 1.00 38.45 294 PHE B N 1
ATOM 5727 C CA . PHE B 1 294 ? 11.760 13.627 28.222 1.00 40.47 294 PHE B CA 1
ATOM 5728 C C . PHE B 1 294 ? 12.381 12.299 27.758 1.00 45.13 294 PHE B C 1
ATOM 5729 O O . PHE B 1 294 ? 13.006 11.605 28.559 1.00 44.61 294 PHE B O 1
ATOM 5737 N N . LEU B 1 295 ? 12.234 11.960 26.472 1.00 48.86 295 LEU B N 1
ATOM 5738 C CA . LEU B 1 295 ? 12.905 10.783 25.890 1.00 53.99 295 LEU B CA 1
ATOM 5739 C C . LEU B 1 295 ? 14.418 10.971 25.798 1.00 55.81 295 LEU B C 1
ATOM 5740 O O . LEU B 1 295 ? 15.167 10.015 25.970 1.00 55.51 295 LEU B O 1
ATOM 5745 N N . TYR B 1 296 ? 14.877 12.191 25.522 1.00 57.77 296 TYR B N 1
ATOM 5746 C CA . TYR B 1 296 ? 16.330 12.434 25.465 1.00 62.30 296 TYR B CA 1
ATOM 5747 C C . TYR B 1 296 ? 16.937 12.232 26.852 1.00 61.03 296 TYR B C 1
ATOM 5748 O O . TYR B 1 296 ? 17.911 11.496 27.013 1.00 65.07 296 TYR B O 1
ATOM 5757 N N . ALA B 1 297 ? 16.304 12.830 27.857 1.00 60.18 297 ALA B N 1
ATOM 5758 C CA . ALA B 1 297 ? 16.941 13.100 29.146 1.00 58.83 297 ALA B CA 1
ATOM 5759 C C . ALA B 1 297 ? 16.615 12.103 30.229 1.00 56.92 297 ALA B C 1
ATOM 5760 O O . ALA B 1 297 ? 17.408 11.928 31.139 1.00 57.32 297 ALA B O 1
ATOM 5762 N N . LYS B 1 298 ? 15.440 11.486 30.140 1.00 56.50 298 LYS B N 1
ATOM 5763 C CA . LYS B 1 298 ? 14.854 10.739 31.256 1.00 56.53 298 LYS B CA 1
ATOM 5764 C C . LYS B 1 298 ? 14.475 9.314 30.865 1.00 55.46 298 LYS B C 1
ATOM 5765 O O . LYS B 1 298 ? 13.650 8.687 31.540 1.00 50.92 298 LYS B O 1
ATOM 5771 N N . LYS B 1 299 ? 15.102 8.798 29.803 1.00 58.07 299 LYS B N 1
ATOM 5772 C CA . LYS B 1 299 ? 14.563 7.636 29.085 1.00 56.70 299 LYS B CA 1
ATOM 5773 C C . LYS B 1 299 ? 14.447 6.406 29.980 1.00 53.05 299 LYS B C 1
ATOM 5774 O O . LYS B 1 299 ? 13.479 5.669 29.875 1.00 51.48 299 LYS B O 1
ATOM 5780 N N . ALA B 1 300 ? 15.402 6.228 30.886 1.00 49.66 300 ALA B N 1
ATOM 5781 C CA . ALA B 1 300 ? 15.430 5.077 31.798 1.00 48.99 300 ALA B CA 1
ATOM 5782 C C . ALA B 1 300 ? 14.298 5.044 32.821 1.00 47.51 300 ALA B C 1
ATOM 5783 O O . ALA B 1 300 ? 14.091 4.029 33.460 1.00 46.89 300 ALA B O 1
ATOM 5785 N N . GLN B 1 301 ? 13.580 6.149 32.980 1.00 46.77 301 GLN B N 1
ATOM 5786 C CA . GLN B 1 301 ? 12.484 6.239 33.947 1.00 48.76 301 GLN B CA 1
ATOM 5787 C C . GLN B 1 301 ? 11.100 6.310 33.277 1.00 47.72 301 GLN B C 1
ATOM 5788 O O . GLN B 1 301 ? 10.086 6.506 33.954 1.00 47.02 301 GLN B O 1
ATOM 5794 N N . LEU B 1 302 ? 11.065 6.159 31.949 1.00 45.70 302 LEU B N 1
ATOM 5795 C CA . LEU B 1 302 ? 9.825 6.128 31.201 1.00 45.77 302 LEU B CA 1
ATOM 5796 C C . LEU B 1 302 ? 9.608 4.761 30.556 1.00 46.66 302 LEU B C 1
ATOM 5797 O O . LEU B 1 302 ? 10.565 4.059 30.219 1.00 46.60 302 LEU B O 1
ATOM 5802 N N . PRO B 1 303 ? 8.342 4.400 30.348 1.00 47.26 303 PRO B N 1
ATOM 5803 C CA . PRO B 1 303 ? 8.027 3.156 29.638 1.00 47.60 303 PRO B CA 1
ATOM 5804 C C . PRO B 1 303 ? 8.248 3.330 28.146 1.00 46.89 303 PRO B C 1
ATOM 5805 O O . PRO B 1 303 ? 8.271 4.456 27.642 1.00 46.41 303 PRO B O 1
ATOM 5809 N N . THR B 1 304 ? 8.410 2.228 27.437 1.00 48.38 304 THR B N 1
ATOM 5810 C CA . THR B 1 304 ? 8.411 2.266 25.974 1.00 48.49 304 THR B CA 1
ATOM 5811 C C . THR B 1 304 ? 6.960 2.373 25.484 1.00 46.98 304 THR B C 1
ATOM 5812 O O . THR B 1 304 ? 6.022 2.378 26.295 1.00 44.28 304 THR B O 1
ATOM 5816 N N . ILE B 1 305 ? 6.772 2.459 24.165 1.00 48.58 305 ILE B N 1
ATOM 5817 C CA . ILE B 1 305 ? 5.411 2.461 23.586 1.00 48.69 305 ILE B CA 1
ATOM 5818 C C . ILE B 1 305 ? 4.682 1.156 23.933 1.00 48.20 305 ILE B C 1
ATOM 5819 O O . ILE B 1 305 ? 3.573 1.205 24.458 1.00 47.47 305 ILE B O 1
ATOM 5824 N N . PRO B 1 306 ? 5.314 -0.015 23.678 1.00 48.54 306 PRO B N 1
ATOM 5825 C CA . PRO B 1 306 ? 4.711 -1.290 24.143 1.00 47.91 306 PRO B CA 1
ATOM 5826 C C . PRO B 1 306 ? 4.507 -1.364 25.658 1.00 45.47 306 PRO B C 1
ATOM 5827 O O . PRO B 1 306 ? 3.537 -1.962 26.122 1.00 46.10 306 PRO B O 1
ATOM 5831 N N . GLY B 1 307 ? 5.427 -0.792 26.424 1.00 42.42 307 GLY B N 1
ATOM 5832 C CA . GLY B 1 307 ? 5.316 -0.801 27.883 1.00 41.50 307 GLY B CA 1
ATOM 5833 C C . GLY B 1 307 ? 4.094 -0.035 28.324 1.00 40.87 307 GLY B C 1
ATOM 5834 O O . GLY B 1 307 ? 3.372 -0.441 29.228 1.00 40.45 307 GLY B O 1
ATOM 5835 N N . THR B 1 308 ? 3.856 1.083 27.652 1.00 41.18 308 THR B N 1
ATOM 5836 C CA . THR B 1 308 ? 2.709 1.914 27.932 1.00 40.35 308 THR B CA 1
ATOM 5837 C C . THR B 1 308 ? 1.424 1.181 27.552 1.00 41.02 308 THR B C 1
ATOM 5838 O O . THR B 1 308 ? 0.475 1.132 28.318 1.00 40.13 308 THR B O 1
ATOM 5842 N N . ALA B 1 309 ? 1.405 0.572 26.374 1.00 43.59 309 ALA B N 1
ATOM 5843 C CA . ALA B 1 309 ? 0.246 -0.221 25.984 1.00 45.01 309 ALA B CA 1
ATOM 5844 C C . ALA B 1 309 ? -0.112 -1.211 27.090 1.00 45.64 309 ALA B C 1
ATOM 5845 O O . ALA B 1 309 ? -1.255 -1.245 27.542 1.00 45.48 309 ALA B O 1
ATOM 5847 N N . LYS B 1 310 ? 0.884 -1.971 27.548 1.00 46.77 310 LYS B N 1
ATOM 5848 C CA . LYS B 1 310 ? 0.681 -2.994 28.564 1.00 48.39 310 LYS B CA 1
ATOM 5849 C C . LYS B 1 310 ? 0.064 -2.421 29.808 1.00 46.76 310 LYS B C 1
ATOM 5850 O O . LYS B 1 310 ? -0.896 -2.969 30.333 1.00 46.20 310 LYS B O 1
ATOM 5856 N N . ILE B 1 311 ? 0.638 -1.313 30.283 1.00 46.54 311 ILE B N 1
ATOM 5857 C CA . ILE B 1 311 ? 0.190 -0.668 31.508 1.00 43.66 311 ILE B CA 1
ATOM 5858 C C . ILE B 1 311 ? -1.268 -0.242 31.383 1.00 42.16 311 ILE B C 1
ATOM 5859 O O . ILE B 1 311 ? -2.054 -0.463 32.280 1.00 39.39 311 ILE B O 1
ATOM 5864 N N . LEU B 1 312 ? -1.613 0.356 30.251 1.00 43.04 312 LEU B N 1
ATOM 5865 C CA . LEU B 1 312 ? -2.969 0.834 30.012 1.00 43.66 312 LEU B CA 1
ATOM 5866 C C . LEU B 1 312 ? -3.977 -0.326 29.927 1.00 45.89 312 LEU B C 1
ATOM 5867 O O . LEU B 1 312 ? -5.038 -0.305 30.575 1.00 42.86 312 LEU B O 1
ATOM 5872 N N . GLN B 1 313 ? -3.636 -1.334 29.123 1.00 48.20 313 GLN B N 1
ATOM 5873 C CA . GLN B 1 313 ? -4.460 -2.538 29.031 1.00 49.85 313 GLN B CA 1
ATOM 5874 C C . GLN B 1 313 ? -4.709 -3.136 30.415 1.00 49.39 313 GLN B C 1
ATOM 5875 O O . GLN B 1 313 ? -5.843 -3.420 30.742 1.00 49.50 313 GLN B O 1
ATOM 5881 N N . ASP B 1 314 ? -3.675 -3.241 31.249 1.00 51.05 314 ASP B N 1
ATOM 5882 C CA . ASP B 1 314 ? -3.815 -3.850 32.582 1.00 52.58 314 ASP B CA 1
ATOM 5883 C C . ASP B 1 314 ? -4.703 -3.034 33.517 1.00 52.38 314 ASP B C 1
ATOM 5884 O O . ASP B 1 314 ? -5.600 -3.579 34.163 1.00 53.34 314 ASP B O 1
ATOM 5889 N N . LEU B 1 315 ? -4.467 -1.726 33.587 1.00 51.13 315 LEU B N 1
ATOM 5890 C CA . LEU B 1 315 ? -5.309 -0.849 34.412 1.00 50.10 315 LEU B CA 1
ATOM 5891 C C . LEU B 1 315 ? -6.774 -0.889 33.950 1.00 47.62 315 LEU B C 1
ATOM 5892 O O . LEU B 1 315 ? -7.677 -1.006 34.764 1.00 44.96 315 LEU B O 1
ATOM 5897 N N . CYS B 1 316 ? -6.998 -0.780 32.646 1.00 48.40 316 CYS B N 1
ATOM 5898 C CA . CYS B 1 316 ? -8.350 -0.848 32.109 1.00 49.96 316 CYS B CA 1
ATOM 5899 C C . CYS B 1 316 ? -9.101 -2.130 32.495 1.00 51.63 316 CYS B C 1
ATOM 5900 O O . CYS B 1 316 ? -10.299 -2.092 32.782 1.00 51.67 316 CYS B O 1
ATOM 5903 N N . LYS B 1 317 ? -8.414 -3.267 32.468 1.00 55.12 317 LYS B N 1
ATOM 5904 C CA . LYS B 1 317 ? -9.031 -4.526 32.903 1.00 56.41 317 LYS B CA 1
ATOM 5905 C C . LYS B 1 317 ? -9.335 -4.447 34.371 1.00 55.99 317 LYS B C 1
ATOM 5906 O O . LYS B 1 317 ? -10.433 -4.737 34.781 1.00 54.06 317 LYS B O 1
ATOM 5912 N N . LYS B 1 318 ? -8.339 -4.083 35.168 1.00 57.87 318 LYS B N 1
ATOM 5913 C CA . LYS B 1 318 ? -8.495 -4.081 36.630 1.00 61.55 318 LYS B CA 1
ATOM 5914 C C . LYS B 1 318 ? -9.591 -3.138 37.134 1.00 61.66 318 LYS B C 1
ATOM 5915 O O . LYS B 1 318 ? -10.226 -3.419 38.144 1.00 62.07 318 LYS B O 1
ATOM 5921 N N . LEU B 1 319 ? -9.816 -2.036 36.417 1.00 60.88 319 LEU B N 1
ATOM 5922 C CA . LEU B 1 319 ? -10.790 -1.020 36.822 1.00 58.51 319 LEU B CA 1
ATOM 5923 C C . LEU B 1 319 ? -12.089 -1.069 36.018 1.00 56.34 319 LEU B C 1
ATOM 5924 O O . LEU B 1 319 ? -12.984 -0.261 36.252 1.00 56.21 319 LEU B O 1
ATOM 5929 N N . ASP B 1 320 ? -12.182 -2.003 35.077 1.00 54.96 320 ASP B N 1
ATOM 5930 C CA . ASP B 1 320 ? -13.350 -2.136 34.208 1.00 56.44 320 ASP B CA 1
ATOM 5931 C C . ASP B 1 320 ? -13.624 -0.823 33.516 1.00 54.98 320 ASP B C 1
ATOM 5932 O O . ASP B 1 320 ? -14.703 -0.251 33.639 1.00 56.21 320 ASP B O 1
ATOM 5937 N N . LEU B 1 321 ? -12.616 -0.335 32.809 1.00 53.78 321 LEU B N 1
ATOM 5938 C CA . LEU B 1 321 ? -12.751 0.856 31.994 1.00 53.65 321 LEU B CA 1
ATOM 5939 C C . LEU B 1 321 ? -12.399 0.496 30.562 1.00 52.24 321 LEU B C 1
ATOM 5940 O O . LEU B 1 321 ? -11.510 -0.305 30.322 1.00 52.48 321 LEU B O 1
ATOM 5945 N N . GLN B 1 322 ? -13.107 1.085 29.616 1.00 51.48 322 GLN B N 1
ATOM 5946 C CA . GLN B 1 322 ? -12.835 0.859 28.201 1.00 54.33 322 GLN B CA 1
ATOM 5947 C C . GLN B 1 322 ? -12.459 2.132 27.450 1.00 52.54 322 GLN B C 1
ATOM 5948 O O . GLN B 1 322 ? -12.113 2.064 26.266 1.00 54.20 322 GLN B O 1
ATOM 5954 N N . LYS B 1 323 ? -12.539 3.281 28.127 1.00 50.49 323 LYS B N 1
ATOM 5955 C CA . LYS B 1 323 ? -12.190 4.577 27.536 1.00 48.98 323 LYS B CA 1
ATOM 5956 C C . LYS B 1 323 ? -10.927 5.106 28.190 1.00 46.57 323 LYS B C 1
ATOM 5957 O O . LYS B 1 323 ? -10.764 4.978 29.397 1.00 42.36 323 LYS B O 1
ATOM 5963 N N . ILE B 1 324 ? -10.071 5.729 27.385 1.00 45.01 324 ILE B N 1
ATOM 5964 C CA . ILE B 1 324 ? -8.827 6.302 27.836 1.00 44.62 324 ILE B CA 1
ATOM 5965 C C . ILE B 1 324 ? -8.740 7.733 27.331 1.00 43.91 324 ILE B C 1
ATOM 5966 O O . ILE B 1 324 ? -8.865 7.961 26.121 1.00 43.00 324 ILE B O 1
ATOM 5971 N N . TYR B 1 325 ? -8.503 8.697 28.226 1.00 41.58 325 TYR B N 1
ATOM 5972 C CA . TYR B 1 325 ? -8.130 10.024 27.742 1.00 39.90 325 TYR B CA 1
ATOM 5973 C C . TYR B 1 325 ? -6.612 10.174 27.757 1.00 38.82 325 TYR B C 1
ATOM 5974 O O . TYR B 1 325 ? -5.988 10.041 28.807 1.00 38.41 325 TYR B O 1
ATOM 5983 N N . LEU B 1 326 ? -6.032 10.450 26.597 1.00 37.64 326 LEU B N 1
ATOM 5984 C CA . LEU B 1 326 ? -4.603 10.578 26.445 1.00 38.23 326 LEU B CA 1
ATOM 5985 C C . LEU B 1 326 ? -4.196 12.025 26.283 1.00 37.65 326 LEU B C 1
ATOM 5986 O O . LEU B 1 326 ? -4.517 12.658 25.276 1.00 38.85 326 LEU B O 1
ATOM 5991 N N . ALA B 1 327 ? -3.495 12.536 27.296 1.00 37.52 327 ALA B N 1
ATOM 5992 C CA . ALA B 1 327 ? -2.814 13.814 27.218 1.00 35.06 327 ALA B CA 1
ATOM 5993 C C . ALA B 1 327 ? -1.368 13.524 26.876 1.00 34.39 327 ALA B C 1
ATOM 5994 O O . ALA B 1 327 ? -0.640 12.862 27.640 1.00 36.03 327 ALA B O 1
ATOM 5996 N N . THR B 1 328 ? -0.930 13.987 25.711 1.00 33.30 328 THR B N 1
ATOM 5997 C CA . THR B 1 328 ? 0.435 13.775 25.344 1.00 33.75 328 THR B CA 1
ATOM 5998 C C . THR B 1 328 ? 0.958 14.881 24.481 1.00 33.52 328 THR B C 1
ATOM 5999 O O . THR B 1 328 ? 0.211 15.527 23.746 1.00 33.68 328 THR B O 1
ATOM 6003 N N . ASP B 1 329 ? 2.271 15.082 24.580 1.00 34.14 329 ASP B N 1
ATOM 6004 C CA . ASP B 1 329 ? 2.995 15.957 23.659 1.00 34.75 329 ASP B CA 1
ATOM 6005 C C . ASP B 1 329 ? 3.649 15.159 22.537 1.00 34.49 329 ASP B C 1
ATOM 6006 O O . ASP B 1 329 ? 4.268 15.753 21.641 1.00 34.65 329 ASP B O 1
ATOM 6011 N N . ALA B 1 330 ? 3.513 13.826 22.569 1.00 34.37 330 ALA B N 1
ATOM 6012 C CA . ALA B 1 330 ? 4.146 12.984 21.565 1.00 36.16 330 ALA B CA 1
ATOM 6013 C C . ALA B 1 330 ? 3.567 13.266 20.154 1.00 37.99 330 ALA B C 1
ATOM 6014 O O . ALA B 1 330 ? 2.404 13.655 20.009 1.00 37.14 330 ALA B O 1
ATOM 6016 N N . PRO B 1 331 ? 4.381 13.075 19.120 1.00 40.39 331 PRO B N 1
ATOM 6017 C CA . PRO B 1 331 ? 3.858 13.268 17.761 1.00 42.00 331 PRO B CA 1
ATOM 6018 C C . PRO B 1 331 ? 2.742 12.276 17.406 1.00 43.58 331 PRO B C 1
ATOM 6019 O O . PRO B 1 331 ? 2.659 11.201 18.003 1.00 43.13 331 PRO B O 1
ATOM 6023 N N . ASP B 1 332 ? 1.886 12.632 16.438 1.00 46.72 332 ASP B N 1
ATOM 6024 C CA . ASP B 1 332 ? 0.760 11.752 16.031 1.00 48.95 332 ASP B CA 1
ATOM 6025 C C . ASP B 1 332 ? 1.205 10.305 15.697 1.00 47.71 332 ASP B C 1
ATOM 6026 O O . ASP B 1 332 ? 0.503 9.337 15.989 1.00 47.26 332 ASP B O 1
ATOM 6031 N N . GLN B 1 333 ? 2.373 10.182 15.086 1.00 48.46 333 GLN B N 1
ATOM 6032 C CA . GLN B 1 333 ? 2.918 8.868 14.680 1.00 50.63 333 GLN B CA 1
ATOM 6033 C C . GLN B 1 333 ? 3.091 7.950 15.887 1.00 47.90 333 GLN B C 1
ATOM 6034 O O . GLN B 1 333 ? 2.717 6.775 15.873 1.00 45.54 333 GLN B O 1
ATOM 6040 N N . GLU B 1 334 ? 3.635 8.506 16.961 1.00 46.37 334 GLU B N 1
ATOM 6041 C CA . GLU B 1 334 ? 3.796 7.752 18.200 1.00 44.99 334 GLU B CA 1
ATOM 6042 C C . GLU B 1 334 ? 2.455 7.409 18.823 1.00 42.87 334 GLU B C 1
ATOM 6043 O O . GLU B 1 334 ? 2.294 6.315 19.365 1.00 42.28 334 GLU B O 1
ATOM 6049 N N . VAL B 1 335 ? 1.479 8.317 18.766 1.00 41.65 335 VAL B N 1
ATOM 6050 C CA . VAL B 1 335 ? 0.171 7.962 19.339 1.00 41.56 335 VAL B CA 1
ATOM 6051 C C . VAL B 1 335 ? -0.530 6.908 18.470 1.00 42.24 335 VAL B C 1
ATOM 6052 O O . VAL B 1 335 ? -1.234 6.051 19.010 1.00 41.90 335 VAL B O 1
ATOM 6056 N N . ASP B 1 336 ? -0.313 6.976 17.153 1.00 43.74 336 ASP B N 1
ATOM 6057 C CA . ASP B 1 336 ? -0.812 5.956 16.196 1.00 46.10 336 ASP B CA 1
ATOM 6058 C C . ASP B 1 336 ? -0.197 4.594 16.533 1.00 46.72 336 ASP B C 1
ATOM 6059 O O . ASP B 1 336 ? -0.896 3.598 16.606 1.00 46.43 336 ASP B O 1
ATOM 6064 N N . GLU B 1 337 ? 1.102 4.577 16.812 1.00 47.73 337 GLU B N 1
ATOM 6065 C CA . GLU B 1 337 ? 1.759 3.350 17.217 1.00 49.17 337 GLU B CA 1
ATOM 6066 C C . GLU B 1 337 ? 1.260 2.795 18.556 1.00 48.38 337 GLU B C 1
ATOM 6067 O O . GLU B 1 337 ? 1.155 1.582 18.719 1.00 49.46 337 GLU B O 1
ATOM 6073 N N . LEU B 1 338 ? 0.939 3.671 19.507 1.00 47.72 338 LEU B N 1
ATOM 6074 C CA . LEU B 1 338 ? 0.356 3.234 20.770 1.00 48.17 338 LEU B CA 1
ATOM 6075 C C . LEU B 1 338 ? -1.003 2.584 20.553 1.00 48.57 338 LEU B C 1
ATOM 6076 O O . LEU B 1 338 ? -1.282 1.483 21.067 1.00 48.50 338 LEU B O 1
ATOM 6081 N N . LYS B 1 339 ? -1.862 3.277 19.814 1.00 49.79 339 LYS B N 1
ATOM 6082 C CA . LYS B 1 339 ? -3.224 2.795 19.564 1.00 50.86 339 LYS B CA 1
ATOM 6083 C C . LYS B 1 339 ? -3.220 1.413 18.891 1.00 52.39 339 LYS B C 1
ATOM 6084 O O . LYS B 1 339 ? -4.016 0.542 19.252 1.00 54.51 339 LYS B O 1
ATOM 6090 N N . ALA B 1 340 ? -2.287 1.226 17.955 1.00 52.75 340 ALA B N 1
ATOM 6091 C CA . ALA B 1 340 ? -2.123 -0.026 17.222 1.00 53.43 340 ALA B CA 1
ATOM 6092 C C . ALA B 1 340 ? -1.664 -1.189 18.102 1.00 54.62 340 ALA B C 1
ATOM 6093 O O . ALA B 1 340 ? -1.661 -2.324 17.646 1.00 54.11 340 ALA B O 1
ATOM 6095 N N . LEU B 1 341 ? -1.250 -0.905 19.338 1.00 54.41 341 LEU B N 1
ATOM 6096 C CA . LEU B 1 341 ? -0.916 -1.953 20.318 1.00 56.64 341 LEU B CA 1
ATOM 6097 C C . LEU B 1 341 ? -2.093 -2.302 21.274 1.00 56.53 341 LEU B C 1
ATOM 6098 O O . LEU B 1 341 ? -1.949 -3.163 22.141 1.00 54.61 341 LEU B O 1
ATOM 6103 N N . LEU B 1 342 ? -3.245 -1.647 21.090 1.00 55.73 342 LEU B N 1
ATOM 6104 C CA . LEU B 1 342 ? -4.455 -1.885 21.878 1.00 56.43 342 LEU B CA 1
ATOM 6105 C C . LEU B 1 342 ? -5.684 -2.472 21.079 1.00 59.32 342 LEU B C 1
ATOM 6106 O O . LEU B 1 342 ? -6.758 -2.653 21.666 1.00 58.62 342 LEU B O 1
ATOM 6111 N N . ASN B 1 343 ? -5.557 -2.762 19.770 1.00 62.35 343 ASN B N 1
ATOM 6112 C CA . ASN B 1 343 ? -6.724 -3.255 18.936 1.00 65.47 343 ASN B CA 1
ATOM 6113 C C . ASN B 1 343 ? -7.864 -2.211 18.887 1.00 67.39 343 ASN B C 1
ATOM 6114 O O . ASN B 1 343 ? -7.599 -1.007 19.035 1.00 71.35 343 ASN B O 1
ATOM 6119 N N . GLY B 1 344 ? -9.102 -2.661 18.653 1.00 72.47 344 GLY B N 1
ATOM 6120 C CA . GLY B 1 344 ? -10.326 -1.888 18.946 1.00 74.19 344 GLY B CA 1
ATOM 6121 C C . GLY B 1 344 ? -10.935 -2.097 20.332 1.00 73.85 344 GLY B C 1
ATOM 6122 O O . GLY B 1 344 ? -11.973 -1.513 20.643 1.00 77.90 344 GLY B O 1
ATOM 6123 N N . GLU B 1 345 ? -10.295 -2.903 21.177 1.00 72.56 345 GLU B N 1
ATOM 6124 C CA . GLU B 1 345 ? -10.905 -3.316 22.465 1.00 70.34 345 GLU B CA 1
ATOM 6125 C C . GLU B 1 345 ? -11.110 -2.146 23.464 1.00 67.79 345 GLU B C 1
ATOM 6126 O O . GLU B 1 345 ? -12.051 -2.145 24.261 1.00 66.32 345 GLU B O 1
ATOM 6132 N N . LEU B 1 346 ? -10.241 -1.144 23.388 1.00 63.83 346 LEU B N 1
ATOM 6133 C CA . LEU B 1 346 ? -10.282 0.027 24.260 1.00 59.50 346 LEU B CA 1
ATOM 6134 C C . LEU B 1 346 ? -10.292 1.231 23.343 1.00 57.43 346 LEU B C 1
ATOM 6135 O O . LEU B 1 346 ? -9.733 1.158 22.254 1.00 58.96 346 LEU B O 1
ATOM 6140 N N . GLU B 1 347 ? -10.934 2.323 23.750 1.00 55.78 347 GLU B N 1
ATOM 6141 C CA . GLU B 1 347 ? -10.946 3.533 22.931 1.00 55.81 347 GLU B CA 1
ATOM 6142 C C . GLU B 1 347 ? -10.120 4.647 23.543 1.00 54.13 347 GLU B C 1
ATOM 6143 O O . GLU B 1 347 ? -10.275 4.956 24.711 1.00 52.10 347 GLU B O 1
ATOM 6149 N N . VAL B 1 348 ? -9.299 5.271 22.711 1.00 51.50 348 VAL B N 1
ATOM 6150 C CA . VAL B 1 348 ? -8.412 6.333 23.118 1.00 52.18 348 VAL B CA 1
ATOM 6151 C C . VAL B 1 348 ? -8.908 7.667 22.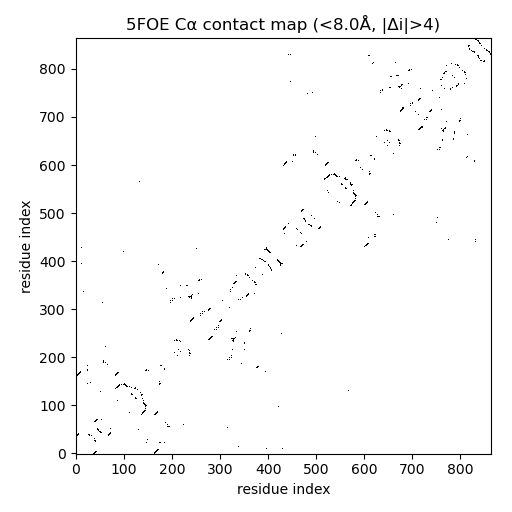565 1.00 51.57 348 VAL B C 1
ATOM 6152 O O . VAL B 1 348 ? -9.094 7.811 21.351 1.00 51.92 348 VAL B O 1
ATOM 6156 N N . TYR B 1 349 ? -9.087 8.643 23.451 1.00 48.01 349 TYR B N 1
ATOM 6157 C CA . TYR B 1 349 ? -9.539 9.971 23.044 1.00 47.17 349 TYR B CA 1
ATOM 6158 C C . TYR B 1 349 ? -8.481 11.016 23.271 1.00 45.65 349 TYR B C 1
ATOM 6159 O O . TYR B 1 349 ? -7.672 10.884 24.193 1.00 42.96 349 TYR B O 1
ATOM 6168 N N . ARG B 1 350 ? -8.500 12.051 22.432 1.00 45.32 350 ARG B N 1
ATOM 6169 C CA . ARG B 1 350 ? -7.678 13.248 22.651 1.00 46.05 350 ARG B CA 1
ATOM 6170 C C . ARG B 1 350 ? -8.437 14.483 22.206 1.00 46.19 350 ARG B C 1
ATOM 6171 O O . ARG B 1 350 ? -9.225 14.420 21.254 1.00 44.92 350 ARG B O 1
ATOM 6179 N N . PHE B 1 351 ? -8.169 15.614 22.848 1.00 44.80 351 PHE B N 1
ATOM 6180 C CA . PHE B 1 351 ? -8.746 16.875 22.398 1.00 45.50 351 PHE B CA 1
ATOM 6181 C C . PHE B 1 351 ? -7.936 17.382 21.220 1.00 45.86 351 PHE B C 1
ATOM 6182 O O . PHE B 1 351 ? -6.770 17.724 21.370 1.00 43.60 351 PHE B O 1
ATOM 6190 N N . THR B 1 352 ? -8.570 17.381 20.050 1.00 46.50 352 THR B N 1
ATOM 6191 C CA . THR B 1 352 ? -7.910 17.685 18.774 1.00 50.67 352 THR B CA 1
ATOM 6192 C C . THR B 1 352 ? -8.642 18.756 17.953 1.00 50.28 352 THR B C 1
ATOM 6193 O O . THR B 1 352 ? -8.030 19.427 17.142 1.00 49.49 352 THR B O 1
ATOM 6197 N N . ASP B 1 353 ? -9.955 18.850 18.135 1.00 52.24 353 ASP B N 1
ATOM 6198 C CA . ASP B 1 353 ? -10.812 19.892 17.572 1.00 54.80 353 ASP B CA 1
ATOM 6199 C C . ASP B 1 353 ? -10.555 21.272 18.218 1.00 51.38 353 ASP B C 1
ATOM 6200 O O . ASP B 1 353 ? -11.423 21.850 18.869 1.00 50.67 353 ASP B O 1
ATOM 6205 N N . THR B 1 354 ? -9.363 21.807 18.003 1.00 49.04 354 THR B N 1
ATOM 6206 C CA . THR B 1 354 ? -8.863 22.884 18.834 1.00 49.18 354 THR B CA 1
ATOM 6207 C C . THR B 1 354 ? -9.196 24.288 18.342 1.00 51.43 354 THR B C 1
ATOM 6208 O O . THR B 1 354 ? -9.068 25.255 19.100 1.00 49.72 354 THR B O 1
ATOM 6212 N N . GLN B 1 355 ? -9.593 24.420 17.077 1.00 53.69 355 GLN B N 1
ATOM 6213 C CA . GLN B 1 355 ? -10.003 25.730 16.549 1.00 56.86 355 GLN B CA 1
ATOM 6214 C C . GLN B 1 355 ? -8.930 26.812 16.711 1.00 53.27 355 GLN B C 1
ATOM 6215 O O . GLN B 1 355 ? -7.784 26.602 16.336 1.00 53.05 355 GLN B O 1
ATOM 6221 N N . LYS B 1 356 ? -9.294 27.965 17.259 1.00 51.84 356 LYS B N 1
ATOM 6222 C CA . LYS B 1 356 ? -8.363 29.060 17.395 1.00 51.51 356 LYS B CA 1
ATOM 6223 C C . LYS B 1 356 ? -7.587 28.984 18.724 1.00 50.92 356 LYS B C 1
ATOM 6224 O O . LYS B 1 356 ? -6.786 29.879 19.020 1.00 53.35 356 LYS B O 1
ATOM 6230 N N . LEU B 1 357 ? -7.815 27.942 19.524 1.00 45.50 357 LEU B N 1
ATOM 6231 C CA . LEU B 1 357 ? -7.146 27.831 20.826 1.00 42.56 357 LEU B CA 1
ATOM 6232 C C . LEU B 1 357 ? -5.636 27.698 20.688 1.00 40.80 357 LEU B C 1
ATOM 6233 O O . LEU B 1 357 ? -5.138 26.931 19.881 1.00 40.88 357 LEU B O 1
ATOM 6238 N N . ASN B 1 358 ? -4.911 28.441 21.514 1.00 39.42 358 ASN B N 1
ATOM 6239 C CA . ASN B 1 358 ? -3.457 28.378 21.520 1.00 37.40 358 ASN B CA 1
ATOM 6240 C C . ASN B 1 358 ? -2.948 27.144 22.249 1.00 35.93 358 ASN B C 1
ATOM 6241 O O . ASN B 1 358 ? -3.729 26.417 22.888 1.00 36.27 358 ASN B O 1
ATOM 6246 N N . ASP B 1 359 ? -1.650 26.912 22.153 1.00 35.77 359 ASP B N 1
ATOM 6247 C CA . ASP B 1 359 ? -1.035 25.712 22.706 1.00 35.09 359 ASP B CA 1
ATOM 6248 C C . ASP B 1 359 ? -1.212 25.573 24.215 1.00 34.30 359 ASP B C 1
ATOM 6249 O O . ASP B 1 359 ? -1.428 24.476 24.718 1.00 31.14 359 ASP B O 1
ATOM 6254 N N . GLY B 1 360 ? -1.135 26.691 24.932 1.00 34.89 360 GLY B N 1
ATOM 6255 C CA . GLY B 1 360 ? -1.312 26.683 26.402 1.00 33.00 360 GLY B CA 1
ATOM 6256 C C . GLY B 1 360 ? -2.733 26.384 26.814 1.00 33.27 360 GLY B C 1
ATOM 6257 O O . GLY B 1 360 ? -2.966 25.693 27.794 1.00 33.02 360 GLY B O 1
ATOM 6258 N N . GLN B 1 361 ? -3.702 26.872 26.035 1.00 33.05 361 GLN B N 1
ATOM 6259 C CA . GLN B 1 361 ? -5.101 26.556 26.285 1.00 32.44 361 GLN B CA 1
ATOM 6260 C C . GLN B 1 361 ? -5.405 25.055 26.091 1.00 32.18 361 GLN B C 1
ATOM 6261 O O . GLN B 1 361 ? -6.097 24.445 26.897 1.00 29.97 361 GLN B O 1
ATOM 6267 N N . ILE B 1 362 ? -4.863 24.484 25.020 1.00 33.53 362 ILE B N 1
ATOM 6268 C CA . ILE B 1 362 ? -4.977 23.053 24.743 1.00 34.05 362 ILE B CA 1
ATOM 6269 C C . ILE B 1 362 ? -4.411 22.223 25.890 1.00 32.62 362 ILE B C 1
ATOM 6270 O O . ILE B 1 362 ? -4.972 21.186 26.293 1.00 32.01 362 ILE B O 1
ATOM 6275 N N . ALA B 1 363 ? -3.271 22.660 26.394 1.00 31.61 363 ALA B N 1
ATOM 6276 C CA . ALA B 1 363 ? -2.583 21.928 27.448 1.00 31.35 363 ALA B CA 1
ATOM 6277 C C . ALA B 1 363 ? -3.422 21.896 28.715 1.00 30.52 363 ALA B C 1
ATOM 6278 O O . ALA B 1 363 ? -3.538 20.841 29.356 1.00 30.59 363 ALA B O 1
ATOM 6280 N N . ILE B 1 364 ? -4.054 23.027 29.041 1.00 30.39 364 ILE B N 1
ATOM 6281 C CA . ILE B 1 364 ? -4.937 23.137 30.219 1.00 30.72 364 ILE B CA 1
ATOM 6282 C C . ILE B 1 364 ? -6.124 22.211 30.044 1.00 30.64 364 ILE B C 1
ATOM 6283 O O . ILE B 1 364 ? -6.575 21.583 30.989 1.00 28.68 364 ILE B O 1
ATOM 6288 N N . ILE B 1 365 ? -6.660 22.157 28.822 1.00 30.30 365 ILE B N 1
ATOM 6289 C CA . ILE B 1 365 ? -7.773 21.272 28.548 1.00 30.87 365 ILE B CA 1
ATOM 6290 C C . ILE B 1 365 ? -7.374 19.810 28.734 1.00 30.23 365 ILE B C 1
ATOM 6291 O O . ILE B 1 365 ? -8.128 19.054 29.322 1.00 30.67 365 ILE B O 1
ATOM 6296 N N . ASP B 1 366 ? -6.197 19.420 28.264 1.00 30.40 366 ASP B N 1
ATOM 6297 C CA . ASP B 1 366 ? -5.707 18.075 28.513 1.00 30.71 366 ASP B CA 1
ATOM 6298 C C . ASP B 1 366 ? -5.599 17.783 30.022 1.00 30.70 366 ASP B C 1
ATOM 6299 O O . ASP B 1 366 ? -5.955 16.695 30.492 1.00 29.21 366 ASP B O 1
ATOM 6304 N N . GLN B 1 367 ? -5.115 18.762 30.782 1.00 29.97 367 GLN B N 1
ATOM 6305 C CA . GLN B 1 367 ? -4.991 18.576 32.226 1.00 30.57 367 GLN B CA 1
ATOM 6306 C C . GLN B 1 367 ? -6.344 18.393 32.880 1.00 30.82 367 GLN B C 1
ATOM 6307 O O . GLN B 1 367 ? -6.509 17.517 33.724 1.00 30.91 367 GLN B O 1
ATOM 6313 N N . TYR B 1 368 ? -7.295 19.250 32.530 1.00 31.43 368 TYR B N 1
ATOM 6314 C CA . TYR B 1 368 ? -8.606 19.234 33.153 1.00 34.43 368 TYR B CA 1
ATOM 6315 C C . TYR B 1 368 ? -9.290 17.898 32.867 1.00 34.74 368 TYR B C 1
ATOM 6316 O O . TYR B 1 368 ? -9.939 17.317 33.741 1.00 33.64 368 TYR B O 1
ATOM 6325 N N . LEU B 1 369 ? -9.093 17.394 31.658 1.00 35.63 369 LEU B N 1
ATOM 6326 C CA . LEU B 1 369 ? -9.699 16.132 31.269 1.00 35.94 369 LEU B CA 1
ATOM 6327 C C . LEU B 1 369 ? -9.040 15.004 32.042 1.00 36.05 369 LEU B C 1
ATOM 6328 O O . LEU B 1 369 ? -9.738 14.133 32.560 1.00 37.60 369 LEU B O 1
ATOM 6333 N N . CYS B 1 370 ? -7.712 15.009 32.164 1.00 36.35 370 CYS B N 1
ATOM 6334 C CA . CYS B 1 370 ? -7.057 13.987 32.986 1.00 35.22 370 CYS B CA 1
ATOM 6335 C C . CYS B 1 370 ? -7.561 14.055 34.433 1.00 34.14 370 CYS B C 1
ATOM 6336 O O . CYS B 1 370 ? -7.760 13.022 35.103 1.00 33.77 370 CYS B O 1
ATOM 6339 N N . ALA B 1 371 ? -7.794 15.282 34.885 1.00 33.70 371 ALA B N 1
ATOM 6340 C CA . ALA B 1 371 ? -8.182 15.538 36.273 1.00 33.98 371 ALA B CA 1
ATOM 6341 C C . ALA B 1 371 ? -9.544 14.951 36.650 1.00 35.26 371 ALA B C 1
ATOM 6342 O O . ALA B 1 371 ? -9.805 14.702 37.805 1.00 36.38 371 ALA B O 1
ATOM 6344 N N . HIS B 1 372 ? -10.396 14.721 35.664 1.00 37.01 372 HIS B N 1
ATOM 6345 C CA . HIS B 1 372 ? -11.739 14.234 35.895 1.00 37.57 372 HIS B CA 1
ATOM 6346 C C . HIS B 1 372 ? -11.937 12.758 35.581 1.00 38.02 372 HIS B C 1
ATOM 6347 O O . HIS B 1 372 ? -13.062 12.287 35.622 1.00 39.31 372 HIS B O 1
ATOM 6354 N N . ALA B 1 373 ? -10.851 12.037 35.314 1.00 37.70 373 ALA B N 1
ATOM 6355 C CA . ALA B 1 373 ? -10.896 10.588 35.144 1.00 37.73 373 ALA B CA 1
ATOM 6356 C C . ALA B 1 373 ? -11.179 9.887 36.452 1.00 37.49 373 ALA B C 1
ATOM 6357 O O . ALA B 1 373 ? -10.815 10.378 37.505 1.00 36.75 373 ALA B O 1
ATOM 6359 N N . ALA B 1 374 ? -11.821 8.723 36.383 1.00 36.52 374 ALA B N 1
ATOM 6360 C CA . ALA B 1 374 ? -11.940 7.849 37.538 1.00 36.55 374 ALA B CA 1
ATOM 6361 C C . ALA B 1 374 ? -10.555 7.488 38.093 1.00 35.44 374 ALA B C 1
ATOM 6362 O O . ALA B 1 374 ? -10.384 7.301 39.281 1.00 36.89 374 ALA B O 1
ATOM 6364 N N . TYR B 1 375 ? -9.567 7.373 37.217 1.00 35.87 375 TYR B N 1
ATOM 6365 C CA . TYR B 1 375 ? -8.223 6.985 37.632 1.00 36.22 375 TYR B CA 1
ATOM 6366 C C . TYR B 1 375 ? -7.205 7.700 36.768 1.00 34.29 375 TYR B C 1
ATOM 6367 O O . TYR B 1 375 ? -7.370 7.780 35.531 1.00 33.45 375 TYR B O 1
ATOM 6376 N N . PHE B 1 376 ? -6.146 8.196 37.401 1.00 31.71 376 PHE B N 1
ATOM 6377 C CA . PHE B 1 376 ? -5.091 8.925 36.692 1.00 30.83 376 PHE B CA 1
ATOM 6378 C C . PHE B 1 376 ? -3.719 8.326 36.882 1.00 31.07 376 PHE B C 1
ATOM 6379 O O . PHE B 1 376 ? -3.337 7.947 37.990 1.00 31.80 376 PHE B O 1
ATOM 6387 N N . ILE B 1 377 ? -2.951 8.260 35.812 1.00 31.30 377 ILE B N 1
ATOM 6388 C CA . ILE B 1 377 ? -1.556 7.837 35.916 1.00 31.86 377 ILE B CA 1
ATOM 6389 C C . ILE B 1 377 ? -0.734 8.762 35.067 1.00 30.99 377 ILE B C 1
ATOM 6390 O O . ILE B 1 377 ? -1.115 9.063 33.945 1.00 30.49 377 ILE B O 1
ATOM 6395 N N . GLY B 1 378 ? 0.384 9.239 35.624 1.00 31.05 378 GLY B N 1
ATOM 6396 C CA . GLY B 1 378 ? 1.160 10.303 34.994 1.00 30.94 378 GLY B CA 1
ATOM 6397 C C . GLY B 1 378 ? 2.615 9.944 34.775 1.00 32.01 378 GLY B C 1
ATOM 6398 O O . GLY B 1 378 ? 3.027 8.773 34.933 1.00 31.56 378 GLY B O 1
ATOM 6399 N N . SER B 1 379 ? 3.402 10.966 34.439 1.00 30.51 379 SER B N 1
ATOM 6400 C CA . SER B 1 379 ? 4.768 10.758 34.023 1.00 31.47 379 SER B CA 1
ATOM 6401 C C . SER B 1 379 ? 5.744 11.267 35.081 1.00 32.16 379 SER B C 1
ATOM 6402 O O . SER B 1 379 ? 5.462 12.258 35.778 1.00 32.34 379 SER B O 1
ATOM 6405 N N . TYR B 1 380 ? 6.875 10.570 35.183 1.00 31.71 380 TYR B N 1
ATOM 6406 C CA . TYR B 1 380 ? 7.887 10.788 36.212 1.00 32.13 380 TYR B CA 1
ATOM 6407 C C . TYR B 1 380 ? 8.492 12.198 36.201 1.00 30.41 380 TYR B C 1
ATOM 6408 O O . TYR B 1 380 ? 9.002 12.655 35.193 1.00 29.78 380 TYR B O 1
ATOM 6417 N N . GLU B 1 381 ? 8.380 12.874 37.330 1.00 30.71 381 GLU B N 1
ATOM 6418 C CA . GLU B 1 381 ? 8.980 14.198 37.552 1.00 29.59 381 GLU B CA 1
ATOM 6419 C C . GLU B 1 381 ? 8.439 15.294 36.646 1.00 29.32 381 GLU B C 1
ATOM 6420 O O . GLU B 1 381 ? 9.010 16.379 36.615 1.00 29.90 381 GLU B O 1
ATOM 6426 N N . SER B 1 382 ? 7.325 15.042 35.940 1.00 28.39 382 SER B N 1
ATOM 6427 C CA . SER B 1 382 ? 6.695 16.065 35.110 1.00 27.76 382 SER B CA 1
ATOM 6428 C C . SER B 1 382 ? 5.818 16.974 35.968 1.00 26.51 382 SER B C 1
ATOM 6429 O O . SER B 1 382 ? 4.948 16.498 36.707 1.00 25.39 382 SER B O 1
ATOM 6432 N N . THR B 1 383 ? 6.045 18.289 35.838 1.00 25.86 383 THR B N 1
ATOM 6433 C CA . THR B 1 383 ? 5.210 19.293 36.505 1.00 24.81 383 THR B CA 1
ATOM 6434 C C . THR B 1 383 ? 3.834 19.395 35.875 1.00 25.17 383 THR B C 1
ATOM 6435 O O . THR B 1 383 ? 2.883 19.821 36.515 1.00 23.31 383 THR B O 1
ATOM 6439 N N . PHE B 1 384 ? 3.721 19.029 34.592 1.00 24.93 384 PHE B N 1
ATOM 6440 C CA . PHE B 1 384 ? 2.408 18.964 33.958 1.00 26.51 384 PHE B CA 1
ATOM 6441 C C . PHE B 1 384 ? 1.547 17.915 34.711 1.00 27.02 384 PHE B C 1
ATOM 6442 O O . PHE B 1 384 ? 0.372 18.149 35.038 1.00 28.22 384 PHE B O 1
ATOM 6450 N N . THR B 1 385 ? 2.159 16.776 35.017 1.00 26.73 385 THR B N 1
ATOM 6451 C CA . THR B 1 385 ? 1.537 15.748 35.858 1.00 26.79 385 THR B CA 1
ATOM 6452 C C . THR B 1 385 ? 1.287 16.256 37.284 1.00 26.64 385 THR B C 1
ATOM 6453 O O . THR B 1 385 ? 0.235 15.996 37.838 1.00 26.93 385 THR B O 1
ATOM 6457 N N . PHE B 1 386 ? 2.243 16.980 37.875 1.00 25.94 386 PHE B N 1
ATOM 6458 C CA . PHE B 1 386 ? 2.062 17.446 39.242 1.00 25.60 386 PHE B CA 1
ATOM 6459 C C . PHE B 1 386 ? 0.813 18.328 39.388 1.00 25.04 386 PHE B C 1
ATOM 6460 O O . PHE B 1 386 ? 0.083 18.228 40.384 1.00 24.21 386 PHE B O 1
ATOM 6468 N N . ARG B 1 387 ? 0.606 19.217 38.423 1.00 24.92 387 ARG B N 1
ATOM 6469 C CA . ARG B 1 387 ? -0.518 20.126 38.449 1.00 25.54 387 ARG B CA 1
ATOM 6470 C C . ARG B 1 387 ? -1.836 19.370 38.262 1.00 25.90 387 ARG B C 1
ATOM 6471 O O . ARG B 1 387 ? -2.833 19.734 38.888 1.00 25.37 387 ARG B O 1
ATOM 6479 N N . ILE B 1 388 ? -1.831 18.299 37.477 1.00 25.68 388 ILE B N 1
ATOM 6480 C CA . ILE B 1 388 ? -2.997 17.408 37.422 1.00 26.31 388 ILE B CA 1
ATOM 6481 C C . ILE B 1 388 ? -3.279 16.772 38.797 1.00 26.47 388 ILE B C 1
ATOM 6482 O O . ILE B 1 388 ? -4.421 16.738 39.230 1.00 26.98 388 ILE B O 1
ATOM 6487 N N . GLN B 1 389 ? -2.251 16.261 39.475 1.00 26.66 389 GLN B N 1
ATOM 6488 C CA . GLN B 1 389 ? -2.443 15.604 40.775 1.00 26.55 389 GLN B CA 1
ATOM 6489 C C . GLN B 1 389 ? -3.091 16.597 41.731 1.00 26.25 389 GLN B C 1
ATOM 6490 O O . GLN B 1 389 ? -4.010 16.257 42.482 1.00 27.05 389 GLN B O 1
ATOM 6496 N N . GLU B 1 390 ? -2.613 17.831 41.692 1.00 25.84 390 GLU B N 1
ATOM 6497 C CA . GLU B 1 390 ? -3.178 18.916 42.514 1.00 26.78 390 GLU B CA 1
ATOM 6498 C C . GLU B 1 390 ? -4.645 19.238 42.158 1.00 27.25 390 GLU B C 1
ATOM 6499 O O . GLU B 1 390 ? -5.444 19.489 43.050 1.00 26.92 390 GLU B O 1
ATOM 6505 N N . ASP B 1 391 ? -4.978 19.234 40.871 1.00 27.89 391 ASP B N 1
ATOM 6506 C CA . ASP B 1 391 ? -6.351 19.421 40.444 1.00 28.79 391 ASP B CA 1
ATOM 6507 C C . ASP B 1 391 ? -7.221 18.304 41.023 1.00 29.22 391 ASP B C 1
ATOM 6508 O O . ASP B 1 391 ? -8.317 18.568 41.482 1.00 29.88 391 ASP B O 1
ATOM 6513 N N . ARG B 1 392 ? -6.739 17.063 40.979 1.00 29.75 392 ARG B N 1
ATOM 6514 C CA . ARG B 1 392 ? -7.495 15.935 41.547 1.00 30.94 392 ARG B CA 1
ATOM 6515 C C . ARG B 1 392 ? -7.666 16.078 43.067 1.00 31.95 392 ARG B C 1
ATOM 6516 O O . ARG B 1 392 ? -8.738 15.798 43.589 1.00 36.52 392 ARG B O 1
ATOM 6524 N N . GLU B 1 393 ? -6.631 16.520 43.777 1.00 32.35 393 GLU B N 1
ATOM 6525 C CA . GLU B 1 393 ? -6.776 16.830 45.206 1.00 31.80 393 GLU B CA 1
ATOM 6526 C C . GLU B 1 393 ? -7.899 17.838 45.437 1.00 31.31 393 GLU B C 1
ATOM 6527 O O . GLU B 1 393 ? -8.750 17.635 46.297 1.00 33.18 393 GLU B O 1
ATOM 6533 N N . ILE B 1 394 ? -7.915 18.900 44.646 1.00 30.36 394 ILE B N 1
ATOM 6534 C CA . ILE B 1 394 ? -8.926 19.940 44.775 1.00 31.10 394 ILE B CA 1
ATOM 6535 C C . ILE B 1 394 ? -10.326 19.390 44.516 1.00 32.56 394 ILE B C 1
ATOM 6536 O O . ILE B 1 394 ? -11.259 19.698 45.242 1.00 32.21 394 ILE B O 1
ATOM 6541 N N . ILE B 1 395 ? -10.457 18.568 43.480 1.00 34.75 395 ILE B N 1
ATOM 6542 C CA . ILE B 1 395 ? -11.770 18.031 43.063 1.00 36.54 395 ILE B CA 1
ATOM 6543 C C . ILE B 1 395 ? -12.277 17.049 44.118 1.00 38.32 395 ILE B C 1
ATOM 6544 O O . ILE B 1 395 ? -13.477 16.941 44.351 1.00 38.60 395 ILE B O 1
ATOM 6549 N N . GLY B 1 396 ? -11.344 16.348 44.760 1.00 39.83 396 GLY B N 1
ATOM 6550 C CA . GLY B 1 396 ? -11.662 15.484 45.896 1.00 40.03 396 GLY B CA 1
ATOM 6551 C C . GLY B 1 396 ? -11.638 13.985 45.622 1.00 38.96 396 GLY B C 1
ATOM 6552 O O . GLY B 1 396 ? -12.440 13.249 46.190 1.00 41.79 396 GLY B O 1
ATOM 6553 N N . PHE B 1 397 ? -10.684 13.532 44.817 1.00 37.61 397 PHE B N 1
ATOM 6554 C CA . PHE B 1 397 ? -10.510 12.105 44.541 1.00 37.49 397 PHE B CA 1
ATOM 6555 C C . PHE B 1 397 ? -9.729 11.395 45.638 1.00 38.53 397 PHE B C 1
ATOM 6556 O O . PHE B 1 397 ? -8.923 12.021 46.319 1.00 38.49 397 PHE B O 1
ATOM 6564 N N . PRO B 1 398 ? -9.966 10.084 45.817 1.00 39.10 398 PRO B N 1
ATOM 6565 C CA . PRO B 1 398 ? -9.127 9.267 46.702 1.00 39.30 398 PRO B CA 1
ATOM 6566 C C . PRO B 1 398 ? -7.681 9.271 46.225 1.00 38.29 398 PRO B C 1
ATOM 6567 O O . PRO B 1 398 ? -7.421 9.260 45.011 1.00 37.62 398 PRO B O 1
ATOM 6571 N N . ILE B 1 399 ? -6.747 9.276 47.169 1.00 38.66 399 ILE B N 1
ATOM 6572 C CA . ILE B 1 399 ? -5.352 9.475 46.812 1.00 37.91 399 ILE B CA 1
ATOM 6573 C C . ILE B 1 399 ? -4.823 8.310 45.972 1.00 37.37 399 ILE B C 1
ATOM 6574 O O . ILE B 1 399 ? -3.904 8.497 45.198 1.00 35.55 399 ILE B O 1
ATOM 6579 N N . SER B 1 400 ? -5.453 7.132 46.087 1.00 38.85 400 SER B N 1
ATOM 6580 C CA . SER B 1 400 ? -5.091 5.946 45.285 1.00 37.92 400 SER B CA 1
ATOM 6581 C C . SER B 1 400 ? -5.180 6.196 43.806 1.00 36.90 400 SER B C 1
ATOM 6582 O O . SER B 1 400 ? -4.429 5.589 43.046 1.00 34.66 400 SER B O 1
ATOM 6585 N N . THR B 1 401 ? -6.170 7.015 43.425 1.00 35.90 401 THR B N 1
ATOM 6586 C CA . THR B 1 401 ? -6.529 7.245 42.032 1.00 34.97 401 THR B CA 1
ATOM 6587 C C . THR B 1 401 ? -5.692 8.329 41.374 1.00 34.17 401 THR B C 1
ATOM 6588 O O . THR B 1 401 ? -5.831 8.562 40.174 1.00 35.10 401 THR B O 1
ATOM 6592 N N . THR B 1 402 ? -4.822 8.967 42.148 1.00 32.86 402 THR B N 1
ATOM 6593 C CA . THR B 1 402 ? -4.158 10.184 41.737 1.00 31.72 402 THR B CA 1
ATOM 6594 C C . THR B 1 402 ? -2.637 10.055 41.673 1.00 32.04 402 THR B C 1
ATOM 6595 O O . THR B 1 402 ? -2.027 10.354 40.642 1.00 33.34 402 THR B O 1
ATOM 6599 N N . PHE B 1 403 ? -2.017 9.640 42.768 1.00 32.60 403 PHE B N 1
ATOM 6600 C CA . PHE B 1 403 ? -0.553 9.682 42.866 1.00 33.33 403 PHE B CA 1
ATOM 6601 C C . PHE B 1 403 ? 0.097 8.436 42.258 1.00 34.19 403 PHE B C 1
ATOM 6602 O O . PHE B 1 403 ? 0.774 7.674 42.963 1.00 34.55 403 PHE B O 1
ATOM 6610 N N . ASN B 1 404 ? -0.065 8.295 40.939 1.00 33.06 404 ASN B N 1
ATOM 6611 C CA . ASN B 1 404 ? 0.409 7.146 40.211 1.00 34.57 404 ASN B CA 1
ATOM 6612 C C . ASN B 1 404 ? 1.263 7.565 39.044 1.00 34.54 404 ASN B C 1
ATOM 6613 O O . ASN B 1 404 ? 0.905 8.511 38.321 1.00 33.70 404 ASN B O 1
ATOM 6618 N N . ARG B 1 405 ? 2.350 6.826 38.811 1.00 35.37 405 ARG B N 1
ATOM 6619 C CA . ARG B 1 405 ? 3.299 7.155 37.746 1.00 37.55 405 ARG B CA 1
ATOM 6620 C C . ARG B 1 405 ? 3.654 5.917 36.921 1.00 37.32 405 ARG B C 1
ATOM 6621 O O . ARG B 1 405 ? 3.723 4.805 37.449 1.00 37.79 405 ARG B O 1
ATOM 6629 N N . LEU B 1 406 ? 3.832 6.133 35.618 1.00 37.53 406 LEU B N 1
ATOM 6630 C CA . LEU B 1 406 ? 4.170 5.088 34.657 1.00 38.46 406 LEU B CA 1
ATOM 6631 C C . LEU B 1 406 ? 5.574 4.591 34.918 1.00 39.02 406 LEU B C 1
ATOM 6632 O O . LEU B 1 406 ? 6.524 5.376 34.906 1.00 39.00 406 LEU B O 1
ATOM 6637 N N . CYS B 1 407 ? 5.713 3.296 35.163 1.00 39.73 407 CYS B N 1
ATOM 6638 C CA . CYS B 1 407 ? 7.028 2.719 35.402 1.00 41.62 407 CYS B CA 1
ATOM 6639 C C . CYS B 1 407 ? 7.761 2.382 34.104 1.00 43.20 407 CYS B C 1
ATOM 6640 O O . CYS B 1 407 ? 7.138 2.171 33.054 1.00 42.55 407 CYS B O 1
ATOM 6643 N N . PRO B 1 408 ? 9.097 2.310 34.183 1.00 44.40 408 PRO B N 1
ATOM 6644 C CA . PRO B 1 408 ? 9.845 1.802 33.053 1.00 46.60 408 PRO B CA 1
ATOM 6645 C C . PRO B 1 408 ? 9.620 0.297 32.932 1.00 47.09 408 PRO B C 1
ATOM 6646 O O . PRO B 1 408 ? 9.254 -0.358 33.910 1.00 45.93 408 PRO B O 1
ATOM 6650 N N . ASP B 1 409 ? 9.856 -0.234 31.743 1.00 48.70 409 ASP B N 1
ATOM 6651 C CA . ASP B 1 409 ? 9.512 -1.635 31.444 1.00 49.32 409 ASP B CA 1
ATOM 6652 C C . ASP B 1 409 ? 10.158 -2.622 32.428 1.00 51.46 409 ASP B C 1
ATOM 6653 O O . ASP B 1 409 ? 9.529 -3.566 32.857 1.00 52.75 409 ASP B O 1
ATOM 6658 N N . THR B 1 410 ? 11.403 -2.385 32.814 1.00 53.30 410 THR B N 1
ATOM 6659 C CA . THR B 1 410 ? 12.121 -3.343 33.654 1.00 56.24 410 THR B CA 1
ATOM 6660 C C . THR B 1 410 ? 12.128 -2.965 35.137 1.00 56.72 410 THR B C 1
ATOM 6661 O O . THR B 1 410 ? 13.058 -3.311 35.863 1.00 56.64 410 THR B O 1
ATOM 6665 N N . GLU B 1 411 ? 11.100 -2.255 35.592 1.00 55.84 411 GLU B N 1
ATOM 6666 C CA . GLU B 1 411 ? 11.017 -1.892 37.001 1.00 53.99 411 GLU B CA 1
ATOM 6667 C C . GLU B 1 411 ? 9.571 -1.627 37.418 1.00 53.06 411 GLU B C 1
ATOM 6668 O O . GLU B 1 411 ? 9.185 -0.484 37.663 1.00 49.71 411 GLU B O 1
ATOM 6674 N N . PRO B 1 412 ? 8.759 -2.694 37.506 1.00 53.27 412 PRO B N 1
ATOM 6675 C CA . PRO B 1 412 ? 7.345 -2.552 37.908 1.00 52.36 412 PRO B CA 1
ATOM 6676 C C . PRO B 1 412 ? 7.102 -2.087 39.365 1.00 52.42 412 PRO B C 1
ATOM 6677 O O . PRO B 1 412 ? 5.981 -1.702 39.688 1.00 52.23 412 PRO B O 1
ATOM 6681 N N . THR B 1 413 ? 8.110 -2.111 40.237 1.00 50.94 413 THR B N 1
ATOM 6682 C CA . THR B 1 413 ? 7.937 -1.527 41.582 1.00 51.38 413 THR B CA 1
ATOM 6683 C C . THR B 1 413 ? 8.728 -0.239 41.715 1.00 48.39 413 THR B C 1
ATOM 6684 O O . THR B 1 413 ? 9.386 0.011 42.726 1.00 50.00 413 THR B O 1
ATOM 6688 N N . CYS B 1 414 ? 8.634 0.590 40.682 1.00 46.68 414 CYS B N 1
ATOM 6689 C CA . CYS B 1 414 ? 9.391 1.824 40.622 1.00 43.82 414 CYS B CA 1
ATOM 6690 C C . CYS B 1 414 ? 8.853 2.811 41.657 1.00 43.50 414 CYS B C 1
ATOM 6691 O O . CYS B 1 414 ? 7.726 2.690 42.128 1.00 42.36 414 CYS B O 1
ATOM 6694 N N . GLU B 1 415 ? 9.682 3.779 42.025 1.00 42.49 415 GLU B N 1
ATOM 6695 C CA . GLU B 1 415 ? 9.274 4.791 42.981 1.00 42.03 415 GLU B CA 1
ATOM 6696 C C . GLU B 1 415 ? 8.069 5.597 42.474 1.00 39.99 415 GLU B C 1
ATOM 6697 O O . GLU B 1 415 ? 8.059 6.107 41.342 1.00 39.73 415 GLU B O 1
ATOM 6703 N N . GLN B 1 416 ? 7.059 5.700 43.326 1.00 39.20 416 GLN B N 1
ATOM 6704 C CA . GLN B 1 416 ? 5.817 6.394 43.003 1.00 38.92 416 GLN B CA 1
ATOM 6705 C C . GLN B 1 416 ? 5.855 7.800 43.614 1.00 39.03 416 GLN B C 1
ATOM 6706 O O . GLN B 1 416 ? 6.625 8.040 44.539 1.00 38.99 416 GLN B O 1
ATOM 6712 N N . PRO B 1 417 ? 5.072 8.750 43.053 1.00 37.15 417 PRO B N 1
ATOM 6713 C CA . PRO B 1 417 ? 5.268 10.153 43.438 1.00 36.13 417 PRO B CA 1
ATOM 6714 C C . PRO B 1 417 ? 4.940 10.448 44.888 1.00 34.88 417 PRO B C 1
ATOM 6715 O O . PRO B 1 417 ? 4.128 9.767 45.502 1.00 33.19 417 PRO B O 1
ATOM 6719 N N . ALA B 1 418 ? 5.557 11.499 45.401 1.00 33.65 418 ALA B N 1
ATOM 6720 C CA . ALA B 1 418 ? 5.329 11.913 46.772 1.00 34.45 418 ALA B CA 1
ATOM 6721 C C . ALA B 1 418 ? 3.897 12.382 46.892 1.00 33.48 418 ALA B C 1
ATOM 6722 O O . ALA B 1 418 ? 3.403 13.089 46.015 1.00 33.94 418 ALA B O 1
ATOM 6724 N N . LYS B 1 419 ? 3.267 12.020 47.992 1.00 32.68 419 LYS B N 1
ATOM 6725 C CA . LYS B 1 419 ? 1.878 12.311 48.232 1.00 34.24 419 LYS B CA 1
ATOM 6726 C C . LYS B 1 419 ? 1.684 13.580 49.070 1.00 33.27 419 LYS B C 1
ATOM 6727 O O . LYS B 1 419 ? 1.350 13.509 50.248 1.00 32.29 419 LYS B O 1
ATOM 6733 N N . TRP B 1 420 ? 1.867 14.743 48.449 1.00 31.64 420 TRP B N 1
ATOM 6734 C CA . TRP B 1 420 ? 1.544 16.006 49.104 1.00 31.64 420 TRP B CA 1
ATOM 6735 C C . TRP B 1 420 ? 0.049 16.256 48.983 1.00 31.47 420 TRP B C 1
ATOM 6736 O O . TRP B 1 420 ? -0.434 16.630 47.909 1.00 30.48 420 TRP B O 1
ATOM 6747 N N . LYS B 1 421 ? -0.672 16.024 50.076 1.00 31.31 421 LYS B N 1
ATOM 6748 C CA . LYS B 1 421 ? -2.125 16.058 50.075 1.00 32.58 421 LYS B CA 1
ATOM 6749 C C . LYS B 1 421 ? -2.600 17.442 50.389 1.00 31.37 421 LYS B C 1
ATOM 6750 O O . LYS B 1 421 ? -1.939 18.189 51.113 1.00 31.43 421 LYS B O 1
ATOM 6756 N N . ILE B 1 422 ? -3.760 17.778 49.861 1.00 30.11 422 ILE B N 1
ATOM 6757 C CA . ILE B 1 422 ? -4.337 19.100 50.060 1.00 30.25 422 ILE B CA 1
ATOM 6758 C C . ILE B 1 422 ? -4.627 19.384 51.540 1.00 31.76 422 ILE B C 1
ATOM 6759 O O . ILE B 1 422 ? -4.962 18.477 52.301 1.00 30.58 422 ILE B O 1
ATOM 6764 N N . VAL B 1 423 ? -4.448 20.644 51.936 1.00 32.95 423 VAL B N 1
ATOM 6765 C CA . VAL B 1 423 ? -4.641 21.087 53.330 1.00 35.24 423 VAL B CA 1
ATOM 6766 C C . VAL B 1 423 ? -5.480 22.353 53.276 1.00 36.22 423 VAL B C 1
ATOM 6767 O O . VAL B 1 423 ? -5.146 23.271 52.518 1.00 37.37 423 VAL B O 1
ATOM 6771 N N . TYR B 1 424 ? -6.550 22.386 54.069 1.00 36.88 424 TYR B N 1
ATOM 6772 C CA . TYR B 1 424 ? -7.441 23.540 54.172 1.00 38.06 424 TYR B CA 1
ATOM 6773 C C . TYR B 1 424 ? -7.281 24.318 55.479 1.00 40.37 424 TYR B C 1
ATOM 6774 O O . TYR B 1 424 ? -7.652 25.492 55.527 1.00 38.44 424 TYR B O 1
ATOM 6783 N N . SER B 1 425 ? -6.750 23.669 56.516 1.00 45.17 425 SER B N 1
ATOM 6784 C CA . SER B 1 425 ? -6.574 24.300 57.833 1.00 48.91 425 SER B CA 1
ATOM 6785 C C . SER B 1 425 ? -5.124 24.446 58.237 1.00 48.41 425 SER B C 1
ATOM 6786 O O . SER B 1 425 ? -4.855 25.010 59.301 1.00 52.75 425 SER B O 1
ATOM 6789 N N . ASP B 1 451 ? 14.347 12.981 71.334 1.00 59.61 1003 ASP B N 1
ATOM 6790 C CA . ASP B 1 451 ? 13.913 11.538 71.458 1.00 63.88 1003 ASP B CA 1
ATOM 6791 C C . ASP B 1 451 ? 12.734 11.174 70.544 1.00 57.08 1003 ASP B C 1
ATOM 6792 O O . ASP B 1 451 ? 12.714 10.095 69.947 1.00 63.44 1003 ASP B O 1
ATOM 6797 N N . GLY B 1 452 ? 11.761 12.075 70.469 1.00 49.10 1004 GLY B N 1
ATOM 6798 C CA . GLY B 1 452 ? 10.437 11.800 69.866 1.00 45.42 1004 GLY B CA 1
ATOM 6799 C C . GLY B 1 452 ? 10.194 12.451 68.507 1.00 42.39 1004 GLY B C 1
ATOM 6800 O O . GLY B 1 452 ? 9.199 13.156 68.271 1.00 40.73 1004 GLY B O 1
ATOM 6801 N N . TRP B 1 453 ? 11.127 12.203 67.601 1.00 40.61 1005 TRP B N 1
ATOM 6802 C CA . TRP B 1 453 ? 11.083 12.775 66.260 1.00 38.79 1005 TRP B CA 1
ATOM 6803 C C . TRP B 1 453 ? 10.058 12.060 65.397 1.00 38.35 1005 TRP B C 1
ATOM 6804 O O . TRP B 1 453 ? 10.023 10.828 65.378 1.00 37.31 1005 TRP B O 1
ATOM 6815 N N . SER B 1 454 ? 9.267 12.822 64.637 1.00 36.40 1006 SER B N 1
ATOM 6816 C CA . SER B 1 454 ? 8.420 12.221 63.607 1.00 36.99 1006 SER B CA 1
ATOM 6817 C C . SER B 1 454 ? 9.285 11.625 62.495 1.00 36.83 1006 SER B C 1
ATOM 6818 O O . SER B 1 454 ? 10.472 11.926 62.385 1.00 36.46 1006 SER B O 1
ATOM 6821 N N . PRO B 1 455 ? 8.690 10.780 61.652 1.00 38.94 1007 PRO B N 1
ATOM 6822 C CA . PRO B 1 455 ? 9.419 10.390 60.454 1.00 39.52 1007 PRO B CA 1
ATOM 6823 C C . PRO B 1 455 ? 9.654 11.625 59.583 1.00 37.85 1007 PRO B C 1
ATOM 6824 O O . PRO B 1 455 ? 8.946 12.622 59.726 1.00 38.07 1007 PRO B O 1
ATOM 6828 N N . TRP B 1 456 ? 10.648 11.555 58.710 1.00 37.66 1008 TRP B N 1
ATOM 6829 C CA . TRP B 1 456 ? 10.871 12.625 57.734 1.00 37.12 1008 TRP B CA 1
ATOM 6830 C C . TRP B 1 456 ? 9.670 12.763 56.805 1.00 35.46 1008 TRP B C 1
ATOM 6831 O O . TRP B 1 456 ? 9.067 11.762 56.413 1.00 34.73 1008 TRP B O 1
ATOM 6842 N N . SER B 1 457 ? 9.305 13.993 56.464 1.00 33.68 1009 SER B N 1
ATOM 6843 C CA . SER B 1 457 ? 8.269 14.196 55.454 1.00 33.66 1009 SER B CA 1
ATOM 6844 C C . SER B 1 457 ? 8.768 13.695 54.104 1.00 32.99 1009 SER B C 1
ATOM 6845 O O . SER B 1 457 ? 9.935 13.290 53.949 1.00 32.90 1009 SER B O 1
ATOM 6848 N N . GLU B 1 458 ? 7.872 13.730 53.136 1.00 32.84 1010 GLU B N 1
ATOM 6849 C CA . GLU B 1 458 ? 8.245 13.590 51.732 1.00 33.39 1010 GLU B CA 1
ATOM 6850 C C . GLU B 1 458 ? 9.207 14.711 51.348 1.00 31.20 1010 GLU B C 1
ATOM 6851 O O . GLU B 1 458 ? 9.187 15.785 51.968 1.00 29.45 1010 GLU B O 1
ATOM 6857 N N . TRP B 1 459 ? 10.059 14.468 50.354 1.00 30.35 1011 TRP B N 1
ATOM 6858 C CA . TRP B 1 459 ? 10.819 15.570 49.749 1.00 29.23 1011 TRP B CA 1
ATOM 6859 C C . TRP B 1 459 ? 9.840 16.444 48.955 1.00 29.98 1011 TRP B C 1
ATOM 6860 O O . TRP B 1 459 ? 8.960 15.930 48.264 1.00 28.14 1011 TRP B O 1
ATOM 6871 N N . THR B 1 460 ? 10.002 17.760 49.065 1.00 28.44 1012 THR B N 1
ATOM 6872 C CA . THR B 1 460 ? 9.278 18.670 48.211 1.00 29.01 1012 THR B CA 1
ATOM 6873 C C . THR B 1 460 ? 9.640 18.382 46.750 1.00 28.61 1012 THR B C 1
ATOM 6874 O O . THR B 1 460 ? 10.679 17.778 46.460 1.00 29.45 1012 THR B O 1
ATOM 6878 N N . SER B 1 461 ? 8.801 18.814 45.825 1.00 27.74 1013 SER B N 1
ATOM 6879 C CA . SER B 1 461 ? 9.168 18.764 44.423 1.00 28.91 1013 SER B CA 1
ATOM 6880 C C . SER B 1 461 ? 10.355 19.689 44.152 1.00 27.38 1013 SER B C 1
ATOM 6881 O O . SER B 1 461 ? 10.577 20.670 44.883 1.00 24.65 1013 SER B O 1
ATOM 6884 N N . CYS B 1 462 ? 11.130 19.370 43.117 1.00 27.11 1014 CYS B N 1
ATOM 6885 C CA . CYS B 1 462 ? 12.289 20.178 42.767 1.00 26.91 1014 CYS B CA 1
ATOM 6886 C C . CYS B 1 462 ? 11.871 21.611 42.463 1.00 24.84 1014 CYS B C 1
ATOM 6887 O O . CYS B 1 462 ? 10.871 21.844 41.794 1.00 22.97 1014 CYS B O 1
ATOM 6890 N N . SER B 1 463 ? 12.648 22.570 42.922 1.00 22.73 1015 SER B N 1
ATOM 6891 C CA . SER B 1 463 ? 12.312 23.982 42.783 1.00 23.40 1015 SER B CA 1
ATOM 6892 C C . SER B 1 463 ? 12.433 24.490 41.350 1.00 23.15 1015 SER B C 1
ATOM 6893 O O . SER B 1 463 ? 11.983 25.539 41.027 1.00 23.52 1015 SER B O 1
ATOM 6896 N N . THR B 1 464 ? 13.081 23.690 40.552 1.00 24.40 1016 THR B N 1
ATOM 6897 C CA . THR B 1 464 ? 13.417 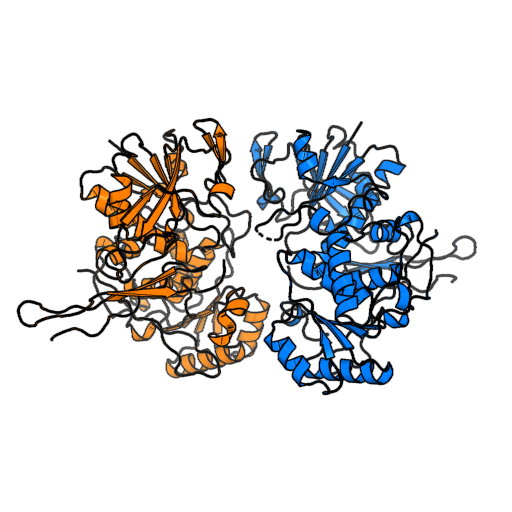23.984 39.189 1.00 26.11 1016 THR B CA 1
ATOM 6898 C C . THR B 1 464 ? 13.010 22.777 38.350 1.00 28.19 1016 THR B C 1
ATOM 6899 O O . THR B 1 464 ? 12.914 21.731 38.878 1.00 28.71 1016 THR B O 1
ATOM 6903 N N . SER B 1 465 ? 12.759 22.941 37.059 1.00 30.17 1017 SER B N 1
ATOM 6904 C CA . SER B 1 465 ? 12.528 21.770 36.204 1.00 32.08 1017 SER B CA 1
ATOM 6905 C C . SER B 1 465 ? 13.660 21.532 35.246 1.00 34.09 1017 SER B C 1
ATOM 6906 O O . SER B 1 465 ? 13.771 20.505 34.621 1.00 33.45 1017 SER B O 1
ATOM 6909 N N . CYS B 1 466 ? 14.505 22.508 35.149 1.00 32.96 1018 CYS B N 1
ATOM 6910 C CA . CYS B 1 466 ? 15.766 22.290 34.490 1.00 34.87 1018 CYS B CA 1
ATOM 6911 C C . CYS B 1 466 ? 16.918 23.054 35.202 1.00 32.60 1018 CYS B C 1
ATOM 6912 O O . CYS B 1 466 ? 16.691 24.033 35.929 1.00 31.07 1018 CYS B O 1
ATOM 6915 N N . GLY B 1 467 ? 18.142 22.567 35.034 1.00 30.92 1019 GLY B N 1
ATOM 6916 C CA . GLY B 1 467 ? 19.282 23.095 35.794 1.00 32.65 1019 GLY B CA 1
ATOM 6917 C C . GLY B 1 467 ? 19.194 22.626 37.227 1.00 30.95 1019 GLY B C 1
ATOM 6918 O O . GLY B 1 467 ? 18.264 21.906 37.587 1.00 31.12 1019 GLY B O 1
ATOM 6919 N N . ASN B 1 468 ? 20.166 22.993 38.052 1.00 30.68 1020 ASN B N 1
ATOM 6920 C CA . ASN B 1 468 ? 20.147 22.573 39.440 1.00 30.14 1020 ASN B CA 1
ATOM 6921 C C . ASN B 1 468 ? 19.085 23.319 40.232 1.00 28.89 1020 ASN B C 1
ATOM 6922 O O . ASN B 1 468 ? 18.993 24.545 40.159 1.00 28.22 1020 ASN B O 1
ATOM 6927 N N . GLY B 1 469 ? 18.310 22.577 41.019 1.00 27.53 1021 GLY B N 1
ATOM 6928 C CA . GLY B 1 469 ? 17.391 23.156 41.983 1.00 27.11 1021 GLY B CA 1
ATOM 6929 C C . GLY B 1 469 ? 17.527 22.548 43.363 1.00 26.38 1021 GLY B C 1
ATOM 6930 O O . GLY B 1 469 ? 18.511 21.869 43.634 1.00 27.59 1021 GLY B O 1
ATOM 6931 N N . ILE B 1 470 ? 16.526 22.780 44.208 1.00 25.33 1022 ILE B N 1
ATOM 6932 C CA . ILE B 1 470 ? 16.497 22.344 45.594 1.00 26.39 1022 ILE B CA 1
ATOM 6933 C C . ILE B 1 470 ? 15.247 21.521 45.900 1.00 25.86 1022 ILE B C 1
ATOM 6934 O O . ILE B 1 470 ? 14.118 21.866 45.473 1.00 25.91 1022 ILE B O 1
ATOM 6939 N N . GLN B 1 471 ? 15.456 20.469 46.679 1.00 24.85 1023 GLN B N 1
ATOM 6940 C CA . GLN B 1 471 ? 14.397 19.763 47.363 1.00 24.93 1023 GLN B CA 1
ATOM 6941 C C . GLN B 1 471 ? 14.667 19.778 48.873 1.00 24.11 1023 GLN B C 1
ATOM 6942 O O . GLN B 1 471 ? 15.825 19.703 49.296 1.00 25.21 1023 GLN B O 1
ATOM 6948 N N . GLN B 1 472 ? 13.616 19.767 49.675 1.00 23.39 1024 GLN B N 1
ATOM 6949 C CA . GLN B 1 472 ? 13.773 19.653 51.132 1.00 23.85 1024 GLN B CA 1
ATOM 6950 C C . GLN B 1 472 ? 12.769 18.685 51.723 1.00 25.39 1024 GLN B C 1
ATOM 6951 O O . GLN B 1 472 ? 11.786 18.347 51.099 1.00 23.18 1024 GLN B O 1
ATOM 6957 N N . ARG B 1 473 ? 13.050 18.228 52.942 1.00 25.91 1025 ARG B N 1
ATOM 6958 C CA . ARG B 1 473 ? 12.099 17.441 53.717 1.00 27.90 1025 ARG B CA 1
ATOM 6959 C C . ARG B 1 473 ? 12.307 17.855 55.141 1.00 28.61 1025 ARG B C 1
ATOM 6960 O O . ARG B 1 473 ? 13.386 18.315 55.490 1.00 28.14 1025 ARG B O 1
ATOM 6968 N N . GLY B 1 474 ? 11.287 17.672 55.957 1.00 29.49 1026 GLY B N 1
ATOM 6969 C CA . GLY B 1 474 ? 11.309 18.134 57.337 1.00 29.91 1026 GLY B CA 1
ATOM 6970 C C . GLY B 1 474 ? 10.733 17.135 58.308 1.00 30.96 1026 GLY B C 1
ATOM 6971 O O . GLY B 1 474 ? 10.071 16.182 57.915 1.00 30.51 1026 GLY B O 1
ATOM 6972 N N . ARG B 1 475 ? 10.980 17.365 59.589 1.00 33.21 1027 ARG B N 1
ATOM 6973 C CA . ARG B 1 475 ? 10.376 16.562 60.624 1.00 35.08 1027 ARG B CA 1
ATOM 6974 C C . ARG B 1 475 ? 10.203 17.415 61.862 1.00 35.49 1027 ARG B C 1
ATOM 6975 O O . ARG B 1 475 ? 10.754 18.503 61.962 1.00 34.63 1027 ARG B O 1
ATOM 6983 N N . SER B 1 476 ? 9.451 16.901 62.821 1.00 36.97 1028 SER B N 1
ATOM 6984 C CA . SER B 1 476 ? 9.206 17.639 64.054 1.00 37.90 1028 SER B CA 1
ATOM 6985 C C . SER B 1 476 ? 9.365 16.767 65.286 1.00 35.96 1028 SER B C 1
ATOM 6986 O O . SER B 1 476 ? 9.416 15.524 65.220 1.00 36.31 1028 SER B O 1
ATOM 6989 N N . CYS B 1 477 ? 9.418 17.447 66.418 1.00 34.61 1029 CYS B N 1
ATOM 6990 C CA . CYS B 1 477 ? 9.702 16.834 67.677 1.00 35.43 1029 CYS B CA 1
ATOM 6991 C C . CYS B 1 477 ? 9.270 17.802 68.785 1.00 34.81 1029 CYS B C 1
ATOM 6992 O O . CYS B 1 477 ? 9.509 19.017 68.706 1.00 32.73 1029 CYS B O 1
ATOM 6995 N N . ASP B 1 478 ? 8.616 17.246 69.797 1.00 34.24 1030 ASP B N 1
ATOM 6996 C CA . ASP B 1 478 ? 8.105 18.016 70.920 1.00 35.00 1030 ASP B CA 1
ATOM 6997 C C . ASP B 1 478 ? 9.211 18.218 71.957 1.00 34.82 1030 ASP B C 1
ATOM 6998 O O . ASP B 1 478 ? 9.488 17.319 72.758 1.00 32.42 1030 ASP B O 1
ATOM 7003 N N . SER B 1 479 ? 9.845 19.396 71.932 1.00 35.10 1031 SER B N 1
ATOM 7004 C CA . SER B 1 479 ? 10.940 19.701 72.858 1.00 38.68 1031 SER B CA 1
ATOM 7005 C C . SER B 1 479 ? 10.555 19.681 74.316 1.00 37.02 1031 SER B C 1
ATOM 7006 O O . SER B 1 479 ? 11.417 19.600 75.164 1.00 37.45 1031 SER B O 1
ATOM 7009 N N . LEU B 1 480 ? 9.273 19.836 74.608 1.00 37.32 1032 LEU B N 1
ATOM 7010 C CA . LEU B 1 480 ? 8.820 19.828 75.984 1.00 38.06 1032 LEU B CA 1
ATOM 7011 C C . LEU B 1 480 ? 8.871 18.464 76.637 1.00 36.04 1032 LEU B C 1
ATOM 7012 O O . LEU B 1 480 ? 9.006 18.388 77.840 1.00 36.07 1032 LEU B O 1
ATOM 7017 N N . ASN B 1 481 ? 8.772 17.397 75.862 1.00 34.33 1033 ASN B N 1
ATOM 7018 C CA . ASN B 1 481 ? 8.762 16.051 76.438 1.00 35.64 1033 ASN B CA 1
ATOM 7019 C C . ASN B 1 481 ? 9.860 15.158 75.905 1.00 37.08 1033 ASN B C 1
ATOM 7020 O O . ASN B 1 481 ? 9.833 13.964 76.128 1.00 38.87 1033 ASN B O 1
ATOM 7025 N N . ASN B 1 482 ? 10.809 15.745 75.178 1.00 39.03 1034 ASN B N 1
ATOM 7026 C CA . ASN B 1 482 ? 11.955 15.029 74.623 1.00 40.10 1034 ASN B CA 1
ATOM 7027 C C . ASN B 1 482 ? 13.097 16.001 74.384 1.00 39.90 1034 ASN B C 1
ATOM 7028 O O . ASN B 1 482 ? 12.886 17.209 74.273 1.00 38.26 1034 ASN B O 1
ATOM 7033 N N . ARG B 1 483 ? 14.298 15.457 74.241 1.00 41.08 1035 ARG B N 1
ATOM 7034 C CA . ARG B 1 483 ? 15.485 16.269 73.967 1.00 42.58 1035 ARG B CA 1
ATOM 7035 C C . ARG B 1 483 ? 15.426 16.924 72.568 1.00 41.47 1035 ARG B C 1
ATOM 7036 O O . ARG B 1 483 ? 15.781 18.086 72.410 1.00 39.07 1035 ARG B O 1
ATOM 7044 N N . CYS B 1 484 ? 15.004 16.158 71.562 1.00 40.63 1036 CYS B N 1
ATOM 7045 C CA . CYS B 1 484 ? 14.856 16.670 70.200 1.00 41.16 1036 CYS B CA 1
ATOM 7046 C C . CYS B 1 484 ? 16.152 17.281 69.699 1.00 42.36 1036 CYS B C 1
ATOM 7047 O O . CYS B 1 484 ? 16.196 18.467 69.349 1.00 40.41 1036 CYS B O 1
ATOM 7050 N N . GLU B 1 485 ? 17.200 16.456 69.695 1.00 42.64 1037 GLU B N 1
ATOM 7051 C CA . GLU B 1 485 ? 18.528 16.832 69.232 1.00 44.71 1037 GLU B CA 1
ATOM 7052 C C . GLU B 1 485 ? 18.620 16.552 67.722 1.00 42.54 1037 GLU B C 1
ATOM 7053 O O . GLU B 1 485 ? 18.054 15.564 67.209 1.00 42.57 1037 GLU B O 1
ATOM 7059 N N . GLY B 1 486 ? 19.302 17.437 67.006 1.00 41.22 1038 GLY B N 1
ATOM 7060 C CA . GLY B 1 486 ? 19.594 17.226 65.596 1.00 43.39 1038 GLY B CA 1
ATOM 7061 C C . GLY B 1 486 ? 18.756 18.102 64.688 1.00 42.98 1038 GLY B C 1
ATOM 7062 O O . GLY B 1 486 ? 18.050 18.992 65.146 1.00 42.07 1038 GLY B O 1
ATOM 7063 N N . SER B 1 487 ? 18.852 17.852 63.389 1.00 44.01 1039 SER B N 1
ATOM 7064 C CA . SER B 1 487 ? 18.246 18.729 62.410 1.00 43.80 1039 SER B CA 1
ATOM 7065 C C . SER B 1 487 ? 16.790 18.337 62.163 1.00 39.09 1039 SER B C 1
ATOM 7066 O O . SER B 1 487 ? 16.425 17.161 62.226 1.00 38.19 1039 SER B O 1
ATOM 7069 N N . SER B 1 488 ? 15.972 19.355 61.938 1.00 36.37 1040 SER B N 1
ATOM 7070 C CA . SER B 1 488 ? 14.591 19.184 61.558 1.00 37.62 1040 SER B CA 1
ATOM 7071 C C . SER B 1 488 ? 14.339 19.485 60.058 1.00 35.60 1040 SER B C 1
ATOM 7072 O O . SER B 1 488 ? 13.204 19.360 59.595 1.00 37.51 1040 SER B O 1
ATOM 7075 N N . VAL B 1 489 ? 15.374 19.866 59.316 1.00 33.44 1041 VAL B N 1
ATOM 7076 C CA . VAL B 1 489 ? 15.277 20.043 57.851 1.00 33.74 1041 VAL B CA 1
ATOM 7077 C C . VAL B 1 489 ? 16.489 19.479 57.124 1.00 30.76 1041 VAL B C 1
ATOM 7078 O O . VAL B 1 489 ? 17.624 19.645 57.571 1.00 30.03 1041 VAL B O 1
ATOM 7082 N N . GLN B 1 490 ? 16.248 18.843 55.992 1.00 28.85 1042 GLN B N 1
ATOM 7083 C CA . GLN B 1 490 ? 17.328 18.470 55.111 1.00 28.34 1042 GLN B CA 1
ATOM 7084 C C . GLN B 1 490 ? 17.122 19.118 53.758 1.00 26.76 1042 GLN B C 1
ATOM 7085 O O . GLN B 1 490 ? 15.997 19.330 53.313 1.00 26.14 1042 GLN B O 1
ATOM 7091 N N . THR B 1 491 ? 18.229 19.399 53.098 1.00 26.31 1043 THR B N 1
ATOM 7092 C CA . THR B 1 491 ? 18.222 20.008 51.779 1.00 26.43 1043 THR B CA 1
ATOM 7093 C C . THR B 1 491 ? 19.166 19.249 50.886 1.00 25.97 1043 THR B C 1
ATOM 7094 O O . THR B 1 491 ? 20.240 18.834 51.318 1.00 26.39 1043 THR B O 1
ATOM 7098 N N . ARG B 1 492 ? 18.787 19.100 49.633 1.00 24.98 1044 ARG B N 1
ATOM 7099 C CA . ARG B 1 492 ? 19.624 18.485 48.646 1.00 25.72 1044 ARG B CA 1
ATOM 7100 C C . ARG B 1 492 ? 19.375 19.084 47.272 1.00 25.52 1044 ARG B C 1
ATOM 7101 O O . ARG B 1 492 ? 18.268 19.529 46.970 1.00 24.52 1044 ARG B O 1
ATOM 7109 N N . THR B 1 493 ? 20.412 19.062 46.437 1.00 27.27 1045 THR B N 1
ATOM 7110 C CA . THR B 1 493 ? 20.329 19.487 45.030 1.00 26.79 1045 THR B CA 1
ATOM 7111 C C . THR B 1 493 ? 19.544 18.457 44.261 1.00 27.77 1045 THR B C 1
ATOM 7112 O O . THR B 1 493 ? 19.702 17.258 44.499 1.00 27.76 1045 THR B O 1
ATOM 7116 N N . CYS B 1 494 ? 18.702 18.933 43.348 1.00 26.73 1046 CYS B N 1
ATOM 7117 C CA . CYS B 1 494 ? 17.973 18.119 42.390 1.00 28.46 1046 CYS B CA 1
ATOM 7118 C C . CYS B 1 494 ? 18.208 18.686 40.986 1.00 27.51 1046 CYS B C 1
ATOM 7119 O O . CYS B 1 494 ? 18.586 19.861 40.796 1.00 26.43 1046 CYS B O 1
ATOM 7122 N N . HIS B 1 495 ? 17.974 17.855 39.994 1.00 29.51 1047 HIS B N 1
ATOM 7123 C CA . HIS B 1 495 ? 18.273 18.234 38.621 1.00 30.01 1047 HIS B CA 1
ATOM 7124 C C . HIS B 1 495 ? 17.441 17.351 37.717 1.00 32.04 1047 HIS B C 1
ATOM 7125 O O . HIS B 1 495 ? 17.702 16.142 37.606 1.00 31.89 1047 HIS B O 1
ATOM 7132 N N . ILE B 1 496 ? 16.411 17.935 37.116 1.00 32.02 1048 ILE B N 1
ATOM 7133 C CA . ILE B 1 496 ? 15.431 17.127 36.408 1.00 34.70 1048 ILE B CA 1
ATOM 7134 C C . ILE B 1 496 ? 15.946 16.880 34.984 1.00 36.98 1048 ILE B C 1
ATOM 7135 O O . ILE B 1 496 ? 15.913 15.762 34.492 1.00 36.65 1048 ILE B O 1
ATOM 7140 N N . GLN B 1 497 ? 16.442 17.935 34.353 1.00 37.92 1049 GLN B N 1
ATOM 7141 C CA . GLN B 1 497 ? 17.124 17.829 33.088 1.00 41.50 1049 GLN B CA 1
ATOM 7142 C C . GLN B 1 497 ? 17.907 19.115 32.839 1.00 41.98 1049 GLN B C 1
ATOM 7143 O O . GLN B 1 497 ? 17.827 20.049 33.639 1.00 38.53 1049 GLN B O 1
ATOM 7149 N N . GLU B 1 498 ? 18.671 19.170 31.749 1.00 45.04 1050 GLU B N 1
ATOM 7150 C CA . GLU B 1 498 ? 19.427 20.389 31.398 1.00 47.57 1050 GLU B CA 1
ATOM 7151 C C . GLU B 1 498 ? 18.521 21.403 30.694 1.00 48.61 1050 GLU B C 1
ATOM 7152 O O . GLU B 1 498 ? 17.578 21.000 30.016 1.00 48.99 1050 GLU B O 1
ATOM 7158 N N . CYS B 1 499 ? 18.763 22.704 30.915 1.00 46.53 1051 CYS B N 1
ATOM 7159 C CA . CYS B 1 499 ? 17.980 23.758 30.278 1.00 47.35 1051 CYS B CA 1
ATOM 7160 C C . CYS B 1 499 ? 18.616 24.036 28.908 1.00 49.20 1051 CYS B C 1
ATOM 7161 O O . CYS B 1 499 ? 18.101 23.647 27.870 1.00 50.40 1051 CYS B O 1
#

Solvent-accessible surface area: 39221 Å² total; per-residue (Å²): 157,98,28,2,0,0,5,14,2,28,52,47,7,40,45,10,3,49,1,3,0,0,2,4,2,0,18,0,0,58,32,0,69,106,58,71,48,53,4,17,0,0,1,16,20,19,38,145,122,68,42,52,22,2,146,64,2,2,30,44,112,5,0,74,93,6,1,31,4,52,8,2,88,61,0,47,121,73,141,76,68,4,18,14,0,0,6,1,14,110,8,85,114,36,95,47,144,98,40,78,152,70,59,84,124,70,99,30,62,128,48,0,111,64,29,11,115,102,84,105,121,94,35,49,44,14,41,2,12,39,42,72,72,17,80,0,86,56,26,24,2,1,1,2,10,1,11,1,10,10,0,49,68,4,10,92,76,87,94,7,61,160,10,48,0,2,2,1,9,54,0,11,17,1,20,25,62,118,33,6,88,30,70,7,1,61,0,3,11,0,4,47,13,11,98,100,1,32,92,50,0,44,61,20,0,154,152,88,0,77,0,49,30,176,140,2,125,2,155,42,65,128,20,2,68,131,14,157,100,73,88,86,3,104,7,0,58,0,0,0,0,4,4,47,20,57,64,5,39,88,39,22,135,82,54,19,9,68,23,80,10,0,4,131,38,1,52,44,20,1,137,146,66,122,16,69,33,0,0,2,0,14,53,6,41,104,84,33,4,80,82,1,98,86,85,21,90,80,127,22,70,24,40,64,19,94,100,35,137,190,39,41,123,19,16,33,26,1,1,17,0,28,0,0,0,1,0,26,34,0,12,0,6,58,52,3,26,30,2,40,4,0,9,16,13,0,2,13,8,0,1,49,50,72,20,0,10,20,8,3,17,10,76,135,67,116,129,8,131,78,26,34,86,55,99,22,49,43,84,145,125,45,38,43,122,68,45,72,56,19,26,13,10,10,17,8,19,103,7,20,29,36,63,24,62,75,30,73,85,161,121,54,194,25,88,64,41,50,67,66,26,105,75,14,82,20,23,104,88,187,99,62,2,0,0,5,8,2,28,46,36,0,7,15,8,3,32,1,5,0,0,1,2,2,0,11,0,0,52,16,0,83,106,54,69,45,39,4,15,0,1,1,12,19,8,16,54,8,86,87,29,118,37,59,19,44,38,34,18,1,147,65,0,2,32,43,113,3,0,67,89,27,5,36,7,40,6,3,96,66,0,48,117,75,138,80,70,4,22,14,0,0,6,1,13,107,8,79,115,36,98,48,138,113,40,72,151,72,56,84,123,70,101,34,63,116,61,0,120,101,68,12,138,95,79,103,122,95,72,46,87,16,46,2,8,21,42,57,122,20,84,0,89,56,25,24,2,2,1,2,9,1,6,2,11,11,1,51,69,4,9,96,75,90,93,7,78,170,11,42,0,2,2,1,8,55,0,11,18,0,17,25,55,118,32,6,89,43,46,6,2,75,0,3,11,0,4,48,16,12,96,102,4,34,92,52,0,44,59,11,2,146,149,82,0,80,0,38,29,157,132,2,110,2,148,49,65,130,30,4,68,128,13,154,98,75,88,91,6,92,6,0,58,0,0,0,0,4,3,26,12,114,42,8,50,151,57,21,111,79,57,14,8,60,12,76,8,0,3,130,37,0,59,63,21,3,175,149,70,112,17,99,43,0,0,2,0,16,35,5,32,86,75,6,4,82,77,1,79,78,80,2,124,78,107,24,96,22,26,54,11,93,81,38,165,202,41,20,38,0,15,32,23,2,1,17,0,26,0,0,1,5,0,26,37,0,12,0,4,43,51,2,25,32,2,42,7,0,9,16,13,0,2,14,7,0,1,48,54,78,22,0,10,24,10,3,16,12,77,134,74,120,130,6,130,77,26,37,95,57,100,23,54,43,131,116,40,61,42,119,67,45,73,52,17,27,16,10,10,24,9,17,93,6,20,27,39,59,24,62,74,29,73,83,164,119,40,173,23,111,65,67,48,76,72,26,103,73,14,85,21,28,134,95

Organism: Homo sapiens (NCBI:txid9606)